Protein AF-A0A4D9DLG2-F1 (afdb_monomer_lite)

Organism: NCBI:txid55544

Radius of gyration: 48.16 Å; chains: 1; bounding box: 140×116×155 Å

InterPro domains:
  IPR003891 Initiation factor eIF-4 gamma, MA3 [PF02847] (892-1002)
  IPR003891 Initiation factor eIF-4 gamma, MA3 [PF02847] (1056-1166)
  IPR003891 Initiation factor eIF-4 gamma, MA3 [PS51366] (890-1011)
  IPR003891 Initiation factor eIF-4 gamma, MA3 [PS51366] (1053-1176)
  IPR003891 Initiation factor eIF-4 gamma, MA3 [SM00544] (891-1002)
  IPR003891 Initiation factor eIF-4 gamma, MA3 [SM00544] (1054-1167)
  IPR016024 Armadillo-type fold [SSF48371] (884-1046)
  IPR016024 Armadillo-type fold [SSF48371] (1050-1175)
  IPR026700 Coiled-coil domain-containing protein 142 [PTHR21436] (1-752)
  IPR055350 Coiled-coil protein 142, C-terminal [PF14923] (274-739)

pLDDT: mean 71.18, std 24.06, range [21.55, 97.94]

Structure (mmCIF, N/CA/C/O backbone):
data_AF-A0A4D9DLG2-F1
#
_entry.id   AF-A0A4D9DLG2-F1
#
loop_
_atom_site.group_PDB
_atom_site.id
_atom_site.type_symbol
_atom_site.label_atom_id
_atom_site.label_alt_id
_atom_site.label_comp_id
_atom_site.label_asym_id
_atom_site.label_entity_id
_atom_site.label_seq_id
_atom_site.pdbx_PDB_ins_code
_atom_site.Cartn_x
_atom_site.Cartn_y
_atom_site.Cartn_z
_atom_site.occupancy
_atom_site.B_iso_or_equiv
_atom_site.auth_seq_id
_atom_site.auth_comp_id
_atom_site.auth_asym_id
_atom_site.auth_atom_id
_atom_site.pdbx_PDB_model_num
ATOM 1 N N . MET A 1 1 ? 12.028 31.990 -75.402 1.00 48.88 1 MET A N 1
ATOM 2 C CA . MET A 1 1 ? 12.004 31.928 -73.919 1.00 48.88 1 MET A CA 1
ATOM 3 C C . MET A 1 1 ? 11.142 33.026 -73.300 1.00 48.88 1 MET A C 1
ATOM 5 O O . MET A 1 1 ? 9.984 32.731 -73.072 1.00 48.88 1 MET A O 1
ATOM 9 N N . ARG A 1 2 ? 11.600 34.272 -73.060 1.00 48.22 2 ARG A N 1
ATOM 10 C CA . ARG A 1 2 ? 10.777 35.284 -72.333 1.00 48.22 2 ARG A CA 1
ATOM 11 C C . ARG A 1 2 ? 9.432 35.660 -72.994 1.00 48.22 2 ARG A C 1
ATOM 13 O O . ARG A 1 2 ? 8.552 36.161 -72.302 1.00 48.22 2 ARG A O 1
ATOM 20 N N . SER A 1 3 ? 9.290 35.431 -74.298 1.00 51.91 3 SER A N 1
ATOM 21 C CA . SER A 1 3 ? 8.102 35.712 -75.118 1.00 51.91 3 SER A CA 1
ATOM 22 C C . SER A 1 3 ? 7.142 34.527 -75.301 1.00 51.91 3 SER A C 1
ATOM 24 O O . SER A 1 3 ? 6.097 34.695 -75.920 1.00 51.91 3 SER A O 1
ATOM 26 N N . ASP A 1 4 ? 7.484 33.339 -74.799 1.00 58.09 4 ASP A N 1
ATOM 27 C CA . ASP A 1 4 ? 6.729 32.101 -75.020 1.00 58.09 4 ASP A CA 1
ATOM 28 C C . ASP A 1 4 ? 5.978 31.712 -73.730 1.00 58.09 4 ASP A C 1
ATOM 30 O O . ASP A 1 4 ? 6.637 31.529 -72.701 1.00 58.09 4 ASP A O 1
ATOM 34 N N . PRO A 1 5 ? 4.632 31.601 -73.739 1.00 58.03 5 PRO A N 1
ATOM 35 C CA . PRO A 1 5 ? 3.853 31.299 -72.538 1.00 58.03 5 PRO A CA 1
ATOM 36 C C . PRO A 1 5 ? 4.234 29.982 -71.849 1.00 58.03 5 PRO A C 1
ATOM 38 O O . PRO A 1 5 ? 4.275 29.943 -70.621 1.00 58.03 5 PRO A O 1
ATOM 41 N N . TRP A 1 6 ? 4.555 28.929 -72.609 1.00 53.81 6 TRP A N 1
ATOM 42 C CA . TRP A 1 6 ? 4.863 27.606 -72.051 1.00 53.81 6 TRP A CA 1
ATOM 43 C C . TRP A 1 6 ? 6.240 27.585 -71.380 1.00 53.81 6 TRP A C 1
ATOM 45 O O . TRP A 1 6 ? 6.384 27.131 -70.244 1.00 53.81 6 TRP A O 1
ATOM 55 N N . LEU A 1 7 ? 7.250 28.174 -72.028 1.00 56.00 7 LEU A N 1
ATOM 56 C CA . LEU A 1 7 ? 8.596 28.296 -71.449 1.00 56.00 7 LEU A CA 1
ATOM 57 C C . LEU A 1 7 ? 8.643 29.249 -70.239 1.00 56.00 7 LEU A C 1
ATOM 59 O O . LEU A 1 7 ? 9.589 29.202 -69.452 1.00 56.00 7 LEU A O 1
ATOM 63 N N . ARG A 1 8 ? 7.629 30.106 -70.063 1.00 58.91 8 ARG A N 1
ATOM 64 C CA . ARG A 1 8 ? 7.523 31.027 -68.921 1.00 58.91 8 ARG A CA 1
ATOM 65 C C . ARG A 1 8 ? 7.181 30.312 -67.611 1.00 58.91 8 ARG A C 1
ATOM 67 O O . ARG A 1 8 ? 7.673 30.733 -66.569 1.00 58.91 8 ARG A O 1
ATOM 74 N N . VAL A 1 9 ? 6.404 29.226 -67.667 1.00 57.12 9 VAL A N 1
ATOM 75 C CA . VAL A 1 9 ? 6.076 28.391 -66.494 1.00 57.12 9 VAL A CA 1
ATOM 76 C C . VAL A 1 9 ? 7.317 27.636 -66.011 1.00 57.12 9 VAL A C 1
ATOM 78 O O . VAL A 1 9 ? 7.649 27.695 -64.831 1.00 57.12 9 VAL A O 1
ATOM 81 N N . LEU A 1 10 ? 8.075 27.034 -66.933 1.00 54.00 10 LEU A N 1
ATOM 82 C CA . LEU A 1 10 ? 9.336 26.344 -66.622 1.00 54.00 10 LEU A CA 1
ATOM 83 C C . LEU A 1 10 ? 10.389 27.271 -65.986 1.00 54.00 10 LEU A C 1
ATOM 85 O O . LEU A 1 10 ? 11.144 26.838 -65.120 1.00 54.00 10 LEU A O 1
ATOM 89 N N . LEU A 1 11 ? 10.418 28.555 -66.362 1.00 56.34 11 LEU A N 1
ATOM 90 C CA . LEU A 1 11 ? 11.295 29.551 -65.732 1.00 56.34 11 LEU A CA 1
ATOM 91 C C . LEU A 1 11 ? 10.878 29.917 -64.296 1.00 56.34 11 LEU A C 1
ATOM 93 O O . LEU A 1 11 ? 11.746 30.256 -63.496 1.00 56.34 11 LEU A O 1
ATOM 97 N N . LEU A 1 12 ? 9.589 29.826 -63.952 1.00 56.22 12 LEU A N 1
ATOM 98 C CA . LEU A 1 12 ? 9.103 30.007 -62.576 1.00 56.22 12 LEU A CA 1
ATOM 99 C C . LEU A 1 12 ? 9.385 28.755 -61.727 1.00 56.22 12 LEU A C 1
ATOM 101 O O . LEU A 1 12 ? 9.915 28.860 -60.623 1.00 56.22 12 LEU A O 1
ATOM 105 N N . GLN A 1 13 ? 9.162 27.564 -62.290 1.00 54.66 13 GLN A N 1
ATOM 106 C CA . GLN A 1 13 ? 9.476 26.273 -61.661 1.00 54.66 13 GLN A CA 1
ATOM 107 C C . GLN A 1 13 ? 10.983 25.956 -61.605 1.00 54.66 13 GLN A C 1
ATOM 109 O O . GLN A 1 13 ? 11.386 24.917 -61.079 1.00 54.66 13 GLN A O 1
ATOM 114 N N . HIS A 1 14 ? 11.857 26.838 -62.102 1.00 58.28 14 HIS A N 1
ATOM 115 C CA . HIS A 1 14 ? 13.306 26.622 -62.073 1.00 58.28 14 HIS A CA 1
ATOM 116 C C . HIS A 1 14 ? 13.865 26.623 -60.635 1.00 58.28 14 HIS A C 1
ATOM 118 O O . HIS A 1 14 ? 14.846 25.935 -60.353 1.00 58.28 14 HIS A O 1
ATOM 124 N N . HIS A 1 15 ? 13.237 27.344 -59.699 1.00 62.84 15 HIS A N 1
ATOM 125 C CA . HIS A 1 15 ? 13.619 27.282 -58.283 1.00 62.84 15 HIS A CA 1
ATOM 126 C C . HIS A 1 15 ? 13.124 25.986 -57.613 1.00 62.84 15 HIS A C 1
ATOM 128 O O . HIS A 1 15 ? 13.866 25.346 -56.869 1.00 62.84 15 HIS A O 1
ATOM 134 N N . GLU A 1 16 ? 11.901 25.551 -57.924 1.00 60.69 16 GLU A N 1
ATOM 135 C CA . GLU A 1 16 ? 11.301 24.316 -57.395 1.00 60.69 16 GLU A CA 1
ATOM 136 C C . GLU A 1 16 ? 12.036 23.064 -57.893 1.00 60.69 16 GLU A C 1
ATOM 138 O O . GLU A 1 16 ? 12.362 22.173 -57.116 1.00 60.69 16 GLU A O 1
ATOM 143 N N . SER A 1 17 ? 12.392 23.019 -59.176 1.00 63.44 17 SER A N 1
ATOM 144 C CA . SER A 1 17 ? 13.158 21.910 -59.758 1.00 63.44 17 SER A CA 1
ATOM 145 C C . SER A 1 17 ? 14.616 21.877 -59.279 1.00 63.44 17 SER A C 1
ATOM 147 O O . SER A 1 17 ? 15.133 20.795 -59.007 1.00 63.44 17 SER A O 1
ATOM 149 N N . VAL A 1 18 ? 15.274 23.027 -59.070 1.00 70.56 18 VAL A N 1
ATOM 150 C CA . VAL A 1 18 ? 16.615 23.078 -58.446 1.00 70.56 18 VAL A CA 1
ATOM 151 C C . VAL A 1 18 ? 16.574 22.692 -56.966 1.00 70.56 18 VAL A C 1
ATOM 153 O O . VAL A 1 18 ? 17.451 21.959 -56.512 1.00 70.56 18 VAL A O 1
ATOM 156 N N . THR A 1 19 ? 15.560 23.108 -56.203 1.00 67.38 19 THR A N 1
ATOM 157 C CA . THR A 1 19 ? 15.407 22.669 -54.802 1.00 67.38 19 THR A CA 1
ATOM 158 C C . THR A 1 19 ? 15.021 21.192 -54.701 1.00 67.38 19 THR A C 1
ATOM 160 O O . THR A 1 19 ? 15.541 20.498 -53.828 1.00 67.38 19 THR A O 1
ATOM 163 N N . HIS A 1 20 ? 14.223 20.658 -55.631 1.00 68.50 20 HIS A N 1
ATOM 164 C CA . HIS A 1 20 ? 13.964 19.220 -55.743 1.00 68.50 20 HIS A CA 1
ATOM 165 C C . HIS A 1 20 ? 15.236 18.433 -56.101 1.00 68.50 20 HIS A C 1
ATOM 167 O O . HIS A 1 20 ? 15.510 17.407 -55.482 1.00 68.50 20 HIS A O 1
ATOM 173 N N . MET A 1 21 ? 16.061 18.919 -57.038 1.00 70.06 21 MET A N 1
ATOM 174 C CA . MET A 1 21 ? 17.362 18.308 -57.348 1.00 70.06 21 MET A CA 1
ATOM 175 C C . MET A 1 21 ? 18.316 18.352 -56.147 1.00 70.06 21 MET A C 1
ATOM 177 O O . MET A 1 21 ? 18.914 17.328 -55.823 1.00 70.06 21 MET A O 1
ATOM 181 N N . LYS A 1 22 ? 18.402 19.477 -55.421 1.00 70.75 22 LYS A N 1
ATOM 182 C CA . LYS A 1 22 ? 19.172 19.564 -54.165 1.00 70.75 22 LYS A CA 1
ATOM 183 C C . LYS A 1 22 ? 18.677 18.565 -53.113 1.00 70.75 22 LYS A C 1
ATOM 185 O O . LYS A 1 22 ? 19.497 17.896 -52.493 1.00 70.75 22 LYS A O 1
ATOM 190 N N . ARG A 1 23 ? 17.357 18.413 -52.937 1.00 68.75 23 ARG A N 1
ATOM 191 C CA . ARG A 1 23 ? 16.765 17.419 -52.021 1.00 68.75 23 ARG A CA 1
ATOM 192 C C . ARG A 1 23 ? 17.092 15.984 -52.446 1.00 68.75 23 ARG A C 1
ATOM 194 O O . ARG A 1 23 ? 17.525 15.200 -51.609 1.00 68.75 23 ARG A O 1
ATOM 201 N N . ALA A 1 24 ? 16.955 15.649 -53.729 1.00 69.31 24 ALA A N 1
ATOM 202 C CA . ALA A 1 24 ? 17.259 14.314 -54.249 1.00 69.31 24 ALA A CA 1
ATOM 203 C C . ALA A 1 24 ? 18.751 13.953 -54.113 1.00 69.31 24 ALA A C 1
ATOM 205 O O . ALA A 1 24 ? 19.082 12.871 -53.632 1.00 69.31 24 ALA A O 1
ATOM 206 N N . LEU A 1 25 ? 19.656 14.873 -54.465 1.00 77.12 25 LEU A N 1
ATOM 207 C CA . LEU A 1 25 ? 21.102 14.683 -54.308 1.00 77.12 25 LEU A CA 1
ATOM 208 C C . LEU A 1 25 ? 21.516 14.628 -52.828 1.00 77.12 25 LEU A C 1
ATOM 210 O O . LEU A 1 25 ? 22.326 13.784 -52.457 1.00 77.12 25 LEU A O 1
ATOM 214 N N . GLY A 1 26 ? 20.913 15.452 -51.965 1.00 72.44 26 GLY A N 1
ATOM 215 C CA . GLY A 1 26 ? 21.126 15.401 -50.516 1.00 72.44 26 GLY A CA 1
ATOM 216 C C . GLY A 1 26 ? 20.663 14.083 -49.885 1.00 72.44 26 GLY A C 1
ATOM 217 O O . GLY A 1 26 ? 21.351 13.537 -49.025 1.00 72.44 26 GLY A O 1
ATOM 218 N N . LEU A 1 27 ? 19.543 13.518 -50.352 1.00 70.44 27 LEU A N 1
ATOM 219 C CA . LEU A 1 27 ? 19.095 12.183 -49.950 1.00 70.44 27 LEU A CA 1
ATOM 220 C C . LEU A 1 27 ? 20.066 11.093 -50.420 1.00 70.44 27 LEU A C 1
ATOM 222 O O . LEU A 1 27 ? 20.391 10.207 -49.631 1.00 70.44 27 LEU A O 1
ATOM 226 N N . LEU A 1 28 ? 20.571 11.156 -51.657 1.00 77.06 28 LEU A N 1
ATOM 227 C CA . LEU A 1 28 ? 21.583 10.212 -52.150 1.00 77.06 28 LEU A CA 1
ATOM 228 C C . LEU A 1 28 ? 22.893 10.303 -51.351 1.00 77.06 28 LEU A C 1
ATOM 230 O O . LEU A 1 28 ? 23.445 9.269 -50.982 1.00 77.06 28 LEU A O 1
ATOM 234 N N . ALA A 1 29 ? 23.342 11.512 -51.000 1.00 75.56 29 ALA A N 1
ATOM 235 C CA . ALA A 1 29 ? 24.505 11.716 -50.136 1.00 75.56 29 ALA A CA 1
ATOM 236 C C . ALA A 1 29 ? 24.305 11.096 -48.739 1.00 75.56 29 ALA A C 1
ATOM 238 O O . ALA A 1 29 ? 25.186 10.394 -48.250 1.00 75.56 29 ALA A O 1
ATOM 239 N N . LEU A 1 30 ? 23.128 11.269 -48.123 1.00 74.00 30 LEU A N 1
ATOM 240 C CA . LEU A 1 30 ? 22.795 10.639 -46.836 1.00 74.00 30 LEU A CA 1
ATOM 241 C C . LEU A 1 30 ? 22.763 9.100 -46.910 1.00 74.00 30 LEU A C 1
ATOM 243 O O . LEU A 1 30 ? 23.172 8.436 -45.958 1.00 74.00 30 LEU A O 1
ATOM 247 N N . HIS A 1 31 ? 22.318 8.521 -48.031 1.00 76.44 31 HIS A N 1
ATOM 248 C CA . HIS A 1 31 ? 22.378 7.070 -48.244 1.00 76.44 31 HIS A CA 1
ATOM 249 C C . HIS A 1 31 ? 23.820 6.582 -48.436 1.00 76.44 31 HIS A C 1
ATOM 251 O O . HIS A 1 31 ? 24.197 5.580 -47.833 1.00 76.44 31 HIS A O 1
ATOM 257 N N . ALA A 1 32 ? 24.640 7.301 -49.209 1.00 80.44 32 ALA A N 1
ATOM 258 C CA . ALA A 1 32 ? 26.054 6.978 -49.392 1.00 80.44 32 ALA A CA 1
ATOM 259 C C . ALA A 1 32 ? 26.825 7.019 -48.061 1.00 80.44 32 ALA A C 1
ATOM 261 O O . ALA A 1 32 ? 27.542 6.075 -47.745 1.00 80.44 32 ALA A O 1
ATOM 262 N N . ILE A 1 33 ? 26.608 8.050 -47.238 1.00 79.50 33 ILE A N 1
ATOM 263 C CA . ILE A 1 33 ? 27.215 8.165 -45.904 1.00 79.50 33 ILE A CA 1
ATOM 264 C C . ILE A 1 33 ? 26.808 6.982 -45.012 1.00 79.50 33 ILE A C 1
ATOM 266 O O . ILE A 1 33 ? 27.680 6.340 -44.440 1.00 79.50 33 ILE A O 1
ATOM 270 N N . ARG A 1 34 ? 25.515 6.624 -44.946 1.00 77.50 34 ARG A N 1
ATOM 271 C CA . ARG A 1 34 ? 25.043 5.458 -44.166 1.00 77.50 34 ARG A CA 1
ATOM 272 C C . ARG A 1 34 ? 25.592 4.113 -44.668 1.00 77.50 34 ARG A C 1
ATOM 274 O O . ARG A 1 34 ? 25.705 3.175 -43.882 1.00 77.50 34 ARG A O 1
ATOM 281 N N . LEU A 1 35 ? 25.911 3.994 -45.959 1.00 82.31 35 LEU A N 1
ATOM 282 C CA . LEU A 1 35 ? 26.580 2.811 -46.514 1.00 82.31 35 LEU A CA 1
ATOM 283 C C . LEU A 1 35 ? 28.061 2.766 -46.118 1.00 82.31 35 LEU A C 1
ATOM 285 O O . LEU A 1 35 ? 28.539 1.703 -45.728 1.00 82.31 35 LEU A O 1
ATOM 289 N N . VAL A 1 36 ? 28.763 3.905 -46.155 1.00 83.81 36 VAL A N 1
ATOM 290 C CA . VAL A 1 36 ? 30.154 4.008 -45.683 1.00 83.81 36 VAL A CA 1
ATOM 291 C C . VAL A 1 36 ? 30.243 3.756 -44.177 1.00 83.81 36 VAL A C 1
ATOM 293 O O . VAL A 1 36 ? 31.115 3.004 -43.763 1.00 83.81 36 VAL A O 1
ATOM 296 N N . GLU A 1 37 ? 29.314 4.285 -43.374 1.00 82.56 37 GLU A N 1
ATOM 297 C CA . GLU A 1 37 ? 29.244 4.035 -41.926 1.00 82.56 37 GLU A CA 1
ATOM 298 C C . GLU A 1 37 ? 29.164 2.527 -41.630 1.00 82.56 37 GLU A C 1
ATOM 300 O O . GLU A 1 37 ? 30.027 1.978 -40.951 1.00 82.56 37 GLU A O 1
ATOM 305 N N . ARG A 1 38 ? 28.217 1.813 -42.255 1.00 82.88 38 ARG A N 1
ATOM 306 C CA . ARG A 1 38 ? 28.104 0.347 -42.128 1.00 82.88 38 ARG A CA 1
ATOM 307 C C . ARG A 1 38 ? 29.354 -0.402 -42.598 1.00 82.88 38 ARG A C 1
ATOM 309 O O . ARG A 1 38 ? 29.722 -1.402 -41.991 1.00 82.88 38 ARG A O 1
ATOM 316 N N . TYR A 1 39 ? 29.991 0.049 -43.677 1.00 85.81 39 TYR A N 1
ATOM 317 C CA . TYR A 1 39 ? 31.196 -0.588 -44.212 1.00 85.81 39 TYR A CA 1
ATOM 318 C C . TYR A 1 39 ? 32.405 -0.408 -43.281 1.00 85.81 39 TYR A C 1
ATOM 320 O O . TYR A 1 39 ? 33.119 -1.368 -43.007 1.00 85.81 39 TYR A O 1
ATOM 328 N N . VAL A 1 40 ? 32.589 0.797 -42.735 1.00 84.44 40 VAL A N 1
ATOM 329 C CA . VAL A 1 40 ? 33.598 1.110 -41.712 1.00 84.44 40 VAL A CA 1
ATOM 330 C C . VAL A 1 40 ? 33.381 0.276 -40.450 1.00 84.44 40 VAL A C 1
ATOM 332 O O . VAL A 1 40 ? 34.336 -0.286 -39.918 1.00 84.44 40 VAL A O 1
ATOM 335 N N . GLU A 1 41 ? 32.135 0.156 -39.991 1.00 83.56 41 GLU A N 1
ATOM 336 C CA . GLU A 1 41 ? 31.789 -0.633 -38.806 1.00 83.56 41 GLU A CA 1
ATOM 337 C C . GLU A 1 41 ? 32.149 -2.115 -39.000 1.00 83.56 41 GLU A C 1
ATOM 339 O O . GLU A 1 41 ? 32.857 -2.680 -38.169 1.00 83.56 41 GLU A O 1
ATOM 344 N N . VAL A 1 42 ? 31.800 -2.705 -40.151 1.00 86.19 42 VAL A N 1
ATOM 345 C CA . VAL A 1 42 ? 32.195 -4.079 -40.515 1.00 86.19 42 VAL A CA 1
ATOM 346 C C . VAL A 1 42 ? 33.718 -4.238 -40.614 1.00 86.19 42 VAL A C 1
ATOM 348 O O . VAL A 1 42 ? 34.248 -5.231 -40.120 1.00 86.19 42 VAL A O 1
ATOM 351 N N . LEU A 1 43 ? 34.453 -3.277 -41.188 1.00 86.69 43 LEU A N 1
ATOM 352 C CA . LEU A 1 43 ? 35.921 -3.352 -41.246 1.00 86.69 43 LEU A CA 1
ATOM 353 C C . LEU A 1 43 ? 36.567 -3.321 -39.852 1.00 86.69 43 LEU A C 1
ATOM 355 O O . LEU A 1 43 ? 37.509 -4.074 -39.604 1.00 86.69 43 LEU A O 1
ATOM 359 N N . LEU A 1 44 ? 36.044 -2.512 -38.924 1.00 86.81 44 LEU A N 1
ATOM 360 C CA . LEU A 1 44 ? 36.498 -2.499 -37.530 1.00 86.81 44 LEU A CA 1
ATOM 361 C C . LEU A 1 44 ? 36.160 -3.813 -36.803 1.00 86.81 44 LEU A C 1
ATOM 363 O O . LEU A 1 44 ? 36.981 -4.306 -36.028 1.00 86.81 44 LEU A O 1
ATOM 367 N N . GLN A 1 45 ? 35.007 -4.427 -37.092 1.00 86.56 45 GLN A N 1
ATOM 368 C CA . GLN A 1 45 ? 34.649 -5.751 -36.566 1.00 86.56 45 GLN A CA 1
ATOM 369 C C . GLN A 1 45 ? 35.559 -6.864 -37.115 1.00 86.56 45 GLN A C 1
ATOM 371 O O . GLN A 1 45 ? 36.014 -7.717 -36.353 1.00 86.56 45 GLN A O 1
ATOM 376 N N . CYS A 1 46 ? 35.883 -6.845 -38.411 1.00 86.69 46 CYS A N 1
ATOM 377 C CA . CYS A 1 46 ? 36.836 -7.783 -39.009 1.00 86.69 46 CYS A CA 1
ATOM 378 C C . CYS A 1 46 ? 38.253 -7.605 -38.444 1.00 86.69 46 CYS A C 1
ATOM 380 O O . CYS A 1 46 ? 38.932 -8.597 -38.184 1.00 86.69 46 CYS A O 1
ATOM 382 N N . LEU A 1 47 ? 38.688 -6.364 -38.197 1.00 86.94 47 LEU A N 1
ATOM 383 C CA . LEU A 1 47 ? 39.973 -6.077 -37.557 1.00 86.94 47 LEU A CA 1
ATOM 384 C C . LEU A 1 47 ? 40.036 -6.620 -36.121 1.00 86.94 47 LEU A C 1
ATOM 386 O O . LEU A 1 47 ? 41.034 -7.227 -35.740 1.00 86.94 47 LEU A O 1
ATOM 390 N N . ALA A 1 48 ? 38.966 -6.457 -35.339 1.00 84.81 48 ALA A N 1
ATOM 391 C CA . ALA A 1 48 ? 38.875 -7.004 -33.986 1.00 84.81 48 ALA A CA 1
ATOM 392 C C . ALA A 1 48 ? 39.037 -8.538 -33.940 1.00 84.81 48 ALA A C 1
ATOM 394 O O . ALA A 1 48 ? 39.603 -9.065 -32.980 1.00 84.81 48 ALA A O 1
ATOM 395 N N . GLN A 1 49 ? 38.557 -9.235 -34.977 1.00 84.62 49 GLN A N 1
ATOM 396 C CA . GLN A 1 49 ? 38.586 -10.697 -35.120 1.00 84.62 49 GLN A CA 1
ATOM 397 C C . GLN A 1 49 ? 39.895 -11.245 -35.721 1.00 84.62 49 GLN A C 1
ATOM 399 O O . GLN A 1 49 ? 40.096 -12.460 -35.729 1.00 84.62 49 GLN A O 1
ATOM 404 N N . ALA A 1 50 ? 40.780 -10.389 -36.238 1.00 82.31 50 ALA A N 1
ATOM 405 C CA . ALA A 1 50 ? 42.036 -10.817 -36.847 1.00 82.31 50 ALA A CA 1
ATOM 406 C C . ALA A 1 50 ? 43.052 -11.327 -35.805 1.00 82.31 50 ALA A C 1
ATOM 408 O O . ALA A 1 50 ? 43.024 -10.945 -34.635 1.00 82.31 50 ALA A O 1
ATOM 409 N N . SER A 1 51 ? 43.995 -12.170 -36.239 1.00 77.44 51 SER A N 1
ATOM 410 C CA . SER A 1 51 ? 45.188 -12.500 -35.449 1.00 77.44 51 SER A CA 1
ATOM 411 C C . SER A 1 51 ? 46.304 -11.474 -35.710 1.00 77.44 51 SER A C 1
ATOM 413 O O . SER A 1 51 ? 46.378 -10.948 -36.824 1.00 77.44 51 SER A O 1
ATOM 415 N N . PRO A 1 52 ? 47.220 -11.207 -34.753 1.00 73.19 52 PRO A N 1
ATOM 416 C CA . PRO A 1 52 ? 48.289 -10.215 -34.936 1.00 73.19 52 PRO A CA 1
ATOM 417 C C . PRO A 1 52 ? 49.148 -10.445 -36.192 1.00 73.19 52 PRO A C 1
ATOM 419 O O . PRO A 1 52 ? 49.571 -9.496 -36.843 1.00 73.19 52 PRO A O 1
ATOM 422 N N . ALA A 1 53 ? 49.353 -11.709 -36.578 1.00 70.50 53 ALA A N 1
ATOM 423 C CA . ALA A 1 53 ? 50.129 -12.095 -37.758 1.00 70.50 53 ALA A CA 1
ATOM 424 C C . ALA A 1 53 ? 49.394 -11.909 -39.106 1.00 70.50 53 ALA A C 1
ATOM 426 O O . ALA A 1 53 ? 50.026 -12.015 -40.155 1.00 70.50 53 ALA A O 1
ATOM 427 N N . ALA A 1 54 ? 48.079 -11.661 -39.100 1.00 74.06 54 ALA A N 1
ATOM 428 C CA . ALA A 1 54 ? 47.265 -11.498 -40.308 1.00 74.06 54 ALA A CA 1
ATOM 429 C C . ALA A 1 54 ? 47.021 -10.027 -40.702 1.00 74.06 54 ALA A C 1
ATOM 431 O O . ALA A 1 54 ? 46.491 -9.764 -41.781 1.00 74.06 54 ALA A O 1
ATOM 432 N N . VAL A 1 55 ? 47.381 -9.066 -39.844 1.00 78.88 55 VAL A N 1
ATOM 433 C CA . VAL A 1 55 ? 47.056 -7.643 -40.026 1.00 78.88 55 VAL A CA 1
ATOM 434 C C . VAL A 1 55 ? 48.207 -6.896 -40.703 1.00 78.88 55 VAL A C 1
ATOM 436 O O . VAL A 1 55 ? 49.303 -6.792 -40.158 1.00 78.88 55 VAL A O 1
ATOM 439 N N . SER A 1 56 ? 47.957 -6.326 -41.886 1.00 82.81 56 SER A N 1
ATOM 440 C CA . SER A 1 56 ? 48.936 -5.492 -42.595 1.00 82.81 56 SER A CA 1
ATOM 441 C C . SER A 1 56 ? 48.933 -4.044 -42.072 1.00 82.81 56 SER A C 1
ATOM 443 O O . SER A 1 56 ? 47.894 -3.381 -42.159 1.00 82.81 56 SER A O 1
ATOM 445 N N . PRO A 1 57 ? 50.079 -3.488 -41.622 1.00 79.50 57 PRO A N 1
ATOM 446 C CA . PRO A 1 57 ? 50.168 -2.089 -41.190 1.00 79.50 57 PRO A CA 1
ATOM 447 C C . PRO A 1 57 ? 49.791 -1.071 -42.276 1.00 79.50 57 PRO A C 1
ATOM 449 O O . PRO A 1 57 ? 49.302 0.008 -41.957 1.00 79.50 57 PRO A O 1
ATOM 452 N N . ALA A 1 58 ? 49.976 -1.411 -43.558 1.00 76.81 58 ALA A N 1
ATOM 453 C CA . ALA A 1 58 ? 49.575 -0.547 -44.669 1.00 76.81 58 ALA A CA 1
ATOM 454 C C . ALA A 1 58 ? 48.044 -0.458 -44.795 1.00 76.81 58 ALA A C 1
ATOM 456 O O . ALA A 1 58 ? 47.496 0.635 -44.858 1.00 76.81 58 ALA A O 1
ATOM 457 N N . GLN A 1 59 ? 47.348 -1.599 -44.722 1.00 80.56 59 GLN A N 1
ATOM 458 C CA . GLN A 1 59 ? 45.880 -1.647 -44.794 1.00 80.56 59 GLN A CA 1
ATOM 459 C C . GLN A 1 59 ? 45.220 -0.981 -43.575 1.00 80.56 59 GLN A C 1
ATOM 461 O O . GLN A 1 59 ? 44.144 -0.399 -43.696 1.00 80.56 59 GLN A O 1
ATOM 466 N N . LEU A 1 60 ? 45.875 -1.028 -42.408 1.00 82.69 60 LEU A N 1
ATOM 467 C CA . LEU A 1 60 ? 45.476 -0.244 -41.238 1.00 82.69 60 LEU A CA 1
ATOM 468 C C . LEU A 1 60 ? 45.621 1.267 -41.468 1.00 82.69 60 LEU A C 1
ATOM 470 O O . LEU A 1 60 ? 44.715 2.017 -41.112 1.00 82.69 60 LEU A O 1
ATOM 474 N N . ALA A 1 61 ? 46.726 1.717 -42.068 1.00 81.00 61 ALA A N 1
ATOM 475 C CA . ALA A 1 61 ? 46.925 3.133 -42.374 1.00 81.00 61 ALA A CA 1
ATOM 476 C C . ALA A 1 61 ? 45.880 3.645 -43.382 1.00 81.00 61 ALA A C 1
ATOM 478 O O . ALA A 1 61 ? 45.256 4.676 -43.134 1.00 81.00 61 ALA A O 1
ATOM 479 N N . ASP A 1 62 ? 45.607 2.880 -44.446 1.00 82.50 62 ASP A N 1
ATOM 480 C CA . ASP A 1 62 ? 44.554 3.183 -45.426 1.00 82.50 62 ASP A CA 1
ATOM 481 C C . ASP A 1 62 ? 43.165 3.296 -44.756 1.00 82.50 62 ASP A C 1
ATOM 483 O O . ASP A 1 62 ? 42.395 4.216 -45.047 1.00 82.50 62 ASP A O 1
ATOM 487 N N . LEU A 1 63 ? 42.847 2.393 -43.815 1.00 84.94 63 LEU A N 1
ATOM 488 C CA . LEU A 1 63 ? 41.597 2.412 -43.044 1.00 84.94 63 LEU A CA 1
ATOM 489 C C . LEU A 1 63 ? 41.483 3.660 -42.156 1.00 84.94 63 LEU A C 1
ATOM 491 O O . LEU A 1 63 ? 40.440 4.319 -42.156 1.00 84.94 63 LEU A O 1
ATOM 495 N N . PHE A 1 64 ? 42.534 4.008 -41.408 1.00 85.19 64 PHE A N 1
ATOM 496 C CA . PHE A 1 64 ? 42.510 5.175 -40.522 1.00 85.19 64 PHE A CA 1
ATOM 497 C C . PHE A 1 64 ? 42.523 6.503 -41.292 1.00 85.19 64 PHE A C 1
ATOM 499 O O . PHE A 1 64 ? 41.822 7.435 -40.896 1.00 85.19 64 PHE A O 1
ATOM 506 N N . GLN A 1 65 ? 43.201 6.572 -42.440 1.00 81.19 65 GLN A N 1
ATOM 507 C CA . GLN A 1 65 ? 43.120 7.726 -43.337 1.00 81.19 65 GLN A CA 1
ATOM 508 C C . GLN A 1 65 ? 41.719 7.860 -43.965 1.00 81.19 65 GLN A C 1
ATOM 510 O O . GLN A 1 65 ? 41.168 8.960 -44.031 1.00 81.19 65 GLN A O 1
ATOM 515 N N . GLY A 1 66 ? 41.089 6.748 -44.366 1.00 81.81 66 GLY A N 1
ATOM 516 C CA . GLY A 1 66 ? 39.701 6.735 -44.844 1.00 81.81 66 GLY A CA 1
ATOM 517 C C . GLY A 1 66 ? 38.688 7.195 -43.784 1.00 81.81 66 GLY A C 1
ATOM 518 O O . GLY A 1 66 ? 37.749 7.929 -44.097 1.00 81.81 66 GLY A O 1
ATOM 519 N N . LEU A 1 67 ? 38.914 6.825 -42.520 1.00 83.19 67 LEU A N 1
ATOM 520 C CA . LEU A 1 67 ? 38.154 7.292 -41.355 1.00 83.19 67 LEU A CA 1
ATOM 521 C C . LEU A 1 67 ? 38.294 8.808 -41.124 1.00 83.19 67 LEU A C 1
ATOM 523 O O . LEU A 1 67 ? 37.295 9.481 -40.863 1.00 83.19 67 LEU A O 1
ATOM 527 N N . GLU A 1 68 ? 39.503 9.363 -41.251 1.00 80.69 68 GLU A N 1
ATOM 528 C CA . GLU A 1 68 ? 39.742 10.810 -41.144 1.00 80.69 68 GLU A CA 1
ATOM 529 C C . GLU A 1 68 ? 39.032 11.577 -42.276 1.00 80.69 68 GLU A C 1
ATOM 531 O O . GLU A 1 68 ? 38.316 12.546 -42.012 1.00 80.69 68 GLU A O 1
ATOM 536 N N . ILE A 1 69 ? 39.103 11.080 -43.518 1.00 80.12 69 ILE A N 1
ATOM 537 C CA . ILE A 1 69 ? 38.373 11.636 -44.672 1.00 80.12 69 ILE A CA 1
ATOM 538 C C . ILE A 1 69 ? 36.850 11.609 -44.444 1.00 80.12 69 ILE A C 1
ATOM 540 O O . ILE A 1 69 ? 36.177 12.614 -44.679 1.00 80.12 69 ILE A O 1
ATOM 544 N N . TYR A 1 70 ? 36.291 10.499 -43.951 1.00 83.38 70 TYR A N 1
ATOM 545 C CA . TYR A 1 70 ? 34.861 10.388 -43.628 1.00 83.38 70 TYR A CA 1
ATOM 546 C C . TYR A 1 70 ? 34.428 11.403 -42.554 1.00 83.38 70 TYR A C 1
ATOM 548 O O . TYR A 1 70 ? 33.406 12.078 -42.707 1.00 83.38 70 TYR A O 1
ATOM 556 N N . ASN A 1 71 ? 35.232 11.568 -41.498 1.00 83.94 71 ASN A N 1
ATOM 557 C CA . ASN A 1 71 ? 34.979 12.544 -40.436 1.00 83.94 71 ASN A CA 1
ATOM 558 C C . ASN A 1 71 ? 35.021 13.998 -40.951 1.00 83.94 71 ASN A C 1
ATOM 560 O O . ASN A 1 71 ? 34.196 14.818 -40.534 1.00 83.94 71 ASN A O 1
ATOM 564 N N . HIS A 1 72 ? 35.924 14.320 -41.885 1.00 80.06 72 HIS A N 1
ATOM 565 C CA . HIS A 1 72 ? 35.951 15.626 -42.552 1.00 80.06 72 HIS A CA 1
ATOM 566 C C . HIS A 1 72 ? 34.695 15.868 -43.402 1.00 80.06 72 HIS A C 1
ATOM 568 O O . HIS A 1 72 ? 34.020 16.875 -43.204 1.00 80.06 72 HIS A O 1
ATOM 574 N N . VAL A 1 73 ? 34.305 14.918 -44.261 1.00 78.00 73 VAL A N 1
ATOM 575 C CA . VAL A 1 73 ? 33.111 15.050 -45.124 1.00 78.00 73 VAL A CA 1
ATOM 576 C C . VAL A 1 73 ? 31.820 15.229 -44.310 1.00 78.00 73 VAL A C 1
ATOM 578 O O . VAL A 1 73 ? 30.944 16.004 -44.704 1.00 78.00 73 VAL A O 1
ATOM 581 N N . LEU A 1 74 ? 31.694 14.567 -43.154 1.00 78.12 74 LEU A N 1
ATOM 582 C CA . LEU A 1 74 ? 30.589 14.814 -42.218 1.00 78.12 74 LEU A CA 1
ATOM 583 C C . LEU A 1 74 ? 30.609 16.233 -41.632 1.00 78.12 74 LEU A C 1
ATOM 585 O O . LEU A 1 74 ? 29.553 16.857 -41.506 1.00 78.12 74 LEU A O 1
ATOM 589 N N . SER A 1 75 ? 31.794 16.734 -41.276 1.00 72.12 75 SER A N 1
ATOM 590 C CA . SER A 1 75 ? 31.976 18.059 -40.671 1.00 72.12 75 SER A CA 1
ATOM 591 C C . SER A 1 75 ? 31.620 19.177 -41.655 1.00 72.12 75 SER A C 1
ATOM 593 O O . SER A 1 75 ? 30.858 20.084 -41.312 1.00 72.12 75 SER A O 1
ATOM 595 N N . ASP A 1 76 ? 32.077 19.065 -42.903 1.00 65.81 76 ASP A N 1
ATOM 596 C CA . ASP A 1 76 ? 31.784 20.039 -43.957 1.00 65.81 76 ASP A CA 1
ATOM 597 C C . ASP A 1 76 ? 30.284 20.064 -44.294 1.00 65.81 76 ASP A C 1
ATOM 599 O O . ASP A 1 76 ? 29.678 21.133 -44.369 1.00 65.81 76 ASP A O 1
ATOM 603 N N . GLN A 1 77 ? 29.624 18.900 -44.382 1.00 63.03 77 GLN A N 1
ATOM 604 C CA . GLN A 1 77 ? 28.171 18.857 -44.589 1.00 63.03 77 GLN A CA 1
ATOM 605 C C . GLN A 1 77 ? 27.349 19.353 -43.384 1.00 63.03 77 GLN A C 1
ATOM 607 O O . GLN A 1 77 ? 26.175 19.699 -43.547 1.00 63.03 77 GLN A O 1
ATOM 612 N N . ALA A 1 78 ? 27.898 19.363 -42.167 1.00 58.31 78 ALA A N 1
ATOM 613 C CA . ALA A 1 78 ? 27.246 20.020 -41.034 1.00 58.31 78 ALA A CA 1
ATOM 614 C C . ALA A 1 78 ? 27.309 21.550 -41.188 1.00 58.31 78 ALA A C 1
ATOM 616 O O . ALA A 1 78 ? 26.307 22.234 -40.968 1.00 58.31 78 ALA A O 1
ATOM 617 N N . LEU A 1 79 ? 28.451 22.070 -41.652 1.00 50.97 79 LEU A N 1
ATOM 618 C CA . LEU A 1 79 ? 28.669 23.491 -41.921 1.00 50.97 79 LEU A CA 1
ATOM 619 C C . LEU A 1 79 ? 27.823 24.003 -43.105 1.00 50.97 79 LEU A C 1
ATOM 621 O O . LEU A 1 79 ? 27.229 25.079 -43.016 1.00 50.97 79 LEU A O 1
ATOM 625 N N . GLU A 1 80 ? 27.690 23.221 -44.184 1.00 54.38 80 GLU A N 1
ATOM 626 C CA . GLU A 1 80 ? 26.791 23.545 -45.304 1.00 54.38 80 GLU A CA 1
ATOM 627 C C . GLU A 1 80 ? 25.320 23.600 -44.872 1.00 54.38 80 GLU A C 1
ATOM 629 O O . GLU A 1 80 ? 24.599 24.514 -45.267 1.00 54.38 80 GLU A O 1
ATOM 634 N N . ARG A 1 81 ? 24.857 22.667 -44.024 1.00 55.69 81 ARG A N 1
ATOM 635 C CA . ARG A 1 81 ? 23.478 22.711 -43.505 1.00 55.69 81 ARG A CA 1
ATOM 636 C C . ARG A 1 81 ? 23.254 23.960 -42.652 1.00 55.69 81 ARG A C 1
ATOM 638 O O . ARG A 1 81 ? 22.316 24.705 -42.930 1.00 55.69 81 ARG A O 1
ATOM 645 N N . ALA A 1 82 ? 24.153 24.241 -41.706 1.00 44.41 82 ALA A N 1
ATOM 646 C CA . ALA A 1 82 ? 24.079 25.411 -40.826 1.00 44.41 82 ALA A CA 1
ATOM 647 C C . ALA A 1 82 ? 24.139 26.765 -41.567 1.00 44.41 82 ALA A C 1
ATOM 649 O O . ALA A 1 82 ? 23.611 27.756 -41.073 1.00 44.41 82 ALA A O 1
ATOM 650 N N . SER A 1 83 ? 24.747 26.817 -42.757 1.00 42.47 83 SER A N 1
ATOM 651 C CA . SER A 1 83 ? 24.798 28.018 -43.608 1.00 42.47 83 SER A CA 1
ATOM 652 C C . SER A 1 83 ? 23.673 28.097 -44.654 1.00 42.47 83 SER A C 1
ATOM 654 O O . SER A 1 83 ? 23.600 29.071 -45.405 1.00 42.47 83 SER A O 1
ATOM 656 N N . SER A 1 84 ? 22.772 27.107 -44.698 1.00 43.19 84 SER A N 1
ATOM 657 C CA . SER A 1 84 ? 21.693 27.013 -45.695 1.00 43.19 84 SER A CA 1
ATOM 658 C C . SER A 1 84 ? 20.299 27.439 -45.210 1.00 43.19 84 SER A C 1
ATOM 660 O O . SER A 1 84 ? 19.384 27.503 -46.032 1.00 43.19 84 SER A O 1
ATOM 662 N N . GLU A 1 85 ? 20.131 27.779 -43.925 1.00 37.03 85 GLU A N 1
ATOM 663 C CA . GLU A 1 85 ? 18.858 28.238 -43.341 1.00 37.03 85 GLU A CA 1
ATOM 664 C C . GLU A 1 85 ? 18.836 29.756 -43.054 1.00 37.03 85 GLU A C 1
ATOM 666 O O . GLU A 1 85 ? 19.242 30.201 -41.979 1.00 37.03 85 GLU A O 1
ATOM 671 N N . PRO A 1 86 ? 18.316 30.592 -43.973 1.00 41.06 86 PRO A N 1
ATOM 672 C CA . PRO A 1 86 ? 18.067 32.004 -43.701 1.00 41.06 86 PRO A CA 1
ATOM 673 C C . PRO A 1 86 ? 16.728 32.187 -42.961 1.00 41.06 86 PRO A C 1
ATOM 675 O O . PRO A 1 86 ? 15.708 32.461 -43.594 1.00 41.06 86 PRO A O 1
ATOM 678 N N . GLY A 1 87 ? 16.712 32.047 -41.629 1.00 42.41 87 GLY A N 1
ATOM 679 C CA . GLY A 1 87 ? 15.501 32.365 -40.850 1.00 42.41 87 GLY A CA 1
ATOM 680 C C . GLY A 1 87 ? 15.379 31.876 -39.401 1.00 42.41 87 GLY A C 1
ATOM 681 O O . GLY A 1 87 ? 14.318 32.085 -38.821 1.00 42.41 87 GLY A O 1
ATOM 682 N N . ALA A 1 88 ? 16.394 31.238 -38.809 1.00 32.94 88 ALA A N 1
ATOM 683 C CA . ALA A 1 88 ? 16.351 30.797 -37.410 1.00 32.94 88 ALA A CA 1
ATOM 684 C C . ALA A 1 88 ? 17.084 31.780 -36.474 1.00 32.94 88 ALA A C 1
ATOM 686 O O . ALA A 1 88 ? 18.239 32.129 -36.721 1.00 32.94 88 ALA A O 1
ATOM 687 N N . ASP A 1 89 ? 16.433 32.203 -35.384 1.00 33.22 89 ASP A N 1
ATOM 688 C CA . ASP A 1 89 ? 17.051 33.070 -34.372 1.00 33.22 89 ASP A CA 1
ATOM 689 C C . ASP A 1 89 ? 18.171 32.336 -33.603 1.00 33.22 89 ASP A C 1
ATOM 691 O O . ASP A 1 89 ? 17.946 31.230 -33.098 1.00 33.22 89 ASP A O 1
ATOM 695 N N . PRO A 1 90 ? 19.352 32.954 -33.392 1.00 34.19 90 PRO A N 1
ATOM 696 C CA . PRO A 1 90 ? 20.519 32.315 -32.769 1.00 34.19 90 PRO A CA 1
ATOM 697 C C . PRO A 1 90 ? 20.401 32.125 -31.238 1.00 34.19 90 PRO A C 1
ATOM 699 O O . PRO A 1 90 ? 21.411 32.036 -30.542 1.00 34.19 90 PRO A O 1
ATOM 702 N N . ALA A 1 91 ? 19.181 32.102 -30.693 1.00 32.34 91 ALA A N 1
ATOM 703 C CA . ALA A 1 91 ? 18.896 32.264 -29.265 1.00 32.34 91 ALA A CA 1
ATOM 704 C C . ALA A 1 91 ? 18.098 31.113 -28.611 1.00 32.34 91 ALA A C 1
ATOM 706 O O . ALA A 1 91 ? 17.791 31.201 -27.423 1.00 32.34 91 ALA A O 1
ATOM 707 N N . THR A 1 92 ? 17.769 30.027 -29.328 1.00 27.72 92 THR A N 1
ATOM 708 C CA . THR A 1 92 ? 17.031 28.880 -28.752 1.00 27.72 92 THR A CA 1
ATOM 709 C C . THR A 1 92 ? 17.775 27.541 -28.893 1.00 27.72 92 THR A C 1
ATOM 711 O O . THR A 1 92 ? 17.795 26.944 -29.968 1.00 27.72 92 THR A O 1
ATOM 714 N N . PRO A 1 93 ? 18.363 26.994 -27.809 1.00 31.08 93 PRO A N 1
ATOM 715 C CA . PRO A 1 93 ? 18.937 25.650 -27.819 1.00 31.08 93 PRO A CA 1
ATOM 716 C C . PRO A 1 93 ? 17.822 24.592 -27.709 1.00 31.08 93 PRO A C 1
ATOM 718 O O . PRO A 1 93 ? 17.557 24.058 -26.630 1.00 31.08 93 PRO A O 1
ATOM 721 N N . LEU A 1 94 ? 17.156 24.289 -28.830 1.00 29.81 94 LEU A N 1
ATOM 722 C CA . LEU A 1 94 ? 16.077 23.293 -28.927 1.00 29.81 94 LEU A CA 1
ATOM 723 C C . LEU A 1 94 ? 16.584 21.858 -28.694 1.00 29.81 94 LEU A C 1
ATOM 725 O O . LEU A 1 94 ? 16.819 21.071 -29.609 1.00 29.81 94 LEU A O 1
ATOM 729 N N . ARG A 1 95 ? 16.739 21.498 -27.418 1.00 29.03 95 ARG A N 1
ATOM 730 C CA . ARG A 1 95 ? 17.223 20.190 -26.963 1.00 29.03 95 ARG A CA 1
ATOM 731 C C . ARG A 1 95 ? 16.110 19.133 -26.946 1.00 29.03 95 ARG A C 1
ATOM 733 O O . ARG A 1 95 ? 15.808 18.563 -25.897 1.00 29.03 95 ARG A O 1
ATOM 740 N N . HIS A 1 96 ? 15.516 18.837 -28.102 1.00 29.39 96 HIS A N 1
ATOM 741 C CA . HIS A 1 96 ? 14.598 17.703 -28.241 1.00 29.39 96 HIS A CA 1
ATOM 742 C C . HIS A 1 96 ? 15.348 16.363 -28.118 1.00 29.39 96 HIS A C 1
ATOM 744 O O . HIS A 1 96 ? 15.827 15.792 -29.094 1.00 29.39 96 HIS A O 1
ATOM 750 N N . LYS A 1 97 ? 15.415 15.825 -26.894 1.00 31.05 97 LYS A N 1
ATOM 751 C CA . LYS A 1 97 ? 15.508 14.374 -26.684 1.00 31.05 97 LYS A CA 1
ATOM 752 C C . LYS A 1 97 ? 14.112 13.791 -26.912 1.00 31.05 97 LYS A C 1
ATOM 754 O O . LYS A 1 97 ? 13.222 14.095 -26.124 1.00 31.05 97 LYS A O 1
ATOM 759 N N . GLY A 1 98 ? 13.918 12.977 -27.949 1.00 28.70 98 GLY A N 1
ATOM 760 C CA . GLY A 1 98 ? 12.602 12.374 -28.205 1.00 28.70 98 GLY A CA 1
ATOM 761 C C . GLY A 1 98 ? 12.462 11.519 -29.465 1.00 28.70 98 GLY A C 1
ATOM 762 O O . GLY A 1 98 ? 11.589 10.662 -29.489 1.00 28.70 98 GLY A O 1
ATOM 763 N N . GLU A 1 99 ? 13.318 11.681 -30.480 1.00 26.17 99 GLU A N 1
ATOM 764 C CA . GLU A 1 99 ? 13.224 10.894 -31.720 1.00 26.17 99 GLU A CA 1
ATOM 765 C C . GLU A 1 99 ? 14.444 9.990 -31.931 1.00 26.17 99 GLU A C 1
ATOM 767 O O . GLU A 1 99 ? 15.584 10.453 -31.999 1.00 26.17 99 GLU A O 1
ATOM 772 N N . VAL A 1 100 ? 14.203 8.686 -32.102 1.00 33.31 100 VAL A N 1
ATOM 773 C CA . VAL A 1 100 ? 15.222 7.701 -32.513 1.00 33.31 100 VAL A CA 1
ATOM 774 C C . VAL A 1 100 ? 15.361 7.735 -34.043 1.00 33.31 100 VAL A C 1
ATOM 776 O O . VAL A 1 100 ? 15.061 6.781 -34.757 1.00 33.31 100 VAL A O 1
ATOM 779 N N . GLY A 1 101 ? 15.785 8.890 -34.559 1.00 27.52 101 GLY A N 1
ATOM 780 C CA . GLY A 1 101 ? 16.041 9.138 -35.978 1.00 27.52 101 GLY A CA 1
ATOM 781 C C . GLY A 1 101 ? 17.539 9.218 -36.256 1.00 27.52 101 GLY A C 1
ATOM 782 O O . GLY A 1 101 ? 18.136 10.282 -36.127 1.00 27.52 101 GLY A O 1
ATOM 783 N N . GLY A 1 102 ? 18.167 8.098 -36.629 1.00 39.25 102 GLY A N 1
ATOM 784 C CA . GLY A 1 102 ? 19.626 8.009 -36.776 1.00 39.25 102 GLY A CA 1
ATOM 785 C C . GLY A 1 102 ? 20.212 8.910 -37.872 1.00 39.25 102 GLY A C 1
ATOM 786 O O . GLY A 1 102 ? 20.282 8.510 -39.038 1.00 39.25 102 GLY A O 1
ATOM 787 N N . GLY A 1 103 ? 20.676 10.105 -37.502 1.00 52.50 103 GLY A N 1
ATOM 788 C CA . GLY A 1 103 ? 21.669 10.852 -38.275 1.00 52.50 103 GLY A CA 1
ATOM 789 C C . GLY A 1 103 ? 23.004 10.101 -38.278 1.00 52.50 103 GLY A C 1
ATOM 790 O O . GLY A 1 103 ? 23.347 9.468 -37.281 1.00 52.50 103 GLY A O 1
ATOM 791 N N . ALA A 1 104 ? 23.730 10.144 -39.397 1.00 62.19 104 ALA A N 1
ATOM 792 C CA . ALA A 1 104 ? 25.022 9.468 -39.513 1.00 62.19 104 ALA A CA 1
ATOM 793 C C . ALA A 1 104 ? 26.051 10.088 -38.561 1.00 62.19 104 ALA A C 1
ATOM 795 O O . ALA A 1 104 ? 26.112 11.314 -38.430 1.00 62.19 104 ALA A O 1
ATOM 796 N N . GLN A 1 105 ? 26.847 9.251 -37.897 1.00 72.75 105 GLN A N 1
ATOM 797 C CA . GLN A 1 105 ? 27.769 9.699 -36.857 1.00 72.75 105 GLN A CA 1
ATOM 798 C C . GLN A 1 105 ? 29.224 9.608 -37.314 1.00 72.75 105 GLN A C 1
ATOM 800 O O . GLN A 1 105 ? 29.606 8.748 -38.109 1.00 72.75 105 GLN A O 1
ATOM 805 N N . ALA A 1 106 ? 30.050 10.501 -36.770 1.00 78.31 106 ALA A N 1
ATOM 806 C CA . ALA A 1 106 ? 31.499 10.440 -36.907 1.00 78.31 106 ALA A CA 1
ATOM 807 C C . ALA A 1 106 ? 32.082 9.219 -36.170 1.00 78.31 106 ALA A C 1
ATOM 809 O O . ALA A 1 106 ? 31.441 8.613 -35.304 1.00 78.31 106 ALA A O 1
ATOM 810 N N . TYR A 1 107 ? 33.336 8.901 -36.477 1.00 80.38 107 TYR A N 1
ATOM 811 C CA . TYR A 1 107 ? 34.166 7.948 -35.745 1.00 80.38 107 TYR A CA 1
ATOM 812 C C . TYR A 1 107 ? 35.290 8.694 -35.011 1.00 80.38 107 TYR A C 1
ATOM 814 O O . TYR A 1 107 ? 36.423 8.739 -35.496 1.00 80.38 107 TYR A O 1
ATOM 822 N N . PRO A 1 108 ? 35.012 9.305 -33.841 1.00 82.12 108 PRO A N 1
ATOM 823 C CA . PRO A 1 108 ? 36.070 9.724 -32.929 1.00 82.12 108 PRO A CA 1
ATOM 824 C C . PRO A 1 108 ? 36.793 8.490 -32.369 1.00 82.12 108 PRO A C 1
ATOM 826 O O . PRO A 1 108 ? 36.215 7.402 -32.310 1.00 82.12 108 PRO A O 1
ATOM 829 N N . ILE A 1 109 ? 38.021 8.672 -31.870 1.00 82.25 109 ILE A N 1
ATOM 830 C CA . ILE A 1 109 ? 38.862 7.592 -31.312 1.00 82.25 109 ILE A CA 1
ATOM 831 C C . ILE A 1 109 ? 38.076 6.715 -30.322 1.00 82.25 109 ILE A C 1
ATOM 833 O O . ILE A 1 109 ? 38.116 5.496 -30.419 1.00 82.25 109 ILE A O 1
ATOM 837 N N . GLY A 1 110 ? 37.284 7.318 -29.427 1.00 82.12 110 GLY A N 1
ATOM 838 C CA . GLY A 1 110 ? 36.464 6.581 -28.457 1.00 82.12 110 GLY A CA 1
ATOM 839 C C . GLY A 1 110 ? 35.420 5.635 -29.074 1.00 82.12 110 GLY A C 1
ATOM 840 O O . GLY A 1 110 ? 35.166 4.579 -28.502 1.00 82.12 110 GLY A O 1
ATOM 841 N N . ARG A 1 111 ? 34.861 5.947 -30.258 1.00 85.19 111 ARG A N 1
ATOM 842 C CA . ARG A 1 111 ? 33.973 5.023 -30.997 1.00 85.19 111 ARG A CA 1
ATOM 843 C C . ARG A 1 111 ? 34.777 3.868 -31.594 1.00 85.19 111 ARG A C 1
ATOM 845 O O . ARG A 1 111 ? 34.339 2.729 -31.503 1.00 85.19 111 ARG A O 1
ATOM 852 N N . VAL A 1 112 ? 35.963 4.146 -32.141 1.00 87.25 112 VAL A N 1
ATOM 853 C CA . VAL A 1 112 ? 36.871 3.118 -32.686 1.00 87.25 112 VAL A CA 1
ATOM 854 C C . VAL A 1 112 ? 37.319 2.148 -31.585 1.00 87.25 112 VAL A C 1
ATOM 856 O O . VAL A 1 112 ? 37.157 0.940 -31.741 1.00 87.25 112 VAL A O 1
ATOM 859 N N . LEU A 1 113 ? 37.790 2.662 -30.440 1.00 89.06 113 LEU A N 1
ATOM 860 C CA . LEU A 1 113 ? 38.142 1.841 -29.274 1.00 89.06 113 LEU A CA 1
ATOM 861 C C . LEU A 1 113 ? 36.937 1.044 -28.754 1.00 89.06 113 LEU A C 1
ATOM 863 O O . LEU A 1 113 ? 37.091 -0.127 -28.424 1.00 89.06 113 LEU A O 1
ATOM 867 N N . GLY A 1 114 ? 35.745 1.650 -28.720 1.00 87.25 114 GLY A N 1
ATOM 868 C CA . GLY A 1 114 ? 34.510 0.990 -28.293 1.00 87.25 114 GLY A CA 1
ATOM 869 C C . GLY A 1 114 ? 34.097 -0.185 -29.187 1.00 87.25 114 GLY A C 1
ATOM 870 O O . GLY A 1 114 ? 33.764 -1.244 -28.663 1.00 87.25 114 GLY A O 1
ATOM 871 N N . VAL A 1 115 ? 34.166 -0.039 -30.517 1.00 87.75 115 VAL A N 1
ATOM 872 C CA . VAL A 1 115 ? 33.848 -1.129 -31.464 1.00 87.75 115 VAL A CA 1
ATOM 873 C C . VAL A 1 115 ? 34.861 -2.273 -31.348 1.00 87.75 115 VAL A C 1
ATOM 875 O O . VAL A 1 115 ? 34.460 -3.433 -31.257 1.00 87.75 115 VAL A O 1
ATOM 878 N N . LEU A 1 116 ? 36.161 -1.958 -31.274 1.00 89.44 116 LEU A N 1
ATOM 879 C CA . LEU A 1 116 ? 37.207 -2.968 -31.072 1.00 89.44 116 LEU A CA 1
ATOM 880 C C . LEU A 1 116 ? 37.015 -3.716 -29.742 1.00 89.44 116 LEU A C 1
ATOM 882 O O . LEU A 1 116 ? 37.041 -4.945 -29.718 1.00 89.44 116 LEU A O 1
ATOM 886 N N . ALA A 1 117 ? 36.764 -2.987 -28.650 1.00 91.44 117 ALA A N 1
ATOM 887 C CA . ALA A 1 117 ? 36.553 -3.560 -27.322 1.00 91.44 117 ALA A CA 1
ATOM 888 C C . ALA A 1 117 ? 35.303 -4.450 -27.257 1.00 91.44 117 ALA A C 1
ATOM 890 O O . ALA A 1 117 ? 35.353 -5.528 -26.667 1.00 91.44 117 ALA A O 1
ATOM 891 N N . ALA A 1 118 ? 34.199 -4.034 -27.888 1.00 89.56 118 ALA A N 1
ATOM 892 C CA . ALA A 1 118 ? 32.947 -4.786 -27.901 1.00 89.56 118 ALA A CA 1
ATOM 893 C C . ALA A 1 118 ? 33.085 -6.148 -28.603 1.00 89.56 118 ALA A C 1
ATOM 895 O O . ALA A 1 118 ? 32.613 -7.157 -28.079 1.00 89.56 118 ALA A O 1
ATOM 896 N N . GLU A 1 119 ? 33.755 -6.194 -29.758 1.00 89.38 119 GLU A N 1
ATOM 897 C CA . GLU A 1 119 ? 33.968 -7.434 -30.514 1.00 89.38 119 GLU A CA 1
ATOM 898 C C . GLU A 1 119 ? 35.020 -8.345 -29.882 1.00 89.38 119 GLU A C 1
ATOM 900 O O . GLU A 1 119 ? 34.799 -9.550 -29.755 1.00 89.38 119 GLU A O 1
ATOM 905 N N . ARG A 1 120 ? 36.153 -7.796 -29.429 1.00 90.25 120 ARG A N 1
ATOM 906 C CA . ARG A 1 120 ? 37.177 -8.606 -28.753 1.00 90.25 120 ARG A CA 1
ATOM 907 C C . ARG A 1 120 ? 36.661 -9.138 -27.419 1.00 90.25 120 ARG A C 1
ATOM 909 O O . ARG A 1 120 ? 36.879 -10.309 -27.107 1.00 90.25 120 ARG A O 1
ATOM 916 N N . GLY A 1 121 ? 35.891 -8.329 -26.689 1.00 90.94 121 GLY A N 1
ATOM 917 C CA . GLY A 1 121 ? 35.193 -8.747 -25.477 1.00 90.94 121 GLY A CA 1
ATOM 918 C C . GLY A 1 121 ? 34.198 -9.883 -25.728 1.00 90.94 121 GLY A C 1
ATOM 919 O O . GLY A 1 121 ? 34.157 -10.831 -24.948 1.00 90.94 121 GLY A O 1
ATOM 920 N N . ARG A 1 122 ? 33.470 -9.855 -26.856 1.00 91.62 122 ARG A N 1
ATOM 921 C CA . ARG A 1 122 ? 32.565 -10.934 -27.299 1.00 91.62 122 ARG A CA 1
ATOM 922 C C . ARG A 1 122 ? 33.298 -12.261 -27.517 1.00 91.62 122 ARG A C 1
ATOM 924 O O . ARG A 1 122 ? 32.843 -13.298 -27.039 1.00 91.62 122 ARG A O 1
ATOM 931 N N . LEU A 1 123 ? 34.449 -12.237 -28.195 1.00 89.19 123 LEU A N 1
ATOM 932 C CA . LEU A 1 123 ? 35.268 -13.435 -28.440 1.00 89.19 123 LEU A CA 1
ATOM 933 C C . LEU A 1 123 ? 35.853 -14.017 -27.143 1.00 89.19 123 LEU A C 1
ATOM 935 O O . LEU A 1 123 ? 35.770 -15.223 -26.908 1.00 89.19 123 LEU A O 1
ATOM 939 N N . ALA A 1 124 ? 36.418 -13.160 -26.290 1.00 90.56 124 ALA A N 1
ATOM 940 C CA . ALA A 1 124 ? 36.987 -13.557 -25.005 1.00 90.56 124 ALA A CA 1
ATOM 941 C C . ALA A 1 124 ? 35.913 -14.098 -24.042 1.00 90.56 124 ALA A C 1
ATOM 943 O O . ALA A 1 124 ? 36.121 -15.129 -23.401 1.00 90.56 124 ALA A O 1
ATOM 944 N N . ALA A 1 125 ? 34.730 -13.474 -24.004 1.00 90.06 125 ALA A N 1
ATOM 945 C CA . ALA A 1 125 ? 33.579 -13.979 -23.262 1.00 90.06 125 ALA A CA 1
ATOM 946 C C . ALA A 1 125 ? 33.134 -15.364 -23.747 1.00 90.06 125 ALA A C 1
ATOM 948 O O . ALA A 1 125 ? 32.859 -16.231 -22.922 1.00 90.06 125 ALA A O 1
ATOM 949 N N . HIS A 1 126 ? 33.107 -15.610 -25.061 1.00 87.88 126 HIS A N 1
ATOM 950 C CA . HIS A 1 126 ? 32.719 -16.914 -25.599 1.00 87.88 126 HIS A CA 1
ATOM 951 C C . HIS A 1 126 ? 33.692 -18.034 -25.183 1.00 87.88 126 HIS A C 1
ATOM 953 O O . HIS A 1 126 ? 33.247 -19.104 -24.766 1.00 87.88 126 HIS A O 1
ATOM 959 N N . ARG A 1 127 ? 35.010 -17.777 -25.215 1.00 88.69 127 ARG A N 1
ATOM 960 C CA . ARG A 1 127 ? 36.044 -18.718 -24.729 1.00 88.69 127 ARG A CA 1
ATOM 961 C C . ARG A 1 127 ? 35.878 -19.030 -23.239 1.00 88.69 127 ARG A C 1
ATOM 963 O O . ARG A 1 127 ? 35.785 -20.195 -22.854 1.00 88.69 127 ARG A O 1
ATOM 970 N N . LEU A 1 128 ? 35.763 -17.992 -22.408 1.00 88.19 128 LEU A N 1
ATOM 971 C CA . LEU A 1 128 ? 35.578 -18.141 -20.961 1.00 88.19 128 LEU A CA 1
ATOM 972 C C . LEU A 1 128 ? 34.261 -18.863 -20.621 1.00 88.19 128 LEU A C 1
ATOM 974 O O . LEU A 1 128 ? 34.250 -19.733 -19.755 1.00 88.19 128 LEU A O 1
ATOM 978 N N . HIS A 1 129 ? 33.169 -18.576 -21.334 1.00 85.44 129 HIS A N 1
ATOM 979 C CA . HIS A 1 129 ? 31.875 -19.239 -21.151 1.00 85.44 129 HIS A CA 1
ATOM 980 C C . HIS A 1 129 ? 31.940 -20.753 -21.415 1.00 85.44 129 HIS A C 1
ATOM 982 O O . HIS A 1 129 ? 31.416 -21.523 -20.611 1.00 85.44 129 HIS A O 1
ATOM 988 N N . GLN A 1 130 ? 32.629 -21.200 -22.474 1.00 83.06 130 GLN A N 1
ATOM 989 C CA . GLN A 1 130 ? 32.807 -22.636 -22.744 1.00 83.06 130 GLN A CA 1
ATOM 990 C C . GLN A 1 130 ? 33.557 -23.349 -21.603 1.00 83.06 130 GLN A C 1
ATOM 992 O O . GLN A 1 130 ? 33.114 -24.400 -21.137 1.00 83.06 130 GLN A O 1
ATOM 997 N N . LEU A 1 131 ? 34.649 -22.754 -21.105 1.00 83.00 131 LEU A N 1
ATOM 998 C CA . LEU A 1 131 ? 35.435 -23.300 -19.989 1.00 83.00 131 LEU A CA 1
ATOM 999 C C . LEU A 1 131 ? 34.680 -23.308 -18.650 1.00 83.00 131 LEU A C 1
ATOM 1001 O O . LEU A 1 131 ? 34.954 -24.153 -17.796 1.00 83.00 131 LEU A O 1
ATOM 1005 N N . LEU A 1 132 ? 33.760 -22.363 -18.448 1.00 80.19 132 LEU A N 1
ATOM 1006 C CA . LEU A 1 132 ? 32.901 -22.287 -17.266 1.00 80.19 132 LEU A CA 1
ATOM 1007 C C . LEU A 1 132 ? 31.769 -23.325 -17.326 1.00 80.19 132 LEU A C 1
ATOM 1009 O O . LEU A 1 132 ? 31.557 -24.045 -16.351 1.00 80.19 132 LEU A O 1
ATOM 1013 N N . LEU A 1 133 ? 31.097 -23.478 -18.475 1.00 75.38 133 LEU A N 1
ATOM 1014 C CA . LEU A 1 133 ? 30.056 -24.497 -18.673 1.00 75.38 133 LEU A CA 1
ATOM 1015 C C . LEU A 1 133 ? 30.580 -25.921 -18.448 1.00 75.38 133 LEU A C 1
ATOM 1017 O O . LEU A 1 133 ? 29.920 -26.717 -17.786 1.00 75.38 133 LEU A O 1
ATOM 1021 N N . GLN A 1 134 ? 31.770 -26.237 -18.966 1.00 74.25 134 GLN A N 1
ATOM 1022 C CA . GLN A 1 134 ? 32.370 -27.569 -18.822 1.00 74.25 134 GLN A CA 1
ATOM 1023 C C . GLN A 1 134 ? 32.729 -27.909 -17.365 1.00 74.25 134 GLN A C 1
ATOM 1025 O O . GLN A 1 134 ? 32.689 -29.077 -16.989 1.00 74.25 134 GLN A O 1
ATOM 1030 N N . ARG A 1 135 ? 33.027 -26.905 -16.524 1.00 69.62 135 ARG A N 1
ATOM 1031 C CA . ARG A 1 135 ? 33.252 -27.091 -15.077 1.00 69.62 135 ARG A CA 1
ATOM 1032 C C . ARG A 1 135 ? 31.942 -27.182 -14.287 1.00 69.62 135 ARG A C 1
ATOM 1034 O O . ARG A 1 135 ? 31.847 -27.981 -13.361 1.00 69.62 135 ARG A O 1
ATOM 1041 N N . ALA A 1 136 ? 30.910 -26.438 -14.687 1.00 65.25 136 ALA A N 1
ATOM 1042 C CA . ALA A 1 136 ? 29.592 -26.456 -14.043 1.00 65.25 136 ALA A CA 1
ATOM 1043 C C . ALA A 1 136 ? 28.819 -27.786 -14.197 1.00 65.25 136 ALA A C 1
ATOM 1045 O O . ALA A 1 136 ? 27.818 -27.989 -13.515 1.00 65.25 136 ALA A O 1
ATOM 1046 N N . GLN A 1 137 ? 29.273 -28.695 -15.069 1.00 63.75 137 GLN A N 1
ATOM 1047 C CA . GLN A 1 137 ? 28.682 -30.024 -15.294 1.00 63.75 137 GLN A CA 1
ATOM 1048 C C . GLN A 1 137 ? 29.283 -31.131 -14.394 1.00 63.75 137 GLN A C 1
ATOM 1050 O O . GLN A 1 137 ? 29.069 -32.314 -14.646 1.00 63.75 137 GLN A O 1
ATOM 1055 N N . GLY A 1 138 ? 30.033 -30.768 -13.344 1.00 56.31 138 GLY A N 1
ATOM 1056 C CA . GLY A 1 138 ? 30.585 -31.711 -12.364 1.00 56.31 138 GLY A CA 1
ATOM 1057 C C . GLY A 1 138 ? 29.516 -32.376 -11.481 1.00 56.31 138 GLY A C 1
ATOM 1058 O O . GLY A 1 138 ? 28.758 -31.702 -10.785 1.00 56.31 138 GLY A O 1
ATOM 1059 N N . ASP A 1 139 ? 29.492 -33.709 -11.477 1.00 39.69 139 ASP A N 1
ATOM 1060 C CA . ASP A 1 139 ? 28.408 -34.557 -10.945 1.00 39.69 139 ASP A CA 1
ATOM 1061 C C . ASP A 1 139 ? 28.448 -34.746 -9.405 1.00 39.69 139 ASP A C 1
ATOM 1063 O O . ASP A 1 139 ? 28.479 -35.863 -8.892 1.00 39.69 139 ASP A O 1
ATOM 1067 N N . GLY A 1 140 ? 28.540 -33.646 -8.644 1.00 49.19 140 GLY A N 1
ATOM 1068 C CA . GLY A 1 140 ? 28.853 -33.691 -7.204 1.00 49.19 140 GLY A CA 1
ATOM 1069 C C . GLY A 1 140 ? 28.399 -32.491 -6.365 1.00 49.19 140 GLY A C 1
ATOM 1070 O O . GLY A 1 140 ? 29.097 -32.112 -5.428 1.00 49.19 140 GLY A O 1
ATOM 1071 N N . LEU A 1 141 ? 27.264 -31.863 -6.700 1.00 45.44 141 LEU A N 1
ATOM 1072 C CA . LEU A 1 141 ? 26.794 -30.626 -6.054 1.00 45.44 141 LEU A CA 1
ATOM 1073 C C . LEU A 1 141 ? 25.563 -30.837 -5.150 1.00 45.44 141 LEU A C 1
ATOM 1075 O O . LEU A 1 141 ? 24.421 -30.929 -5.620 1.00 45.44 141 LEU A O 1
ATOM 1079 N N . GLU A 1 142 ? 25.812 -30.853 -3.837 1.00 53.53 142 GLU A N 1
ATOM 1080 C CA . GLU A 1 142 ? 24.794 -30.861 -2.776 1.00 53.53 142 GLU A CA 1
ATOM 1081 C C . GLU A 1 142 ? 23.984 -29.540 -2.708 1.00 53.53 142 GLU A C 1
ATOM 1083 O O . GLU A 1 142 ? 24.106 -28.640 -3.544 1.00 53.53 142 GLU A O 1
ATOM 1088 N N . GLN A 1 143 ? 23.084 -29.425 -1.727 1.00 57.75 143 GLN A N 1
ATOM 1089 C CA . GLN A 1 143 ? 22.260 -28.232 -1.527 1.00 57.75 143 GLN A CA 1
ATOM 1090 C C . GLN A 1 143 ? 23.085 -27.068 -0.946 1.00 57.75 143 GLN A C 1
ATOM 1092 O O . GLN A 1 143 ? 23.867 -27.250 -0.017 1.00 57.75 143 GLN A O 1
ATOM 1097 N N . VAL A 1 144 ? 22.892 -25.849 -1.466 1.00 65.19 144 VAL A N 1
ATOM 1098 C CA . VAL A 1 144 ? 23.609 -24.659 -0.978 1.00 65.19 144 VAL A CA 1
ATOM 1099 C C . VAL A 1 144 ? 23.084 -24.264 0.404 1.00 65.19 144 VAL A C 1
ATOM 1101 O O . VAL A 1 144 ? 21.986 -23.730 0.549 1.00 65.19 144 VAL A O 1
ATOM 1104 N N . HIS A 1 145 ? 23.886 -24.514 1.438 1.00 71.00 145 HIS A N 1
ATOM 1105 C CA . HIS A 1 145 ? 23.594 -24.099 2.808 1.00 71.00 145 HIS A CA 1
ATOM 1106 C C . HIS A 1 145 ? 24.111 -22.676 3.061 1.00 71.00 145 HIS A C 1
ATOM 1108 O O . HIS A 1 145 ? 25.206 -22.483 3.588 1.00 71.00 145 HIS A O 1
ATOM 1114 N N . TRP A 1 146 ? 23.299 -21.674 2.704 1.00 77.69 146 TRP A N 1
ATOM 1115 C CA . TRP A 1 146 ? 23.618 -20.241 2.828 1.00 77.69 146 TRP A CA 1
ATOM 1116 C C . TRP A 1 146 ? 24.050 -19.794 4.241 1.00 77.69 146 TRP A C 1
ATOM 1118 O O . TRP A 1 146 ? 24.818 -18.845 4.369 1.00 77.69 146 TRP A O 1
ATOM 1128 N N . GLU A 1 147 ? 23.630 -20.502 5.298 1.00 67.31 147 GLU A N 1
ATOM 1129 C CA . GLU A 1 147 ? 24.089 -20.282 6.683 1.00 67.31 147 GLU A CA 1
ATOM 1130 C C . GLU A 1 147 ? 25.613 -20.477 6.857 1.00 67.31 147 GLU A C 1
ATOM 1132 O O . GLU A 1 147 ? 26.228 -19.782 7.666 1.00 67.31 147 GLU A O 1
ATOM 1137 N N . ASN A 1 148 ? 26.223 -21.372 6.068 1.00 69.00 148 ASN A N 1
ATOM 1138 C CA . ASN A 1 148 ? 27.643 -21.749 6.125 1.00 69.00 148 ASN A CA 1
ATOM 1139 C C . ASN A 1 148 ? 28.473 -21.200 4.944 1.00 69.00 148 ASN A C 1
ATOM 1141 O O . ASN A 1 148 ? 29.649 -21.536 4.806 1.00 69.00 148 ASN A O 1
ATOM 1145 N N . ALA A 1 149 ? 27.877 -20.389 4.065 1.00 68.38 149 ALA A N 1
ATOM 1146 C CA . ALA A 1 149 ? 28.544 -19.894 2.864 1.00 68.38 149 ALA A CA 1
ATOM 1147 C C . ALA A 1 149 ? 29.627 -18.842 3.193 1.00 68.38 149 ALA A C 1
ATOM 1149 O O . ALA A 1 149 ? 29.388 -17.876 3.921 1.00 68.38 149 ALA A O 1
ATOM 1150 N N . VAL A 1 150 ? 30.824 -19.019 2.624 1.00 68.44 150 VAL A N 1
ATOM 1151 C CA . VAL A 1 150 ? 31.984 -18.127 2.811 1.00 68.44 150 VAL A CA 1
ATOM 1152 C C . VAL A 1 150 ? 32.013 -17.055 1.718 1.00 68.44 150 VAL A C 1
ATOM 1154 O O . VAL A 1 150 ? 31.805 -17.357 0.543 1.00 68.44 150 VAL A O 1
ATOM 1157 N N . VAL A 1 151 ? 32.280 -15.798 2.094 1.00 68.06 151 VAL A N 1
ATOM 1158 C CA . VAL A 1 151 ? 32.374 -14.665 1.154 1.00 68.06 151 VAL A CA 1
ATOM 1159 C C . VAL A 1 151 ? 33.614 -14.840 0.253 1.00 68.06 151 VAL A C 1
ATOM 1161 O O . VAL A 1 151 ? 34.728 -14.858 0.786 1.00 68.06 151 VAL A O 1
ATOM 1164 N N . PRO A 1 152 ? 33.485 -14.944 -1.089 1.00 62.38 152 PRO A N 1
ATOM 1165 C CA . PRO A 1 152 ? 34.575 -15.444 -1.943 1.00 62.38 152 PRO A CA 1
ATOM 1166 C C . PRO A 1 152 ? 35.842 -14.576 -2.050 1.00 62.38 152 PRO A C 1
ATOM 1168 O O . PRO A 1 152 ? 36.836 -15.029 -2.616 1.00 62.38 152 PRO A O 1
ATOM 1171 N N . TRP A 1 153 ? 35.828 -13.342 -1.540 1.00 64.25 153 TRP A N 1
ATOM 1172 C CA . TRP A 1 153 ? 36.952 -12.387 -1.550 1.00 64.25 153 TRP A CA 1
ATOM 1173 C C . TRP A 1 153 ? 37.423 -11.981 -0.143 1.00 64.25 153 TRP A C 1
ATOM 1175 O O . TRP A 1 153 ? 38.183 -11.028 -0.003 1.00 64.25 153 TRP A O 1
ATOM 1185 N N . ALA A 1 154 ? 37.011 -12.705 0.904 1.00 51.69 154 ALA A N 1
ATOM 1186 C CA . ALA A 1 154 ? 37.459 -12.460 2.281 1.00 51.69 154 ALA A CA 1
ATOM 1187 C C . ALA A 1 154 ? 38.864 -13.026 2.604 1.00 51.69 154 ALA A C 1
ATOM 1189 O O . ALA A 1 154 ? 39.340 -12.880 3.728 1.00 51.69 154 ALA A O 1
ATOM 1190 N N . MET A 1 155 ? 39.529 -13.680 1.643 1.00 44.88 155 MET A N 1
ATOM 1191 C CA . MET A 1 155 ? 40.890 -14.205 1.801 1.00 44.88 155 MET A CA 1
ATOM 1192 C C . MET A 1 155 ? 41.938 -13.097 1.648 1.00 44.88 155 MET A C 1
ATOM 1194 O O . MET A 1 155 ? 42.202 -12.620 0.543 1.00 44.88 155 MET A O 1
ATOM 1198 N N . ASP A 1 156 ? 42.574 -12.734 2.758 1.00 41.78 156 ASP A N 1
ATOM 1199 C CA . ASP A 1 156 ? 43.724 -11.832 2.780 1.00 41.78 156 ASP A CA 1
ATOM 1200 C C . ASP A 1 156 ? 44.925 -12.454 2.037 1.00 41.78 156 ASP A C 1
ATOM 1202 O O . ASP A 1 156 ? 45.334 -13.581 2.320 1.00 41.78 156 ASP A O 1
ATOM 1206 N N . ARG A 1 157 ? 45.556 -11.709 1.116 1.00 43.06 157 ARG A N 1
ATOM 1207 C CA . ARG A 1 157 ? 46.736 -12.159 0.332 1.00 43.06 157 ARG A CA 1
ATOM 1208 C C . ARG A 1 157 ? 48.037 -12.280 1.167 1.00 43.06 157 ARG A C 1
ATOM 1210 O O . ARG A 1 157 ? 49.118 -12.374 0.597 1.00 43.06 157 ARG A O 1
ATOM 1217 N N . SER A 1 158 ? 47.959 -12.255 2.499 1.00 35.72 158 SER A N 1
ATOM 1218 C CA . SER A 1 158 ? 49.095 -12.075 3.422 1.00 35.72 158 SER A CA 1
ATOM 1219 C C . SER A 1 158 ? 49.620 -13.355 4.094 1.00 35.72 158 SER A C 1
ATOM 1221 O O . SER A 1 158 ? 50.619 -13.290 4.808 1.00 35.72 158 SER A O 1
ATOM 1223 N N . SER A 1 159 ? 48.978 -14.511 3.890 1.00 35.47 159 SER A N 1
ATOM 1224 C CA . SER A 1 159 ? 49.166 -15.712 4.727 1.00 35.47 159 SER A CA 1
ATOM 1225 C C . SER A 1 159 ? 49.614 -16.987 3.987 1.00 35.47 159 SER A C 1
ATOM 1227 O O . SER A 1 159 ? 49.414 -18.087 4.499 1.00 35.47 159 SER A O 1
ATOM 1229 N N . SER A 1 160 ? 50.237 -16.879 2.802 1.00 34.12 160 SER A N 1
ATOM 1230 C CA . SER A 1 160 ? 50.690 -18.055 2.021 1.00 34.12 160 SER A CA 1
ATOM 1231 C C . SER A 1 160 ? 52.063 -17.937 1.326 1.00 34.12 160 SER A C 1
ATOM 1233 O O . SER A 1 160 ? 52.282 -18.544 0.283 1.00 34.12 160 SER A O 1
ATOM 1235 N N . GLU A 1 161 ? 53.042 -17.252 1.933 1.00 34.97 161 GLU A N 1
ATOM 1236 C CA . GLU A 1 161 ? 54.468 -17.366 1.537 1.00 34.97 161 GLU A CA 1
ATOM 1237 C C . GLU A 1 161 ? 55.246 -18.440 2.336 1.00 34.97 161 GLU A C 1
ATOM 1239 O O . GLU A 1 161 ? 56.403 -18.247 2.693 1.00 34.97 161 GLU A O 1
ATOM 1244 N N . THR A 1 162 ? 54.636 -19.604 2.589 1.00 35.09 162 THR A N 1
ATOM 1245 C CA . THR A 1 162 ? 55.345 -20.849 2.963 1.00 35.09 162 THR A CA 1
ATOM 1246 C C . THR A 1 162 ? 54.459 -22.070 2.706 1.00 35.09 162 THR A C 1
ATOM 1248 O O . THR A 1 162 ? 53.725 -22.481 3.599 1.00 35.09 162 THR A O 1
ATOM 1251 N N . ASP A 1 163 ? 54.553 -22.675 1.518 1.00 29.14 163 ASP A N 1
ATOM 1252 C CA . ASP A 1 163 ? 55.096 -24.039 1.417 1.00 29.14 163 ASP A CA 1
ATOM 1253 C C . ASP A 1 163 ? 55.489 -24.394 -0.030 1.00 29.14 163 ASP A C 1
ATOM 1255 O O . ASP A 1 163 ? 54.877 -23.923 -0.989 1.00 29.14 163 ASP A O 1
ATOM 1259 N N . VAL A 1 164 ? 56.510 -25.239 -0.200 1.00 44.00 164 VAL A N 1
ATOM 1260 C CA . VAL A 1 164 ? 56.930 -25.777 -1.510 1.00 44.00 164 VAL A CA 1
ATOM 1261 C C . VAL A 1 164 ? 56.828 -27.297 -1.441 1.00 44.00 164 VAL A C 1
ATOM 1263 O O . VAL A 1 164 ? 57.801 -27.985 -1.133 1.00 44.00 164 VAL A O 1
ATOM 1266 N N . GLY A 1 165 ? 55.633 -27.833 -1.707 1.00 31.19 165 GLY A N 1
ATOM 1267 C CA . GLY A 1 165 ? 55.351 -29.250 -1.482 1.00 31.19 165 GLY A CA 1
ATOM 1268 C C . GLY A 1 165 ? 54.259 -29.844 -2.371 1.00 31.19 165 GLY A C 1
ATOM 1269 O O . GLY A 1 165 ? 53.093 -29.509 -2.230 1.00 31.19 165 GLY A O 1
ATOM 1270 N N . SER A 1 166 ? 54.661 -30.833 -3.177 1.00 27.77 166 SER A N 1
ATOM 1271 C CA . SER A 1 166 ? 53.820 -31.840 -3.858 1.00 27.77 166 SER A CA 1
ATOM 1272 C C . SER A 1 166 ? 52.870 -31.361 -4.977 1.00 27.77 166 SER A C 1
ATOM 1274 O O . SER A 1 166 ? 51.863 -30.714 -4.697 1.00 27.77 166 SER A O 1
ATOM 1276 N N . PRO A 1 167 ? 53.085 -31.766 -6.248 1.00 37.50 167 PRO A N 1
ATOM 1277 C CA . PRO A 1 167 ? 52.032 -31.696 -7.259 1.00 37.50 167 PRO A CA 1
ATOM 1278 C C . PRO A 1 167 ? 50.930 -32.728 -6.963 1.00 37.50 167 PRO A C 1
ATOM 1280 O O . PRO A 1 167 ? 51.213 -33.849 -6.532 1.00 37.50 167 PRO A O 1
ATOM 1283 N N . GLY A 1 168 ? 49.675 -32.360 -7.230 1.00 32.75 168 GLY A N 1
ATOM 1284 C CA . GLY A 1 168 ? 48.546 -33.294 -7.218 1.00 32.75 168 GLY A CA 1
ATOM 1285 C C . GLY A 1 168 ? 48.629 -34.346 -8.340 1.00 32.75 168 GLY A C 1
ATOM 1286 O O . GLY A 1 168 ? 49.478 -34.238 -9.229 1.00 32.75 168 GLY A O 1
ATOM 1287 N N . PRO A 1 169 ? 47.763 -35.377 -8.318 1.00 33.72 169 PRO A N 1
ATOM 1288 C CA . PRO A 1 169 ? 47.739 -36.403 -9.358 1.00 33.72 169 PRO A CA 1
ATOM 1289 C C . PRO A 1 169 ? 47.400 -35.798 -10.734 1.00 33.72 169 PRO A C 1
ATOM 1291 O O . PRO A 1 169 ? 46.643 -34.828 -10.799 1.00 33.72 169 PRO A O 1
ATOM 1294 N N . PRO A 1 170 ? 47.924 -36.361 -11.839 1.00 37.91 170 PRO A N 1
ATOM 1295 C CA . PRO A 1 170 ? 47.751 -35.790 -13.171 1.00 37.91 170 PRO A CA 1
ATOM 1296 C C . PRO A 1 170 ? 46.303 -35.933 -13.654 1.00 37.91 170 PRO A C 1
ATOM 1298 O O . PRO A 1 170 ? 45.867 -37.017 -14.047 1.00 37.91 170 PRO A O 1
ATOM 1301 N N . THR A 1 171 ? 45.560 -34.828 -13.654 1.00 34.44 171 THR A N 1
ATOM 1302 C CA . THR A 1 171 ? 44.282 -34.724 -14.360 1.00 34.44 171 THR A CA 1
ATOM 1303 C C . THR A 1 171 ? 44.505 -34.743 -15.874 1.00 34.44 171 THR A C 1
ATOM 1305 O O . THR A 1 171 ? 45.427 -34.122 -16.394 1.00 34.44 171 THR A O 1
ATOM 1308 N N . VAL A 1 172 ? 43.640 -35.503 -16.546 1.00 36.50 172 VAL A N 1
ATOM 1309 C CA . VAL A 1 172 ? 43.629 -35.858 -17.975 1.00 36.50 172 VAL A CA 1
ATOM 1310 C C . VAL A 1 172 ? 43.972 -34.696 -18.924 1.00 36.50 172 VAL A C 1
ATOM 1312 O O . VAL A 1 172 ? 43.513 -33.571 -18.741 1.00 36.50 172 VAL A O 1
ATOM 1315 N N . GLU A 1 173 ? 44.730 -35.006 -19.981 1.00 44.09 173 GLU A N 1
ATOM 1316 C CA . GLU A 1 173 ? 45.080 -34.089 -21.075 1.00 44.09 173 GLU A CA 1
ATOM 1317 C C . GLU A 1 173 ? 43.841 -33.404 -21.692 1.00 44.09 173 GLU A C 1
ATOM 1319 O O . GLU A 1 173 ? 42.885 -34.082 -22.069 1.00 44.09 173 GLU A O 1
ATOM 1324 N N . GLY A 1 174 ? 43.882 -32.076 -21.890 1.00 53.94 174 GLY A N 1
ATOM 1325 C CA . GLY A 1 174 ? 43.005 -31.422 -22.875 1.00 53.94 174 GLY A CA 1
ATOM 1326 C C . GLY A 1 174 ? 42.583 -29.967 -22.638 1.00 53.94 174 GLY A C 1
ATOM 1327 O O . GLY A 1 174 ? 42.291 -29.287 -23.618 1.00 53.94 174 GLY A O 1
ATOM 1328 N N . LEU A 1 175 ? 42.529 -29.469 -21.395 1.00 55.31 175 LEU A N 1
ATOM 1329 C CA . LEU A 1 175 ? 41.872 -28.185 -21.075 1.00 55.31 175 LEU A CA 1
ATOM 1330 C C . LEU A 1 175 ? 42.729 -27.260 -20.184 1.00 55.31 175 LEU A C 1
ATOM 1332 O O . LEU A 1 175 ? 43.222 -27.723 -19.155 1.00 55.31 175 LEU A O 1
ATOM 1336 N N . PRO A 1 176 ? 42.873 -25.959 -20.521 1.00 67.19 176 PRO A N 1
ATOM 1337 C CA . PRO A 1 176 ? 43.624 -24.999 -19.710 1.00 67.19 176 PRO A CA 1
ATOM 1338 C C . PRO A 1 176 ? 42.892 -24.642 -18.408 1.00 67.19 176 PRO A C 1
ATOM 1340 O O . PRO A 1 176 ? 41.653 -24.680 -18.322 1.00 67.19 176 PRO A O 1
ATOM 1343 N N . SER A 1 177 ? 43.647 -24.245 -17.381 1.00 80.75 177 SER A N 1
ATOM 1344 C CA . SER A 1 177 ? 43.047 -23.709 -16.155 1.00 80.75 177 SER A CA 1
ATOM 1345 C C . SER A 1 177 ? 42.413 -22.331 -16.401 1.00 80.75 177 SER A C 1
ATOM 1347 O O . SER A 1 177 ? 42.822 -21.583 -17.292 1.00 80.75 177 SER A O 1
ATOM 1349 N N . LEU A 1 178 ? 41.390 -21.966 -15.620 1.00 82.88 178 LEU A N 1
ATOM 1350 C CA . LEU A 1 178 ? 40.763 -20.643 -15.743 1.00 82.88 178 LEU A CA 1
ATOM 1351 C C . LEU A 1 178 ? 41.769 -19.488 -15.483 1.00 82.88 178 LEU A C 1
ATOM 1353 O O . LEU A 1 178 ? 41.730 -18.505 -16.227 1.00 82.88 178 LEU A O 1
ATOM 1357 N N . PRO A 1 179 ? 42.731 -19.604 -14.536 1.00 84.69 179 PRO A N 1
ATOM 1358 C CA . PRO A 1 179 ? 43.850 -18.665 -14.413 1.00 84.69 179 PRO A CA 1
ATOM 1359 C C . PRO A 1 179 ? 44.791 -18.582 -15.622 1.00 84.69 179 PRO A C 1
ATOM 1361 O O . PRO A 1 179 ? 45.334 -17.505 -15.879 1.00 84.69 179 PRO A O 1
ATOM 1364 N N . GLU A 1 180 ? 45.029 -19.683 -16.341 1.00 84.56 180 GLU A N 1
ATOM 1365 C CA . GLU A 1 180 ? 45.852 -19.688 -17.560 1.00 84.56 180 GLU A CA 1
ATOM 1366 C C . GLU A 1 180 ? 45.147 -18.964 -18.705 1.00 84.56 180 GLU A C 1
ATOM 1368 O O . GLU A 1 180 ? 45.735 -18.062 -19.300 1.00 84.56 180 GLU A O 1
ATOM 1373 N N . GLU A 1 181 ? 43.880 -19.293 -18.976 1.00 87.75 181 GLU A N 1
ATOM 1374 C CA . GLU A 1 181 ? 43.127 -18.688 -20.081 1.00 87.75 181 GLU A CA 1
ATOM 1375 C C . GLU A 1 181 ? 43.002 -17.166 -19.911 1.00 87.75 181 GLU A C 1
ATOM 1377 O O . GLU A 1 181 ? 43.215 -16.411 -20.859 1.00 87.75 181 GLU A O 1
ATOM 1382 N N . LEU A 1 182 ? 42.756 -16.683 -18.686 1.00 87.75 182 LEU A N 1
ATOM 1383 C CA . LEU A 1 182 ? 42.741 -15.245 -18.395 1.00 87.75 182 LEU A CA 1
ATOM 1384 C C . LEU A 1 182 ? 44.093 -14.569 -18.698 1.00 87.75 182 LEU A C 1
ATOM 1386 O O . LEU A 1 182 ? 44.113 -13.443 -19.196 1.00 87.75 182 LEU A O 1
ATOM 1390 N N . GLN A 1 183 ? 45.220 -15.245 -18.452 1.00 87.12 183 GLN A N 1
ATOM 1391 C CA . GLN A 1 183 ? 46.562 -14.733 -18.770 1.00 87.12 183 GLN A CA 1
ATOM 1392 C C . GLN A 1 183 ? 46.899 -14.814 -20.268 1.00 87.12 183 GLN A C 1
ATOM 1394 O O . GLN A 1 183 ? 47.631 -13.957 -20.769 1.00 87.12 183 GLN A O 1
ATOM 1399 N N . VAL A 1 184 ? 46.364 -15.805 -20.987 1.00 87.88 184 VAL A N 1
ATOM 1400 C CA . VAL A 1 184 ? 46.462 -15.910 -22.453 1.00 87.88 184 VAL A CA 1
ATOM 1401 C C . VAL A 1 184 ? 45.689 -14.768 -23.112 1.00 87.88 184 VAL A C 1
ATOM 1403 O O . VAL A 1 184 ? 46.273 -14.012 -23.887 1.00 87.88 184 VAL A O 1
ATOM 1406 N N . LEU A 1 185 ? 44.426 -14.558 -22.724 1.00 88.06 185 LEU A N 1
ATOM 1407 C CA . LEU A 1 185 ? 43.580 -13.477 -23.241 1.00 88.06 185 LEU A CA 1
ATOM 1408 C C . LEU A 1 185 ? 44.202 -12.090 -23.009 1.00 88.06 185 LEU A C 1
ATOM 1410 O O . LEU A 1 185 ? 44.238 -11.278 -23.929 1.00 88.06 185 LEU A O 1
ATOM 1414 N N . CYS A 1 186 ? 44.771 -11.832 -21.823 1.00 87.00 186 CYS A N 1
ATOM 1415 C CA . CYS A 1 186 ? 45.494 -10.581 -21.542 1.00 87.00 186 CYS A CA 1
ATOM 1416 C C . CYS A 1 186 ? 46.688 -10.332 -22.482 1.00 87.00 186 CYS A C 1
ATOM 1418 O O . CYS A 1 186 ? 47.054 -9.179 -22.715 1.00 87.00 186 CYS A O 1
ATOM 1420 N N . ARG A 1 187 ? 47.326 -11.396 -22.986 1.00 86.38 187 ARG A N 1
ATOM 1421 C CA . ARG A 1 187 ? 48.511 -11.313 -23.846 1.00 86.38 187 ARG A CA 1
ATOM 1422 C C . ARG A 1 187 ? 48.131 -11.129 -25.311 1.00 86.38 187 ARG A C 1
ATOM 1424 O O . ARG A 1 187 ? 48.592 -10.179 -25.932 1.00 86.38 187 ARG A O 1
ATOM 1431 N N . GLU A 1 188 ? 47.251 -11.988 -25.824 1.00 86.31 188 GLU A N 1
ATOM 1432 C CA . GLU A 1 188 ? 46.732 -11.921 -27.199 1.00 86.31 188 GLU A CA 1
ATOM 1433 C C . GLU A 1 188 ? 46.038 -10.581 -27.494 1.00 86.31 188 GLU A C 1
ATOM 1435 O O . GLU A 1 188 ? 46.042 -10.102 -28.629 1.00 86.31 188 GLU A O 1
ATOM 1440 N N . ASP A 1 189 ? 45.429 -9.972 -26.473 1.00 87.50 189 ASP A N 1
ATOM 1441 C CA . ASP A 1 189 ? 44.812 -8.655 -26.567 1.00 87.50 189 ASP A CA 1
ATOM 1442 C C . ASP A 1 189 ? 45.833 -7.512 -26.574 1.00 87.50 189 ASP A C 1
ATOM 1444 O O . ASP A 1 189 ? 45.761 -6.666 -27.466 1.00 87.50 189 ASP A O 1
ATOM 1448 N N . LYS A 1 190 ? 46.848 -7.525 -25.694 1.00 86.56 190 LYS A N 1
ATOM 1449 C CA . LYS A 1 190 ? 47.919 -6.518 -25.765 1.00 86.56 190 LYS A CA 1
ATOM 1450 C C . LYS A 1 190 ? 48.689 -6.589 -27.090 1.00 86.56 190 LYS A C 1
ATOM 1452 O O . LYS A 1 190 ? 48.864 -5.560 -27.735 1.00 86.56 190 LYS A O 1
ATOM 1457 N N . GLU A 1 191 ? 49.094 -7.782 -27.529 1.00 86.88 191 GLU A N 1
ATOM 1458 C CA . GLU A 1 191 ? 49.884 -7.961 -28.758 1.00 86.88 191 GLU A CA 1
ATOM 1459 C C . GLU A 1 191 ? 49.170 -7.426 -30.016 1.00 86.88 191 GLU A C 1
ATOM 1461 O O . GLU A 1 191 ? 49.826 -6.901 -30.918 1.00 86.88 191 GLU A O 1
ATOM 1466 N N . LEU A 1 192 ? 47.833 -7.501 -30.079 1.00 85.81 192 LEU A N 1
ATOM 1467 C CA . LEU A 1 192 ? 47.064 -6.916 -31.181 1.00 85.81 192 LEU A CA 1
ATOM 1468 C C . LEU A 1 192 ? 46.849 -5.404 -31.019 1.00 85.81 192 LEU A C 1
ATOM 1470 O O . LEU A 1 192 ? 46.941 -4.666 -32.003 1.00 85.81 192 LEU A O 1
ATOM 1474 N N . LEU A 1 193 ? 46.555 -4.925 -29.807 1.00 88.62 193 LEU A N 1
ATOM 1475 C CA . LEU A 1 193 ? 46.282 -3.504 -29.582 1.00 88.62 193 LEU A CA 1
ATOM 1476 C C . LEU A 1 193 ? 47.542 -2.641 -29.699 1.00 88.62 193 LEU A C 1
ATOM 1478 O O . LEU A 1 193 ? 47.447 -1.548 -30.251 1.00 88.62 193 LEU A O 1
ATOM 1482 N N . ASP A 1 194 ? 48.716 -3.129 -29.291 1.00 84.69 194 ASP A N 1
ATOM 1483 C CA . ASP A 1 194 ? 49.991 -2.424 -29.494 1.00 84.69 194 ASP A CA 1
ATOM 1484 C C . ASP A 1 194 ? 50.242 -2.147 -30.991 1.00 84.69 194 ASP A C 1
ATOM 1486 O O . ASP A 1 194 ? 50.634 -1.039 -31.372 1.00 84.69 194 ASP A O 1
ATOM 1490 N N . LEU A 1 195 ? 49.930 -3.118 -31.862 1.00 84.94 195 LEU A N 1
ATOM 1491 C CA . LEU A 1 195 ? 50.002 -2.965 -33.318 1.00 84.94 195 LEU A CA 1
ATOM 1492 C C . LEU A 1 195 ? 48.955 -1.968 -33.842 1.00 84.94 195 LEU A C 1
ATOM 1494 O O . LEU A 1 195 ? 49.295 -1.023 -34.555 1.00 84.94 195 LEU A O 1
ATOM 1498 N N . VAL A 1 196 ? 47.678 -2.161 -33.497 1.00 86.00 196 VAL A N 1
ATOM 1499 C CA . VAL A 1 196 ? 46.567 -1.355 -34.037 1.00 86.00 196 VAL A CA 1
ATOM 1500 C C . VAL A 1 196 ? 46.642 0.104 -33.578 1.00 86.00 196 VAL A C 1
ATOM 1502 O O . VAL A 1 196 ? 46.461 1.013 -34.392 1.00 86.00 196 VAL A O 1
ATOM 1505 N N . LEU A 1 197 ? 46.950 0.350 -32.302 1.00 86.75 197 LEU A N 1
ATOM 1506 C CA . LEU A 1 197 ? 47.082 1.699 -31.746 1.00 86.75 197 LEU A CA 1
ATOM 1507 C C . LEU A 1 197 ? 48.354 2.394 -32.241 1.00 86.75 197 LEU A C 1
ATOM 1509 O O . LEU A 1 197 ? 48.306 3.588 -32.540 1.00 86.75 197 LEU A O 1
ATOM 1513 N N . GLY A 1 198 ? 49.456 1.654 -32.411 1.00 82.38 198 GLY A N 1
ATOM 1514 C CA . GLY A 1 198 ? 50.673 2.170 -33.037 1.00 82.38 198 GLY A CA 1
ATOM 1515 C C . GLY A 1 198 ? 50.417 2.705 -34.450 1.00 82.38 198 GLY A C 1
ATOM 1516 O O . GLY A 1 198 ? 50.826 3.823 -34.766 1.00 82.38 198 GLY A O 1
ATOM 1517 N N . VAL A 1 199 ? 49.673 1.963 -35.282 1.00 82.56 199 VAL A N 1
ATOM 1518 C CA . VAL A 1 199 ? 49.312 2.430 -36.633 1.00 82.56 199 VAL A CA 1
ATOM 1519 C C . VAL A 1 199 ? 48.307 3.585 -36.597 1.00 82.56 199 VAL A C 1
ATOM 1521 O O . VAL A 1 199 ? 48.496 4.555 -37.330 1.00 82.56 199 VAL A O 1
ATOM 1524 N N . LEU A 1 200 ? 47.279 3.539 -35.741 1.00 83.25 200 LEU A N 1
ATOM 1525 C CA . LEU A 1 200 ? 46.295 4.625 -35.590 1.00 83.25 200 LEU A CA 1
ATOM 1526 C C . LEU A 1 200 ? 46.968 5.971 -35.276 1.00 83.25 200 LEU A C 1
ATOM 1528 O O . LEU A 1 200 ? 46.663 6.990 -35.899 1.00 83.25 200 LEU A O 1
ATOM 1532 N N . VAL A 1 201 ? 47.906 5.967 -34.327 1.00 80.31 201 VAL A N 1
ATOM 1533 C CA . VAL A 1 201 ? 48.635 7.170 -33.914 1.00 80.31 201 VAL A CA 1
ATOM 1534 C C . VAL A 1 201 ? 49.627 7.624 -34.994 1.00 80.31 201 VAL A C 1
ATOM 1536 O O . VAL A 1 201 ? 49.706 8.818 -35.271 1.00 80.31 201 VAL A O 1
ATOM 1539 N N . ALA A 1 202 ? 50.344 6.703 -35.649 1.00 76.31 202 ALA A N 1
ATOM 1540 C CA . ALA A 1 202 ? 51.285 7.045 -36.721 1.00 76.31 202 ALA A CA 1
ATOM 1541 C C . ALA A 1 202 ? 50.599 7.567 -38.000 1.00 76.31 202 ALA A C 1
ATOM 1543 O O . ALA A 1 202 ? 51.196 8.345 -38.743 1.00 76.31 202 ALA A O 1
ATOM 1544 N N . SER A 1 203 ? 49.350 7.162 -38.256 1.00 72.75 203 SER A N 1
ATOM 1545 C CA . SER A 1 203 ? 48.579 7.559 -39.448 1.00 72.75 203 SER A CA 1
ATOM 1546 C C . SER A 1 203 ? 47.959 8.957 -39.347 1.00 72.75 203 SER A C 1
ATOM 1548 O O . SER A 1 203 ? 47.370 9.420 -40.317 1.00 72.75 203 SER A O 1
ATOM 1550 N N . THR A 1 204 ? 48.059 9.627 -38.192 1.00 67.56 204 THR A N 1
ATOM 1551 C CA . THR A 1 204 ? 47.336 10.875 -37.909 1.00 67.56 204 THR A CA 1
ATOM 1552 C C . THR A 1 204 ? 48.261 11.948 -37.320 1.00 67.56 204 THR A C 1
ATOM 1554 O O . THR A 1 204 ? 48.561 11.972 -36.124 1.00 67.56 204 THR A O 1
ATOM 1557 N N . ASP A 1 205 ? 48.680 12.905 -38.158 1.00 59.62 205 ASP A N 1
ATOM 1558 C CA . ASP A 1 205 ? 49.727 13.910 -37.865 1.00 59.62 205 ASP A CA 1
ATOM 1559 C C . ASP A 1 205 ? 49.517 14.725 -36.564 1.00 59.62 205 ASP A C 1
ATOM 1561 O O . ASP A 1 205 ? 50.462 15.328 -36.045 1.00 59.62 205 ASP A O 1
ATOM 1565 N N . THR A 1 206 ? 48.294 14.771 -36.016 1.00 61.41 206 THR A N 1
ATOM 1566 C CA . THR A 1 206 ? 47.944 15.611 -34.857 1.00 61.41 206 THR A CA 1
ATOM 1567 C C . THR A 1 206 ? 47.448 14.879 -33.606 1.00 61.41 206 THR A C 1
ATOM 1569 O O . THR A 1 206 ? 47.446 15.502 -32.541 1.00 61.41 206 THR A O 1
ATOM 1572 N N . LEU A 1 207 ? 47.051 13.599 -33.655 1.00 62.78 207 LEU A N 1
ATOM 1573 C CA . LEU A 1 207 ? 46.358 12.979 -32.508 1.00 62.78 207 LEU A CA 1
ATOM 1574 C C . LEU A 1 207 ? 47.249 12.839 -31.268 1.00 62.78 207 LEU A C 1
ATOM 1576 O O . LEU A 1 207 ? 46.795 13.111 -30.157 1.00 62.78 207 LEU A O 1
ATOM 1580 N N . TRP A 1 208 ? 48.528 12.504 -31.444 1.00 61.72 208 TRP A N 1
ATOM 1581 C CA . TRP A 1 208 ? 49.494 12.372 -30.347 1.00 61.72 208 TRP A CA 1
ATOM 1582 C C . TRP A 1 208 ? 49.658 13.669 -29.528 1.00 61.72 208 TRP A C 1
ATOM 1584 O O . TRP A 1 208 ? 49.716 13.609 -28.299 1.00 61.72 208 TRP A O 1
ATOM 1594 N N . HIS A 1 209 ? 49.631 14.847 -30.169 1.00 58.91 209 HIS A N 1
ATOM 1595 C CA . HIS A 1 209 ? 49.629 16.148 -29.483 1.00 58.91 209 HIS A CA 1
ATOM 1596 C C . HIS A 1 209 ? 48.414 16.303 -28.556 1.00 58.91 209 HIS A C 1
ATOM 1598 O O . HIS A 1 209 ? 48.550 16.783 -27.428 1.00 58.91 209 HIS A O 1
ATOM 1604 N N . HIS A 1 210 ? 47.230 15.896 -29.023 1.00 62.12 210 HIS A N 1
ATOM 1605 C CA . HIS A 1 210 ? 45.980 16.008 -28.272 1.00 62.12 210 HIS A CA 1
ATOM 1606 C C . HIS A 1 210 ? 45.885 14.972 -27.141 1.00 62.12 210 HIS A C 1
ATOM 1608 O O . HIS A 1 210 ? 45.493 15.329 -26.030 1.00 62.12 210 HIS A O 1
ATOM 1614 N N . VAL A 1 211 ? 46.308 13.725 -27.383 1.00 66.19 211 VAL A N 1
ATOM 1615 C CA . VAL A 1 211 ? 46.340 12.644 -26.379 1.00 66.19 211 VAL A CA 1
ATOM 1616 C C . VAL A 1 211 ? 47.340 12.952 -25.258 1.00 66.19 211 VAL A C 1
ATOM 1618 O O . VAL A 1 211 ? 46.993 12.845 -24.083 1.00 66.19 211 VAL A O 1
ATOM 1621 N N . LEU A 1 212 ? 48.550 13.414 -25.598 1.00 66.69 212 LEU A N 1
ATOM 1622 C CA . LEU A 1 212 ? 49.608 13.750 -24.630 1.00 66.69 212 LEU A CA 1
ATOM 1623 C C . LEU A 1 212 ? 49.525 15.190 -24.089 1.00 66.69 212 LEU A C 1
ATOM 1625 O O . LEU A 1 212 ? 50.376 15.597 -23.299 1.00 66.69 212 LEU A O 1
ATOM 1629 N N . LYS A 1 213 ? 48.522 15.977 -24.508 1.00 61.00 213 LYS A N 1
ATOM 1630 C CA . LYS A 1 213 ? 48.306 17.389 -24.123 1.00 61.00 213 LYS A CA 1
ATOM 1631 C C . LYS A 1 213 ? 49.534 18.296 -24.346 1.00 61.00 213 LYS A C 1
ATOM 1633 O O . LYS A 1 213 ? 49.777 19.222 -23.572 1.00 61.00 213 LYS A O 1
ATOM 1638 N N . ARG A 1 214 ? 50.313 18.049 -25.408 1.00 59.56 214 ARG A N 1
ATOM 1639 C CA . ARG A 1 214 ? 51.535 18.809 -25.745 1.00 59.56 214 ARG A CA 1
ATOM 1640 C C . ARG A 1 214 ? 51.218 19.936 -26.741 1.00 59.56 214 ARG A C 1
ATOM 1642 O O . ARG A 1 214 ? 50.630 19.644 -27.783 1.00 59.56 214 ARG A O 1
ATOM 1649 N N . PRO A 1 215 ? 51.614 21.200 -26.487 1.00 41.75 215 PRO A N 1
ATOM 1650 C CA . PRO A 1 215 ? 51.310 22.314 -27.387 1.00 41.75 215 PRO A CA 1
ATOM 1651 C C . PRO A 1 215 ? 51.966 22.136 -28.765 1.00 41.75 215 PRO A C 1
ATOM 1653 O O . PRO A 1 215 ? 53.066 21.592 -28.877 1.00 41.75 215 PRO A O 1
ATOM 1656 N N . LYS A 1 216 ? 51.301 22.624 -29.819 1.00 40.03 216 LYS A N 1
ATOM 1657 C CA . LYS A 1 216 ? 51.912 22.770 -31.150 1.00 40.03 216 LYS A CA 1
ATOM 1658 C C . LYS A 1 216 ? 52.919 23.922 -31.102 1.00 40.03 216 LYS A C 1
ATOM 1660 O O . LYS A 1 216 ? 52.588 24.990 -30.595 1.00 40.03 216 LYS A O 1
ATOM 1665 N N . GLN A 1 217 ? 54.126 23.719 -31.629 1.00 38.31 217 GLN A N 1
ATOM 1666 C CA . GLN A 1 217 ? 55.077 24.816 -31.827 1.00 38.31 217 GLN A CA 1
ATOM 1667 C C . GLN A 1 217 ? 54.665 25.654 -33.040 1.00 38.31 217 GLN A C 1
ATOM 1669 O O . GLN A 1 217 ? 54.398 25.113 -34.114 1.00 38.31 217 GLN A O 1
ATOM 1674 N N . GLU A 1 218 ? 54.645 26.974 -32.872 1.00 32.12 218 GLU A N 1
ATOM 1675 C CA . GLU A 1 218 ? 54.522 27.905 -33.991 1.00 32.12 218 GLU A CA 1
ATOM 1676 C C . GLU A 1 218 ? 55.825 27.949 -34.799 1.00 32.12 218 GLU A C 1
ATOM 1678 O O . GLU A 1 218 ? 56.925 27.754 -34.278 1.00 32.12 218 GLU A O 1
ATOM 1683 N N . LYS A 1 219 ? 55.693 28.187 -36.104 1.00 30.56 219 LYS A N 1
ATOM 1684 C CA . LYS A 1 219 ? 56.813 28.230 -37.044 1.00 30.56 219 LYS A CA 1
ATOM 1685 C C . LYS A 1 219 ? 57.298 29.683 -37.172 1.00 30.56 219 LYS A C 1
ATOM 1687 O O . LYS A 1 219 ? 56.452 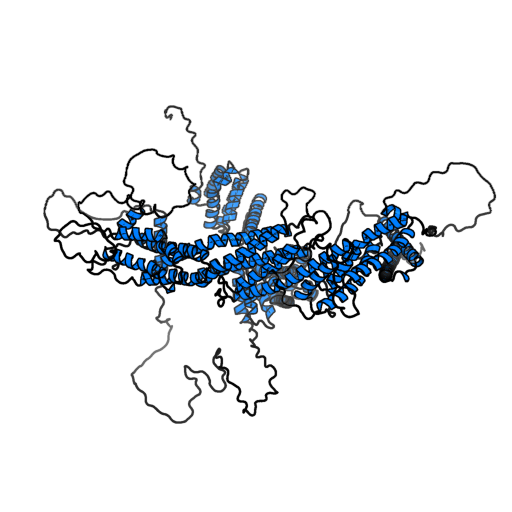30.550 -37.387 1.00 30.56 219 LYS A O 1
ATOM 1692 N N . PRO A 1 220 ? 58.608 29.974 -37.061 1.00 33.41 220 PRO A N 1
ATOM 1693 C CA . PRO A 1 220 ? 59.100 31.350 -37.098 1.00 33.41 220 PRO A CA 1
ATOM 1694 C C . PRO A 1 220 ? 58.852 32.016 -38.466 1.00 33.41 220 PRO A C 1
ATOM 1696 O O . PRO A 1 220 ? 58.828 31.316 -39.487 1.00 33.41 220 PRO A O 1
ATOM 1699 N N . PRO A 1 221 ? 58.676 33.351 -38.503 1.00 38.69 221 PRO A N 1
ATOM 1700 C CA . PRO A 1 221 ? 58.494 34.100 -39.742 1.00 38.69 221 PRO A CA 1
ATOM 1701 C C . PRO A 1 221 ? 59.777 34.114 -40.584 1.00 38.69 221 PRO A C 1
ATOM 1703 O O . PRO A 1 221 ? 60.883 34.016 -40.055 1.00 38.69 221 PRO A O 1
ATOM 1706 N N . ALA A 1 222 ? 59.617 34.262 -41.900 1.00 32.72 222 ALA A N 1
ATOM 1707 C CA . ALA A 1 222 ? 60.716 34.544 -42.820 1.00 32.72 222 ALA A CA 1
ATOM 1708 C C . ALA A 1 222 ? 60.801 36.057 -43.076 1.00 32.72 222 ALA A C 1
ATOM 1710 O O . ALA A 1 222 ? 59.768 36.711 -43.217 1.00 32.72 222 ALA A O 1
ATOM 1711 N N . GLU A 1 223 ? 62.018 36.595 -43.128 1.00 31.75 223 GLU A N 1
ATOM 1712 C CA . GLU A 1 223 ? 62.282 38.016 -43.385 1.00 31.75 223 GLU A CA 1
ATOM 1713 C C . GLU A 1 223 ? 62.239 38.347 -44.890 1.00 31.75 223 GLU A C 1
ATOM 1715 O O . GLU A 1 223 ? 62.390 37.472 -45.746 1.00 31.75 223 GLU A O 1
ATOM 1720 N N . GLU A 1 224 ? 62.024 39.623 -45.220 1.00 37.47 224 GLU A N 1
ATOM 1721 C CA . GLU A 1 224 ? 61.956 40.120 -46.600 1.00 37.47 224 GLU A CA 1
ATOM 1722 C C . GLU A 1 224 ? 63.355 40.264 -47.232 1.00 37.47 224 GLU A C 1
ATOM 1724 O O . GLU A 1 224 ? 64.265 40.814 -46.610 1.00 37.47 224 GLU A O 1
ATOM 1729 N N . GLY A 1 225 ? 63.532 39.865 -48.501 1.00 33.00 225 GLY A N 1
ATOM 1730 C CA . GLY A 1 225 ? 64.777 40.165 -49.219 1.00 33.00 225 GLY A CA 1
ATOM 1731 C C . GLY A 1 225 ? 64.955 39.564 -50.621 1.00 33.00 225 GLY A C 1
ATOM 1732 O O . GLY A 1 225 ? 65.193 38.371 -50.757 1.00 33.00 225 GLY A O 1
ATOM 1733 N N . GLN A 1 226 ? 65.026 40.459 -51.616 1.00 29.52 226 GLN A N 1
ATOM 1734 C CA . GLN A 1 226 ? 65.636 40.305 -52.956 1.00 29.52 226 GLN A CA 1
ATOM 1735 C C . GLN A 1 226 ? 64.864 39.545 -54.070 1.00 29.52 226 GLN A C 1
ATOM 1737 O O . GLN A 1 226 ? 64.222 38.522 -53.871 1.00 29.52 226 GLN A O 1
ATOM 1742 N N . GLU A 1 227 ? 64.972 40.110 -55.281 1.00 29.97 227 GLU A N 1
ATOM 1743 C CA . GLU A 1 227 ? 64.279 39.829 -56.561 1.00 29.97 227 GLU A CA 1
ATOM 1744 C C . GLU A 1 227 ? 65.339 39.783 -57.709 1.00 29.97 227 GLU A C 1
ATOM 1746 O O . GLU A 1 227 ? 66.490 40.151 -57.437 1.00 29.97 227 GLU A O 1
ATOM 1751 N N . PRO A 1 228 ? 65.020 39.485 -59.001 1.00 53.31 228 PRO A N 1
ATOM 1752 C CA . PRO A 1 228 ? 63.783 38.965 -59.605 1.00 53.31 228 PRO A CA 1
ATOM 1753 C C . PRO A 1 228 ? 64.047 37.596 -60.317 1.00 53.31 228 PRO A C 1
ATOM 1755 O O . PRO A 1 228 ? 64.257 36.665 -59.539 1.00 53.31 228 PRO A O 1
ATOM 1758 N N . PRO A 1 229 ? 64.113 37.344 -61.665 1.00 40.69 229 PRO A N 1
ATOM 1759 C CA . PRO A 1 229 ? 63.854 38.131 -62.891 1.00 40.69 229 PRO A CA 1
ATOM 1760 C C . PRO A 1 229 ? 62.774 37.570 -63.870 1.00 40.69 229 PRO A C 1
ATOM 1762 O O . PRO A 1 229 ? 62.781 36.404 -64.250 1.00 40.69 229 PRO A O 1
ATOM 1765 N N . VAL A 1 230 ? 61.889 38.452 -64.367 1.00 32.91 230 VAL A N 1
ATOM 1766 C CA . VAL A 1 230 ? 61.862 38.952 -65.776 1.00 32.91 230 VAL A CA 1
ATOM 1767 C C . VAL A 1 230 ? 62.502 38.026 -66.844 1.00 32.91 230 VAL A C 1
ATOM 1769 O O . VAL A 1 230 ? 63.690 37.746 -66.727 1.00 32.91 230 VAL A O 1
ATOM 1772 N N . VAL A 1 231 ? 61.908 37.588 -67.976 1.00 31.52 231 VAL A N 1
ATOM 1773 C CA . VAL A 1 231 ? 60.621 37.729 -68.745 1.00 31.52 231 VAL A CA 1
ATOM 1774 C C . VAL A 1 231 ? 60.579 36.571 -69.811 1.00 31.52 231 VAL A C 1
ATOM 1776 O O . VAL A 1 231 ? 61.585 35.859 -69.859 1.00 31.52 231 VAL A O 1
ATOM 1779 N N . PRO A 1 232 ? 59.567 36.334 -70.709 1.00 42.59 232 PRO A N 1
ATOM 1780 C CA . PRO A 1 232 ? 58.359 37.108 -71.079 1.00 42.59 232 PRO A CA 1
ATOM 1781 C C . PRO A 1 232 ? 57.021 36.319 -71.180 1.00 42.59 232 PRO A C 1
ATOM 1783 O O . PRO A 1 232 ? 56.951 35.119 -70.939 1.00 42.59 232 PRO A O 1
ATOM 1786 N N . ALA A 1 233 ? 55.945 37.018 -71.572 1.00 35.12 233 ALA A N 1
ATOM 1787 C CA . ALA A 1 233 ? 54.582 36.491 -71.734 1.00 35.12 233 ALA A CA 1
ATOM 1788 C C . ALA A 1 233 ? 54.182 36.205 -73.201 1.00 35.12 233 ALA A C 1
ATOM 1790 O O . ALA A 1 233 ? 54.767 36.763 -74.130 1.00 35.12 233 ALA A O 1
ATOM 1791 N N . ALA A 1 234 ? 53.113 35.419 -73.397 1.00 28.08 234 ALA A N 1
ATOM 1792 C CA . ALA A 1 234 ? 52.404 35.281 -74.673 1.00 28.08 234 ALA A CA 1
ATOM 1793 C C . ALA A 1 234 ? 50.883 35.071 -74.470 1.00 28.08 234 ALA A C 1
ATOM 1795 O O . ALA A 1 234 ? 50.480 34.058 -73.917 1.00 28.08 234 ALA A O 1
ATOM 1796 N N . SER A 1 235 ? 50.100 36.056 -74.934 1.00 33.62 235 SER A N 1
ATOM 1797 C CA . SER A 1 235 ? 48.670 36.113 -75.333 1.00 33.62 235 SER A CA 1
ATOM 1798 C C . SER A 1 235 ? 47.570 35.236 -74.669 1.00 33.62 235 SER A C 1
ATOM 1800 O O . SER A 1 235 ? 47.746 34.039 -74.474 1.00 33.62 235 SER A O 1
ATOM 1802 N N . PRO A 1 236 ? 46.356 35.790 -74.432 1.00 44.50 236 PRO A N 1
ATOM 1803 C CA . PRO A 1 236 ? 45.253 35.083 -73.771 1.00 44.50 236 PRO A CA 1
ATOM 1804 C C . PRO A 1 236 ? 44.393 34.213 -74.709 1.00 44.50 236 PRO A C 1
ATOM 1806 O O . PRO A 1 236 ? 44.201 34.534 -75.882 1.00 44.50 236 PRO A O 1
ATOM 1809 N N . GLY A 1 237 ? 43.774 33.175 -74.138 1.00 27.25 237 GLY A N 1
ATOM 1810 C CA . GLY A 1 237 ? 42.660 32.407 -74.707 1.00 27.25 237 GLY A CA 1
ATOM 1811 C C . GLY A 1 237 ? 41.616 32.118 -73.620 1.00 27.25 237 GLY A C 1
ATOM 1812 O O . GLY A 1 237 ? 41.973 32.024 -72.447 1.00 27.25 237 GLY A O 1
ATOM 1813 N N . LEU A 1 238 ? 40.331 32.045 -73.981 1.00 37.16 238 LEU A N 1
ATOM 1814 C CA . LEU A 1 238 ? 39.241 31.878 -73.010 1.00 37.16 238 LEU A CA 1
ATOM 1815 C C . LEU A 1 238 ? 39.140 30.430 -72.508 1.00 37.16 238 LEU A C 1
ATOM 1817 O O . LEU A 1 238 ? 39.102 29.517 -73.325 1.00 37.16 238 LEU A O 1
ATOM 1821 N N . ASP A 1 239 ? 39.054 30.245 -71.185 1.00 29.48 239 ASP A N 1
ATOM 1822 C CA . ASP A 1 239 ? 37.870 29.663 -70.513 1.00 29.48 239 ASP A CA 1
ATOM 1823 C C . ASP A 1 239 ? 38.090 29.559 -68.987 1.00 29.48 239 ASP A C 1
ATOM 1825 O O . ASP A 1 239 ? 38.287 28.495 -68.399 1.00 29.48 239 ASP A O 1
ATOM 1829 N N . GLU A 1 240 ? 38.049 30.705 -68.301 1.00 36.81 240 GLU A N 1
ATOM 1830 C CA . GLU A 1 240 ? 38.190 30.768 -66.842 1.00 36.81 240 GLU A CA 1
ATOM 1831 C C . GLU A 1 240 ? 36.847 30.497 -66.138 1.00 36.81 240 GLU A C 1
ATOM 1833 O O . GLU A 1 240 ? 36.146 31.432 -65.748 1.00 36.81 240 GLU A O 1
ATOM 1838 N N . ARG A 1 241 ? 36.470 29.210 -66.009 1.00 31.61 241 ARG A N 1
ATOM 1839 C CA . ARG A 1 241 ? 35.469 28.676 -65.045 1.00 31.61 241 ARG A CA 1
ATOM 1840 C C . ARG A 1 241 ? 35.303 27.148 -65.146 1.00 31.61 241 ARG A C 1
ATOM 1842 O O . ARG A 1 241 ? 34.263 26.680 -65.591 1.00 31.61 241 ARG A O 1
ATOM 1849 N N . LEU A 1 242 ? 36.291 26.371 -64.689 1.00 37.59 242 LEU A N 1
ATOM 1850 C CA . LEU A 1 242 ? 36.113 24.989 -64.185 1.00 37.59 242 LEU A CA 1
ATOM 1851 C C . LEU A 1 242 ? 37.442 24.445 -63.615 1.00 37.59 242 LEU A C 1
ATOM 1853 O O . LEU A 1 242 ? 38.133 23.657 -64.253 1.00 37.59 242 LEU A O 1
ATOM 1857 N N . SER A 1 243 ? 37.790 24.853 -62.392 1.00 26.80 243 SER A N 1
ATOM 1858 C CA . SER A 1 243 ? 38.920 24.280 -61.641 1.00 26.80 243 SER A CA 1
ATOM 1859 C C . SER A 1 243 ? 38.411 23.602 -60.373 1.00 26.80 243 SER A C 1
ATOM 1861 O O . SER A 1 243 ? 37.688 24.206 -59.583 1.00 26.80 243 SER A O 1
ATOM 1863 N N . SER A 1 244 ? 38.774 22.333 -60.198 1.00 28.19 244 SER A N 1
ATOM 1864 C CA . SER A 1 244 ? 38.414 21.505 -59.045 1.00 28.19 244 SER A CA 1
ATOM 1865 C C . SER A 1 244 ? 39.000 22.037 -57.738 1.00 28.19 244 SER A C 1
ATOM 1867 O O . SER A 1 244 ? 40.146 22.490 -57.719 1.00 28.19 244 SER A O 1
ATOM 1869 N N . ALA A 1 245 ? 38.273 21.870 -56.629 1.00 29.53 245 ALA A N 1
ATOM 1870 C CA . ALA A 1 245 ? 38.850 22.009 -55.296 1.00 29.53 245 ALA A CA 1
ATOM 1871 C C . ALA A 1 245 ? 40.046 21.050 -55.144 1.00 29.53 245 ALA A C 1
ATOM 1873 O O . ALA A 1 245 ? 39.928 19.848 -55.389 1.00 29.53 245 ALA A O 1
ATOM 1874 N N . SER A 1 246 ? 41.208 21.587 -54.778 1.00 31.09 246 SER A N 1
ATOM 1875 C CA . SER A 1 246 ? 42.438 20.814 -54.624 1.00 31.09 246 SER A CA 1
ATOM 1876 C C . SER A 1 246 ? 42.416 20.007 -53.327 1.00 31.09 246 SER A C 1
ATOM 1878 O O . SER A 1 246 ? 42.394 20.592 -52.242 1.00 31.09 246 SER A O 1
ATOM 1880 N N . LEU A 1 247 ? 42.498 18.679 -53.432 1.00 29.28 247 LEU A N 1
ATOM 1881 C CA . LEU A 1 247 ? 42.823 17.820 -52.291 1.00 29.28 247 LEU A CA 1
ATOM 1882 C C . LEU A 1 247 ? 44.182 18.242 -51.688 1.00 29.28 247 LEU A C 1
ATOM 1884 O O . LEU A 1 247 ? 45.111 18.522 -52.454 1.00 29.28 247 LEU A O 1
ATOM 1888 N N . PRO A 1 248 ? 44.342 18.278 -50.350 1.00 34.00 248 PRO A N 1
ATOM 1889 C CA . PRO A 1 248 ? 45.637 18.558 -49.734 1.00 34.00 248 PRO A CA 1
ATOM 1890 C C . PRO A 1 248 ? 46.666 17.467 -50.060 1.00 34.00 248 PRO A C 1
ATOM 1892 O O . PRO A 1 248 ? 46.316 16.298 -50.221 1.00 34.00 248 PRO A O 1
ATOM 1895 N N . SER A 1 249 ? 47.953 17.819 -50.099 1.00 36.03 249 SER A N 1
ATOM 1896 C CA . SER A 1 249 ? 49.047 16.851 -50.241 1.00 36.03 249 SER A CA 1
ATOM 1897 C C . SER A 1 249 ? 49.521 16.341 -48.874 1.00 36.03 249 SER A C 1
ATOM 1899 O O . SER A 1 249 ? 50.414 16.907 -48.239 1.00 36.03 249 SER A O 1
ATOM 1901 N N . TRP A 1 250 ? 48.910 15.245 -48.420 1.00 44.22 250 TRP A N 1
ATOM 1902 C CA . TRP A 1 250 ? 49.303 14.534 -47.199 1.00 44.22 250 TRP A CA 1
ATOM 1903 C C . TRP A 1 250 ? 50.661 13.839 -47.404 1.00 44.22 250 TRP A C 1
ATOM 1905 O O . TRP A 1 250 ? 50.996 13.414 -48.513 1.00 44.22 250 TRP A O 1
ATOM 1915 N N . LYS A 1 251 ? 51.486 13.773 -46.353 1.00 43.44 251 LYS A N 1
ATOM 1916 C CA . LYS A 1 251 ? 52.876 13.288 -46.434 1.00 43.44 251 LYS A CA 1
ATOM 1917 C C . LYS A 1 251 ? 52.995 11.841 -45.959 1.00 43.44 251 LYS A C 1
ATOM 1919 O O . LYS A 1 251 ? 52.172 11.362 -45.193 1.00 43.44 251 LYS A O 1
ATOM 1924 N N . SER A 1 252 ? 54.041 11.154 -46.421 1.00 44.16 252 SER A N 1
ATOM 1925 C CA . SER A 1 252 ? 54.289 9.746 -46.086 1.00 44.16 252 SER A CA 1
ATOM 1926 C C . SER A 1 252 ? 54.416 9.517 -44.576 1.00 44.16 252 SER A C 1
ATOM 1928 O O . SER A 1 252 ? 55.183 10.217 -43.909 1.00 44.16 252 SER A O 1
ATOM 1930 N N . VAL A 1 253 ? 53.728 8.479 -44.089 1.00 48.31 253 VAL A N 1
ATOM 1931 C CA . VAL A 1 253 ? 53.690 8.035 -42.685 1.00 48.31 253 VAL A CA 1
ATOM 1932 C C . VAL A 1 253 ? 55.099 7.849 -42.109 1.00 48.31 253 VAL A C 1
ATOM 1934 O O . VAL A 1 253 ? 55.983 7.279 -42.758 1.00 48.31 253 VAL A O 1
ATOM 1937 N N . ARG A 1 254 ? 55.311 8.322 -40.874 1.00 52.56 254 ARG A N 1
ATOM 1938 C CA . ARG A 1 254 ? 56.592 8.259 -40.153 1.00 52.56 254 ARG A CA 1
ATOM 1939 C C . ARG A 1 254 ? 56.522 7.273 -38.988 1.00 52.56 254 ARG A C 1
ATOM 1941 O O . ARG A 1 254 ? 56.138 7.623 -37.886 1.00 52.56 254 ARG A O 1
ATOM 1948 N N . TRP A 1 255 ? 56.975 6.049 -39.218 1.00 51.06 255 TRP A N 1
ATOM 1949 C CA . TRP A 1 255 ? 56.867 4.923 -38.277 1.00 51.06 255 TRP A CA 1
ATOM 1950 C C . TRP A 1 255 ? 57.810 4.948 -37.052 1.00 51.06 255 TRP A C 1
ATOM 1952 O O . TRP A 1 255 ? 57.906 3.948 -36.347 1.00 51.06 255 TRP A O 1
ATOM 1962 N N . LEU A 1 256 ? 58.571 6.026 -36.828 1.00 48.69 256 LEU A N 1
ATOM 1963 C CA . LEU A 1 256 ? 59.755 6.030 -35.951 1.00 48.69 256 LEU A CA 1
ATOM 1964 C C . LEU A 1 256 ? 59.882 7.326 -35.124 1.00 48.69 256 LEU A C 1
ATOM 1966 O O . LEU A 1 256 ? 60.836 8.085 -35.287 1.00 48.69 256 LEU A O 1
ATOM 1970 N N . ASP A 1 257 ? 58.932 7.563 -34.219 1.00 58.88 257 ASP A N 1
ATOM 1971 C CA . ASP A 1 257 ? 59.086 8.515 -33.108 1.00 58.88 257 ASP A CA 1
ATOM 1972 C C . ASP A 1 257 ? 58.554 7.896 -31.801 1.00 58.88 257 ASP A C 1
ATOM 1974 O O . ASP A 1 257 ? 57.527 7.214 -31.785 1.00 58.88 257 ASP A O 1
ATOM 1978 N N . ALA A 1 258 ? 59.262 8.127 -30.694 1.00 61.06 258 ALA A N 1
ATOM 1979 C CA . ALA A 1 258 ? 58.910 7.612 -29.372 1.00 61.06 258 ALA A CA 1
ATOM 1980 C C . ALA A 1 258 ? 57.619 8.249 -28.823 1.00 61.06 258 ALA A C 1
ATOM 1982 O O . ALA A 1 258 ? 56.909 7.623 -28.034 1.00 61.06 258 ALA A O 1
ATOM 1983 N N . SER A 1 259 ? 57.285 9.459 -29.287 1.00 62.03 259 SER A N 1
ATOM 1984 C CA . SER A 1 259 ? 56.037 10.162 -28.964 1.00 62.03 259 SER A CA 1
ATOM 1985 C C . SER A 1 259 ? 54.778 9.354 -29.317 1.00 62.03 259 SER A C 1
ATOM 1987 O O . SER A 1 259 ? 53.778 9.425 -28.601 1.00 62.03 259 SER A O 1
ATOM 1989 N N . TYR A 1 260 ? 54.829 8.540 -30.377 1.00 69.88 260 TYR A N 1
ATOM 1990 C CA . TYR A 1 260 ? 53.703 7.713 -30.808 1.00 69.88 260 TYR A CA 1
ATOM 1991 C C . TYR A 1 260 ? 53.470 6.509 -29.885 1.00 69.88 260 TYR A C 1
ATOM 1993 O O . TYR A 1 260 ? 52.322 6.173 -29.606 1.00 69.88 260 TYR A O 1
ATOM 2001 N N . SER A 1 261 ? 54.541 5.907 -29.356 1.00 72.50 261 SER A N 1
ATOM 2002 C CA . SER A 1 261 ? 54.463 4.801 -28.386 1.00 72.50 261 SER A CA 1
ATOM 2003 C C . SER A 1 261 ? 53.849 5.263 -27.057 1.00 72.50 261 SER A C 1
ATOM 2005 O O . SER A 1 261 ? 52.925 4.642 -26.534 1.00 72.50 261 SER A O 1
ATOM 2007 N N . GLU A 1 262 ? 54.276 6.432 -26.567 1.00 75.81 262 GLU A N 1
ATOM 2008 C CA . GLU A 1 262 ? 53.716 7.066 -25.368 1.00 75.81 262 GLU A CA 1
ATOM 2009 C C . GLU A 1 262 ? 52.207 7.350 -25.518 1.00 75.81 262 GLU A C 1
ATOM 2011 O O . GLU A 1 262 ? 51.423 7.097 -24.603 1.00 75.81 262 GLU A O 1
ATOM 2016 N N . ALA A 1 263 ? 51.774 7.827 -26.691 1.00 78.44 263 ALA A N 1
ATOM 2017 C CA . ALA A 1 263 ? 50.360 8.055 -26.981 1.00 78.44 263 ALA A CA 1
ATOM 2018 C C . ALA A 1 263 ? 49.558 6.746 -27.141 1.00 78.44 263 ALA A C 1
ATOM 2020 O O . ALA A 1 263 ? 48.401 6.696 -26.719 1.00 78.44 263 ALA A O 1
ATOM 2021 N N . ALA A 1 264 ? 50.154 5.687 -27.701 1.00 81.25 264 ALA A N 1
ATOM 2022 C CA . ALA A 1 264 ? 49.510 4.382 -27.850 1.00 81.25 264 ALA A CA 1
ATOM 2023 C C . ALA A 1 264 ? 49.208 3.724 -26.490 1.00 81.25 264 ALA A C 1
ATOM 2025 O O . ALA A 1 264 ? 48.077 3.294 -26.277 1.00 81.25 264 ALA A O 1
ATOM 2026 N N . GLU A 1 265 ? 50.140 3.739 -25.529 1.00 82.94 265 GLU A N 1
ATOM 2027 C CA . GLU A 1 265 ? 49.891 3.232 -24.162 1.00 82.94 265 GLU A CA 1
ATOM 2028 C C . GLU A 1 265 ? 48.790 4.031 -23.432 1.00 82.94 265 GLU A C 1
ATOM 2030 O O . GLU A 1 265 ? 47.964 3.457 -22.717 1.00 82.94 265 GLU A O 1
ATOM 2035 N N . VAL A 1 266 ? 48.691 5.350 -23.659 1.00 83.69 266 VAL A N 1
ATOM 2036 C CA . VAL A 1 266 ? 47.595 6.180 -23.114 1.00 83.69 266 VAL A CA 1
ATOM 2037 C C . VAL A 1 266 ? 46.234 5.829 -23.736 1.00 83.69 266 VAL A C 1
ATOM 2039 O O . VAL A 1 266 ? 45.211 5.904 -23.048 1.00 83.69 266 VAL A O 1
ATOM 2042 N N . LEU A 1 267 ? 46.190 5.418 -25.008 1.00 84.62 267 LEU A N 1
ATOM 2043 C CA . LEU A 1 267 ? 44.973 4.890 -25.638 1.00 84.62 267 LEU A CA 1
ATOM 2044 C C . LEU A 1 267 ? 44.662 3.458 -25.173 1.00 84.62 267 LEU A C 1
ATOM 2046 O O . LEU A 1 267 ? 43.501 3.146 -24.913 1.00 84.62 267 LEU A O 1
ATOM 2050 N N . TYR A 1 268 ? 45.674 2.612 -24.967 1.00 87.94 268 TYR A N 1
ATOM 2051 C CA . TYR A 1 268 ? 45.502 1.263 -24.423 1.00 87.94 268 TYR A CA 1
ATOM 2052 C C . TYR A 1 268 ? 44.948 1.295 -22.989 1.00 87.94 268 TYR A C 1
ATOM 2054 O O . TYR A 1 268 ? 44.054 0.523 -22.641 1.00 87.94 268 TYR A O 1
ATOM 2062 N N . ALA A 1 269 ? 45.385 2.255 -22.167 1.00 84.81 269 ALA A N 1
ATOM 2063 C CA . ALA A 1 269 ? 44.814 2.507 -20.844 1.00 84.81 269 ALA A CA 1
ATOM 2064 C C . ALA A 1 269 ? 43.335 2.951 -20.877 1.00 84.81 269 ALA A C 1
ATOM 2066 O O . ALA A 1 269 ? 42.602 2.663 -19.935 1.00 84.81 269 ALA A O 1
ATOM 2067 N N . GLN A 1 270 ? 42.876 3.602 -21.953 1.00 85.38 270 GLN A N 1
ATOM 2068 C CA . GLN A 1 270 ? 41.455 3.926 -22.162 1.00 85.38 270 GLN A CA 1
ATOM 2069 C C . GLN A 1 270 ? 40.657 2.729 -22.703 1.00 85.38 270 GLN A C 1
ATOM 2071 O O . GLN A 1 270 ? 39.478 2.584 -22.390 1.00 85.38 270 GLN A O 1
ATOM 2076 N N . TYR A 1 271 ? 41.294 1.860 -23.490 1.00 90.31 271 TYR A N 1
ATOM 2077 C CA . TYR A 1 271 ? 40.686 0.666 -24.074 1.00 90.31 271 TYR A CA 1
ATOM 2078 C C . TYR A 1 271 ? 40.483 -0.473 -23.056 1.00 90.31 271 TYR A C 1
ATOM 2080 O O . TYR A 1 271 ? 39.401 -1.056 -23.017 1.00 90.31 271 TYR A O 1
ATOM 2088 N N . ARG A 1 272 ? 41.469 -0.767 -22.191 1.00 88.56 272 ARG A N 1
ATOM 2089 C CA . ARG A 1 272 ? 41.405 -1.875 -21.209 1.00 88.56 272 ARG A CA 1
ATOM 2090 C C . ARG A 1 272 ? 40.102 -1.953 -20.387 1.00 88.56 272 ARG A C 1
ATOM 2092 O O . ARG A 1 272 ? 39.549 -3.052 -20.310 1.00 88.56 272 ARG A O 1
ATOM 2099 N N . PRO A 1 273 ? 39.568 -0.866 -19.789 1.00 86.56 273 PRO A N 1
ATOM 2100 C CA . PRO A 1 273 ? 38.298 -0.943 -19.061 1.00 86.56 273 PRO A CA 1
ATOM 2101 C C . PRO A 1 273 ? 37.089 -1.193 -19.977 1.00 86.56 273 PRO A C 1
ATOM 2103 O O . PRO A 1 273 ? 36.161 -1.882 -19.563 1.00 86.56 273 PRO A O 1
ATOM 2106 N N . LEU A 1 274 ? 37.102 -0.697 -21.221 1.00 87.50 274 LEU A N 1
ATOM 2107 C CA . LEU A 1 274 ? 36.040 -0.972 -22.199 1.00 87.50 274 LEU A CA 1
ATOM 2108 C C . LEU A 1 274 ? 36.028 -2.453 -22.599 1.00 87.50 274 LEU A C 1
ATOM 2110 O O . LEU A 1 274 ? 34.961 -3.055 -22.685 1.00 87.50 274 LEU A O 1
ATOM 2114 N N . PHE A 1 275 ? 37.208 -3.047 -22.805 1.00 91.56 275 PHE A N 1
ATOM 2115 C CA . PHE A 1 275 ? 37.351 -4.464 -23.143 1.00 91.56 275 PHE A CA 1
ATOM 2116 C C . PHE A 1 275 ? 36.856 -5.372 -22.012 1.00 91.56 275 PHE A C 1
ATOM 2118 O O . PHE A 1 275 ? 36.010 -6.229 -22.253 1.00 91.56 275 PHE A O 1
ATOM 2125 N N . TRP A 1 276 ? 37.300 -5.167 -20.768 1.00 91.00 276 TRP A N 1
ATOM 2126 C CA . TRP A 1 276 ? 36.885 -6.041 -19.661 1.00 91.00 276 TRP A CA 1
ATOM 2127 C C . TRP A 1 276 ? 35.415 -5.865 -19.252 1.00 91.00 276 TRP A C 1
ATOM 2129 O O . TRP A 1 276 ? 34.778 -6.849 -18.877 1.00 91.00 276 TRP A O 1
ATOM 2139 N N . GLU A 1 277 ? 34.831 -4.673 -19.409 1.00 87.50 277 GLU A N 1
ATOM 2140 C CA . GLU A 1 277 ? 33.379 -4.490 -19.260 1.00 87.50 277 GLU A CA 1
ATOM 2141 C C . GLU A 1 277 ? 32.601 -5.165 -20.410 1.00 87.50 277 GLU A C 1
ATOM 2143 O O . GLU A 1 277 ? 31.550 -5.765 -20.174 1.00 87.50 277 GLU A O 1
ATOM 2148 N N . ALA A 1 278 ? 33.131 -5.166 -21.642 1.00 87.88 278 ALA A N 1
ATOM 2149 C CA . ALA A 1 278 ? 32.566 -5.947 -22.746 1.00 87.88 278 ALA A CA 1
ATOM 2150 C C . ALA A 1 278 ? 32.649 -7.463 -22.481 1.00 87.88 278 ALA A C 1
ATOM 2152 O O . ALA A 1 278 ? 31.658 -8.163 -22.677 1.00 87.88 278 ALA A O 1
ATOM 2153 N N . VAL A 1 279 ? 33.775 -7.978 -21.965 1.00 91.00 279 VAL A N 1
ATOM 2154 C CA . VAL A 1 279 ? 33.896 -9.389 -21.543 1.00 91.00 279 VAL A CA 1
ATOM 2155 C C . VAL A 1 279 ? 32.848 -9.729 -20.481 1.00 91.00 279 VAL A C 1
ATOM 2157 O O . VAL A 1 279 ? 32.114 -10.703 -20.638 1.00 91.00 279 VAL A O 1
ATOM 2160 N N . ALA A 1 280 ? 32.734 -8.923 -19.422 1.00 86.44 280 ALA A N 1
ATOM 2161 C CA . ALA A 1 280 ? 31.790 -9.175 -18.334 1.00 86.44 280 ALA A CA 1
ATOM 2162 C C . ALA A 1 280 ? 30.320 -9.098 -18.791 1.00 86.44 280 ALA A C 1
ATOM 2164 O O . ALA A 1 280 ? 29.503 -9.912 -18.361 1.00 86.44 280 ALA A O 1
ATOM 2165 N N . THR A 1 281 ? 29.972 -8.171 -19.690 1.00 85.81 281 THR A N 1
ATOM 2166 C CA . THR A 1 281 ? 28.596 -8.032 -20.203 1.00 85.81 281 THR A CA 1
ATOM 2167 C C . THR A 1 281 ? 28.213 -9.112 -21.217 1.00 85.81 281 THR A C 1
ATOM 2169 O O . THR A 1 281 ? 27.087 -9.610 -21.149 1.00 85.81 281 THR A O 1
ATOM 2172 N N . TRP A 1 282 ? 29.124 -9.549 -22.094 1.00 86.56 282 TRP A N 1
ATOM 2173 C CA . TRP A 1 282 ? 28.883 -10.709 -22.963 1.00 86.56 282 TRP A CA 1
ATOM 2174 C C . TRP A 1 282 ? 28.847 -12.024 -22.173 1.00 86.56 282 TRP A C 1
ATOM 2176 O O . TRP A 1 282 ? 27.995 -12.865 -22.455 1.00 86.56 282 TRP A O 1
ATOM 2186 N N . LEU A 1 283 ? 29.685 -12.190 -21.140 1.00 86.44 283 LEU A N 1
ATOM 2187 C CA . LEU A 1 283 ? 29.586 -13.324 -20.213 1.00 86.44 283 LEU A CA 1
ATOM 2188 C C . LEU A 1 283 ? 28.242 -13.337 -19.481 1.00 86.44 283 LEU A C 1
ATOM 2190 O O . LEU A 1 283 ? 27.602 -14.381 -19.419 1.00 86.44 283 LEU A O 1
ATOM 2194 N N . ALA A 1 284 ? 27.782 -12.188 -18.977 1.00 82.31 284 ALA A N 1
ATOM 2195 C CA . ALA A 1 284 ? 26.468 -12.078 -18.351 1.00 82.31 284 ALA A CA 1
ATOM 2196 C C . ALA A 1 284 ? 25.339 -12.472 -19.320 1.00 82.31 284 ALA A C 1
ATOM 2198 O O . ALA A 1 284 ? 24.433 -13.208 -18.940 1.00 82.31 284 ALA A O 1
ATOM 2199 N N . HIS A 1 285 ? 25.404 -12.041 -20.581 1.00 82.56 285 HIS A N 1
ATOM 2200 C CA . HIS A 1 285 ? 24.412 -12.422 -21.587 1.00 82.56 285 HIS A CA 1
ATOM 2201 C C . HIS A 1 285 ? 24.436 -13.932 -21.891 1.00 82.56 285 HIS A C 1
ATOM 2203 O O . HIS A 1 285 ? 23.384 -14.565 -21.891 1.00 82.56 285 HIS A O 1
ATOM 2209 N N . HIS A 1 286 ? 25.620 -14.534 -22.054 1.00 77.62 286 HIS A N 1
ATOM 2210 C CA . HIS A 1 286 ? 25.772 -15.981 -22.258 1.00 77.62 286 HIS A CA 1
ATOM 2211 C C . HIS A 1 286 ? 25.395 -16.835 -21.030 1.00 77.62 286 HIS A C 1
ATOM 2213 O O . HIS A 1 286 ? 25.059 -18.005 -21.186 1.00 77.62 286 HIS A O 1
ATOM 2219 N N . LEU A 1 287 ? 25.431 -16.273 -19.819 1.00 73.12 287 LEU A N 1
ATOM 2220 C CA . LEU A 1 287 ? 24.995 -16.919 -18.571 1.00 73.12 287 LEU A CA 1
ATOM 2221 C C . LEU A 1 287 ? 23.540 -16.568 -18.183 1.00 73.12 287 LEU A C 1
ATOM 2223 O O . LEU A 1 287 ? 23.136 -16.807 -17.049 1.00 73.12 287 LEU A O 1
ATOM 2227 N N . GLU A 1 288 ? 22.761 -15.990 -19.106 1.00 63.41 288 GLU A N 1
ATOM 2228 C CA . GLU A 1 288 ? 21.349 -15.599 -18.932 1.00 63.41 288 GLU A CA 1
ATOM 2229 C C . GLU A 1 288 ? 21.074 -14.606 -17.773 1.00 63.41 288 GLU A C 1
ATOM 2231 O O . GLU A 1 288 ? 19.951 -14.480 -17.286 1.00 63.41 288 GLU A O 1
ATOM 2236 N N . LEU A 1 289 ? 22.077 -13.815 -17.366 1.00 53.75 289 LEU A N 1
ATOM 2237 C CA . LEU A 1 289 ? 21.965 -12.756 -16.341 1.00 53.75 289 LEU A CA 1
ATOM 2238 C C . LEU A 1 289 ? 21.227 -11.488 -16.817 1.00 53.75 289 LEU A C 1
ATOM 2240 O O . LEU A 1 289 ? 21.015 -10.565 -16.029 1.00 53.75 289 LEU A O 1
ATOM 2244 N N . ARG A 1 290 ? 20.858 -11.399 -18.100 1.00 48.84 290 ARG A N 1
ATOM 2245 C CA . ARG A 1 290 ? 20.052 -10.303 -18.661 1.00 48.84 290 ARG A CA 1
ATOM 2246 C C . ARG A 1 290 ? 18.919 -10.850 -19.520 1.00 48.84 290 ARG A C 1
ATOM 2248 O O . ARG A 1 290 ? 19.123 -11.136 -20.698 1.00 48.84 290 ARG A O 1
ATOM 2255 N N . GLN A 1 291 ? 17.721 -10.907 -18.946 1.00 44.75 291 GLN A N 1
ATOM 2256 C CA . GLN A 1 291 ? 16.492 -10.898 -19.733 1.00 44.75 291 GLN A CA 1
ATOM 2257 C C . GLN A 1 291 ? 16.201 -9.463 -20.179 1.00 44.75 291 GLN A C 1
ATOM 2259 O O . GLN A 1 291 ? 15.687 -8.666 -19.401 1.00 44.75 291 GLN A O 1
ATOM 2264 N N . ASP A 1 292 ? 16.514 -9.144 -21.433 1.00 35.38 292 ASP A N 1
ATOM 2265 C CA . ASP A 1 292 ? 15.850 -8.049 -22.138 1.00 35.38 292 ASP A CA 1
ATOM 2266 C C . ASP A 1 292 ? 15.754 -8.372 -23.644 1.00 35.38 292 ASP A C 1
ATOM 2268 O O . ASP A 1 292 ? 16.707 -8.854 -24.251 1.00 35.38 292 ASP A O 1
ATOM 2272 N N . GLN A 1 293 ? 14.577 -8.115 -24.217 1.00 36.75 293 GLN A N 1
ATOM 2273 C CA . GLN A 1 293 ? 14.224 -8.142 -25.652 1.00 36.75 293 GLN A CA 1
ATOM 2274 C C . GLN A 1 293 ? 14.445 -9.442 -26.472 1.00 36.75 293 GLN A C 1
ATOM 2276 O O . GLN A 1 293 ? 15.396 -9.601 -27.230 1.00 36.75 293 GLN A O 1
ATOM 2281 N N . ALA A 1 294 ? 13.410 -10.289 -26.465 1.00 36.19 294 ALA A N 1
ATOM 2282 C CA . ALA A 1 294 ? 12.796 -10.872 -27.671 1.00 36.19 294 ALA A CA 1
ATOM 2283 C C . ALA A 1 294 ? 13.686 -11.536 -28.762 1.00 36.19 294 ALA A C 1
ATOM 2285 O O . ALA A 1 294 ? 13.738 -11.060 -29.899 1.00 36.19 294 ALA A O 1
ATOM 2286 N N . GLN A 1 295 ? 14.218 -12.739 -28.498 1.00 30.53 295 GLN A N 1
ATOM 2287 C CA . GLN A 1 295 ? 14.520 -13.733 -29.551 1.00 30.53 295 GLN A CA 1
ATOM 2288 C C . GLN A 1 295 ? 14.122 -15.168 -29.135 1.00 30.53 295 GLN A C 1
ATOM 2290 O O . GLN A 1 295 ? 14.646 -15.677 -28.146 1.00 30.53 295 GLN A O 1
ATOM 2295 N N . PRO A 1 296 ? 13.238 -15.864 -29.881 1.00 39.75 296 PRO A N 1
ATOM 2296 C CA . PRO A 1 296 ? 12.804 -17.225 -29.558 1.00 39.75 296 PRO A CA 1
ATOM 2297 C C . PRO A 1 296 ? 13.675 -18.298 -30.246 1.00 39.75 296 PRO A C 1
ATOM 2299 O O . PRO A 1 296 ? 13.192 -19.036 -31.102 1.00 39.75 296 PRO A O 1
ATOM 2302 N N . CYS A 1 297 ? 14.959 -18.397 -29.877 1.00 29.47 297 CYS A N 1
ATOM 2303 C CA . CYS A 1 297 ? 15.900 -19.373 -30.452 1.00 29.47 297 CYS A CA 1
ATOM 2304 C C . CYS A 1 297 ? 16.820 -20.025 -29.398 1.00 29.47 297 CYS A C 1
ATOM 2306 O O . CYS A 1 297 ? 17.955 -19.601 -29.222 1.00 29.47 297 CYS A O 1
ATOM 2308 N N . GLY A 1 298 ? 16.349 -21.104 -28.760 1.00 38.50 298 GLY A N 1
ATOM 2309 C CA . GLY A 1 298 ? 17.208 -22.160 -28.193 1.00 38.50 298 GLY A CA 1
ATOM 2310 C C . GLY A 1 298 ? 18.242 -21.761 -27.130 1.00 38.50 298 GLY A C 1
ATOM 2311 O O . GLY A 1 298 ? 19.429 -22.009 -27.330 1.00 38.50 298 GLY A O 1
ATOM 2312 N N . GLY A 1 299 ? 17.799 -21.217 -25.992 1.00 30.36 299 GLY A N 1
ATOM 2313 C CA . GLY A 1 299 ? 18.626 -21.151 -24.777 1.00 30.36 299 GLY A CA 1
ATOM 2314 C C . GLY A 1 299 ? 18.898 -22.539 -24.174 1.00 30.36 299 GLY A C 1
ATOM 2315 O O . GLY A 1 299 ? 18.159 -23.496 -24.428 1.00 30.36 299 GLY A O 1
ATOM 2316 N N . LEU A 1 300 ? 19.962 -22.651 -23.375 1.00 38.25 300 LEU A N 1
ATOM 2317 C CA . LEU A 1 300 ? 20.213 -23.825 -22.527 1.00 38.25 300 LEU A CA 1
ATOM 2318 C C . LEU A 1 300 ? 19.255 -23.817 -21.311 1.00 38.25 300 LEU A C 1
ATOM 2320 O O . LEU A 1 300 ? 18.549 -22.833 -21.096 1.00 38.25 300 LEU A O 1
ATOM 2324 N N . PRO A 1 301 ? 19.180 -24.887 -20.493 1.00 45.97 301 PRO A N 1
ATOM 2325 C CA . PRO A 1 301 ? 18.492 -24.790 -19.208 1.00 45.97 301 PRO A CA 1
ATOM 2326 C C . PRO A 1 301 ? 19.111 -23.678 -18.347 1.00 45.97 301 PRO A C 1
ATOM 2328 O O . PRO A 1 301 ? 20.330 -23.627 -18.178 1.00 45.97 301 PRO A O 1
ATOM 2331 N N . GLN A 1 302 ? 18.237 -22.830 -17.799 1.00 55.53 302 GLN A N 1
ATOM 2332 C CA . GLN A 1 302 ? 18.553 -21.672 -16.958 1.00 55.53 302 GLN A CA 1
ATOM 2333 C C . GLN A 1 302 ? 19.664 -21.966 -15.943 1.00 55.53 302 GLN A C 1
ATOM 2335 O O . GLN A 1 302 ? 19.654 -23.011 -15.283 1.00 55.53 302 GLN A O 1
ATOM 2340 N N . CYS A 1 303 ? 20.586 -21.015 -15.762 1.00 57.81 303 CYS A N 1
ATOM 2341 C CA . CYS A 1 303 ? 21.654 -21.133 -14.771 1.00 57.81 303 CYS A CA 1
ATOM 2342 C C . CYS A 1 303 ? 21.056 -21.255 -13.355 1.00 57.81 303 CYS A C 1
ATOM 2344 O O . CYS A 1 303 ? 20.569 -20.281 -12.773 1.00 57.81 303 CYS A O 1
ATOM 2346 N N . THR A 1 304 ? 21.038 -22.482 -12.827 1.00 64.69 304 THR A N 1
ATOM 2347 C CA . THR A 1 304 ? 20.428 -22.788 -11.526 1.00 64.69 304 THR A CA 1
ATOM 2348 C C . THR A 1 304 ? 21.186 -22.117 -10.380 1.00 64.69 304 THR A C 1
ATOM 2350 O O . THR A 1 304 ? 22.403 -21.958 -10.460 1.00 64.69 304 THR A O 1
ATOM 2353 N N . GLU A 1 305 ? 20.491 -21.821 -9.277 1.00 66.75 305 GLU A N 1
ATOM 2354 C CA . GLU A 1 305 ? 21.041 -21.378 -7.980 1.00 66.75 305 GLU A CA 1
ATOM 2355 C C . GLU A 1 305 ? 22.421 -21.984 -7.651 1.00 66.75 305 GLU A C 1
ATOM 2357 O O . GLU A 1 305 ? 23.358 -21.266 -7.299 1.00 66.75 305 GLU A O 1
ATOM 2362 N N . ARG A 1 306 ? 22.566 -23.308 -7.818 1.00 70.38 306 ARG A N 1
ATOM 2363 C CA . ARG A 1 306 ? 23.806 -24.052 -7.534 1.00 70.38 306 ARG A CA 1
ATOM 2364 C C . ARG A 1 306 ? 24.916 -23.752 -8.538 1.00 70.38 306 ARG A C 1
ATOM 2366 O O . ARG A 1 306 ? 26.054 -23.533 -8.133 1.00 70.38 306 ARG A O 1
ATOM 2373 N N . ALA A 1 307 ? 24.586 -23.725 -9.830 1.00 70.56 307 ALA A N 1
ATOM 2374 C CA . ALA A 1 307 ? 25.539 -23.412 -10.890 1.00 70.56 307 ALA A CA 1
ATOM 2375 C C . ALA A 1 307 ? 26.035 -21.963 -10.772 1.00 70.56 307 ALA A C 1
ATOM 2377 O O . ALA A 1 307 ? 27.239 -21.733 -10.801 1.00 70.56 307 ALA A O 1
ATOM 2378 N N . ALA A 1 308 ? 25.139 -20.999 -10.550 1.00 75.12 308 ALA A N 1
ATOM 2379 C CA . ALA A 1 308 ? 25.505 -19.595 -10.369 1.00 75.12 308 ALA A CA 1
ATOM 2380 C C . ALA A 1 308 ? 26.406 -19.378 -9.134 1.00 75.12 308 ALA A C 1
ATOM 2382 O O . ALA A 1 308 ? 27.416 -18.678 -9.230 1.00 75.12 308 ALA A O 1
ATOM 2383 N N . ALA A 1 309 ? 26.105 -20.030 -8.003 1.00 72.19 309 ALA A N 1
ATOM 2384 C CA . ALA A 1 309 ? 26.945 -19.972 -6.804 1.00 72.19 309 ALA A CA 1
ATOM 2385 C C . ALA A 1 309 ? 28.339 -20.601 -7.020 1.00 72.19 309 ALA A C 1
ATOM 2387 O O . ALA A 1 309 ? 29.347 -19.978 -6.681 1.00 72.19 309 ALA A O 1
ATOM 2388 N N . ALA A 1 310 ? 28.411 -21.791 -7.629 1.00 75.19 310 ALA A N 1
ATOM 2389 C CA . ALA A 1 310 ? 29.677 -22.466 -7.926 1.00 75.19 310 ALA A CA 1
ATOM 2390 C C . ALA A 1 310 ? 30.537 -21.670 -8.926 1.00 75.19 310 ALA A C 1
ATOM 2392 O O . ALA A 1 310 ? 31.729 -21.468 -8.700 1.00 75.19 310 ALA A O 1
ATOM 2393 N N . LEU A 1 311 ? 29.928 -21.134 -9.990 1.00 78.06 311 LEU A N 1
ATOM 2394 C CA . LEU A 1 311 ? 30.605 -20.290 -10.980 1.00 78.06 311 LEU A CA 1
ATOM 2395 C C . LEU A 1 311 ? 31.188 -19.011 -10.360 1.00 78.06 311 LEU A C 1
ATOM 2397 O O . LEU A 1 311 ? 32.281 -18.593 -10.737 1.00 78.06 311 LEU A O 1
ATOM 2401 N N . ALA A 1 312 ? 30.503 -18.401 -9.389 1.00 78.94 312 ALA A N 1
ATOM 2402 C CA . ALA A 1 312 ? 31.023 -17.237 -8.675 1.00 78.94 312 ALA A CA 1
ATOM 2403 C C . ALA A 1 312 ? 32.215 -17.579 -7.757 1.00 78.94 312 ALA A C 1
ATOM 2405 O O . ALA A 1 312 ? 33.144 -16.776 -7.637 1.00 78.94 312 ALA A O 1
ATOM 2406 N N . GLN A 1 313 ? 32.219 -18.768 -7.143 1.00 76.88 313 GLN A N 1
ATOM 2407 C CA . GLN A 1 313 ? 33.356 -19.264 -6.360 1.00 76.88 313 GLN A CA 1
ATOM 2408 C C . GLN A 1 313 ? 34.566 -19.566 -7.258 1.00 76.88 313 GLN A C 1
ATOM 2410 O O . GLN A 1 313 ? 35.647 -19.044 -6.991 1.00 76.88 313 GLN A O 1
ATOM 2415 N N . GLU A 1 314 ? 34.373 -20.299 -8.360 1.00 78.19 314 GLU A N 1
ATOM 2416 C CA . GLU A 1 314 ? 35.402 -20.574 -9.378 1.00 78.19 314 GLU A CA 1
ATOM 2417 C C . GLU A 1 314 ? 36.016 -19.281 -9.943 1.00 78.19 314 GLU A C 1
ATOM 2419 O O . GLU A 1 314 ? 37.240 -19.151 -10.012 1.00 78.19 314 GLU A O 1
ATOM 2424 N N . LEU A 1 315 ? 35.189 -18.283 -10.284 1.00 81.06 315 LEU A N 1
ATOM 2425 C CA . LEU A 1 315 ? 35.661 -16.972 -10.743 1.00 81.06 315 LEU A CA 1
ATOM 2426 C C . LEU A 1 315 ? 36.511 -16.261 -9.679 1.00 81.06 315 LEU A C 1
ATOM 2428 O O . LEU A 1 315 ? 37.586 -15.757 -10.000 1.00 81.06 315 LEU A O 1
ATOM 2432 N N . SER A 1 316 ? 36.078 -16.235 -8.414 1.00 79.12 316 SER A N 1
ATOM 2433 C CA . SER A 1 316 ? 36.847 -15.584 -7.341 1.00 79.12 316 SER A CA 1
ATOM 2434 C C . SER A 1 316 ? 38.160 -16.318 -7.044 1.00 79.12 316 SER A C 1
ATOM 2436 O O . SER A 1 316 ? 39.207 -15.687 -6.872 1.00 79.12 316 SER A O 1
ATOM 2438 N N . GLN A 1 317 ? 38.141 -17.654 -7.056 1.00 79.38 317 GLN A N 1
ATOM 2439 C CA . GLN A 1 317 ? 39.338 -18.471 -6.887 1.00 79.38 317 GLN A CA 1
ATOM 2440 C C . GLN A 1 317 ? 40.326 -18.233 -8.035 1.00 79.38 317 GLN A C 1
ATOM 2442 O O . GLN A 1 317 ? 41.498 -17.954 -7.771 1.00 79.38 317 GLN A O 1
ATOM 2447 N N . ALA A 1 318 ? 39.858 -18.227 -9.287 1.00 81.50 318 ALA A N 1
ATOM 2448 C CA . ALA A 1 318 ? 40.702 -17.957 -10.445 1.00 81.50 318 ALA A CA 1
ATOM 2449 C C . ALA A 1 318 ? 41.295 -16.538 -10.424 1.00 81.50 318 ALA A C 1
ATOM 2451 O O . ALA A 1 318 ? 42.482 -16.377 -10.698 1.00 81.50 318 ALA A O 1
ATOM 2452 N N . LEU A 1 319 ? 40.521 -15.522 -10.023 1.00 81.12 319 LEU A N 1
ATOM 2453 C CA . LEU A 1 319 ? 41.013 -14.148 -9.843 1.00 81.12 319 LEU A CA 1
ATOM 2454 C C . LEU A 1 319 ? 42.040 -14.010 -8.710 1.00 81.12 319 LEU A C 1
ATOM 2456 O O . LEU A 1 319 ? 42.927 -13.161 -8.790 1.00 81.12 319 LEU A O 1
ATOM 2460 N N . SER A 1 320 ? 41.956 -14.827 -7.655 1.00 76.62 320 SER A N 1
ATOM 2461 C CA . SER A 1 320 ? 42.962 -14.788 -6.585 1.00 76.62 320 SER A CA 1
ATOM 2462 C C . SER A 1 320 ? 44.320 -15.336 -7.052 1.00 76.62 320 SER A C 1
ATOM 2464 O O . SER A 1 320 ? 45.356 -14.782 -6.670 1.00 76.62 320 SER A O 1
ATOM 2466 N N . GLN A 1 321 ? 44.305 -16.349 -7.931 1.00 79.38 321 GLN A N 1
ATOM 2467 C CA . GLN A 1 321 ? 45.477 -17.050 -8.472 1.00 79.38 321 GLN A CA 1
ATOM 2468 C C . GLN A 1 321 ? 46.083 -16.396 -9.731 1.00 79.38 321 GLN A C 1
ATOM 2470 O O . GLN A 1 321 ? 47.298 -16.450 -9.930 1.00 79.38 321 GLN A O 1
ATOM 2475 N N . ALA A 1 322 ? 45.266 -15.795 -10.599 1.00 76.00 322 ALA A N 1
ATOM 2476 C CA . ALA A 1 322 ? 45.710 -15.251 -11.880 1.00 76.00 322 ALA A CA 1
ATOM 2477 C C . ALA A 1 322 ? 46.396 -13.880 -11.743 1.00 76.00 322 ALA A C 1
ATOM 2479 O O . ALA A 1 322 ? 45.933 -12.992 -11.028 1.00 76.00 322 ALA A O 1
ATOM 2480 N N . ARG A 1 323 ? 47.473 -13.661 -12.507 1.00 78.44 323 ARG A N 1
ATOM 2481 C CA . ARG A 1 323 ? 48.145 -12.352 -12.621 1.00 78.44 323 ARG A CA 1
ATOM 2482 C C . ARG A 1 323 ? 47.452 -11.470 -13.668 1.00 78.44 323 ARG A C 1
ATOM 2484 O O . ARG A 1 323 ? 48.008 -11.215 -14.733 1.00 78.44 323 ARG A O 1
ATOM 2491 N N . VAL A 1 324 ? 46.219 -11.056 -13.378 1.00 81.00 324 VAL A N 1
ATOM 2492 C CA . VAL A 1 324 ? 45.380 -10.232 -14.270 1.00 81.00 324 VAL A CA 1
ATOM 2493 C C . VAL A 1 324 ? 45.520 -8.719 -14.010 1.00 81.00 324 VAL A C 1
ATOM 2495 O O . VAL A 1 324 ? 45.919 -8.320 -12.916 1.00 81.00 324 VAL A O 1
ATOM 2498 N N . PRO A 1 325 ? 45.185 -7.850 -14.988 1.00 82.31 325 PRO A N 1
ATOM 2499 C CA . PRO A 1 325 ? 45.058 -6.407 -14.775 1.00 82.31 325 PRO A CA 1
ATOM 2500 C C . PRO A 1 325 ? 43.943 -6.056 -13.770 1.00 82.31 325 PRO A C 1
ATOM 2502 O O . PRO A 1 325 ? 42.941 -6.775 -13.701 1.00 82.31 325 PRO A O 1
ATOM 2505 N N . PRO A 1 326 ? 44.033 -4.920 -13.053 1.00 78.75 326 PRO A N 1
ATOM 2506 C CA . PRO A 1 326 ? 43.015 -4.525 -12.078 1.00 78.75 326 PRO A CA 1
ATOM 2507 C C . PRO A 1 326 ? 41.641 -4.264 -12.716 1.00 78.75 326 PRO A C 1
ATOM 2509 O O . PRO A 1 326 ? 40.619 -4.464 -12.065 1.00 78.75 326 PRO A O 1
ATOM 2512 N N . GLU A 1 327 ? 41.581 -3.878 -13.996 1.00 83.25 327 GLU A N 1
ATOM 2513 C CA . GLU A 1 327 ? 40.311 -3.699 -14.713 1.00 83.25 327 GLU A CA 1
ATOM 2514 C C . GLU A 1 327 ? 39.590 -5.038 -14.953 1.00 83.25 327 GLU A C 1
ATOM 2516 O O . GLU A 1 327 ? 38.363 -5.098 -14.876 1.00 83.25 327 GLU A O 1
ATOM 2521 N N . CYS A 1 328 ? 40.352 -6.116 -15.179 1.00 83.94 328 CYS A N 1
ATOM 2522 C CA . CYS A 1 328 ? 39.847 -7.488 -15.276 1.00 83.94 328 CYS A CA 1
ATOM 2523 C C . CYS A 1 328 ? 39.351 -7.984 -13.912 1.00 83.94 328 CYS A C 1
ATOM 2525 O O . CYS A 1 328 ? 38.221 -8.460 -13.794 1.00 83.94 328 CYS A O 1
ATOM 2527 N N . GLU A 1 329 ? 40.172 -7.794 -12.871 1.00 81.25 329 GLU A N 1
ATOM 2528 C CA . GLU A 1 329 ? 39.859 -8.182 -11.492 1.00 81.25 329 GLU A CA 1
ATOM 2529 C C . GLU A 1 329 ? 38.551 -7.522 -11.010 1.00 81.25 329 GLU A C 1
ATOM 2531 O O . GLU A 1 329 ? 37.683 -8.195 -10.456 1.00 81.25 329 GLU A O 1
ATOM 2536 N N . ALA A 1 330 ? 38.354 -6.232 -11.306 1.00 79.38 330 ALA A N 1
ATOM 2537 C CA . ALA A 1 330 ? 37.132 -5.502 -10.972 1.00 79.38 330 ALA A CA 1
ATOM 2538 C C . ALA A 1 330 ? 35.912 -5.931 -11.818 1.00 79.38 330 ALA A C 1
ATOM 2540 O O . ALA A 1 330 ? 34.822 -6.126 -11.274 1.00 79.38 330 ALA A O 1
ATOM 2541 N N . ALA A 1 331 ? 36.061 -6.097 -13.139 1.00 82.06 331 ALA A N 1
ATOM 2542 C CA . ALA A 1 331 ? 34.948 -6.469 -14.021 1.00 82.06 331 ALA A CA 1
ATOM 2543 C C . ALA A 1 331 ? 34.412 -7.882 -13.736 1.00 82.06 331 ALA A C 1
ATOM 2545 O O . ALA A 1 331 ? 33.199 -8.085 -13.643 1.00 82.06 331 ALA A O 1
ATOM 2546 N N . LEU A 1 332 ? 35.303 -8.854 -13.525 1.00 84.50 332 LEU A N 1
ATOM 2547 C CA . LEU A 1 332 ? 34.908 -10.227 -13.214 1.00 84.50 332 LEU A CA 1
ATOM 2548 C C . LEU A 1 332 ? 34.430 -10.388 -11.757 1.00 84.50 332 LEU A C 1
ATOM 2550 O O . LEU A 1 332 ? 33.538 -11.201 -11.514 1.00 84.50 332 LEU A O 1
ATOM 2554 N N . ARG A 1 333 ? 34.892 -9.558 -10.802 1.00 81.19 333 ARG A N 1
ATOM 2555 C CA . ARG A 1 333 ? 34.249 -9.453 -9.473 1.00 81.19 333 ARG A CA 1
ATOM 2556 C C . ARG A 1 333 ? 32.815 -8.938 -9.557 1.00 81.19 333 ARG A C 1
ATOM 2558 O O . ARG A 1 333 ? 31.944 -9.514 -8.909 1.00 81.19 333 ARG A O 1
ATOM 2565 N N . ARG A 1 334 ? 32.541 -7.904 -10.368 1.00 80.44 334 ARG A N 1
ATOM 2566 C CA . ARG A 1 334 ? 31.162 -7.431 -10.601 1.00 80.44 334 ARG A CA 1
ATOM 2567 C C . ARG A 1 334 ? 30.283 -8.557 -11.154 1.00 80.44 334 ARG A C 1
ATOM 2569 O O . ARG A 1 334 ? 29.191 -8.759 -10.637 1.00 80.44 334 ARG A O 1
ATOM 2576 N N . LEU A 1 335 ? 30.776 -9.335 -12.122 1.00 83.44 335 LEU A N 1
ATOM 2577 C CA . LEU A 1 335 ? 30.064 -10.506 -12.651 1.00 83.44 335 LEU A CA 1
ATOM 2578 C C . LEU A 1 335 ? 29.799 -11.581 -11.576 1.00 83.44 335 LEU A C 1
ATOM 2580 O O . LEU A 1 335 ? 28.679 -12.079 -11.482 1.00 83.44 335 LEU A O 1
ATOM 2584 N N . GLY A 1 336 ? 30.791 -11.909 -10.741 1.00 81.94 336 GLY A N 1
ATOM 2585 C CA . GLY A 1 336 ? 30.632 -12.855 -9.628 1.00 81.94 336 GLY A CA 1
ATOM 2586 C C . GLY A 1 336 ? 29.596 -12.400 -8.592 1.00 81.94 336 GLY A C 1
ATOM 2587 O O . GLY A 1 336 ? 28.776 -13.200 -8.146 1.00 81.94 336 GLY A O 1
ATOM 2588 N N . LEU A 1 337 ? 29.567 -11.103 -8.273 1.00 80.81 337 LEU A N 1
ATOM 2589 C CA . LEU A 1 337 ? 28.531 -10.494 -7.433 1.00 80.81 337 LEU A CA 1
ATOM 2590 C C . LEU A 1 337 ? 27.137 -10.611 -8.067 1.00 80.81 337 LEU A C 1
ATOM 2592 O O . LEU A 1 337 ? 26.202 -11.005 -7.375 1.00 80.81 337 LEU A O 1
ATOM 2596 N N . CYS A 1 338 ? 26.996 -10.357 -9.374 1.00 82.50 338 CYS A N 1
ATOM 2597 C CA . CYS A 1 338 ? 25.731 -10.552 -10.092 1.00 82.50 338 CYS A CA 1
ATOM 2598 C C . CYS A 1 338 ? 25.237 -12.010 -10.023 1.00 82.50 338 CYS A C 1
ATOM 2600 O O . CYS A 1 338 ? 24.057 -12.233 -9.759 1.00 82.50 338 CYS A O 1
ATOM 2602 N N . LEU A 1 339 ? 26.126 -12.995 -10.212 1.00 82.06 339 LEU A N 1
ATOM 2603 C CA . LEU A 1 339 ? 25.800 -14.426 -10.103 1.00 82.06 339 LEU A CA 1
ATOM 2604 C C . LEU A 1 339 ? 25.332 -14.807 -8.688 1.00 82.06 339 LEU A C 1
ATOM 2606 O O . LEU A 1 339 ? 24.327 -15.501 -8.537 1.00 82.06 339 LEU A O 1
ATOM 2610 N N . ILE A 1 340 ? 26.012 -14.313 -7.647 1.00 81.62 340 ILE A N 1
ATOM 2611 C CA . ILE A 1 340 ? 25.617 -14.53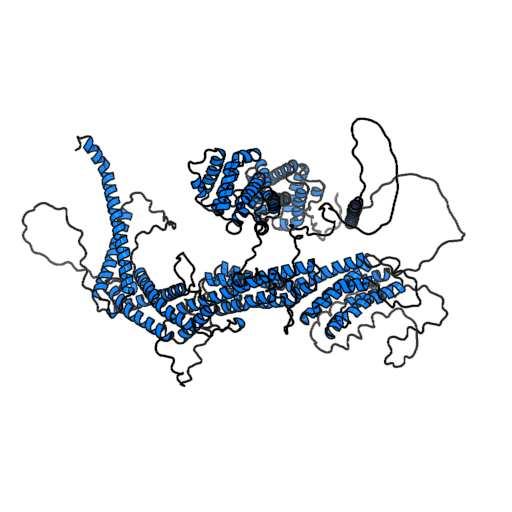3 -6.245 1.00 81.62 340 ILE A CA 1
ATOM 2612 C C . ILE A 1 340 ? 24.255 -13.899 -5.956 1.00 81.62 340 ILE A C 1
ATOM 2614 O O . ILE A 1 340 ? 23.396 -14.556 -5.368 1.00 81.62 340 ILE A O 1
ATOM 2618 N N . SER A 1 341 ? 24.025 -12.655 -6.392 1.00 84.38 341 SER A N 1
ATOM 2619 C CA . SER A 1 341 ? 22.720 -12.000 -6.248 1.00 84.38 341 SER A CA 1
ATOM 2620 C C . SER A 1 341 ? 21.620 -12.785 -6.962 1.00 84.38 341 SER A C 1
ATOM 2622 O O . SER A 1 341 ? 20.585 -13.032 -6.355 1.00 84.38 341 SER A O 1
ATOM 2624 N N . GLN A 1 342 ? 21.847 -13.255 -8.194 1.00 81.62 342 GLN A N 1
ATOM 2625 C CA . GLN A 1 342 ? 20.870 -14.059 -8.936 1.00 81.62 342 GLN A CA 1
ATOM 2626 C C . GLN A 1 342 ? 20.547 -15.382 -8.221 1.00 81.62 342 GLN A C 1
ATOM 2628 O O . GLN A 1 342 ? 19.373 -15.728 -8.097 1.00 81.62 342 GLN A O 1
ATOM 2633 N N . ALA A 1 343 ? 21.553 -16.096 -7.702 1.00 82.94 343 ALA A N 1
ATOM 2634 C CA . ALA A 1 343 ? 21.352 -17.327 -6.935 1.00 82.94 343 ALA A CA 1
ATOM 2635 C C . ALA A 1 343 ? 20.542 -17.079 -5.650 1.00 82.94 343 ALA A C 1
ATOM 2637 O O . ALA A 1 343 ? 19.555 -17.768 -5.392 1.00 82.94 343 ALA A O 1
ATOM 2638 N N . VAL A 1 344 ? 20.909 -16.047 -4.881 1.00 86.62 344 VAL A N 1
ATOM 2639 C CA . VAL A 1 344 ? 20.184 -15.625 -3.672 1.00 86.62 344 VAL A CA 1
ATOM 2640 C C . VAL A 1 344 ? 18.749 -15.209 -3.998 1.00 86.62 344 VAL A C 1
ATOM 2642 O O . VAL A 1 344 ? 17.837 -15.570 -3.258 1.00 86.62 344 VAL A O 1
ATOM 2645 N N . PHE A 1 345 ? 18.523 -14.497 -5.104 1.00 88.69 345 PHE A N 1
ATOM 2646 C CA . PHE A 1 345 ? 17.190 -14.077 -5.534 1.00 88.69 345 PHE A CA 1
ATOM 2647 C C . PHE A 1 345 ? 16.328 -15.274 -5.956 1.00 88.69 345 PHE A C 1
ATOM 2649 O O . PHE A 1 345 ? 15.220 -15.391 -5.450 1.00 88.69 345 PHE A O 1
ATOM 2656 N N . GLN A 1 346 ? 16.840 -16.219 -6.758 1.00 85.62 346 GLN A N 1
ATOM 2657 C CA . GLN A 1 346 ? 16.120 -17.462 -7.094 1.00 85.62 346 GLN A CA 1
ATOM 2658 C C . GLN A 1 346 ? 15.740 -18.265 -5.833 1.00 85.62 346 GLN A C 1
ATOM 2660 O O . GLN A 1 346 ? 14.610 -18.746 -5.712 1.00 85.62 346 GLN A O 1
ATOM 2665 N N . SER A 1 347 ? 16.675 -18.389 -4.882 1.00 86.19 347 SER A N 1
ATOM 2666 C CA . SER A 1 347 ? 16.463 -19.071 -3.598 1.00 86.19 347 SER A CA 1
ATOM 2667 C C . SER A 1 347 ? 15.372 -18.386 -2.768 1.00 86.19 347 SER A C 1
ATOM 2669 O O . SER A 1 347 ? 14.423 -19.026 -2.304 1.00 86.19 347 SER A O 1
ATOM 2671 N N . TRP A 1 348 ? 15.463 -17.058 -2.644 1.00 93.06 348 TRP A N 1
ATOM 2672 C CA . TRP A 1 348 ? 14.520 -16.235 -1.897 1.00 93.06 348 TRP A CA 1
ATOM 2673 C C . TRP A 1 348 ? 13.133 -16.210 -2.542 1.00 93.06 348 TRP A C 1
ATOM 2675 O O . TRP A 1 348 ? 12.158 -16.452 -1.841 1.00 93.06 348 TRP A O 1
ATOM 2685 N N . ASP A 1 349 ? 13.019 -16.004 -3.858 1.00 91.00 349 ASP A N 1
ATOM 2686 C CA . ASP A 1 349 ? 11.737 -15.960 -4.576 1.00 91.00 349 ASP A CA 1
ATOM 2687 C C . ASP A 1 349 ? 10.983 -17.298 -4.394 1.00 91.00 349 ASP A C 1
ATOM 2689 O O . ASP A 1 349 ? 9.787 -17.327 -4.078 1.00 91.00 349 ASP A O 1
ATOM 2693 N N . ARG A 1 350 ? 11.707 -18.428 -4.483 1.00 88.88 350 ARG A N 1
ATOM 2694 C CA . ARG A 1 350 ? 11.180 -19.782 -4.236 1.00 88.88 350 ARG A CA 1
ATOM 2695 C C . ARG A 1 350 ? 10.777 -20.012 -2.775 1.00 88.88 350 ARG A C 1
ATOM 2697 O O . ARG A 1 350 ? 9.771 -20.683 -2.520 1.00 88.88 350 ARG A O 1
ATOM 2704 N N . GLY A 1 351 ? 11.557 -19.516 -1.816 1.00 91.00 351 GLY A N 1
ATOM 2705 C CA . GLY A 1 351 ? 11.238 -19.594 -0.387 1.00 91.00 351 GLY A CA 1
ATOM 2706 C C . GLY A 1 351 ? 10.031 -18.728 -0.018 1.00 91.00 351 GLY A C 1
ATOM 2707 O O . GLY A 1 351 ? 9.134 -19.173 0.696 1.00 91.00 351 GLY A O 1
ATOM 2708 N N . PHE A 1 352 ? 9.958 -17.515 -0.565 1.00 94.81 352 PHE A N 1
ATOM 2709 C CA . PHE A 1 352 ? 8.920 -16.527 -0.288 1.00 94.81 352 PHE A CA 1
ATOM 2710 C C . PHE A 1 352 ? 7.554 -17.010 -0.784 1.00 94.81 352 PHE A C 1
ATOM 2712 O O . PHE A 1 352 ? 6.580 -16.965 -0.035 1.00 94.81 352 PHE A O 1
ATOM 2719 N N . CYS A 1 353 ? 7.489 -17.608 -1.979 1.00 92.44 353 CYS A N 1
ATOM 2720 C CA . CYS A 1 353 ? 6.272 -18.264 -2.468 1.00 92.44 353 CYS A CA 1
ATOM 2721 C C . CYS A 1 353 ? 5.795 -19.403 -1.543 1.00 92.44 353 CYS A C 1
ATOM 2723 O O . CYS A 1 353 ? 4.594 -19.554 -1.313 1.00 92.44 353 CYS A O 1
ATOM 2725 N N . GLN A 1 354 ? 6.716 -20.186 -0.964 1.00 92.94 354 GLN A N 1
ATOM 2726 C CA . GLN A 1 354 ? 6.370 -21.234 0.006 1.00 92.94 354 GLN A CA 1
ATOM 2727 C C . GLN A 1 354 ? 5.891 -20.652 1.342 1.00 92.94 354 GLN A C 1
ATOM 2729 O O . GLN A 1 354 ? 4.908 -21.144 1.897 1.00 92.94 354 GLN A O 1
ATOM 2734 N N . ALA A 1 355 ? 6.534 -19.592 1.841 1.00 93.50 355 ALA A N 1
ATOM 2735 C CA . ALA A 1 355 ? 6.113 -18.882 3.046 1.00 93.50 355 ALA A CA 1
ATOM 2736 C C . ALA A 1 355 ? 4.705 -18.282 2.880 1.00 93.50 355 ALA A C 1
ATOM 2738 O O . ALA A 1 355 ? 3.851 -18.483 3.743 1.00 93.50 355 ALA A O 1
ATOM 2739 N N . LEU A 1 356 ? 4.418 -17.638 1.742 1.00 91.00 356 LEU A N 1
ATOM 2740 C CA . LEU A 1 356 ? 3.088 -17.113 1.417 1.00 91.00 356 LEU A CA 1
ATOM 2741 C C . LEU A 1 356 ? 2.031 -18.227 1.330 1.00 91.00 356 LEU A C 1
ATOM 2743 O O . LEU A 1 356 ? 1.006 -18.133 2.005 1.00 91.00 356 LEU A O 1
ATOM 2747 N N . GLY A 1 357 ? 2.284 -19.318 0.595 1.00 90.44 357 GLY A N 1
ATOM 2748 C CA . GLY A 1 357 ? 1.353 -20.456 0.518 1.00 90.44 357 GLY A CA 1
ATOM 2749 C C . GLY A 1 357 ? 1.119 -21.154 1.869 1.00 90.44 357 GLY A C 1
ATOM 2750 O O . GLY A 1 357 ? 0.004 -21.587 2.177 1.00 90.44 357 GLY A O 1
ATOM 2751 N N . SER A 1 358 ? 2.149 -21.208 2.720 1.00 92.31 358 SER A N 1
ATOM 2752 C CA . SER A 1 358 ? 2.016 -21.661 4.108 1.00 92.31 358 SER A CA 1
ATOM 2753 C C . SER A 1 358 ? 1.159 -20.694 4.923 1.00 92.31 358 SER A C 1
ATOM 2755 O O . SER A 1 358 ? 0.260 -21.138 5.625 1.00 92.31 358 SER A O 1
ATOM 2757 N N . SER A 1 359 ? 1.349 -19.378 4.790 1.00 90.62 359 SER A N 1
ATOM 2758 C CA . SER A 1 359 ? 0.668 -18.374 5.619 1.00 90.62 359 SER A CA 1
ATOM 2759 C C . SER A 1 359 ? -0.866 -18.464 5.598 1.00 90.62 359 SER A C 1
ATOM 2761 O O . SER A 1 359 ? -1.510 -18.253 6.632 1.00 90.62 359 SER A O 1
ATOM 2763 N N . LEU A 1 360 ? -1.437 -18.847 4.452 1.00 86.44 360 LEU A N 1
ATOM 2764 C CA . LEU A 1 360 ? -2.875 -19.028 4.239 1.00 86.44 360 LEU A CA 1
ATOM 2765 C C . LEU A 1 360 ? -3.402 -20.349 4.827 1.00 86.44 360 LEU A C 1
ATOM 2767 O O . LEU A 1 360 ? -4.519 -20.400 5.337 1.00 86.44 360 LEU A O 1
ATOM 2771 N N . SER A 1 361 ? -2.598 -21.414 4.769 1.00 86.19 361 SER A N 1
ATOM 2772 C CA . SER A 1 361 ? -3.002 -22.791 5.102 1.00 86.19 361 SER A CA 1
ATOM 2773 C C . SER A 1 361 ? -2.580 -23.257 6.504 1.00 86.19 361 SER A C 1
ATOM 2775 O O . SER A 1 361 ? -3.161 -24.199 7.053 1.00 86.19 361 SER A O 1
ATOM 2777 N N . ASP A 1 362 ? -1.592 -22.596 7.105 1.00 87.00 362 ASP A N 1
ATOM 2778 C CA . ASP A 1 362 ? -1.041 -22.911 8.418 1.00 87.00 362 ASP A CA 1
ATOM 2779 C C . ASP A 1 362 ? -1.995 -22.495 9.547 1.00 87.00 362 ASP A C 1
ATOM 2781 O O . ASP A 1 362 ? -2.463 -21.351 9.643 1.00 87.00 362 ASP A O 1
ATOM 2785 N N . LYS A 1 363 ? -2.255 -23.467 10.425 1.00 86.19 363 LYS A N 1
ATOM 2786 C CA . LYS A 1 363 ? -3.107 -23.350 11.614 1.00 86.19 363 LYS A CA 1
ATOM 2787 C C . LYS A 1 363 ? -2.325 -22.901 12.855 1.00 86.19 363 LYS A C 1
ATOM 2789 O O . LYS A 1 363 ? -2.908 -22.863 13.935 1.00 86.19 363 LYS A O 1
ATOM 2794 N N . CYS A 1 364 ? -1.033 -22.600 12.702 1.00 86.81 364 CYS A N 1
ATOM 2795 C CA . CYS A 1 364 ? -0.114 -22.207 13.768 1.00 86.81 364 CYS A CA 1
ATOM 2796 C C . CYS A 1 364 ? -0.078 -23.262 14.889 1.00 86.81 364 CYS A C 1
ATOM 2798 O O . CYS A 1 364 ? -0.256 -22.969 16.071 1.00 86.81 364 CYS A O 1
ATOM 2800 N N . VAL A 1 365 ? 0.105 -24.523 14.483 1.00 81.25 365 VAL A N 1
ATOM 2801 C CA . VAL A 1 365 ? 0.191 -25.692 15.370 1.00 81.25 365 VAL A CA 1
ATOM 2802 C C . VAL A 1 365 ? 1.649 -26.171 15.421 1.00 81.25 365 VAL A C 1
ATOM 2804 O O . VAL A 1 365 ? 2.280 -26.249 14.366 1.00 81.25 365 VAL A O 1
ATOM 2807 N N . PRO A 1 366 ? 2.193 -26.522 16.601 1.00 70.50 366 PRO A N 1
ATOM 2808 C CA . PRO A 1 366 ? 3.555 -27.034 16.734 1.00 70.50 366 PRO A CA 1
ATOM 2809 C C . PRO A 1 366 ? 3.825 -28.267 15.864 1.00 70.50 366 PRO A C 1
ATOM 2811 O O . PRO A 1 366 ? 3.049 -29.226 15.870 1.00 70.50 366 PRO A O 1
ATOM 2814 N N . GLY A 1 367 ? 4.961 -28.265 15.162 1.00 63.50 367 GLY A N 1
ATOM 2815 C CA . GLY A 1 367 ? 5.448 -29.436 14.431 1.00 63.50 367 GLY A CA 1
ATOM 2816 C C . GLY A 1 367 ? 5.801 -30.624 15.348 1.00 63.50 367 GLY A C 1
ATOM 2817 O O . GLY A 1 367 ? 5.990 -30.454 16.558 1.00 63.50 367 GLY A O 1
ATOM 2818 N N . PRO A 1 368 ? 5.912 -31.850 14.798 1.00 54.62 368 PRO A N 1
ATOM 2819 C CA . PRO A 1 368 ? 6.313 -33.025 15.568 1.00 54.62 368 PRO A CA 1
ATOM 2820 C C . PRO A 1 368 ? 7.722 -32.840 16.152 1.00 54.62 368 PRO A C 1
ATOM 2822 O O . PRO A 1 368 ? 8.672 -32.581 15.419 1.00 54.62 368 PRO A O 1
ATOM 2825 N N . ARG A 1 369 ? 7.821 -32.975 17.483 1.00 50.62 369 ARG A N 1
ATOM 2826 C CA . ARG A 1 369 ? 8.981 -32.678 18.351 1.00 50.62 369 ARG A CA 1
ATOM 2827 C C . ARG A 1 369 ? 10.370 -32.831 17.701 1.00 50.62 369 ARG A C 1
ATOM 2829 O O . ARG A 1 369 ? 10.997 -33.884 17.802 1.00 50.62 369 ARG A O 1
ATOM 2836 N N . THR A 1 370 ? 10.901 -31.728 17.182 1.00 45.72 370 THR A N 1
ATOM 2837 C CA . THR A 1 370 ? 12.347 -31.476 17.134 1.00 45.72 370 THR A CA 1
ATOM 2838 C C . THR A 1 370 ? 12.821 -30.937 18.491 1.00 45.72 370 THR A C 1
ATOM 2840 O O . THR A 1 370 ? 12.024 -30.457 19.300 1.00 45.72 370 THR A O 1
ATOM 2843 N N . ALA A 1 371 ? 14.117 -31.055 18.790 1.00 45.69 371 ALA A N 1
ATOM 2844 C CA . ALA A 1 371 ? 14.682 -30.616 20.067 1.00 45.69 371 ALA A CA 1
ATOM 2845 C C . ALA A 1 371 ? 14.947 -29.097 20.069 1.00 45.69 371 ALA A C 1
ATOM 2847 O O . ALA A 1 371 ? 16.058 -28.654 19.791 1.00 45.69 371 ALA A O 1
ATOM 2848 N N . GLY A 1 372 ? 13.920 -28.300 20.371 1.00 62.75 372 GLY A N 1
ATOM 2849 C CA . GLY A 1 372 ? 14.010 -26.840 20.439 1.00 62.75 372 GLY A CA 1
ATOM 2850 C C . GLY A 1 372 ? 12.684 -26.180 20.818 1.00 62.75 372 GLY A C 1
ATOM 2851 O O . GLY A 1 372 ? 11.734 -26.855 21.217 1.00 62.75 372 GLY A O 1
ATOM 2852 N N . THR A 1 373 ? 12.625 -24.854 20.689 1.00 67.50 373 THR A N 1
ATOM 2853 C CA . THR A 1 373 ? 11.388 -24.071 20.824 1.00 67.50 373 THR A CA 1
ATOM 2854 C C . THR A 1 373 ? 10.366 -24.494 19.767 1.00 67.50 373 THR A C 1
ATOM 2856 O O . THR A 1 373 ? 10.720 -24.713 18.607 1.00 67.50 373 THR A O 1
ATOM 2859 N N . ALA A 1 374 ? 9.093 -24.604 20.151 1.00 77.75 374 ALA A N 1
ATOM 2860 C CA . ALA A 1 374 ? 8.025 -24.853 19.193 1.00 77.75 374 ALA A CA 1
ATOM 2861 C C . ALA A 1 374 ? 7.803 -23.624 18.297 1.00 77.75 374 ALA A C 1
ATOM 2863 O O . ALA A 1 374 ? 7.675 -22.507 18.793 1.00 77.75 374 ALA A O 1
ATOM 2864 N N . HIS A 1 375 ? 7.697 -23.863 16.990 1.00 85.19 375 HIS A N 1
ATOM 2865 C CA . HIS A 1 375 ? 7.431 -22.844 15.976 1.00 85.19 375 HIS A CA 1
ATOM 2866 C C . HIS A 1 375 ? 6.372 -23.323 14.982 1.00 85.19 375 HIS A C 1
ATOM 2868 O O . HIS A 1 375 ? 6.207 -24.533 14.786 1.00 85.19 375 HIS A O 1
ATOM 2874 N N . SER A 1 376 ? 5.661 -22.385 14.353 1.00 90.69 376 SER A N 1
ATOM 2875 C CA . SER A 1 376 ? 4.796 -22.691 13.206 1.00 90.69 376 SER A CA 1
ATOM 2876 C C . SER A 1 376 ? 5.613 -22.971 11.939 1.00 90.69 376 SER A C 1
ATOM 2878 O O . SER A 1 376 ? 6.769 -22.555 11.807 1.00 90.69 376 SER A O 1
ATOM 2880 N N . ARG A 1 377 ? 4.997 -23.651 10.962 1.00 90.62 377 ARG A N 1
ATOM 2881 C CA . ARG A 1 377 ? 5.631 -23.926 9.663 1.00 90.62 377 ARG A CA 1
ATOM 2882 C C . ARG A 1 377 ? 5.927 -22.628 8.914 1.00 90.62 377 ARG A C 1
ATOM 2884 O O . ARG A 1 377 ? 6.972 -22.496 8.284 1.00 90.62 377 ARG A O 1
ATOM 2891 N N . THR A 1 378 ? 5.018 -21.660 8.996 1.00 93.12 378 THR A N 1
ATOM 2892 C CA . THR A 1 378 ? 5.169 -20.379 8.300 1.00 93.12 378 THR A CA 1
ATOM 2893 C C . THR A 1 378 ? 6.308 -19.549 8.888 1.00 93.12 378 THR A C 1
ATOM 2895 O O . THR A 1 378 ? 7.095 -18.993 8.128 1.00 93.12 378 THR A O 1
ATOM 2898 N N . ALA A 1 379 ? 6.470 -19.520 10.215 1.00 92.75 379 ALA A N 1
ATOM 2899 C CA . ALA A 1 379 ? 7.600 -18.836 10.844 1.00 92.75 379 ALA A CA 1
ATOM 2900 C C . ALA A 1 379 ? 8.953 -19.486 10.504 1.00 92.75 379 ALA A C 1
ATOM 2902 O O . ALA A 1 379 ? 9.937 -18.776 10.309 1.00 92.75 379 ALA A O 1
ATOM 2903 N N . GLN A 1 380 ? 9.003 -20.816 10.363 1.00 92.06 380 GLN A N 1
ATOM 2904 C CA . GLN A 1 380 ? 10.199 -21.528 9.890 1.00 92.06 380 GLN A CA 1
ATOM 2905 C C . GLN A 1 380 ? 10.551 -21.152 8.441 1.00 92.06 380 GLN A C 1
ATOM 2907 O O . GLN A 1 380 ? 11.691 -20.779 8.172 1.00 92.06 380 GLN A O 1
ATOM 2912 N N . LEU A 1 381 ? 9.568 -21.147 7.534 1.00 92.75 381 LEU A N 1
ATOM 2913 C CA . LEU A 1 381 ? 9.768 -20.735 6.138 1.00 92.75 381 LEU A CA 1
ATOM 2914 C C . LEU A 1 381 ? 10.167 -19.254 6.010 1.00 92.75 381 LEU A C 1
ATOM 2916 O O . LEU A 1 381 ? 11.017 -18.921 5.192 1.00 92.75 381 LEU A O 1
ATOM 2920 N N . LEU A 1 382 ? 9.612 -18.365 6.842 1.00 94.75 382 LEU A N 1
ATOM 2921 C CA . LEU A 1 382 ? 10.024 -16.957 6.911 1.00 94.75 382 LEU A CA 1
ATOM 2922 C C . LEU A 1 382 ? 11.457 -16.801 7.456 1.00 94.75 382 LEU A C 1
ATOM 2924 O O . LEU A 1 382 ? 12.216 -15.974 6.950 1.00 94.75 382 LEU A O 1
ATOM 2928 N N . ARG A 1 383 ? 11.869 -17.616 8.438 1.00 93.62 383 ARG A N 1
ATOM 2929 C CA . ARG A 1 383 ? 13.258 -17.662 8.933 1.00 93.62 383 ARG A CA 1
ATOM 2930 C C . ARG A 1 383 ? 14.233 -18.032 7.810 1.00 93.62 383 ARG A C 1
ATOM 2932 O O . ARG A 1 383 ? 15.248 -17.365 7.652 1.00 93.62 383 ARG A O 1
ATOM 2939 N N . GLU A 1 384 ? 13.902 -19.036 6.999 1.00 91.38 384 GLU A N 1
ATOM 2940 C CA . GLU A 1 384 ? 14.738 -19.537 5.892 1.00 91.38 384 GLU A CA 1
ATOM 2941 C C . GLU A 1 384 ? 15.022 -18.496 4.788 1.00 91.38 384 GLU A C 1
ATOM 2943 O O . GLU A 1 384 ? 15.998 -18.638 4.053 1.00 91.38 384 GLU A O 1
ATOM 2948 N N . LEU A 1 385 ? 14.255 -17.401 4.720 1.00 94.19 385 LEU A N 1
ATOM 2949 C CA . LEU A 1 385 ? 14.514 -16.266 3.820 1.00 94.19 385 LEU A CA 1
ATOM 2950 C C . LEU A 1 385 ? 15.712 -15.399 4.236 1.00 94.19 385 LEU A C 1
ATOM 2952 O O . LEU A 1 385 ? 16.267 -14.679 3.405 1.00 94.19 385 LEU A O 1
ATOM 2956 N N . HIS A 1 386 ? 16.093 -15.421 5.515 1.00 93.12 386 HIS A N 1
ATOM 2957 C CA . HIS A 1 386 ? 17.077 -14.489 6.065 1.00 93.12 386 HIS A CA 1
ATOM 2958 C C . HIS A 1 386 ? 18.537 -14.867 5.729 1.00 93.12 386 HIS A C 1
ATOM 2960 O O . HIS A 1 386 ? 19.279 -13.966 5.334 1.00 93.12 386 HIS A O 1
ATOM 2966 N N . PRO A 1 387 ? 18.986 -16.143 5.799 1.00 91.81 387 PRO A N 1
ATOM 2967 C CA . PRO A 1 387 ? 20.369 -16.508 5.472 1.00 91.81 387 PRO A CA 1
ATOM 2968 C C . PRO A 1 387 ? 20.836 -16.158 4.042 1.00 91.81 387 PRO A C 1
ATOM 2970 O O . PRO A 1 387 ? 21.939 -15.618 3.929 1.00 91.81 387 PRO A O 1
ATOM 2973 N N . PRO A 1 388 ? 20.049 -16.369 2.960 1.00 89.88 388 PRO A N 1
ATOM 2974 C CA . PRO A 1 388 ? 20.452 -15.964 1.608 1.00 89.88 388 PRO A CA 1
ATOM 2975 C C . PRO A 1 388 ? 20.666 -14.446 1.490 1.00 89.88 388 PRO A C 1
ATOM 2977 O O . PRO A 1 388 ? 21.694 -13.994 0.984 1.00 89.88 388 PRO A O 1
ATOM 2980 N N . LEU A 1 389 ? 19.736 -13.645 2.025 1.00 92.50 389 LEU A N 1
ATOM 2981 C CA . LEU A 1 389 ? 19.839 -12.181 2.024 1.00 92.50 389 LEU A CA 1
ATOM 2982 C C . LEU A 1 389 ? 21.018 -11.693 2.877 1.00 92.50 389 LEU A C 1
ATOM 2984 O O . LEU A 1 389 ? 21.768 -10.816 2.453 1.00 92.50 389 LEU A O 1
ATOM 2988 N N . ALA A 1 390 ? 21.232 -12.299 4.047 1.00 90.69 390 ALA A N 1
ATOM 2989 C CA . ALA A 1 390 ? 22.370 -12.009 4.912 1.00 90.69 390 ALA A CA 1
ATOM 2990 C C . ALA A 1 390 ? 23.716 -12.336 4.240 1.00 90.69 390 ALA A C 1
ATOM 2992 O O . ALA A 1 390 ? 24.693 -11.619 4.456 1.00 90.69 390 ALA A O 1
ATOM 2993 N N . PHE A 1 391 ? 23.786 -13.384 3.411 1.00 88.12 391 PHE A N 1
ATOM 2994 C CA . PHE A 1 391 ? 24.973 -13.685 2.608 1.00 88.12 391 PHE A CA 1
ATOM 2995 C C . PHE A 1 391 ? 25.210 -12.626 1.521 1.00 88.12 391 PHE A C 1
ATOM 2997 O O . PHE A 1 391 ? 26.326 -12.120 1.400 1.00 88.12 391 PHE A O 1
ATOM 3004 N N . ALA A 1 392 ? 24.167 -12.221 0.788 1.00 87.56 392 ALA A N 1
ATOM 3005 C CA . ALA A 1 392 ? 24.272 -11.159 -0.214 1.00 87.56 392 ALA A CA 1
ATOM 3006 C C . ALA A 1 392 ? 24.654 -9.792 0.389 1.00 87.56 392 ALA A C 1
ATOM 3008 O O . ALA A 1 392 ? 25.435 -9.065 -0.218 1.00 87.56 392 ALA A O 1
ATOM 3009 N N . LEU A 1 393 ? 24.174 -9.454 1.592 1.00 86.69 393 LEU A N 1
ATOM 3010 C CA . LEU A 1 393 ? 24.567 -8.224 2.295 1.00 86.69 393 LEU A CA 1
ATOM 3011 C C . LEU A 1 393 ? 26.046 -8.243 2.706 1.00 86.69 393 LEU A C 1
ATOM 3013 O O . LEU A 1 393 ? 26.767 -7.309 2.367 1.00 86.69 393 LEU A O 1
ATOM 3017 N N . LYS A 1 394 ? 26.532 -9.333 3.319 1.00 84.75 394 LYS A N 1
ATOM 3018 C CA . LYS A 1 394 ? 27.970 -9.528 3.620 1.00 84.75 394 LYS A CA 1
ATOM 3019 C C . LYS A 1 394 ? 28.852 -9.463 2.370 1.00 84.75 394 LYS A C 1
ATOM 3021 O O . LYS A 1 394 ? 29.999 -9.042 2.441 1.00 84.75 394 LYS A O 1
ATOM 3026 N N . CYS A 1 395 ? 28.327 -9.875 1.216 1.00 79.06 395 CYS A N 1
ATOM 3027 C CA . CYS A 1 395 ? 29.028 -9.756 -0.060 1.00 79.06 395 CYS A CA 1
ATOM 3028 C C . CYS A 1 395 ? 29.188 -8.293 -0.529 1.00 79.06 395 CYS A C 1
ATOM 3030 O O . CYS A 1 395 ? 30.112 -8.001 -1.285 1.00 79.06 395 CYS A O 1
ATOM 3032 N N . LEU A 1 396 ? 28.333 -7.367 -0.085 1.00 75.56 396 LEU A N 1
ATOM 3033 C CA . LEU A 1 396 ? 28.440 -5.939 -0.408 1.00 75.56 396 LEU A CA 1
ATOM 3034 C C . LEU A 1 396 ? 29.306 -5.142 0.583 1.00 75.56 396 LEU A C 1
ATOM 3036 O O . LEU A 1 396 ? 29.643 -3.995 0.288 1.00 75.56 396 LEU A O 1
ATOM 3040 N N . GLU A 1 397 ? 29.686 -5.715 1.730 1.00 66.75 397 GLU A N 1
ATOM 3041 C CA . GLU A 1 397 ? 30.558 -5.044 2.700 1.00 66.75 397 GLU A CA 1
ATOM 3042 C C . GLU A 1 397 ? 31.997 -4.912 2.149 1.00 66.75 397 GLU A C 1
ATOM 3044 O O . GLU A 1 397 ? 32.640 -5.919 1.833 1.00 66.75 397 GLU A O 1
ATOM 3049 N N . PRO A 1 398 ? 32.546 -3.687 2.014 1.00 55.34 398 PRO A N 1
ATOM 3050 C CA . PRO A 1 398 ? 33.875 -3.496 1.448 1.00 55.34 398 PRO A CA 1
ATOM 3051 C C . PRO A 1 398 ? 34.968 -3.889 2.459 1.00 55.34 398 PRO A C 1
ATOM 3053 O O . PRO A 1 398 ? 34.960 -3.386 3.589 1.00 55.34 398 PRO A O 1
ATOM 3056 N N . PRO A 1 399 ? 35.967 -4.711 2.078 1.00 51.19 399 PRO A N 1
ATOM 3057 C CA . PRO A 1 399 ? 37.061 -5.065 2.975 1.00 51.19 399 PRO A CA 1
ATOM 3058 C C . PRO A 1 399 ? 37.859 -3.818 3.378 1.00 51.19 399 PRO A C 1
ATOM 3060 O O . PRO A 1 399 ? 38.123 -2.931 2.562 1.00 51.19 399 PRO A O 1
ATOM 3063 N N . LEU A 1 400 ? 38.275 -3.762 4.648 1.00 47.22 400 LEU A N 1
ATOM 3064 C CA . LEU A 1 400 ? 38.848 -2.567 5.290 1.00 47.22 400 LEU A CA 1
ATOM 3065 C C . LEU A 1 400 ? 40.032 -1.938 4.530 1.00 47.22 400 LEU A C 1
ATOM 3067 O O . LEU A 1 400 ? 40.210 -0.721 4.590 1.00 47.22 400 LEU A O 1
ATOM 3071 N N . ALA A 1 401 ? 40.802 -2.741 3.790 1.00 37.03 401 ALA A N 1
ATOM 3072 C CA . ALA A 1 401 ? 41.951 -2.302 2.998 1.00 37.03 401 ALA A CA 1
ATOM 3073 C C . ALA A 1 401 ? 41.593 -1.588 1.673 1.00 37.03 401 ALA A C 1
ATOM 3075 O O . ALA A 1 401 ? 42.400 -0.812 1.169 1.00 37.03 401 ALA A O 1
ATOM 3076 N N . ALA A 1 402 ? 40.402 -1.807 1.102 1.00 42.97 402 ALA A N 1
ATOM 3077 C CA . ALA A 1 402 ? 40.062 -1.369 -0.262 1.00 42.97 402 ALA A CA 1
ATOM 3078 C C . ALA A 1 402 ? 39.551 0.085 -0.373 1.00 42.97 402 ALA A C 1
ATOM 3080 O O . ALA A 1 402 ? 39.221 0.557 -1.459 1.00 42.97 402 ALA A O 1
ATOM 3081 N N . ARG A 1 403 ? 39.485 0.828 0.741 1.00 44.25 403 ARG A N 1
ATOM 3082 C CA . ARG A 1 403 ? 38.768 2.119 0.869 1.00 44.25 403 ARG A CA 1
ATOM 3083 C C . ARG A 1 403 ? 39.411 3.318 0.139 1.00 44.25 403 ARG A C 1
ATOM 3085 O O . ARG A 1 403 ? 39.023 4.457 0.393 1.00 44.25 403 ARG A O 1
ATOM 3092 N N . THR A 1 404 ? 40.397 3.088 -0.728 1.00 36.78 404 THR A N 1
ATOM 3093 C CA . THR A 1 404 ? 41.229 4.116 -1.384 1.00 36.78 404 THR A CA 1
ATOM 3094 C C . THR A 1 404 ? 41.182 4.098 -2.916 1.00 36.78 404 THR A C 1
ATOM 3096 O O . THR A 1 404 ? 41.649 5.055 -3.532 1.00 36.78 404 THR A O 1
ATOM 3099 N N . ALA A 1 405 ? 40.609 3.064 -3.543 1.00 37.22 405 ALA A N 1
ATOM 3100 C CA . ALA A 1 405 ? 40.502 2.952 -4.998 1.00 37.22 405 ALA A CA 1
ATOM 3101 C C . ALA A 1 405 ? 39.093 3.328 -5.489 1.00 37.22 405 ALA A C 1
ATOM 3103 O O . ALA A 1 405 ? 38.089 2.774 -5.048 1.00 37.22 405 ALA A O 1
ATOM 3104 N N . SER A 1 406 ? 39.004 4.268 -6.429 1.00 40.81 406 SER A N 1
ATOM 3105 C CA . SER A 1 406 ? 37.742 4.658 -7.063 1.00 40.81 406 SER A CA 1
ATOM 3106 C C . SER A 1 406 ? 37.388 3.704 -8.211 1.00 40.81 406 SER A C 1
ATOM 3108 O O . SER A 1 406 ? 38.065 3.728 -9.239 1.00 40.81 406 SER A O 1
ATOM 3110 N N . GLY A 1 407 ? 36.315 2.917 -8.090 1.00 44.72 407 GLY A N 1
ATOM 3111 C CA . GLY A 1 407 ? 35.778 2.178 -9.242 1.00 44.72 407 GLY A CA 1
ATOM 3112 C C . GLY A 1 407 ? 34.700 1.137 -8.941 1.00 44.72 407 GLY A C 1
ATOM 3113 O O . GLY A 1 407 ? 33.826 0.922 -9.779 1.00 44.72 407 GLY A O 1
ATOM 3114 N N . ASP A 1 408 ? 34.717 0.511 -7.761 1.00 49.16 408 ASP A N 1
ATOM 3115 C CA . ASP A 1 408 ? 33.827 -0.622 -7.487 1.00 49.16 408 ASP A CA 1
ATOM 3116 C C . ASP A 1 408 ? 32.402 -0.187 -7.121 1.00 49.16 408 ASP A C 1
ATOM 3118 O O . ASP A 1 408 ? 32.071 0.131 -5.976 1.00 49.16 408 ASP A O 1
ATOM 3122 N N . HIS A 1 409 ? 31.535 -0.178 -8.133 1.00 56.38 409 HIS A N 1
ATOM 3123 C CA . HIS A 1 409 ? 30.100 0.042 -7.996 1.00 56.38 409 HIS A CA 1
ATOM 3124 C C . HIS A 1 409 ? 29.322 -1.141 -8.580 1.00 56.38 409 HIS A C 1
ATOM 3126 O O . HIS A 1 409 ? 29.224 -1.313 -9.795 1.00 56.38 409 HIS A O 1
ATOM 3132 N N . VAL A 1 410 ? 28.726 -1.942 -7.692 1.00 62.22 410 VAL A N 1
ATOM 3133 C CA . VAL A 1 410 ? 27.641 -2.865 -8.052 1.00 62.22 410 VAL A CA 1
ATOM 3134 C C . VAL A 1 410 ? 26.466 -2.044 -8.577 1.00 62.22 410 VAL A C 1
ATOM 3136 O O . VAL A 1 410 ? 26.130 -0.999 -8.008 1.00 62.22 410 VAL A O 1
ATOM 3139 N N . SER A 1 411 ? 25.846 -2.514 -9.663 1.00 69.75 411 SER A N 1
ATOM 3140 C CA . SER A 1 411 ? 24.756 -1.802 -10.337 1.00 69.75 411 SER A CA 1
ATOM 3141 C C . SER A 1 411 ? 23.652 -1.363 -9.357 1.00 69.75 411 SER A C 1
ATOM 3143 O O . SER A 1 411 ? 23.302 -2.127 -8.451 1.00 69.75 411 SER A O 1
ATOM 3145 N N . PRO A 1 412 ? 23.086 -0.150 -9.513 1.00 72.44 412 PRO A N 1
ATOM 3146 C CA . PRO A 1 412 ? 22.069 0.354 -8.593 1.00 72.44 412 PRO A CA 1
ATOM 3147 C C . PRO A 1 412 ? 20.789 -0.493 -8.609 1.00 72.44 412 PRO A C 1
ATOM 3149 O O . PRO A 1 412 ? 20.133 -0.581 -7.577 1.00 72.44 412 PRO A O 1
ATOM 3152 N N . SER A 1 413 ? 20.469 -1.169 -9.721 1.00 77.62 413 SER A N 1
ATOM 3153 C CA . SER A 1 413 ? 19.360 -2.130 -9.797 1.00 77.62 413 SER A CA 1
ATOM 3154 C C . SER A 1 413 ? 19.531 -3.269 -8.792 1.00 77.62 413 SER A C 1
ATOM 3156 O O . SER A 1 413 ? 18.707 -3.388 -7.895 1.00 77.62 413 SER A O 1
ATOM 3158 N N . LEU A 1 414 ? 20.650 -4.006 -8.823 1.00 79.19 414 LEU A N 1
ATOM 3159 C CA . LEU A 1 414 ? 20.891 -5.117 -7.889 1.00 79.19 414 LEU A CA 1
ATOM 3160 C C . LEU A 1 414 ? 20.884 -4.678 -6.415 1.00 79.19 414 LEU A C 1
ATOM 3162 O O . LEU A 1 414 ? 20.406 -5.412 -5.551 1.00 79.19 414 LEU A O 1
ATOM 3166 N N . ARG A 1 415 ? 21.380 -3.469 -6.115 1.00 83.62 415 ARG A N 1
ATOM 3167 C CA . ARG A 1 415 ? 21.351 -2.920 -4.748 1.00 83.62 415 ARG A CA 1
ATOM 3168 C C . ARG A 1 415 ? 19.925 -2.568 -4.301 1.00 83.62 415 ARG A C 1
ATOM 3170 O O . ARG A 1 415 ? 19.572 -2.845 -3.157 1.00 83.62 415 ARG A O 1
ATOM 3177 N N . LEU A 1 416 ? 19.089 -2.033 -5.194 1.00 86.56 416 LEU A N 1
ATOM 3178 C CA . LEU A 1 416 ? 17.659 -1.807 -4.947 1.00 86.56 416 LEU A CA 1
ATOM 3179 C C . LEU A 1 416 ? 16.865 -3.124 -4.848 1.00 86.56 416 LEU A C 1
ATOM 3181 O O . LEU A 1 416 ? 16.011 -3.256 -3.973 1.00 86.56 416 LEU A O 1
ATOM 3185 N N . GLU A 1 417 ? 17.153 -4.113 -5.693 1.00 88.00 417 GLU A N 1
ATOM 3186 C CA . GLU A 1 417 ? 16.520 -5.442 -5.687 1.00 88.00 417 GLU A CA 1
ATOM 3187 C C . GLU A 1 417 ? 16.812 -6.222 -4.398 1.00 88.00 417 GLU A C 1
ATOM 3189 O O . GLU A 1 417 ? 15.916 -6.851 -3.834 1.00 88.00 417 GLU A O 1
ATOM 3194 N N . LEU A 1 418 ? 18.043 -6.144 -3.881 1.00 90.75 418 LEU A N 1
ATOM 3195 C CA . LEU A 1 418 ? 18.385 -6.737 -2.589 1.00 90.75 418 LEU A CA 1
ATOM 3196 C C . LEU A 1 418 ? 17.643 -6.030 -1.445 1.00 90.75 418 LEU A C 1
ATOM 3198 O O . LEU A 1 418 ? 17.000 -6.691 -0.633 1.00 90.75 418 LEU A O 1
ATOM 3202 N N . LEU A 1 419 ? 17.672 -4.692 -1.406 1.00 92.12 419 LEU A N 1
ATOM 3203 C CA . LEU A 1 419 ? 16.973 -3.912 -0.378 1.00 92.12 419 LEU A CA 1
ATOM 3204 C C . LEU A 1 419 ? 15.450 -4.131 -0.405 1.00 92.12 419 LEU A C 1
ATOM 3206 O O . LEU A 1 419 ? 14.831 -4.237 0.652 1.00 92.12 419 LEU A O 1
ATOM 3210 N N . THR A 1 420 ? 14.836 -4.257 -1.584 1.00 93.44 420 THR A N 1
ATOM 3211 C CA . THR A 1 420 ? 13.396 -4.554 -1.702 1.00 93.44 420 THR A CA 1
ATOM 3212 C C . THR A 1 420 ? 13.047 -5.965 -1.231 1.00 93.44 420 THR A C 1
ATOM 3214 O O . THR A 1 420 ? 12.042 -6.113 -0.537 1.00 93.44 420 THR A O 1
ATOM 3217 N N . ARG A 1 421 ? 13.879 -6.987 -1.486 1.00 95.19 421 ARG A N 1
ATOM 3218 C CA . ARG A 1 421 ? 13.677 -8.340 -0.922 1.00 95.19 421 ARG A CA 1
ATOM 3219 C C . ARG A 1 421 ? 13.900 -8.388 0.597 1.00 95.19 421 ARG A C 1
ATOM 3221 O O . ARG A 1 421 ? 13.126 -9.037 1.307 1.00 95.19 421 ARG A O 1
ATOM 3228 N N . CYS A 1 422 ? 14.866 -7.636 1.131 1.00 95.50 422 CYS A N 1
ATOM 3229 C CA . CYS A 1 422 ? 15.022 -7.443 2.580 1.00 95.50 422 CYS A CA 1
ATOM 3230 C C . CYS A 1 422 ? 13.780 -6.788 3.207 1.00 95.50 422 CYS A C 1
ATOM 3232 O O . CYS A 1 422 ? 13.263 -7.280 4.212 1.00 95.50 422 CYS A O 1
ATOM 3234 N N . LEU A 1 423 ? 13.256 -5.725 2.585 1.00 96.06 423 LEU A N 1
ATOM 3235 C CA . LEU A 1 423 ? 12.041 -5.052 3.043 1.00 96.06 423 LEU A CA 1
ATOM 3236 C C . LEU A 1 423 ? 10.816 -5.974 2.976 1.00 96.06 423 LEU A C 1
ATOM 3238 O O . LEU A 1 423 ? 10.094 -6.080 3.963 1.00 96.06 423 LEU A O 1
ATOM 3242 N N . ALA A 1 424 ? 10.617 -6.691 1.867 1.00 96.19 424 ALA A N 1
ATOM 3243 C CA . ALA A 1 424 ? 9.519 -7.643 1.701 1.00 96.19 424 ALA A CA 1
ATOM 3244 C C . ALA A 1 424 ? 9.566 -8.776 2.743 1.00 96.19 424 ALA A C 1
ATOM 3246 O O . ALA A 1 424 ? 8.529 -9.157 3.282 1.00 96.19 424 ALA A O 1
ATOM 3247 N N . THR A 1 425 ? 10.761 -9.265 3.092 1.00 96.06 425 THR A N 1
ATOM 3248 C CA . THR A 1 425 ? 10.956 -10.279 4.148 1.00 96.06 425 THR A CA 1
ATOM 3249 C C . THR A 1 425 ? 10.521 -9.759 5.517 1.00 96.06 425 THR A C 1
ATOM 3251 O O . THR A 1 425 ? 9.754 -10.422 6.223 1.00 96.06 425 THR A O 1
ATOM 3254 N N . GLY A 1 426 ? 10.965 -8.551 5.882 1.00 94.94 426 GLY A N 1
ATOM 3255 C CA . GLY A 1 426 ? 10.571 -7.903 7.131 1.00 94.94 426 GLY A CA 1
ATOM 3256 C C . GLY A 1 426 ? 9.074 -7.594 7.178 1.00 94.94 426 GLY A C 1
ATOM 3257 O O . GLY A 1 426 ? 8.418 -7.880 8.178 1.00 94.94 426 GLY A O 1
ATOM 3258 N N . GLN A 1 427 ? 8.513 -7.057 6.091 1.00 95.06 427 GLN A N 1
ATOM 3259 C CA . GLN A 1 427 ? 7.102 -6.675 6.012 1.00 95.06 427 GLN A CA 1
ATOM 3260 C C . GLN A 1 427 ? 6.177 -7.891 6.029 1.00 95.06 427 GLN A C 1
ATOM 3262 O O . GLN A 1 427 ? 5.203 -7.883 6.777 1.00 95.06 427 GLN A O 1
ATOM 3267 N N . ALA A 1 428 ? 6.493 -8.958 5.290 1.00 94.69 428 ALA A N 1
ATOM 3268 C CA . ALA A 1 428 ? 5.734 -10.206 5.349 1.00 94.69 428 ALA A CA 1
ATOM 3269 C C . ALA A 1 428 ? 5.773 -10.815 6.758 1.00 94.69 428 ALA A C 1
ATOM 3271 O O . ALA A 1 428 ? 4.729 -11.200 7.282 1.00 94.69 428 ALA A O 1
ATOM 3272 N N . SER A 1 429 ? 6.946 -10.822 7.404 1.00 95.88 429 SER A N 1
ATOM 3273 C CA . SER A 1 429 ? 7.093 -11.280 8.792 1.00 95.88 429 SER A CA 1
ATOM 3274 C C . SER A 1 429 ? 6.239 -10.451 9.757 1.00 95.88 429 SER A C 1
ATOM 3276 O O . SER A 1 429 ? 5.473 -11.016 10.535 1.00 95.88 429 SER A O 1
ATOM 3278 N N . CYS A 1 430 ? 6.308 -9.119 9.670 1.00 95.12 430 CYS A N 1
ATOM 3279 C CA . CYS A 1 430 ? 5.530 -8.205 10.505 1.00 95.12 430 CYS A CA 1
ATOM 3280 C C . CYS A 1 430 ? 4.019 -8.384 10.290 1.00 95.12 430 CYS A C 1
ATOM 3282 O O . CYS A 1 430 ? 3.289 -8.667 11.238 1.00 95.12 430 CYS A O 1
ATOM 3284 N N . SER A 1 431 ? 3.543 -8.267 9.048 1.00 93.12 431 SER A N 1
ATOM 3285 C CA . SER A 1 431 ? 2.117 -8.355 8.716 1.00 93.12 431 SER A CA 1
ATOM 3286 C C . SER A 1 431 ? 1.522 -9.719 9.066 1.00 93.12 431 SER A C 1
ATOM 3288 O O . SER A 1 431 ? 0.410 -9.775 9.590 1.00 93.12 431 SER A O 1
ATOM 3290 N N . TRP A 1 432 ? 2.259 -10.815 8.851 1.00 95.88 432 TRP A N 1
ATOM 3291 C CA . TRP A 1 432 ? 1.813 -12.158 9.227 1.00 95.88 432 TRP A CA 1
ATOM 3292 C C . TRP A 1 432 ? 1.689 -12.329 10.748 1.00 95.88 432 TRP A C 1
ATOM 3294 O O . TRP A 1 432 ? 0.655 -12.804 11.223 1.00 95.88 432 TRP A O 1
ATOM 3304 N N . LEU A 1 433 ? 2.699 -11.893 11.513 1.00 95.62 433 LEU A N 1
ATOM 3305 C CA . LEU A 1 433 ? 2.683 -11.929 12.980 1.00 95.62 433 LEU A CA 1
ATOM 3306 C C . LEU A 1 433 ? 1.498 -11.144 13.552 1.00 95.62 433 LEU A C 1
ATOM 3308 O O . LEU A 1 433 ? 0.764 -11.668 14.391 1.00 95.62 433 LEU A O 1
ATOM 3312 N N . MET A 1 434 ? 1.289 -9.916 13.065 1.00 94.75 434 MET A N 1
ATOM 3313 C CA . MET A 1 434 ? 0.162 -9.068 13.457 1.00 94.75 434 MET A CA 1
ATOM 3314 C C . MET A 1 434 ? -1.168 -9.758 13.128 1.00 94.75 434 MET A C 1
ATOM 3316 O O . MET A 1 434 ? -1.987 -9.988 14.020 1.00 94.75 434 MET A O 1
ATOM 3320 N N . ALA A 1 435 ? -1.372 -10.149 11.865 1.00 93.62 435 ALA A N 1
ATOM 3321 C CA . ALA A 1 435 ? -2.628 -10.724 11.393 1.00 93.62 435 ALA A CA 1
ATOM 3322 C C . ALA A 1 435 ? -3.003 -12.015 12.135 1.00 93.62 435 ALA A C 1
ATOM 3324 O O . ALA A 1 435 ? -4.128 -12.128 12.622 1.00 93.62 435 ALA A O 1
ATOM 3325 N N . LYS A 1 436 ? -2.070 -12.967 12.293 1.00 93.88 436 LYS A N 1
ATOM 3326 C CA . LYS A 1 436 ? -2.333 -14.219 13.023 1.00 93.88 436 LYS A CA 1
ATOM 3327 C C . LYS A 1 436 ? -2.581 -13.973 14.511 1.00 93.88 436 LYS A C 1
ATOM 3329 O O . LYS A 1 436 ? -3.469 -14.605 15.078 1.00 93.88 436 LYS A O 1
ATOM 3334 N N . ALA A 1 437 ? -1.864 -13.045 15.148 1.00 93.06 437 ALA A N 1
ATOM 3335 C CA . ALA A 1 437 ? -2.105 -12.711 16.549 1.00 93.06 437 ALA A CA 1
ATOM 3336 C C . ALA A 1 437 ? -3.507 -12.111 16.767 1.00 93.06 437 ALA A C 1
ATOM 3338 O O . ALA A 1 437 ? -4.242 -12.595 17.629 1.00 93.06 437 ALA A O 1
ATOM 3339 N N . TYR A 1 438 ? -3.923 -11.127 15.959 1.00 92.69 438 TYR A N 1
ATOM 3340 C CA . TYR A 1 438 ? -5.283 -10.579 16.038 1.00 92.69 438 TYR A CA 1
ATOM 3341 C C . TYR A 1 438 ? -6.348 -11.634 15.696 1.00 92.69 438 TYR A C 1
ATOM 3343 O O . TYR A 1 438 ? -7.326 -11.763 16.432 1.00 92.69 438 TYR A O 1
ATOM 3351 N N . GLN A 1 439 ? -6.141 -12.439 14.645 1.00 93.56 439 GLN A N 1
ATOM 3352 C CA . GLN A 1 439 ? -7.063 -13.506 14.235 1.00 93.56 439 GLN A CA 1
ATOM 3353 C C . GLN A 1 439 ? -7.270 -14.543 15.349 1.00 93.56 439 GLN A C 1
ATOM 3355 O O . GLN A 1 439 ? -8.408 -14.876 15.682 1.00 93.56 439 GLN A O 1
ATOM 3360 N N . HIS A 1 440 ? -6.189 -15.053 15.947 1.00 92.44 440 HIS A N 1
ATOM 3361 C CA . HIS A 1 440 ? -6.285 -16.058 17.003 1.00 92.44 440 HIS A CA 1
ATOM 3362 C C . HIS A 1 440 ? -6.854 -15.482 18.307 1.00 92.44 440 HIS A C 1
ATOM 3364 O O . HIS A 1 440 ? -7.631 -16.174 18.962 1.00 92.44 440 HIS A O 1
ATOM 3370 N N . LEU A 1 441 ? -6.546 -14.229 18.667 1.00 91.75 441 LEU A N 1
ATOM 3371 C CA . LEU A 1 441 ? -7.114 -13.585 19.859 1.00 91.75 441 LEU A CA 1
ATOM 3372 C C . LEU A 1 441 ? -8.622 -13.326 19.702 1.00 91.75 441 LEU A C 1
ATOM 3374 O O . LEU A 1 441 ? -9.398 -13.687 20.587 1.00 91.75 441 LEU A O 1
ATOM 3378 N N . ALA A 1 442 ? -9.052 -12.794 18.552 1.00 90.50 442 ALA A N 1
ATOM 3379 C CA . ALA A 1 442 ? -10.465 -12.560 18.245 1.00 90.50 442 ALA A CA 1
ATOM 3380 C C . ALA A 1 442 ? -11.287 -13.863 18.187 1.00 90.50 442 ALA A C 1
ATOM 3382 O O . ALA A 1 442 ? -12.439 -13.888 18.614 1.00 90.50 442 ALA A O 1
ATOM 3383 N N . ALA A 1 443 ? -10.683 -14.961 17.721 1.00 91.69 443 ALA A N 1
ATOM 3384 C CA . ALA A 1 443 ? -11.284 -16.297 17.720 1.00 91.69 443 ALA A CA 1
ATOM 3385 C C . ALA A 1 443 ? -11.168 -17.049 19.069 1.00 91.69 443 ALA A C 1
ATOM 3387 O O . ALA A 1 443 ? -11.536 -18.222 19.140 1.00 91.69 443 ALA A O 1
ATOM 3388 N N . TRP A 1 444 ? -10.618 -16.420 20.118 1.00 92.00 444 TRP A N 1
ATOM 3389 C CA . TRP A 1 444 ? -10.301 -17.029 21.424 1.00 92.00 444 TRP A CA 1
ATOM 3390 C C . TRP A 1 444 ? -9.436 -18.311 21.344 1.00 92.00 444 TRP A C 1
ATOM 3392 O O . TRP A 1 444 ? -9.481 -19.198 22.198 1.00 92.00 444 TRP A O 1
ATOM 3402 N N . SER A 1 445 ? -8.609 -18.416 20.303 1.00 91.38 445 SER A N 1
ATOM 3403 C CA . SER A 1 445 ? -7.743 -19.559 20.004 1.00 91.38 445 SER A CA 1
ATOM 3404 C C . SER A 1 445 ? -6.392 -19.419 20.715 1.00 91.38 445 SER A C 1
ATOM 3406 O O . SER A 1 445 ? -5.353 -19.160 20.104 1.00 91.38 445 SER A O 1
ATOM 3408 N N . LEU A 1 446 ? -6.410 -19.539 22.047 1.00 89.94 446 LEU A N 1
ATOM 3409 C CA . LEU A 1 446 ? -5.282 -19.111 22.883 1.00 89.94 446 LEU A CA 1
ATOM 3410 C C . LEU A 1 446 ? -3.993 -19.925 22.676 1.00 89.94 446 LEU A C 1
ATOM 3412 O O . LEU A 1 446 ? -2.908 -19.361 22.780 1.00 89.94 446 LEU A O 1
ATOM 3416 N N . CYS A 1 447 ? -4.074 -21.218 22.343 1.00 89.12 447 CYS A N 1
ATOM 3417 C CA . CYS A 1 447 ? -2.878 -22.042 22.119 1.00 89.12 447 CYS A CA 1
ATOM 3418 C C . CYS A 1 447 ? -2.074 -21.594 20.869 1.00 89.12 447 CYS A C 1
ATOM 3420 O O . CYS A 1 447 ? -0.898 -21.261 21.031 1.00 89.12 447 CYS A O 1
ATOM 3422 N N . PRO A 1 448 ? -2.667 -21.485 19.657 1.00 90.81 448 PRO A N 1
ATOM 3423 C CA . PRO A 1 448 ? -2.014 -20.848 18.507 1.00 90.81 448 PRO A CA 1
ATOM 3424 C C . PRO A 1 448 ? -1.583 -19.396 18.751 1.00 90.81 448 PRO A C 1
ATOM 3426 O O . PRO A 1 448 ? -0.481 -19.014 18.363 1.00 90.81 448 PRO A O 1
ATOM 3429 N N . PHE A 1 449 ? -2.402 -18.590 19.440 1.00 92.81 449 PHE A N 1
ATOM 3430 C CA . PHE A 1 449 ? -2.046 -17.209 19.796 1.00 92.81 449 PHE A CA 1
ATOM 3431 C C . PHE A 1 449 ? -0.743 -17.132 20.609 1.00 92.81 449 PHE A C 1
ATOM 3433 O O . PHE A 1 449 ? 0.129 -16.309 20.326 1.00 92.81 449 PHE A O 1
ATOM 3440 N N . LEU A 1 450 ? -0.587 -18.004 21.608 1.00 90.50 450 LEU A N 1
ATOM 3441 C CA . LEU A 1 450 ? 0.610 -18.064 22.446 1.00 90.50 450 LEU A CA 1
ATOM 3442 C C . LEU A 1 450 ? 1.834 -18.550 21.657 1.00 90.50 450 LEU A C 1
ATOM 3444 O O . LEU A 1 450 ? 2.905 -17.966 21.812 1.00 90.50 450 LEU A O 1
ATOM 3448 N N . LEU A 1 451 ? 1.684 -19.535 20.762 1.00 90.56 451 LEU A N 1
ATOM 3449 C CA . LEU A 1 451 ? 2.771 -19.974 19.875 1.00 90.56 451 LEU A CA 1
ATOM 3450 C C . LEU A 1 451 ? 3.277 -18.824 18.989 1.00 90.56 451 LEU A C 1
ATOM 3452 O O . LEU A 1 451 ? 4.476 -18.549 18.960 1.00 90.56 451 LEU A O 1
ATOM 3456 N N . VAL A 1 452 ? 2.360 -18.116 18.321 1.00 92.94 452 VAL A N 1
ATOM 3457 C CA . VAL A 1 452 ? 2.700 -17.004 17.420 1.00 92.94 452 VAL A CA 1
ATOM 3458 C C . VAL A 1 452 ? 3.341 -15.846 18.190 1.00 92.94 452 VAL A C 1
ATOM 3460 O O . VAL A 1 452 ? 4.375 -15.329 17.778 1.00 92.94 452 VAL A O 1
ATOM 3463 N N . THR A 1 453 ? 2.770 -15.440 19.327 1.00 91.25 453 THR A N 1
ATOM 3464 C CA . THR A 1 453 ? 3.209 -14.223 20.040 1.00 91.25 453 THR A CA 1
ATOM 3465 C C . THR A 1 453 ? 4.396 -14.423 20.982 1.00 91.25 453 THR A C 1
ATOM 3467 O O . THR A 1 453 ? 5.081 -13.451 21.294 1.00 91.25 453 THR A O 1
ATOM 3470 N N . GLN A 1 454 ? 4.663 -15.647 21.445 1.00 88.12 454 GLN A N 1
ATOM 3471 C CA . GLN A 1 454 ? 5.754 -15.929 22.388 1.00 88.12 454 GLN A CA 1
ATOM 3472 C C . GLN A 1 454 ? 6.870 -16.804 21.798 1.00 88.12 454 GLN A C 1
ATOM 3474 O O . GLN A 1 454 ? 8.003 -16.710 22.262 1.00 88.12 454 GLN A O 1
ATOM 3479 N N . GLY A 1 455 ? 6.577 -17.621 20.781 1.00 87.88 455 GLY A N 1
ATOM 3480 C CA . GLY A 1 455 ? 7.570 -18.383 20.021 1.00 87.88 455 GLY A CA 1
ATOM 3481 C C . GLY A 1 455 ? 7.988 -17.649 18.747 1.00 87.88 455 GLY A C 1
ATOM 3482 O O . GLY A 1 455 ? 9.078 -17.079 18.672 1.00 87.88 455 GLY A O 1
ATOM 3483 N N . ASP A 1 456 ? 7.109 -17.642 17.745 1.00 92.50 456 ASP A N 1
ATOM 3484 C CA . ASP A 1 456 ? 7.423 -17.171 16.386 1.00 92.50 456 ASP A CA 1
ATOM 3485 C C . ASP A 1 456 ? 7.800 -15.683 16.331 1.00 92.50 456 ASP A C 1
ATOM 3487 O O . ASP A 1 456 ? 8.730 -15.305 15.617 1.00 92.50 456 ASP A O 1
ATOM 3491 N N . LEU A 1 457 ? 7.138 -14.844 17.134 1.00 93.25 457 LEU A N 1
ATOM 3492 C CA . LEU A 1 457 ? 7.442 -13.418 17.252 1.00 93.25 457 LEU A CA 1
ATOM 3493 C C . LEU A 1 457 ? 8.883 -13.164 17.704 1.00 93.25 457 LEU A C 1
ATOM 3495 O O . LEU A 1 457 ? 9.522 -12.266 17.171 1.00 93.25 457 LEU A O 1
ATOM 3499 N N . GLN A 1 458 ? 9.419 -13.945 18.648 1.00 90.50 458 GLN A N 1
ATOM 3500 C CA . GLN A 1 458 ? 10.793 -13.736 19.124 1.00 90.50 458 GLN A CA 1
ATOM 3501 C C . GLN A 1 458 ? 11.826 -14.240 18.103 1.00 90.50 458 GLN A C 1
ATOM 3503 O O . GLN A 1 458 ? 12.860 -13.599 17.924 1.00 90.50 458 GLN A O 1
ATOM 3508 N N . LEU A 1 459 ? 11.516 -15.325 17.380 1.00 91.50 459 LEU A N 1
ATOM 3509 C CA . LEU A 1 459 ? 12.345 -15.837 16.284 1.00 91.50 459 LEU A CA 1
ATOM 3510 C C . LEU A 1 459 ? 12.478 -14.813 15.146 1.00 91.50 459 LEU A C 1
ATOM 3512 O O . LEU A 1 459 ? 13.585 -14.418 14.785 1.00 91.50 459 LEU A O 1
ATOM 3516 N N . LEU A 1 460 ? 11.349 -14.353 14.602 1.00 94.75 460 LEU A N 1
ATOM 3517 C CA . LEU A 1 460 ? 11.341 -13.424 13.469 1.00 94.75 460 LEU A CA 1
ATOM 3518 C C . LEU A 1 460 ? 11.847 -12.029 13.862 1.00 94.75 460 LEU A C 1
ATOM 3520 O O . LEU A 1 460 ? 12.487 -11.364 13.053 1.00 94.75 460 LEU A O 1
ATOM 3524 N N . LYS A 1 461 ? 11.644 -11.601 15.113 1.00 94.75 461 LYS A N 1
ATOM 3525 C CA . LYS A 1 461 ? 12.258 -10.388 15.681 1.00 94.75 461 LYS A CA 1
ATOM 3526 C C . LYS A 1 461 ? 13.785 -10.456 15.717 1.00 94.75 461 LYS A C 1
ATOM 3528 O O . LYS A 1 461 ? 14.432 -9.465 15.386 1.00 94.75 461 LYS A O 1
ATOM 3533 N N . ALA A 1 462 ? 14.363 -11.593 16.106 1.00 93.62 462 ALA A N 1
ATOM 3534 C CA . ALA A 1 462 ? 15.814 -11.769 16.118 1.00 93.62 462 ALA A CA 1
ATOM 3535 C C . ALA A 1 462 ? 16.407 -11.671 14.701 1.00 93.62 462 ALA A C 1
ATOM 3537 O O . ALA A 1 462 ? 17.310 -10.867 14.471 1.00 93.62 462 ALA A O 1
ATOM 3538 N N . GLU A 1 463 ? 15.858 -12.414 13.734 1.00 94.56 463 GLU A N 1
ATOM 3539 C CA . GLU A 1 463 ? 16.377 -12.402 12.358 1.00 94.56 463 GLU A CA 1
ATOM 3540 C C . GLU A 1 463 ? 16.119 -11.072 11.625 1.00 94.56 463 GLU A C 1
ATOM 3542 O O . GLU A 1 463 ? 17.000 -10.598 10.911 1.00 94.56 463 GLU A O 1
ATOM 3547 N N . THR A 1 464 ? 14.974 -10.406 11.831 1.00 94.38 464 THR A N 1
ATOM 3548 C CA . THR A 1 464 ? 14.715 -9.086 11.211 1.00 94.38 464 THR A CA 1
ATOM 3549 C C . THR A 1 464 ? 15.558 -7.961 11.816 1.00 94.38 464 THR A C 1
ATOM 3551 O O . THR A 1 464 ? 15.967 -7.061 11.083 1.00 94.38 464 THR A O 1
ATOM 3554 N N . THR A 1 465 ? 15.890 -8.029 13.111 1.00 94.81 465 THR A N 1
ATOM 3555 C CA . THR A 1 465 ? 16.848 -7.098 13.740 1.00 94.81 465 THR A CA 1
ATOM 3556 C C . THR A 1 465 ? 18.244 -7.303 13.146 1.00 94.81 465 THR A C 1
ATOM 3558 O O . THR A 1 465 ? 18.854 -6.356 12.659 1.00 94.81 465 THR A O 1
ATOM 3561 N N . ARG A 1 466 ? 18.704 -8.558 13.071 1.00 94.19 466 ARG A N 1
ATOM 3562 C CA . ARG A 1 466 ? 19.990 -8.939 12.467 1.00 94.19 466 ARG A CA 1
ATOM 3563 C C . ARG A 1 466 ? 20.094 -8.563 10.983 1.00 94.19 466 ARG A C 1
ATOM 3565 O O . ARG A 1 466 ? 21.159 -8.176 10.509 1.00 94.19 466 ARG A O 1
ATOM 3572 N N . LEU A 1 467 ? 18.992 -8.667 10.238 1.00 94.00 467 LEU A N 1
ATOM 3573 C CA . LEU A 1 467 ? 18.920 -8.235 8.843 1.00 94.00 467 LEU A CA 1
ATOM 3574 C C . LEU A 1 467 ? 19.053 -6.710 8.721 1.00 94.00 467 LEU A C 1
ATOM 3576 O O . LEU A 1 467 ? 19.747 -6.240 7.822 1.00 94.00 467 LEU A O 1
ATOM 3580 N N . ALA A 1 468 ? 18.443 -5.942 9.631 1.00 92.81 468 ALA A N 1
ATOM 3581 C CA . ALA A 1 468 ? 18.601 -4.490 9.670 1.00 92.81 468 ALA A CA 1
ATOM 3582 C C . ALA A 1 468 ? 20.053 -4.082 9.984 1.00 92.81 468 ALA A C 1
ATOM 3584 O O . ALA A 1 468 ? 20.596 -3.249 9.267 1.00 92.81 468 ALA A O 1
ATOM 3585 N N . GLU A 1 469 ? 20.710 -4.729 10.955 1.00 90.69 469 GLU A N 1
ATOM 3586 C CA . GLU A 1 469 ? 22.131 -4.504 11.287 1.00 90.69 469 GLU A CA 1
ATOM 3587 C C . GLU A 1 469 ? 23.063 -4.736 10.079 1.00 90.69 469 GLU A C 1
ATOM 3589 O O . GLU A 1 469 ? 23.938 -3.917 9.794 1.00 90.69 469 GLU A O 1
ATOM 3594 N N . LEU A 1 470 ? 22.845 -5.817 9.317 1.00 89.81 470 LEU A N 1
ATOM 3595 C CA . LEU A 1 470 ? 23.601 -6.101 8.087 1.00 89.81 470 LEU A CA 1
ATOM 3596 C C . LEU A 1 470 ? 23.311 -5.090 6.965 1.00 89.81 470 LEU A C 1
ATOM 3598 O O . LEU A 1 470 ? 24.191 -4.790 6.158 1.00 89.81 470 LEU A O 1
ATOM 3602 N N . VAL A 1 471 ? 22.101 -4.523 6.915 1.00 89.69 471 VAL A N 1
ATOM 3603 C CA . VAL A 1 471 ? 21.790 -3.393 6.026 1.00 89.69 471 VAL A CA 1
ATOM 3604 C C . VAL A 1 471 ? 22.518 -2.125 6.485 1.00 89.69 471 VAL A C 1
ATOM 3606 O O . VAL A 1 471 ? 23.037 -1.411 5.630 1.00 89.69 471 VAL A O 1
ATOM 3609 N N . SER A 1 472 ? 22.644 -1.860 7.792 1.00 86.19 472 SER A N 1
ATOM 3610 C CA . SER A 1 472 ? 23.455 -0.742 8.305 1.00 86.19 472 SER A CA 1
ATOM 3611 C C . SER A 1 472 ? 24.941 -0.885 7.934 1.00 86.19 472 SER A C 1
ATOM 3613 O O . SER A 1 472 ? 25.586 0.112 7.611 1.00 86.19 472 SER A O 1
ATOM 3615 N N . GLY A 1 473 ? 25.481 -2.111 7.962 1.00 80.56 473 GLY A N 1
ATOM 3616 C CA . GLY A 1 473 ? 26.870 -2.421 7.593 1.00 80.56 473 GLY A CA 1
ATOM 3617 C C . GLY A 1 473 ? 27.162 -2.245 6.100 1.00 80.56 473 GLY A C 1
ATOM 3618 O O . GLY A 1 473 ? 28.106 -1.544 5.727 1.00 80.56 473 GLY A O 1
ATOM 3619 N N . ALA A 1 474 ? 26.311 -2.808 5.235 1.00 78.44 474 ALA A N 1
ATOM 3620 C CA . ALA A 1 474 ? 26.455 -2.711 3.779 1.00 78.44 474 ALA A CA 1
ATOM 3621 C C . ALA A 1 474 ? 26.065 -1.330 3.201 1.00 78.44 474 ALA A C 1
ATOM 3623 O O . ALA A 1 474 ? 26.584 -0.927 2.158 1.00 78.44 474 ALA A O 1
ATOM 3624 N N . PHE A 1 475 ? 25.171 -0.587 3.866 1.00 78.81 475 PHE A N 1
ATOM 3625 C CA . PHE A 1 475 ? 24.673 0.725 3.430 1.00 78.81 475 PHE A CA 1
ATOM 3626 C C . PHE A 1 475 ? 24.832 1.790 4.537 1.00 78.81 475 PHE A C 1
ATOM 3628 O O . PHE A 1 475 ? 23.832 2.316 5.032 1.00 78.81 475 PHE A O 1
ATOM 3635 N N . PRO A 1 476 ? 26.073 2.143 4.929 1.00 68.31 476 PRO A N 1
ATOM 3636 C CA . PRO A 1 476 ? 26.323 3.028 6.062 1.00 68.31 476 PRO A CA 1
ATOM 3637 C C . PRO A 1 476 ? 25.765 4.437 5.836 1.00 68.31 476 PRO A C 1
ATOM 3639 O O . PRO A 1 476 ? 26.080 5.111 4.847 1.00 68.31 476 PRO A O 1
ATOM 3642 N N . GLU A 1 477 ? 24.966 4.914 6.792 1.00 58.66 477 GLU A N 1
ATOM 3643 C CA . GLU A 1 477 ? 24.483 6.293 6.800 1.00 58.66 477 GLU A CA 1
ATOM 3644 C C . GLU A 1 477 ? 25.634 7.288 7.033 1.00 58.66 477 GLU A C 1
ATOM 3646 O O . GLU A 1 477 ? 26.635 6.997 7.687 1.00 58.66 477 GLU A O 1
ATOM 3651 N N . GLY A 1 478 ? 25.515 8.482 6.445 1.00 53.06 478 GLY A N 1
ATOM 3652 C CA . GLY A 1 478 ? 26.631 9.413 6.232 1.00 53.06 478 GLY A CA 1
ATOM 3653 C C . GLY A 1 478 ? 27.104 10.219 7.449 1.00 53.06 478 GLY A C 1
ATOM 3654 O O . GLY A 1 478 ? 27.287 11.430 7.311 1.00 53.06 478 GLY A O 1
ATOM 3655 N N . GLY A 1 479 ? 27.300 9.581 8.605 1.00 42.12 479 GLY A N 1
ATOM 3656 C CA . GLY A 1 479 ? 27.815 10.203 9.829 1.00 42.12 479 GLY A CA 1
ATOM 3657 C C . GLY A 1 479 ? 29.333 10.437 9.813 1.00 42.12 479 GLY A C 1
ATOM 3658 O O . GLY A 1 479 ? 30.104 9.522 9.530 1.00 42.12 479 GLY A O 1
ATOM 3659 N N . ASP A 1 480 ? 29.738 11.677 10.110 1.00 38.91 480 ASP A N 1
ATOM 3660 C CA . ASP A 1 480 ? 31.040 12.182 10.603 1.00 38.91 480 ASP A CA 1
ATOM 3661 C C . ASP A 1 480 ? 32.375 11.699 9.989 1.00 38.91 480 ASP A C 1
ATOM 3663 O O . ASP A 1 480 ? 33.451 12.125 10.412 1.00 38.91 480 ASP A O 1
ATOM 3667 N N . SER A 1 481 ? 32.354 10.911 8.914 1.00 38.88 481 SER A N 1
ATOM 3668 C CA . SER A 1 481 ? 33.552 10.585 8.135 1.00 38.88 481 SER A CA 1
ATOM 3669 C C . SER A 1 481 ? 34.006 11.773 7.265 1.00 38.88 481 SER A C 1
ATOM 3671 O O . SER A 1 481 ? 33.171 12.474 6.675 1.00 38.88 481 SER A O 1
ATOM 3673 N N . PRO A 1 482 ? 35.327 12.021 7.137 1.00 35.53 482 PRO A N 1
ATOM 3674 C CA . PRO A 1 482 ? 35.853 13.207 6.469 1.00 35.53 482 PRO A CA 1
ATOM 3675 C C . PRO A 1 482 ? 35.450 13.288 4.990 1.00 35.53 482 PRO A C 1
ATOM 3677 O O . PRO A 1 482 ? 35.358 12.290 4.278 1.00 35.53 482 PRO A O 1
ATOM 3680 N N . ARG A 1 483 ? 35.261 14.529 4.522 1.00 36.56 483 ARG A N 1
ATOM 3681 C CA . ARG A 1 483 ? 34.566 14.933 3.278 1.00 36.56 483 ARG A CA 1
ATOM 3682 C C . ARG A 1 483 ? 35.053 14.281 1.970 1.00 36.56 483 ARG A C 1
ATOM 3684 O O . ARG A 1 483 ? 34.341 14.356 0.974 1.00 36.56 483 ARG A O 1
ATOM 3691 N N . TRP A 1 484 ? 36.232 13.662 1.984 1.00 38.66 484 TRP A N 1
ATOM 3692 C CA . TRP A 1 484 ? 36.900 13.005 0.854 1.00 38.66 484 TRP A CA 1
ATOM 3693 C C . TRP A 1 484 ? 36.606 11.497 0.753 1.00 38.66 484 TRP A C 1
ATOM 3695 O O . TRP A 1 484 ? 36.818 10.914 -0.302 1.00 38.66 484 TRP A O 1
ATOM 3705 N N . VAL A 1 485 ? 36.104 10.867 1.824 1.00 34.72 485 VAL A N 1
ATOM 3706 C CA . VAL A 1 485 ? 35.822 9.416 1.908 1.00 34.72 485 VAL A CA 1
ATOM 3707 C C . VAL A 1 485 ? 34.309 9.171 1.883 1.00 34.72 485 VAL A C 1
ATOM 3709 O O . VAL A 1 485 ? 33.751 8.429 2.689 1.00 34.72 485 VAL A O 1
ATOM 3712 N N . ARG A 1 486 ? 33.614 9.857 0.972 1.00 35.34 486 ARG A N 1
ATOM 3713 C CA . ARG A 1 486 ? 32.185 9.652 0.717 1.00 35.34 486 ARG A CA 1
ATOM 3714 C C . ARG A 1 486 ? 32.031 8.730 -0.493 1.00 35.34 486 ARG A C 1
ATOM 3716 O O . ARG A 1 486 ? 32.435 9.142 -1.581 1.00 35.34 486 ARG A O 1
ATOM 3723 N N . PRO A 1 487 ? 31.432 7.532 -0.347 1.00 42.28 487 PRO A N 1
ATOM 3724 C CA . PRO A 1 487 ? 30.908 6.796 -1.491 1.00 42.28 487 PRO A CA 1
ATOM 3725 C C . PRO A 1 487 ? 29.972 7.692 -2.314 1.00 42.28 487 PRO A C 1
ATOM 3727 O O . PRO A 1 487 ? 29.388 8.645 -1.781 1.00 42.28 487 PRO A O 1
ATOM 3730 N N . ALA A 1 488 ? 29.826 7.395 -3.609 1.00 43.22 488 ALA A N 1
ATOM 3731 C CA . ALA A 1 488 ? 28.878 8.097 -4.473 1.00 43.22 488 ALA A CA 1
ATOM 3732 C C . ALA A 1 488 ? 27.479 8.124 -3.829 1.00 43.22 488 ALA A C 1
ATOM 3734 O O . ALA A 1 488 ? 27.126 7.207 -3.086 1.00 43.22 488 ALA A O 1
ATOM 3735 N N . LEU A 1 489 ? 26.694 9.182 -4.080 1.00 44.66 489 LEU A N 1
ATOM 3736 C CA . LEU A 1 489 ? 25.396 9.360 -3.424 1.00 44.66 489 LEU A CA 1
ATOM 3737 C C . LEU A 1 489 ? 24.500 8.142 -3.683 1.00 44.66 489 LEU A C 1
ATOM 3739 O O . LEU A 1 489 ? 23.913 8.027 -4.757 1.00 44.66 489 LEU A O 1
ATOM 3743 N N . GLY A 1 490 ? 24.364 7.278 -2.672 1.00 55.59 490 GLY A N 1
ATOM 3744 C CA . GLY A 1 490 ? 23.334 6.247 -2.658 1.00 55.59 490 GLY A CA 1
ATOM 3745 C C . GLY A 1 490 ? 21.980 6.899 -2.908 1.00 55.59 490 GLY A C 1
ATOM 3746 O O . GLY A 1 490 ? 21.706 7.976 -2.359 1.00 55.59 490 GLY A O 1
ATOM 3747 N N . SER A 1 491 ? 21.186 6.292 -3.790 1.00 67.06 491 SER A N 1
ATOM 3748 C CA . SER A 1 491 ? 19.942 6.885 -4.288 1.00 67.06 491 SER A CA 1
ATOM 3749 C C . SER A 1 491 ? 19.028 7.277 -3.124 1.00 67.06 491 SER A C 1
ATOM 3751 O O . SER A 1 491 ? 19.012 6.610 -2.087 1.00 67.06 491 SER A O 1
ATOM 3753 N N . HIS A 1 492 ? 18.212 8.321 -3.300 1.00 76.62 492 HIS A N 1
ATOM 3754 C CA . HIS A 1 492 ? 17.150 8.646 -2.339 1.00 76.62 492 HIS A CA 1
ATOM 3755 C C . HIS A 1 492 ? 16.301 7.402 -2.022 1.00 76.62 492 HIS A C 1
ATOM 3757 O O . HIS A 1 492 ? 15.972 7.143 -0.869 1.00 76.62 492 HIS A O 1
ATOM 3763 N N . GLN A 1 493 ? 16.038 6.590 -3.048 1.00 81.12 493 GLN A N 1
ATOM 3764 C CA . GLN A 1 493 ? 15.320 5.324 -2.960 1.00 81.12 493 GLN A CA 1
ATOM 3765 C C . GLN A 1 493 ? 16.066 4.258 -2.136 1.00 81.12 493 GLN A C 1
ATOM 3767 O O . GLN A 1 493 ? 15.432 3.553 -1.362 1.00 81.12 493 GLN A O 1
ATOM 3772 N N . GLU A 1 494 ? 17.398 4.165 -2.236 1.00 83.56 494 GLU A N 1
ATOM 3773 C CA . GLU A 1 494 ? 18.203 3.230 -1.425 1.00 83.56 494 GLU A CA 1
ATOM 3774 C C . GLU A 1 494 ? 18.097 3.592 0.063 1.00 83.56 494 GLU A C 1
ATOM 3776 O O . GLU A 1 494 ? 17.781 2.737 0.886 1.00 83.56 494 GLU A O 1
ATOM 3781 N N . ARG A 1 495 ? 18.252 4.879 0.406 1.00 82.25 495 ARG A N 1
ATOM 3782 C CA . ARG A 1 495 ? 18.102 5.364 1.792 1.00 82.25 495 ARG A CA 1
ATOM 3783 C C . ARG A 1 495 ? 16.684 5.173 2.322 1.00 82.25 495 ARG A C 1
ATOM 3785 O O . ARG A 1 495 ? 16.506 4.757 3.461 1.00 82.25 495 ARG A O 1
ATOM 3792 N N . GLN A 1 496 ? 15.678 5.450 1.495 1.00 86.94 496 GLN A N 1
ATOM 3793 C CA . GLN A 1 496 ? 14.274 5.254 1.845 1.00 86.94 496 GLN A CA 1
ATOM 3794 C C . GLN A 1 496 ? 13.969 3.781 2.153 1.00 86.94 496 GLN A C 1
ATOM 3796 O O . GLN A 1 496 ? 13.324 3.505 3.162 1.00 86.94 496 GLN A O 1
ATOM 3801 N N . LEU A 1 497 ? 14.487 2.842 1.352 1.00 89.62 497 LEU A N 1
ATOM 3802 C CA . LEU A 1 497 ? 14.360 1.406 1.618 1.00 89.62 497 LEU A CA 1
ATOM 3803 C C . LEU A 1 497 ? 15.088 1.001 2.909 1.00 89.62 497 LEU A C 1
ATOM 3805 O O . LEU A 1 497 ? 14.500 0.297 3.727 1.00 89.62 497 LEU A O 1
ATOM 3809 N N . CYS A 1 498 ? 16.313 1.488 3.151 1.00 89.31 498 CYS A N 1
ATOM 3810 C CA . CYS A 1 498 ? 17.018 1.249 4.416 1.00 89.31 498 CYS A CA 1
ATOM 3811 C C . CYS A 1 498 ? 16.189 1.717 5.624 1.00 89.31 498 CYS A C 1
ATOM 3813 O O . CYS A 1 498 ? 15.977 0.941 6.556 1.00 89.31 498 CYS A O 1
ATOM 3815 N N . LEU A 1 499 ? 15.656 2.943 5.597 1.00 88.88 499 LEU A N 1
ATOM 3816 C CA . LEU A 1 499 ? 14.807 3.477 6.669 1.00 88.88 499 LEU A CA 1
ATOM 3817 C C . LEU A 1 499 ? 13.518 2.658 6.856 1.00 88.88 499 LEU A C 1
ATOM 3819 O O . LEU A 1 499 ? 13.106 2.414 7.990 1.00 88.88 499 LEU A O 1
ATOM 3823 N N . GLN A 1 500 ? 12.905 2.173 5.772 1.00 93.62 500 GLN A N 1
ATOM 3824 C CA . GLN A 1 500 ? 11.731 1.295 5.838 1.00 93.62 500 GLN A CA 1
ATOM 3825 C C . GLN A 1 500 ? 12.054 -0.080 6.453 1.00 93.62 500 GLN A C 1
ATOM 3827 O O . GLN A 1 500 ? 11.244 -0.599 7.222 1.00 93.62 500 GLN A O 1
ATOM 3832 N N . ILE A 1 501 ? 13.236 -0.652 6.194 1.00 93.44 501 ILE A N 1
ATOM 3833 C CA . ILE A 1 501 ? 13.688 -1.911 6.819 1.00 93.44 501 ILE A CA 1
ATOM 3834 C C . ILE A 1 501 ? 13.854 -1.723 8.334 1.00 93.44 501 ILE A C 1
ATOM 3836 O O . ILE A 1 501 ? 13.266 -2.476 9.112 1.00 93.44 501 ILE A O 1
ATOM 3840 N N . HIS A 1 502 ? 14.565 -0.673 8.763 1.00 92.06 502 HIS A N 1
ATOM 3841 C CA . HIS A 1 502 ? 14.751 -0.362 10.188 1.00 92.06 502 HIS A CA 1
ATOM 3842 C C . HIS A 1 502 ? 13.411 -0.057 10.886 1.00 92.06 502 HIS A C 1
ATOM 3844 O O . HIS A 1 502 ? 13.156 -0.551 11.984 1.00 92.06 502 HIS A O 1
ATOM 3850 N N . SER A 1 503 ? 12.509 0.685 10.230 1.00 94.00 503 SER A N 1
ATOM 3851 C CA . SER A 1 503 ? 11.146 0.942 10.721 1.00 94.00 503 SER A CA 1
ATOM 3852 C C . SER A 1 503 ? 10.321 -0.344 10.875 1.00 94.00 503 SER A C 1
ATOM 3854 O O . SER A 1 503 ? 9.558 -0.481 11.834 1.00 94.00 503 SER A O 1
ATOM 3856 N N . THR A 1 504 ? 10.502 -1.320 9.983 1.00 94.25 504 THR A N 1
ATOM 3857 C CA . THR A 1 504 ? 9.801 -2.610 10.056 1.00 94.25 504 THR A CA 1
ATOM 3858 C C . THR A 1 504 ? 10.315 -3.466 11.218 1.00 94.25 504 THR A C 1
ATOM 3860 O O . THR A 1 504 ? 9.510 -3.993 11.986 1.00 94.25 504 THR A O 1
ATOM 3863 N N . ALA A 1 505 ? 11.636 -3.531 11.432 1.00 94.25 505 ALA A N 1
ATOM 3864 C CA . ALA A 1 505 ? 12.215 -4.183 12.612 1.00 94.25 505 ALA A CA 1
ATOM 3865 C C . ALA A 1 505 ? 11.749 -3.508 13.923 1.00 94.25 505 ALA A C 1
ATOM 3867 O O . ALA A 1 505 ? 11.341 -4.188 14.867 1.00 94.25 505 ALA A O 1
ATOM 3868 N N . ALA A 1 506 ? 11.702 -2.170 13.958 1.00 93.31 506 ALA A N 1
ATOM 3869 C CA . ALA A 1 506 ? 11.170 -1.409 15.092 1.00 93.31 506 ALA A CA 1
ATOM 3870 C C . ALA A 1 506 ? 9.672 -1.682 15.357 1.00 93.31 506 ALA A C 1
ATOM 3872 O O . ALA A 1 506 ? 9.254 -1.746 16.514 1.00 93.31 506 ALA A O 1
ATOM 3873 N N . SER A 1 507 ? 8.873 -1.910 14.308 1.00 93.88 507 SER A N 1
ATOM 3874 C CA . SER A 1 507 ? 7.448 -2.261 14.424 1.00 93.88 507 SER A CA 1
ATOM 3875 C C . SER A 1 507 ? 7.251 -3.637 15.073 1.00 93.88 507 SER A C 1
ATOM 3877 O O . SER A 1 507 ? 6.474 -3.767 16.022 1.00 93.88 507 SER A O 1
ATOM 3879 N N . ILE A 1 508 ? 8.015 -4.648 14.637 1.00 95.25 508 ILE A N 1
ATOM 3880 C CA . ILE A 1 508 ? 8.028 -5.989 15.253 1.00 95.25 508 ILE A CA 1
ATOM 3881 C C . ILE A 1 508 ? 8.490 -5.904 16.720 1.00 95.25 508 ILE A C 1
ATOM 3883 O O . ILE A 1 508 ? 7.904 -6.537 17.605 1.00 95.25 508 ILE A O 1
ATOM 3887 N N . GLN A 1 509 ? 9.505 -5.081 17.004 1.00 93.50 509 GLN A N 1
ATOM 3888 C CA . GLN A 1 509 ? 10.001 -4.847 18.359 1.00 93.50 509 GLN A CA 1
ATOM 3889 C C . GLN A 1 509 ? 8.933 -4.221 19.273 1.00 93.50 509 GLN A C 1
ATOM 3891 O O . GLN A 1 509 ? 8.729 -4.750 20.369 1.00 93.50 509 GLN A O 1
ATOM 3896 N N . SER A 1 510 ? 8.218 -3.169 18.842 1.00 92.69 510 SER A N 1
ATOM 3897 C CA . SER A 1 510 ? 7.121 -2.570 19.631 1.00 92.69 510 SER A CA 1
ATOM 3898 C C . SER A 1 510 ? 6.013 -3.586 19.885 1.00 92.69 510 SER A C 1
ATOM 3900 O O . SER A 1 510 ? 5.642 -3.822 21.034 1.00 92.69 510 SER A O 1
ATOM 3902 N N . PHE A 1 511 ? 5.563 -4.290 18.840 1.00 94.44 511 PHE A N 1
ATOM 3903 C CA . PHE A 1 511 ? 4.517 -5.301 18.976 1.00 94.44 511 PHE A CA 1
ATOM 3904 C C . PHE A 1 511 ? 4.874 -6.379 20.010 1.00 94.44 511 PHE A C 1
ATOM 3906 O O . PHE A 1 511 ? 4.024 -6.766 20.814 1.00 94.44 511 PHE A O 1
ATOM 3913 N N . SER A 1 512 ? 6.146 -6.792 20.082 1.00 92.00 512 SER A N 1
ATOM 3914 C CA . SER A 1 512 ? 6.624 -7.743 21.098 1.00 92.00 512 SER A CA 1
ATOM 3915 C C . SER A 1 512 ? 6.505 -7.254 22.551 1.00 92.00 512 SER A C 1
ATOM 3917 O O . SER A 1 512 ? 6.501 -8.078 23.464 1.00 92.00 512 SER A O 1
ATOM 3919 N N . GLN A 1 513 ? 6.365 -5.943 22.777 1.00 87.88 513 GLN A N 1
ATOM 3920 C CA . GLN A 1 513 ? 6.133 -5.331 24.091 1.00 87.88 513 GLN A CA 1
ATOM 3921 C C . GLN A 1 513 ? 4.646 -5.050 24.368 1.00 87.88 513 GLN A C 1
ATOM 3923 O O . GLN A 1 513 ? 4.227 -5.036 25.528 1.00 87.88 513 GLN A O 1
ATOM 3928 N N . ASP A 1 514 ? 3.856 -4.805 23.321 1.00 89.81 514 ASP A N 1
ATOM 3929 C CA . ASP A 1 514 ? 2.455 -4.380 23.421 1.00 89.81 514 ASP A CA 1
ATOM 3930 C C . ASP A 1 514 ? 1.467 -5.562 23.425 1.00 89.81 514 ASP A C 1
ATOM 3932 O O . ASP A 1 514 ? 0.454 -5.527 24.131 1.00 89.81 514 ASP A O 1
ATOM 3936 N N . VAL A 1 515 ? 1.783 -6.653 22.715 1.00 92.75 515 VAL A N 1
ATOM 3937 C CA . VAL A 1 515 ? 0.874 -7.798 22.517 1.00 92.75 515 VAL A CA 1
ATOM 3938 C C . VAL A 1 515 ? 0.466 -8.498 23.819 1.00 92.75 515 VAL A C 1
ATOM 3940 O O . VAL A 1 515 ? -0.686 -8.910 23.968 1.00 92.75 515 VAL A O 1
ATOM 3943 N N . LEU A 1 516 ? 1.364 -8.576 24.810 1.00 88.00 516 LEU A N 1
ATOM 3944 C CA . LEU A 1 516 ? 1.039 -9.129 26.131 1.00 88.00 516 LEU A CA 1
ATOM 3945 C C . LEU A 1 516 ? 0.102 -8.217 26.937 1.00 88.00 516 LEU A C 1
ATOM 3947 O O . LEU A 1 516 ? -0.709 -8.722 27.712 1.00 88.00 516 LEU A O 1
ATOM 3951 N N . ARG A 1 517 ? 0.145 -6.893 26.728 1.00 89.75 517 ARG A N 1
ATOM 3952 C CA . ARG A 1 517 ? -0.776 -5.949 27.386 1.00 89.75 517 ARG A CA 1
ATOM 3953 C C . ARG A 1 517 ? -2.177 -6.058 26.786 1.00 89.75 517 ARG A C 1
ATOM 3955 O O . ARG A 1 517 ? -3.134 -6.194 27.542 1.00 89.75 517 ARG A O 1
ATOM 3962 N N . MET A 1 518 ? -2.276 -6.112 25.453 1.00 91.81 518 MET A N 1
ATOM 3963 C CA . MET A 1 518 ? -3.524 -6.408 24.727 1.00 91.81 518 MET A CA 1
ATOM 3964 C C . MET A 1 518 ? -4.155 -7.727 25.198 1.00 91.81 518 MET A C 1
ATOM 3966 O O . MET A 1 518 ? -5.342 -7.787 25.518 1.00 91.81 518 MET A O 1
ATOM 3970 N N . PHE A 1 519 ? -3.346 -8.784 25.300 1.00 93.06 519 PHE A N 1
ATOM 3971 C CA . PHE A 1 519 ? -3.793 -10.080 25.799 1.00 93.06 519 PHE A CA 1
ATOM 3972 C C . PHE A 1 519 ? -4.274 -10.004 27.256 1.00 93.06 519 PHE A C 1
ATOM 3974 O O . PHE A 1 519 ? -5.321 -10.554 27.592 1.00 93.06 519 PHE A O 1
ATOM 3981 N N . SER A 1 520 ? -3.565 -9.261 28.112 1.00 92.75 520 SER A N 1
ATOM 3982 C CA . SER A 1 520 ? -3.968 -8.996 29.498 1.00 92.75 520 SER A CA 1
ATOM 3983 C C . SER A 1 520 ? -5.331 -8.290 29.578 1.00 92.75 520 SER A C 1
ATOM 3985 O O . SER A 1 520 ? -6.173 -8.683 30.387 1.00 92.75 520 SER A O 1
ATOM 3987 N N . THR A 1 521 ? -5.591 -7.284 28.734 1.00 92.81 521 THR A N 1
ATOM 3988 C CA . THR A 1 521 ? -6.886 -6.576 28.711 1.00 92.81 521 THR A CA 1
ATOM 3989 C C . THR A 1 521 ? -8.027 -7.447 28.190 1.00 92.81 521 THR A C 1
ATOM 3991 O O . THR A 1 521 ? -9.125 -7.412 28.749 1.00 92.81 521 THR A O 1
ATOM 3994 N N . ASP A 1 522 ? -7.772 -8.284 27.184 1.00 92.19 522 ASP A N 1
ATOM 3995 C CA . ASP A 1 522 ? -8.775 -9.192 26.621 1.00 92.19 522 ASP A CA 1
ATOM 3996 C C . ASP A 1 522 ? -9.100 -10.350 27.577 1.00 92.19 522 ASP A C 1
ATOM 3998 O O . ASP A 1 522 ? -10.272 -10.687 27.761 1.00 92.19 522 ASP A O 1
ATOM 4002 N N . CYS A 1 523 ? -8.099 -10.873 28.292 1.00 93.94 523 CYS A N 1
ATOM 4003 C CA . CYS A 1 523 ? -8.298 -11.788 29.416 1.00 93.94 523 CYS A CA 1
ATOM 4004 C C . CYS A 1 523 ? -9.131 -11.156 30.536 1.00 93.94 523 CYS A C 1
ATOM 4006 O O . CYS A 1 523 ? -10.041 -11.815 31.045 1.00 93.94 523 CYS A O 1
ATOM 4008 N N . LYS A 1 524 ? -8.896 -9.883 30.892 1.00 94.25 524 LYS A N 1
ATOM 4009 C CA . LYS A 1 524 ? -9.709 -9.186 31.903 1.00 94.25 524 LYS A CA 1
ATOM 4010 C C . LYS A 1 524 ? -11.162 -9.025 31.436 1.00 94.25 524 LYS A C 1
ATOM 4012 O O . LYS A 1 524 ? -12.080 -9.335 32.195 1.00 94.25 524 LYS A O 1
ATOM 4017 N N . ARG A 1 525 ? -11.379 -8.630 30.171 1.00 94.62 525 ARG A N 1
ATOM 4018 C CA . ARG A 1 525 ? -12.713 -8.502 29.550 1.00 94.62 525 ARG A CA 1
ATOM 4019 C C . ARG A 1 525 ? -13.476 -9.830 29.548 1.00 94.62 525 ARG A C 1
ATOM 4021 O O . ARG A 1 525 ? -14.593 -9.880 30.057 1.00 94.62 525 ARG A O 1
ATOM 4028 N N . MET A 1 526 ? -12.870 -10.897 29.023 1.00 93.19 526 MET A N 1
ATOM 4029 C CA . MET A 1 526 ? -13.506 -12.217 28.937 1.00 93.19 526 MET A CA 1
ATOM 4030 C C . MET A 1 526 ? -13.805 -12.795 30.327 1.00 93.19 526 MET A C 1
ATOM 4032 O O . MET A 1 526 ? -14.895 -13.308 30.563 1.00 93.19 526 MET A O 1
ATOM 4036 N N . SER A 1 527 ? -12.881 -12.649 31.282 1.00 94.00 527 SER A N 1
ATOM 4037 C CA . SER A 1 527 ? -13.097 -13.100 32.665 1.00 94.00 527 SER A CA 1
ATOM 4038 C C . SER A 1 527 ? -14.274 -12.365 33.317 1.00 94.00 527 SER A C 1
ATOM 4040 O O . SER A 1 527 ? -15.145 -13.000 33.909 1.00 94.00 527 SER A O 1
ATOM 4042 N N . ALA A 1 528 ? -14.357 -11.039 33.156 1.00 93.69 528 ALA A N 1
ATOM 4043 C CA . ALA A 1 528 ? -15.458 -10.234 33.685 1.00 93.69 528 ALA A CA 1
ATOM 4044 C C . ALA A 1 528 ? -16.818 -10.598 33.058 1.00 93.69 528 ALA A C 1
ATOM 4046 O O . ALA A 1 528 ? -17.832 -10.601 33.761 1.00 93.69 528 ALA A O 1
ATOM 4047 N N . GLU A 1 529 ? -16.849 -10.951 31.768 1.00 94.00 529 GLU A N 1
ATOM 4048 C CA . GLU A 1 529 ? -18.052 -11.473 31.113 1.00 94.00 529 GLU A CA 1
ATOM 4049 C C . GLU A 1 529 ? -18.442 -12.859 31.650 1.00 94.00 529 GLU A C 1
ATOM 4051 O O . GLU A 1 529 ? -19.600 -13.058 32.021 1.00 94.00 529 GLU A O 1
ATOM 4056 N N . ILE A 1 530 ? -17.493 -13.792 31.784 1.00 93.19 530 ILE A N 1
ATOM 4057 C CA . ILE A 1 530 ? -17.749 -15.128 32.346 1.00 93.19 530 ILE A CA 1
ATOM 4058 C C . ILE A 1 530 ? -18.303 -15.022 33.773 1.00 93.19 530 ILE A C 1
ATOM 4060 O O . ILE A 1 530 ? -19.313 -15.661 34.082 1.00 93.19 530 ILE A O 1
ATOM 4064 N N . PHE A 1 531 ? -17.721 -14.184 34.639 1.00 94.56 531 PHE A N 1
ATOM 4065 C CA . PHE A 1 531 ? -18.280 -13.934 35.973 1.00 94.56 531 PHE A CA 1
ATOM 4066 C C . PHE A 1 531 ? -19.665 -13.273 35.887 1.00 94.56 531 PHE A C 1
ATOM 4068 O O . PHE A 1 531 ? -20.582 -13.697 36.586 1.00 94.56 531 PHE A O 1
ATOM 4075 N N . GLY A 1 532 ? -19.864 -12.326 34.965 1.00 91.56 532 GLY A N 1
ATOM 4076 C CA . GLY A 1 532 ? -21.160 -11.696 34.688 1.00 91.56 532 GLY A CA 1
ATOM 4077 C C . GLY A 1 532 ? -22.273 -12.654 34.248 1.00 91.56 532 GLY A C 1
ATOM 4078 O O . GLY A 1 532 ? -23.444 -12.385 34.524 1.00 91.56 532 GLY A O 1
ATOM 4079 N N . GLN A 1 533 ? -21.927 -13.769 33.602 1.00 92.06 533 GLN A N 1
ATOM 4080 C CA . GLN A 1 533 ? -22.878 -14.796 33.172 1.00 92.06 533 GLN A CA 1
ATOM 4081 C C . GLN A 1 533 ? -23.052 -15.940 34.191 1.00 92.06 533 GLN A C 1
ATOM 4083 O O . GLN A 1 533 ? -24.141 -16.509 34.278 1.00 92.06 533 GLN A O 1
ATOM 4088 N N . THR A 1 534 ? -22.006 -16.294 34.949 1.00 92.00 534 THR A N 1
ATOM 4089 C CA . THR A 1 534 ? -21.960 -17.541 35.746 1.00 92.00 534 THR A CA 1
ATOM 4090 C C . THR A 1 534 ? -21.892 -17.348 37.264 1.00 92.00 534 THR A C 1
ATOM 4092 O O . THR A 1 534 ? -22.320 -18.239 38.002 1.00 92.00 534 THR A O 1
ATOM 4095 N N . MET A 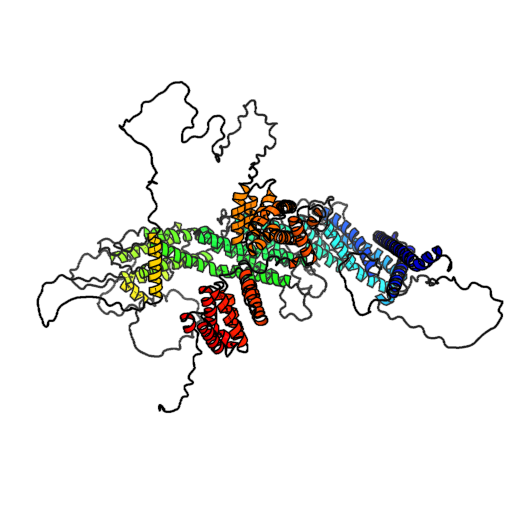1 535 ? -21.390 -16.213 37.766 1.00 93.50 535 MET A N 1
ATOM 4096 C CA . MET A 1 535 ? -21.209 -16.009 39.205 1.00 93.50 535 MET A CA 1
ATOM 4097 C C . MET A 1 535 ? -22.561 -15.736 39.894 1.00 93.50 535 MET A C 1
ATOM 4099 O O . MET A 1 535 ? -23.315 -14.852 39.477 1.00 93.50 535 MET A O 1
ATOM 4103 N N . PRO A 1 536 ? -22.914 -16.454 40.978 1.00 89.88 536 PRO A N 1
ATOM 4104 C CA . PRO A 1 536 ? -24.156 -16.193 41.695 1.00 89.88 536 PRO A CA 1
ATOM 4105 C C . PRO A 1 536 ? -24.102 -14.841 42.427 1.00 89.88 536 PRO A C 1
ATOM 4107 O O . PRO A 1 536 ? -23.063 -14.445 42.933 1.00 89.88 536 PRO A O 1
ATOM 4110 N N . LEU A 1 537 ? -25.243 -14.155 42.574 1.00 84.88 537 LEU A N 1
ATOM 4111 C CA . LEU A 1 537 ? -25.347 -12.867 43.305 1.00 84.88 537 LEU A CA 1
ATOM 4112 C C . LEU A 1 537 ? -26.273 -12.933 44.544 1.00 84.88 537 LEU A C 1
ATOM 4114 O O . LEU A 1 537 ? -26.382 -12.001 45.342 1.00 84.88 537 LEU A O 1
ATOM 4118 N N . GLY A 1 538 ? -27.027 -14.028 44.675 1.00 81.25 538 GLY A N 1
ATOM 4119 C CA . GLY A 1 538 ? -28.262 -14.082 45.464 1.00 81.25 538 GLY A CA 1
ATOM 4120 C C . GLY A 1 538 ? -28.137 -14.742 46.839 1.00 81.25 538 GLY A C 1
ATOM 4121 O O . GLY A 1 538 ? -27.586 -14.174 47.782 1.00 81.25 538 GLY A O 1
ATOM 4122 N N . LYS A 1 539 ? -28.753 -15.926 46.963 1.00 80.38 539 LYS A N 1
ATOM 4123 C CA . LYS A 1 539 ? -28.847 -16.705 48.211 1.00 80.38 539 LYS A CA 1
ATOM 4124 C C . LYS A 1 539 ? -27.562 -17.472 48.547 1.00 80.38 539 LYS A C 1
ATOM 4126 O O . LYS A 1 539 ? -27.326 -17.732 49.718 1.00 80.38 539 LYS A O 1
ATOM 4131 N N . HIS A 1 540 ? -26.749 -17.795 47.537 1.00 84.25 540 HIS A N 1
ATOM 4132 C CA . HIS A 1 540 ? -25.509 -18.574 47.647 1.00 84.25 540 HIS A CA 1
ATOM 4133 C C . HIS A 1 540 ? -24.537 -17.959 48.678 1.00 84.25 540 HIS A C 1
ATOM 4135 O O . HIS A 1 540 ? -24.305 -18.545 49.731 1.00 84.25 540 HIS A O 1
ATOM 4141 N N . TRP A 1 541 ? -24.112 -16.707 48.471 1.00 89.38 541 TRP A N 1
ATOM 4142 C CA . TRP A 1 541 ? -23.227 -15.970 49.395 1.00 89.38 541 TRP A CA 1
ATOM 4143 C C . TRP A 1 541 ? -23.853 -15.598 50.744 1.00 89.38 541 TRP A C 1
ATOM 4145 O O . TRP A 1 541 ? -23.154 -15.169 51.658 1.00 89.38 541 TRP A O 1
ATOM 4155 N N . ARG A 1 542 ? -25.175 -15.753 50.881 1.00 85.00 542 ARG A N 1
ATOM 4156 C CA . ARG A 1 542 ? -25.957 -15.393 52.074 1.00 85.00 542 ARG A CA 1
ATOM 4157 C C . ARG A 1 542 ? -26.513 -16.621 52.800 1.00 85.00 542 ARG A C 1
ATOM 4159 O O . ARG A 1 542 ? -27.497 -16.515 53.531 1.00 85.00 542 ARG A O 1
ATOM 4166 N N . ALA A 1 543 ? -25.886 -17.781 52.609 1.00 77.44 543 ALA A N 1
ATOM 4167 C CA . ALA A 1 543 ? -26.179 -18.985 53.375 1.00 77.44 543 ALA A CA 1
ATOM 4168 C C . ALA A 1 543 ? -25.960 -18.748 54.882 1.00 77.44 543 ALA A C 1
ATOM 4170 O O . ALA A 1 543 ? -25.005 -18.078 55.284 1.00 77.44 543 ALA A O 1
ATOM 4171 N N . GLY A 1 544 ? -26.837 -19.307 55.720 1.00 68.00 544 GLY A N 1
ATOM 4172 C CA . GLY A 1 544 ? -26.613 -19.361 57.167 1.00 68.00 544 GLY A CA 1
ATOM 4173 C C . GLY A 1 544 ? -25.430 -20.268 57.521 1.00 68.00 544 GLY A C 1
ATOM 4174 O O . GLY A 1 544 ? -25.040 -21.109 56.708 1.00 68.00 544 GLY A O 1
ATOM 4175 N N . LEU A 1 545 ? -24.881 -20.105 58.731 1.00 65.56 545 LEU A N 1
ATOM 4176 C CA . LEU A 1 545 ? -23.835 -20.994 59.252 1.00 65.56 545 LEU A CA 1
ATOM 4177 C C . LEU A 1 545 ? -24.276 -22.460 59.159 1.00 65.56 545 LEU A C 1
ATOM 4179 O O . LEU A 1 545 ? -25.394 -22.806 59.550 1.00 65.56 545 LEU A O 1
ATOM 4183 N N . ARG A 1 546 ? -23.368 -23.312 58.687 1.00 70.56 546 ARG A N 1
ATOM 4184 C CA . ARG A 1 546 ? -23.453 -24.770 58.805 1.00 70.56 546 ARG A CA 1
ATOM 4185 C C . ARG A 1 546 ? -22.356 -25.252 59.756 1.00 70.56 546 ARG A C 1
ATOM 4187 O O . ARG A 1 546 ? -21.408 -24.519 60.022 1.00 70.56 546 ARG A O 1
ATOM 4194 N N . ALA A 1 547 ? -22.503 -26.463 60.288 1.00 54.62 547 ALA A N 1
ATOM 4195 C CA . ALA A 1 547 ? -21.451 -27.084 61.095 1.00 54.62 547 ALA A CA 1
ATOM 4196 C C . ALA A 1 547 ? -20.230 -27.460 60.235 1.00 54.62 547 ALA A C 1
ATOM 4198 O O . ALA A 1 547 ? -19.097 -27.407 60.707 1.00 54.62 547 ALA A O 1
ATOM 4199 N N . ASP A 1 548 ? -20.476 -27.799 58.968 1.00 61.75 548 ASP A N 1
ATOM 4200 C CA . ASP A 1 548 ? -19.468 -28.273 58.029 1.00 61.75 548 ASP A CA 1
ATOM 4201 C C . ASP A 1 548 ? -18.829 -27.123 57.234 1.00 61.75 548 ASP A C 1
ATOM 4203 O O . ASP A 1 548 ? -19.503 -26.200 56.752 1.00 61.75 548 ASP A O 1
ATOM 4207 N N . LEU A 1 549 ? -17.509 -27.213 57.058 1.00 71.12 549 LEU A N 1
ATOM 4208 C CA . LEU A 1 549 ? -16.755 -26.379 56.122 1.00 71.12 549 LEU A CA 1
ATOM 4209 C C . LEU A 1 549 ? -17.150 -26.702 54.667 1.00 71.12 549 LEU A C 1
ATOM 4211 O O . LEU A 1 549 ? -17.428 -27.864 54.360 1.00 71.12 549 LEU A O 1
ATOM 4215 N N . PRO A 1 550 ? -17.121 -25.719 53.747 1.00 75.12 550 PRO A N 1
ATOM 4216 C CA . PRO A 1 550 ? -17.180 -25.990 52.313 1.00 75.12 550 PRO A CA 1
ATOM 4217 C C . PRO A 1 550 ? -16.049 -26.938 51.895 1.00 75.12 550 PRO A C 1
ATOM 4219 O O . PRO A 1 550 ? -14.878 -26.604 52.040 1.00 75.12 550 PRO A O 1
ATOM 4222 N N . SER A 1 551 ? -16.401 -28.127 51.403 1.00 72.00 551 SER A N 1
ATOM 4223 C CA . SER A 1 551 ? -15.452 -29.179 51.001 1.00 72.00 551 SER A CA 1
ATOM 4224 C C . SER A 1 551 ? -15.297 -29.327 49.486 1.00 72.00 551 SER A C 1
ATOM 4226 O O . SER A 1 551 ? -14.436 -30.072 49.024 1.00 72.00 551 SER A O 1
ATOM 4228 N N . THR A 1 552 ? -16.135 -28.638 48.709 1.00 79.62 552 THR A N 1
ATOM 4229 C CA . THR A 1 552 ? -16.119 -28.638 47.242 1.00 79.62 552 THR A CA 1
ATOM 4230 C C . THR A 1 552 ? -16.209 -27.200 46.724 1.00 79.62 552 THR A C 1
ATOM 4232 O O . THR A 1 552 ? -16.925 -26.385 47.319 1.00 79.62 552 THR A O 1
ATOM 4235 N N . PRO A 1 553 ? -15.477 -26.861 45.649 1.00 86.38 553 PRO A N 1
ATOM 4236 C CA . PRO A 1 553 ? -15.589 -25.560 45.007 1.00 86.38 553 PRO A CA 1
ATOM 4237 C C . PRO A 1 553 ? -16.874 -25.457 44.178 1.00 86.38 553 PRO A C 1
ATOM 4239 O O . PRO A 1 553 ? -17.405 -26.456 43.690 1.00 86.38 553 PRO A O 1
ATOM 4242 N N . SER A 1 554 ? -17.348 -24.233 43.977 1.00 89.38 554 SER A N 1
ATOM 4243 C CA . SER A 1 554 ? -18.496 -23.931 43.127 1.00 89.38 554 SER A CA 1
ATOM 4244 C C . SER A 1 554 ? -18.206 -24.200 41.647 1.00 89.38 554 SER A C 1
ATOM 4246 O O . SER A 1 554 ? -17.155 -23.824 41.124 1.00 89.38 554 SER A O 1
ATOM 4248 N N . GLU A 1 555 ? -19.193 -24.753 40.936 1.00 87.50 555 GLU A N 1
ATOM 4249 C CA . GLU A 1 555 ? -19.105 -25.077 39.501 1.00 87.50 555 GLU A CA 1
ATOM 4250 C C . GLU A 1 555 ? -18.680 -23.874 38.639 1.00 87.50 555 GLU A C 1
ATOM 4252 O O . GLU A 1 555 ? -17.868 -24.031 37.729 1.00 87.50 555 GLU A O 1
ATOM 4257 N N . TYR A 1 556 ? -19.163 -22.664 38.959 1.00 92.75 556 TYR A N 1
ATOM 4258 C CA . TYR A 1 556 ? -18.818 -21.442 38.219 1.00 92.75 556 TYR A CA 1
ATOM 4259 C C . TYR A 1 556 ? -17.315 -21.114 38.294 1.00 92.75 556 TYR A C 1
ATOM 4261 O O . TYR A 1 556 ? -16.733 -20.675 37.305 1.00 92.75 556 TYR A O 1
ATOM 4269 N N . ALA A 1 557 ? -16.677 -21.339 39.449 1.00 90.69 557 ALA A N 1
ATOM 4270 C CA . ALA A 1 557 ? -15.279 -20.986 39.678 1.00 90.69 557 ALA A CA 1
ATOM 4271 C C . ALA A 1 557 ? -14.345 -21.928 38.910 1.00 90.69 557 ALA A C 1
ATOM 4273 O O . ALA A 1 557 ? -13.409 -21.477 38.251 1.00 90.69 557 ALA A O 1
ATOM 4274 N N . LEU A 1 558 ? -14.647 -23.231 38.934 1.00 89.12 558 LEU A N 1
ATOM 4275 C CA . LEU A 1 558 ? -13.929 -24.235 38.150 1.00 89.12 558 LEU A CA 1
ATOM 4276 C C . LEU A 1 558 ? -14.142 -24.011 36.644 1.00 89.12 558 LEU A C 1
ATOM 4278 O O . LEU A 1 558 ? -13.174 -24.002 35.890 1.00 89.12 558 LEU A O 1
ATOM 4282 N N . ALA A 1 559 ? -15.377 -23.747 36.201 1.00 88.81 559 ALA A N 1
ATOM 4283 C CA . ALA A 1 559 ? -15.664 -23.455 34.796 1.00 88.81 559 ALA A CA 1
ATOM 4284 C C . ALA A 1 559 ? -14.931 -22.198 34.290 1.00 88.81 559 ALA A C 1
ATOM 4286 O O . ALA A 1 559 ? -14.354 -22.225 33.201 1.00 88.81 559 ALA A O 1
ATOM 4287 N N . ALA A 1 560 ? -14.898 -21.117 35.078 1.00 91.69 560 ALA A N 1
ATOM 4288 C CA . ALA A 1 560 ? -14.178 -19.891 34.732 1.00 91.69 560 ALA A CA 1
ATOM 4289 C C . ALA A 1 560 ? -12.656 -20.107 34.672 1.00 91.69 560 ALA A C 1
ATOM 4291 O O . ALA A 1 560 ? -12.017 -19.712 33.693 1.00 91.69 560 ALA A O 1
ATOM 4292 N N . ALA A 1 561 ? -12.082 -20.783 35.674 1.00 91.12 561 ALA A N 1
ATOM 4293 C CA . ALA A 1 561 ? -10.655 -21.086 35.719 1.00 91.12 561 ALA A CA 1
ATOM 4294 C C . ALA A 1 561 ? -10.220 -21.967 34.532 1.00 91.12 561 ALA A C 1
ATOM 4296 O O . ALA A 1 561 ? -9.253 -21.634 33.851 1.00 91.12 561 ALA A O 1
ATOM 4297 N N . GLN A 1 562 ? -10.960 -23.031 34.202 1.00 89.94 562 GLN A N 1
ATOM 4298 C CA . GLN A 1 562 ? -10.649 -23.870 33.037 1.00 89.94 562 GLN A CA 1
ATOM 4299 C C . GLN A 1 562 ? -10.777 -23.110 31.703 1.00 89.94 562 GLN A C 1
ATOM 4301 O O . GLN A 1 562 ? -9.940 -23.297 30.819 1.00 89.94 562 GLN A O 1
ATOM 4306 N N . SER A 1 563 ? -11.789 -22.245 31.555 1.00 89.06 563 SER A N 1
ATOM 4307 C CA . SER A 1 563 ? -12.089 -21.553 30.286 1.00 89.06 563 SER A CA 1
ATOM 4308 C C . SER A 1 563 ? -11.071 -20.472 29.903 1.00 89.06 563 SER A C 1
ATOM 4310 O O . SER A 1 563 ? -10.887 -20.205 28.715 1.00 89.06 563 SER A O 1
ATOM 4312 N N . VAL A 1 564 ? -10.407 -19.859 30.890 1.00 90.75 564 VAL A N 1
ATOM 4313 C CA . VAL A 1 564 ? -9.358 -18.846 30.668 1.00 90.75 564 VAL A CA 1
ATOM 4314 C C . VAL A 1 564 ? -7.983 -19.412 31.021 1.00 90.75 564 VAL A C 1
ATOM 4316 O O . VAL A 1 564 ? -7.142 -19.604 30.145 1.00 90.75 564 VAL A O 1
ATOM 4319 N N . LEU A 1 565 ? -7.751 -19.732 32.296 1.00 91.19 565 LEU A N 1
ATOM 4320 C CA . LEU A 1 565 ? -6.438 -20.149 32.794 1.00 91.19 565 LEU A CA 1
ATOM 4321 C C . LEU A 1 565 ? -6.033 -21.531 32.269 1.00 91.19 565 LEU A C 1
ATOM 4323 O O . LEU A 1 565 ? -4.868 -21.731 31.946 1.00 91.19 565 LEU A O 1
ATOM 4327 N N . GLY A 1 566 ? -6.977 -22.469 32.140 1.00 89.31 566 GLY A N 1
ATOM 4328 C CA . GLY A 1 566 ? -6.711 -23.814 31.615 1.00 89.31 566 GLY A CA 1
ATOM 4329 C C . GLY A 1 566 ? -6.200 -23.801 30.170 1.00 89.31 566 GLY A C 1
ATOM 4330 O O . GLY A 1 566 ? -5.189 -24.434 29.870 1.00 89.31 566 GLY A O 1
ATOM 4331 N N . GLN A 1 567 ? -6.840 -23.016 29.297 1.00 88.31 567 GLN A N 1
ATOM 4332 C CA . GLN A 1 567 ? -6.409 -22.815 27.905 1.00 88.31 567 GLN A CA 1
ATOM 4333 C C . GLN A 1 567 ? -5.007 -22.191 27.813 1.00 88.31 567 GLN A C 1
ATOM 4335 O O . GLN A 1 567 ? -4.185 -22.606 26.996 1.00 88.31 567 GLN A O 1
ATOM 4340 N N . VAL A 1 568 ? -4.707 -21.219 28.680 1.00 90.25 568 VAL A N 1
ATOM 4341 C CA . VAL A 1 568 ? -3.392 -20.563 28.726 1.00 90.25 568 VAL A CA 1
ATOM 4342 C C . VAL A 1 568 ? -2.310 -21.497 29.268 1.00 90.25 568 VAL A C 1
ATOM 4344 O O . VAL A 1 568 ? -1.239 -21.592 28.676 1.00 90.25 568 VAL A O 1
ATOM 4347 N N . LEU A 1 569 ? -2.594 -22.246 30.337 1.00 88.81 569 LEU A N 1
ATOM 4348 C CA . LEU A 1 569 ? -1.680 -23.255 30.877 1.00 88.81 569 LEU A CA 1
ATOM 4349 C C . LEU A 1 569 ? -1.355 -24.334 29.837 1.00 88.81 569 LEU A C 1
ATOM 4351 O O . LEU A 1 569 ? -0.200 -24.733 29.742 1.00 88.81 569 LEU A O 1
ATOM 4355 N N . GLN A 1 570 ? -2.327 -24.755 29.020 1.00 86.44 570 GLN A N 1
ATOM 4356 C CA . GLN A 1 570 ? -2.095 -25.693 27.918 1.00 86.44 570 GLN A CA 1
ATOM 4357 C C . GLN A 1 570 ? -1.191 -25.094 26.824 1.00 86.44 570 GLN A C 1
ATOM 4359 O O . GLN A 1 570 ? -0.243 -25.748 26.392 1.00 86.44 570 GLN A O 1
ATOM 4364 N N . GLY A 1 571 ? -1.442 -23.851 26.397 1.00 83.06 571 GLY A N 1
ATOM 4365 C CA . GLY A 1 571 ? -0.655 -23.194 25.344 1.00 83.06 571 GLY A CA 1
ATOM 4366 C C . GLY A 1 571 ? 0.796 -22.898 25.739 1.00 83.06 571 GLY A C 1
ATOM 4367 O O . GLY A 1 571 ? 1.693 -22.956 24.901 1.00 83.06 571 GLY A O 1
ATOM 4368 N N . ILE A 1 572 ? 1.047 -22.626 27.022 1.00 86.31 572 ILE A N 1
ATOM 4369 C CA . ILE A 1 572 ? 2.372 -22.236 27.529 1.00 86.31 572 ILE A CA 1
ATOM 4370 C C . ILE A 1 572 ? 3.353 -23.420 27.652 1.00 86.31 572 ILE A C 1
ATOM 4372 O O . ILE A 1 572 ? 4.565 -23.203 27.630 1.00 86.31 572 ILE A O 1
ATOM 4376 N N . GLN A 1 573 ? 2.876 -24.673 27.689 1.00 81.81 573 GLN A N 1
ATOM 4377 C CA . GLN A 1 573 ? 3.717 -25.879 27.850 1.00 81.81 573 GLN A CA 1
ATOM 4378 C C . GLN A 1 573 ? 4.816 -26.057 26.791 1.00 81.81 573 GLN A C 1
ATOM 4380 O O . GLN A 1 573 ? 5.780 -26.784 27.030 1.00 81.81 573 GLN A O 1
ATOM 4385 N N . LEU A 1 574 ? 4.670 -25.429 25.622 1.00 74.00 574 LEU A N 1
ATOM 4386 C CA . LEU A 1 574 ? 5.569 -25.587 24.473 1.00 74.00 574 LEU A CA 1
ATOM 4387 C C . LEU A 1 574 ? 6.453 -24.349 24.221 1.00 74.00 574 LEU A C 1
ATOM 4389 O O . LEU A 1 574 ? 7.198 -24.312 23.242 1.00 74.00 574 LEU A O 1
ATOM 4393 N N . LEU A 1 575 ? 6.387 -23.351 25.110 1.00 78.75 575 LEU A N 1
ATOM 4394 C CA . LEU A 1 575 ? 7.157 -22.108 25.038 1.00 78.75 575 LEU A CA 1
ATOM 4395 C C . LEU A 1 575 ? 8.465 -22.166 25.852 1.00 78.75 575 LEU A C 1
ATOM 4397 O O . LEU A 1 575 ? 8.540 -22.915 26.835 1.00 78.75 575 LEU A O 1
ATOM 4401 N N . PRO A 1 576 ? 9.474 -21.329 25.529 1.00 77.38 576 PRO A N 1
ATOM 4402 C CA . PRO A 1 576 ? 10.684 -21.182 26.338 1.00 77.38 576 PRO A CA 1
ATOM 4403 C C . PRO A 1 576 ? 10.353 -20.713 27.758 1.00 77.38 576 PRO A C 1
ATOM 4405 O O . PRO A 1 576 ? 9.458 -19.887 27.938 1.00 77.38 576 PRO A O 1
ATOM 4408 N N . ARG A 1 577 ? 11.102 -21.186 28.768 1.00 76.75 577 ARG A N 1
ATOM 4409 C CA . ARG A 1 577 ? 10.872 -20.856 30.196 1.00 76.75 577 ARG A CA 1
ATOM 4410 C C . ARG A 1 577 ? 10.758 -19.349 30.458 1.00 76.75 577 ARG A C 1
ATOM 4412 O O . ARG A 1 577 ? 9.922 -18.934 31.256 1.00 76.75 577 ARG A O 1
ATOM 4419 N N . GLU A 1 578 ? 11.563 -18.555 29.757 1.00 77.81 578 GLU A N 1
ATOM 4420 C CA . GLU A 1 578 ? 11.601 -17.090 29.836 1.00 77.81 578 GLU A CA 1
ATOM 4421 C C . GLU A 1 578 ? 10.264 -16.439 29.442 1.00 77.81 578 GLU A C 1
ATOM 4423 O O . GLU A 1 578 ? 9.843 -15.470 30.067 1.00 77.81 578 GLU A O 1
ATOM 4428 N N . SER A 1 579 ? 9.547 -17.014 28.471 1.00 81.56 579 SER A N 1
ATOM 4429 C CA . SER A 1 579 ? 8.241 -16.531 28.004 1.00 81.56 579 SER A CA 1
ATOM 4430 C C . SER A 1 579 ? 7.068 -17.015 28.868 1.00 81.56 579 SER A C 1
ATOM 4432 O O . SER A 1 579 ? 5.999 -16.404 28.855 1.00 81.56 579 SER A O 1
ATOM 4434 N N . GLN A 1 580 ? 7.238 -18.102 29.634 1.00 87.75 580 GLN A N 1
ATOM 4435 C CA . GLN A 1 580 ? 6.149 -18.694 30.424 1.00 87.75 580 GLN A CA 1
ATOM 4436 C C . GLN A 1 580 ? 5.716 -17.790 31.589 1.00 87.75 580 GLN A C 1
ATOM 4438 O O . GLN A 1 580 ? 4.520 -17.590 31.810 1.00 87.75 580 GLN A O 1
ATOM 4443 N N . VAL A 1 581 ? 6.676 -17.224 32.332 1.00 87.88 581 VAL A N 1
ATOM 4444 C CA . VAL A 1 581 ? 6.389 -16.428 33.540 1.00 87.88 581 VAL A CA 1
ATOM 4445 C C . VAL A 1 581 ? 5.679 -15.100 33.220 1.00 87.88 581 VAL A C 1
ATOM 4447 O O . VAL A 1 581 ? 4.667 -14.831 33.874 1.00 87.88 581 VAL A O 1
ATOM 4450 N N . PRO A 1 582 ? 6.095 -14.286 32.224 1.00 87.62 582 PRO A N 1
ATOM 4451 C CA . PRO A 1 582 ? 5.385 -13.053 31.869 1.00 87.62 582 PRO A CA 1
ATOM 4452 C C . PRO A 1 582 ? 3.948 -13.310 31.398 1.00 87.62 582 PRO A C 1
ATOM 4454 O O . PRO A 1 582 ? 3.018 -12.655 31.872 1.00 87.62 582 PRO A O 1
ATOM 4457 N N . ALA A 1 583 ? 3.746 -14.303 30.524 1.00 88.12 583 ALA A N 1
ATOM 4458 C CA . ALA A 1 583 ? 2.424 -14.639 29.999 1.00 88.12 583 ALA A CA 1
ATOM 4459 C C . ALA A 1 583 ? 1.466 -15.122 31.106 1.00 88.12 583 ALA A C 1
ATOM 4461 O O . ALA A 1 583 ? 0.337 -14.636 31.192 1.00 88.12 583 ALA A O 1
ATOM 4462 N N . LEU A 1 584 ? 1.922 -15.999 32.012 1.00 90.31 584 LEU A N 1
ATOM 4463 C CA . LEU A 1 584 ? 1.128 -16.405 33.180 1.00 90.31 584 LEU A CA 1
ATOM 4464 C C . LEU A 1 584 ? 0.859 -15.232 34.132 1.00 90.31 584 LEU A C 1
ATOM 4466 O O . LEU A 1 584 ? -0.250 -15.121 34.649 1.00 90.31 584 LEU A O 1
ATOM 4470 N N . THR A 1 585 ? 1.830 -14.338 34.334 1.00 90.50 585 THR A N 1
ATOM 4471 C CA . THR A 1 585 ? 1.686 -13.175 35.226 1.00 90.50 585 THR A CA 1
ATOM 4472 C C . THR A 1 585 ? 0.579 -12.232 34.762 1.00 90.50 585 THR A C 1
ATOM 4474 O O . THR A 1 585 ? -0.291 -11.874 35.560 1.00 90.50 585 THR A O 1
ATOM 4477 N N . HIS A 1 586 ? 0.560 -11.880 33.473 1.00 90.50 586 HIS A N 1
ATOM 4478 C CA . HIS A 1 586 ? -0.485 -11.029 32.898 1.00 90.50 586 HIS A CA 1
ATOM 4479 C C . HIS A 1 586 ? -1.877 -11.661 33.019 1.00 90.50 586 HIS A C 1
ATOM 4481 O O . HIS A 1 586 ? -2.801 -11.027 33.528 1.00 90.50 586 HIS A O 1
ATOM 4487 N N . VAL A 1 587 ? -2.027 -12.927 32.617 1.00 92.19 587 VAL A N 1
ATOM 4488 C CA . VAL A 1 587 ? -3.334 -13.604 32.612 1.00 92.19 587 VAL A CA 1
ATOM 4489 C C . VAL A 1 587 ? -3.862 -13.854 34.027 1.00 92.19 587 VAL A C 1
ATOM 4491 O O . VAL A 1 587 ? -5.035 -13.591 34.285 1.00 92.19 587 VAL A O 1
ATOM 4494 N N . MET A 1 588 ? -3.020 -14.310 34.962 1.00 92.88 588 MET A N 1
ATOM 4495 C CA . MET A 1 588 ? -3.427 -14.533 36.358 1.00 92.88 588 MET A CA 1
ATOM 4496 C C . MET A 1 588 ? -3.853 -13.227 37.032 1.00 92.88 588 MET A C 1
ATOM 4498 O O . MET A 1 588 ? -4.870 -13.199 37.723 1.00 92.88 588 MET A O 1
ATOM 4502 N N . THR A 1 589 ? -3.122 -12.135 36.785 1.00 93.06 589 THR A N 1
ATOM 4503 C CA . THR A 1 589 ? -3.482 -10.811 37.312 1.00 93.06 589 THR A CA 1
ATOM 4504 C C . THR A 1 589 ? -4.818 -10.348 36.732 1.00 93.06 589 THR A C 1
ATOM 4506 O O . THR A 1 589 ? -5.748 -10.075 37.485 1.00 93.06 589 THR A O 1
ATOM 4509 N N . ALA A 1 590 ? -4.969 -10.378 35.405 1.00 94.31 590 ALA A N 1
ATOM 4510 C CA . ALA A 1 590 ? -6.197 -9.993 34.711 1.00 94.31 590 ALA A CA 1
ATOM 4511 C C . ALA A 1 590 ? -7.442 -10.789 35.154 1.00 94.31 590 ALA A C 1
ATOM 4513 O O . ALA A 1 590 ? -8.515 -10.211 35.333 1.00 94.31 590 ALA A O 1
ATOM 4514 N N . PHE A 1 591 ? -7.309 -12.105 35.347 1.00 95.69 591 PHE A N 1
ATOM 4515 C CA . PHE A 1 591 ? -8.402 -12.985 35.770 1.00 95.69 591 PHE A CA 1
ATOM 4516 C C . PHE A 1 591 ? -8.857 -12.700 37.209 1.00 95.69 591 PHE A C 1
ATOM 4518 O O . PHE A 1 591 ? -10.055 -12.581 37.472 1.00 95.69 591 PHE A O 1
ATOM 4525 N N . VAL A 1 592 ? -7.914 -12.563 38.148 1.00 94.44 592 VAL A N 1
ATOM 4526 C CA . VAL A 1 592 ? -8.239 -12.342 39.567 1.00 94.44 592 VAL A CA 1
ATOM 4527 C C . VAL A 1 592 ? -8.683 -10.898 39.823 1.00 94.44 592 VAL A C 1
ATOM 4529 O O . VAL A 1 592 ? -9.612 -10.687 40.602 1.00 94.44 592 VAL A O 1
ATOM 4532 N N . GLU A 1 593 ? -8.130 -9.911 39.108 1.00 94.12 593 GLU A N 1
ATOM 4533 C CA . GLU A 1 593 ? -8.686 -8.552 39.088 1.00 94.12 593 GLU A CA 1
ATOM 4534 C C . GLU A 1 593 ? -10.139 -8.546 38.596 1.00 94.12 593 GLU A C 1
ATOM 4536 O O . GLU A 1 593 ? -10.996 -7.990 39.273 1.00 94.12 593 GLU A O 1
ATOM 4541 N N . ALA A 1 594 ? -10.453 -9.205 37.472 1.00 95.25 594 ALA A N 1
ATOM 4542 C CA . ALA A 1 594 ? -11.828 -9.276 36.966 1.00 95.25 594 ALA A CA 1
ATOM 4543 C C . ALA A 1 594 ? -12.808 -9.897 37.979 1.00 95.25 594 ALA A C 1
ATOM 4545 O O . ALA A 1 594 ? -13.962 -9.472 38.063 1.00 95.25 594 ALA A O 1
ATOM 4546 N N . TRP A 1 595 ? -12.357 -10.881 38.763 1.00 95.38 595 TRP A N 1
ATOM 4547 C CA . TRP A 1 595 ? -13.149 -11.499 39.829 1.00 95.38 595 TRP A CA 1
ATOM 4548 C C . TRP A 1 595 ? -13.414 -10.507 40.975 1.00 95.38 595 TRP A C 1
ATOM 4550 O O . TRP A 1 595 ? -14.561 -10.341 41.401 1.00 95.38 595 TRP A O 1
ATOM 4560 N N . MET A 1 596 ? -12.378 -9.803 41.442 1.00 93.31 596 MET A N 1
ATOM 4561 C CA . MET A 1 596 ? -12.490 -8.772 42.482 1.00 93.31 596 MET A CA 1
ATOM 4562 C C . MET A 1 596 ? -13.375 -7.597 42.040 1.00 93.31 596 MET A C 1
ATOM 4564 O O . MET A 1 596 ? -14.322 -7.239 42.745 1.00 93.31 596 MET A O 1
ATOM 4568 N N . ASP A 1 597 ? -13.124 -7.055 40.848 1.00 92.81 597 ASP A N 1
ATOM 4569 C CA . ASP A 1 597 ? -13.876 -5.948 40.253 1.00 92.81 597 ASP A CA 1
ATOM 4570 C C . ASP A 1 597 ? -15.357 -6.312 40.087 1.00 92.81 597 ASP A C 1
ATOM 4572 O O . ASP A 1 597 ? -16.235 -5.494 40.373 1.00 92.81 597 ASP A O 1
ATOM 4576 N N . HIS A 1 598 ? -15.666 -7.554 39.690 1.00 93.25 598 HIS A N 1
ATOM 4577 C CA . HIS A 1 598 ? -17.043 -8.039 39.596 1.00 93.25 598 HIS A CA 1
ATOM 4578 C C . HIS A 1 598 ? -17.741 -8.065 40.968 1.00 93.25 598 HIS A C 1
ATOM 4580 O O . HIS A 1 598 ? -18.865 -7.568 41.096 1.00 93.25 598 HIS A O 1
ATOM 4586 N N . ILE A 1 599 ? -17.079 -8.595 42.006 1.00 92.31 599 ILE A N 1
ATOM 4587 C CA . ILE A 1 599 ? -17.626 -8.665 43.373 1.00 92.31 599 ILE A CA 1
ATOM 4588 C C . ILE A 1 599 ? -17.939 -7.264 43.922 1.00 92.31 599 ILE A C 1
ATOM 4590 O O . ILE A 1 599 ? -19.029 -7.045 44.468 1.00 92.31 599 ILE A O 1
ATOM 4594 N N . LEU A 1 600 ? -17.006 -6.322 43.752 1.00 89.94 600 LEU A N 1
ATOM 4595 C CA . LEU A 1 600 ? -17.147 -4.929 44.183 1.00 89.94 600 LEU A CA 1
ATOM 4596 C C . LEU A 1 600 ? -18.246 -4.206 43.390 1.00 89.94 600 LEU A C 1
ATOM 4598 O O . LEU A 1 600 ? -19.138 -3.604 43.990 1.00 89.94 600 LEU A O 1
ATOM 4602 N N . THR A 1 601 ? -18.256 -4.337 42.060 1.00 90.31 601 THR A N 1
ATOM 4603 C CA . THR A 1 601 ? -19.244 -3.694 41.174 1.00 90.31 601 THR A CA 1
ATOM 4604 C C . THR A 1 601 ? -20.672 -4.159 41.470 1.00 90.31 601 THR A C 1
ATOM 4606 O O . THR A 1 601 ? -21.582 -3.336 41.571 1.00 90.31 601 THR A O 1
ATOM 4609 N N . GLN A 1 602 ? -20.884 -5.465 41.671 1.00 89.94 602 GLN A N 1
ATOM 4610 C CA . GLN A 1 602 ? -22.197 -6.020 42.031 1.00 89.94 602 GLN A CA 1
ATOM 4611 C C . GLN A 1 602 ? -22.540 -5.860 43.527 1.00 89.94 602 GLN A C 1
ATOM 4613 O O . GLN A 1 602 ? -23.640 -6.226 43.950 1.00 89.94 602 GLN A O 1
ATOM 4618 N N . LYS A 1 603 ? -21.616 -5.322 44.341 1.00 89.25 603 LYS A N 1
ATOM 4619 C CA . LYS A 1 603 ? -21.743 -5.100 45.795 1.00 89.25 603 LYS A CA 1
ATOM 4620 C C . LYS A 1 603 ? -22.267 -6.332 46.547 1.00 89.25 603 LYS A C 1
ATOM 4622 O O . LYS A 1 603 ? -23.100 -6.217 47.456 1.00 89.25 603 LYS A O 1
ATOM 4627 N N . ILE A 1 604 ? -21.775 -7.511 46.151 1.00 89.38 604 ILE A N 1
ATOM 4628 C CA . ILE A 1 604 ? -22.225 -8.822 46.642 1.00 89.38 604 ILE A CA 1
ATOM 4629 C C . ILE A 1 604 ? -22.084 -8.879 48.167 1.00 89.38 604 ILE A C 1
ATOM 4631 O O . ILE A 1 604 ? -21.048 -8.511 48.710 1.00 89.38 604 ILE A O 1
ATOM 4635 N N . LYS A 1 605 ? -23.128 -9.333 48.876 1.00 89.62 605 LYS A N 1
ATOM 4636 C CA . LYS A 1 605 ? -23.112 -9.425 50.346 1.00 89.62 605 LYS A CA 1
ATOM 4637 C C . LYS A 1 605 ? -22.827 -10.843 50.831 1.00 89.62 605 LYS A C 1
ATOM 4639 O O . LYS A 1 605 ? -23.572 -11.762 50.489 1.00 89.62 605 LYS A O 1
ATOM 4644 N N . PHE A 1 606 ? -21.805 -10.993 51.674 1.00 90.94 606 PHE A N 1
ATOM 4645 C CA . PHE A 1 606 ? -21.299 -12.281 52.155 1.00 90.94 606 PHE A CA 1
ATOM 4646 C C . PHE A 1 606 ? -21.625 -12.525 53.634 1.00 90.94 606 PHE A C 1
ATOM 4648 O O . PHE A 1 606 ? -21.359 -11.685 54.500 1.00 90.94 606 PHE A O 1
ATOM 4655 N N . SER A 1 607 ? -22.154 -13.715 53.929 1.00 89.8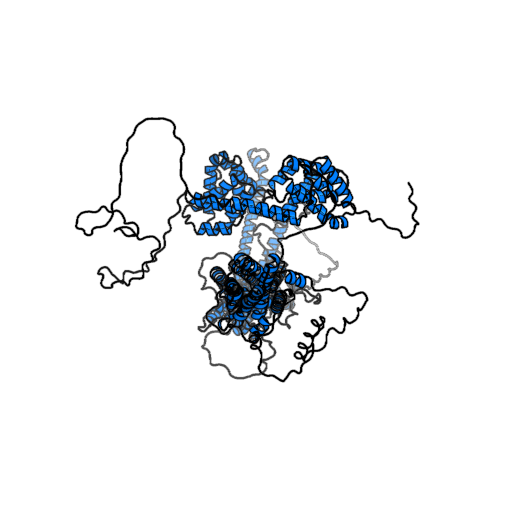1 607 SER A N 1
ATOM 4656 C CA . SER A 1 607 ? -22.115 -14.312 55.268 1.00 89.81 607 SER A CA 1
ATOM 4657 C C . SER A 1 607 ? -20.742 -14.934 55.545 1.00 89.81 607 SER A C 1
ATOM 4659 O O . SER A 1 607 ? -19.937 -15.097 54.628 1.00 89.81 607 SER A O 1
ATOM 4661 N N . LEU A 1 608 ? -20.489 -15.369 56.787 1.00 85.75 608 LEU A N 1
ATOM 4662 C CA . LEU A 1 608 ? -19.278 -16.133 57.115 1.00 85.75 608 LEU A CA 1
ATOM 4663 C C . LEU A 1 608 ? -19.142 -17.397 56.244 1.00 85.75 608 LEU A C 1
ATOM 4665 O O . LEU A 1 608 ? -18.067 -17.669 55.719 1.00 85.75 608 LEU A O 1
ATOM 4669 N N . GLN A 1 609 ? -20.242 -18.131 56.031 1.00 85.81 609 GLN A N 1
ATOM 4670 C CA . GLN A 1 609 ? -20.255 -19.318 55.168 1.00 85.81 609 GLN A CA 1
ATOM 4671 C C . GLN A 1 609 ? -19.972 -18.950 53.701 1.00 85.81 609 GLN A C 1
ATOM 4673 O O . GLN A 1 609 ? -19.253 -19.673 53.020 1.00 85.81 609 GLN A O 1
ATOM 4678 N N . GLY A 1 610 ? -20.500 -17.816 53.223 1.00 87.88 610 GLY A N 1
ATOM 4679 C CA . GLY A 1 610 ? -20.234 -17.309 51.875 1.00 87.88 610 GLY A CA 1
ATOM 4680 C C . GLY A 1 610 ? -18.778 -16.883 51.670 1.00 87.88 610 GLY A C 1
ATOM 4681 O O . GLY A 1 610 ? -18.209 -17.168 50.624 1.00 87.88 610 GLY A O 1
ATOM 4682 N N . ALA A 1 611 ? -18.153 -16.256 52.669 1.00 88.81 611 ALA A N 1
ATOM 4683 C CA . ALA A 1 611 ? -16.733 -15.902 52.631 1.00 88.81 611 ALA A CA 1
ATOM 4684 C C . ALA A 1 611 ? -15.823 -17.148 52.658 1.00 88.81 611 ALA A C 1
ATOM 4686 O O . ALA A 1 611 ? -14.828 -17.203 51.938 1.00 88.81 611 ALA A O 1
ATOM 4687 N N . LEU A 1 612 ? -16.197 -18.182 53.424 1.00 88.25 612 LEU A N 1
ATOM 4688 C CA . LEU A 1 612 ? -15.517 -19.483 53.409 1.00 88.25 612 LEU A CA 1
ATOM 4689 C C . LEU A 1 612 ? -15.664 -20.202 52.056 1.00 88.25 612 LEU A C 1
ATOM 4691 O O . LEU A 1 612 ? -14.690 -20.777 51.576 1.00 88.25 612 LEU A O 1
ATOM 4695 N N . GLN A 1 613 ? -16.839 -20.134 51.415 1.00 91.19 613 GLN A N 1
ATOM 4696 C CA . GLN A 1 613 ? -17.029 -20.662 50.058 1.00 91.19 613 GLN A CA 1
ATOM 4697 C C . GLN A 1 613 ? -16.178 -19.888 49.044 1.00 91.19 613 GLN A C 1
ATOM 4699 O O . GLN A 1 613 ? -15.481 -20.515 48.261 1.00 91.19 613 GLN A O 1
ATOM 4704 N N . LEU A 1 614 ? -16.145 -18.549 49.103 1.00 91.69 614 LEU A N 1
ATOM 4705 C CA . LEU A 1 614 ? -15.322 -17.739 48.196 1.00 91.69 614 LEU A CA 1
ATOM 4706 C C . LEU A 1 614 ? -13.829 -18.088 48.314 1.00 91.69 614 LEU A C 1
ATOM 4708 O O . LEU A 1 614 ? -13.134 -18.130 47.303 1.00 91.69 614 LEU A O 1
ATOM 4712 N N . LYS A 1 615 ? -13.343 -18.396 49.526 1.00 90.88 615 LYS A N 1
ATOM 4713 C CA . LYS A 1 615 ? -11.978 -18.902 49.719 1.00 90.88 615 LYS A CA 1
ATOM 4714 C C . LYS A 1 615 ? -11.767 -20.253 49.027 1.00 90.88 615 LYS A C 1
ATOM 4716 O O . LYS A 1 615 ? -10.795 -20.414 48.297 1.00 90.88 615 LYS A O 1
ATOM 4721 N N . GLN A 1 616 ? -12.679 -21.205 49.233 1.00 90.38 616 GLN A N 1
ATOM 4722 C CA . GLN A 1 616 ? -12.601 -22.536 48.619 1.00 90.38 616 GLN A CA 1
ATOM 4723 C C . GLN A 1 616 ? -12.718 -22.483 47.084 1.00 90.38 616 GLN A C 1
ATOM 4725 O O . GLN A 1 616 ? -12.096 -23.288 46.390 1.00 90.38 616 GLN A O 1
ATOM 4730 N N . ASP A 1 617 ? -13.475 -21.518 46.568 1.00 93.06 617 ASP A N 1
ATOM 4731 C CA . ASP A 1 617 ? -13.628 -21.243 45.143 1.00 93.06 617 ASP A CA 1
ATOM 4732 C C . ASP A 1 617 ? -12.359 -20.600 44.566 1.00 93.06 617 ASP A C 1
ATOM 4734 O O . ASP A 1 617 ? -11.916 -21.000 43.497 1.00 93.06 617 ASP A O 1
ATOM 4738 N N . PHE A 1 618 ? -11.723 -19.660 45.273 1.00 93.19 618 PHE A N 1
ATOM 4739 C CA . PHE A 1 618 ? -10.455 -19.057 44.841 1.00 93.19 618 PHE A CA 1
ATOM 4740 C C . PHE A 1 618 ? -9.274 -20.039 44.908 1.00 93.19 618 PHE A C 1
ATOM 4742 O O . PHE A 1 618 ? -8.407 -20.038 44.031 1.00 93.19 618 PHE A O 1
ATOM 4749 N N . ASP A 1 619 ? -9.263 -20.944 45.891 1.00 90.31 619 ASP A N 1
ATOM 4750 C CA . ASP A 1 619 ? -8.246 -21.991 46.003 1.00 90.31 619 ASP A CA 1
ATOM 4751 C C . ASP A 1 619 ? -8.248 -22.967 44.797 1.00 90.31 619 ASP A C 1
ATOM 4753 O O . ASP A 1 619 ? -7.241 -23.649 44.586 1.00 90.31 619 ASP A O 1
ATOM 4757 N N . THR A 1 620 ? -9.282 -22.994 43.932 1.00 90.56 620 THR A N 1
ATOM 4758 C CA . THR A 1 620 ? -9.219 -23.751 42.660 1.00 90.56 620 THR A CA 1
ATOM 4759 C C . THR A 1 620 ? -8.147 -23.220 41.714 1.00 90.56 620 THR A C 1
ATOM 4761 O O . THR A 1 620 ? -7.497 -24.010 41.035 1.00 90.56 620 THR A O 1
ATOM 4764 N N . VAL A 1 621 ? -7.900 -21.904 41.699 1.00 91.12 621 VAL A N 1
ATOM 4765 C CA . VAL A 1 621 ? -6.864 -21.278 40.860 1.00 91.12 621 VAL A CA 1
ATOM 4766 C C . VAL A 1 621 ? -5.484 -21.795 41.267 1.00 91.12 621 VAL A C 1
ATOM 4768 O O . VAL A 1 621 ? -4.661 -22.147 40.421 1.00 91.12 621 VAL A O 1
ATOM 4771 N N . ARG A 1 622 ? -5.258 -21.930 42.580 1.00 90.81 622 ARG A N 1
ATOM 4772 C CA . ARG A 1 622 ? -4.031 -22.507 43.146 1.00 90.81 622 ARG A CA 1
ATOM 4773 C C . ARG A 1 622 ? -3.897 -23.982 42.789 1.00 90.81 622 ARG A C 1
ATOM 4775 O O . ARG A 1 622 ? -2.837 -24.393 42.326 1.00 90.81 622 ARG A O 1
ATOM 4782 N N . GLN A 1 623 ? -4.968 -24.761 42.943 1.00 89.69 623 GLN A N 1
ATOM 4783 C CA . GLN A 1 623 ? -4.993 -26.184 42.584 1.00 89.69 623 GLN A CA 1
ATOM 4784 C C . GLN A 1 623 ? -4.727 -26.407 41.085 1.00 89.69 623 GLN A C 1
ATOM 4786 O O . GLN A 1 623 ? -3.971 -27.310 40.730 1.00 89.69 623 GLN A O 1
ATOM 4791 N N . LEU A 1 624 ? -5.268 -25.554 40.209 1.00 88.69 624 LEU A N 1
ATOM 4792 C CA . LEU A 1 624 ? -5.057 -25.615 38.762 1.00 88.69 624 LEU A CA 1
ATOM 4793 C C . LEU A 1 624 ? -3.582 -25.376 38.388 1.00 88.69 624 LEU A C 1
ATOM 4795 O O . LEU A 1 624 ? -3.022 -26.148 37.612 1.00 88.69 624 LEU A O 1
ATOM 4799 N N . VAL A 1 625 ? -2.924 -24.378 38.994 1.00 87.75 625 VAL A N 1
ATOM 4800 C CA . VAL A 1 625 ? -1.478 -24.115 38.814 1.00 87.75 625 VAL A CA 1
ATOM 4801 C C . VAL A 1 625 ? -0.606 -25.204 39.455 1.00 87.75 625 VAL A C 1
ATOM 4803 O O . VAL A 1 625 ? 0.463 -25.533 38.943 1.00 87.75 625 VAL A O 1
ATOM 4806 N N . GLN A 1 626 ? -1.039 -25.792 40.572 1.00 87.19 626 GLN A N 1
ATOM 4807 C CA . GLN A 1 626 ? -0.287 -26.841 41.269 1.00 87.19 626 GLN A CA 1
ATOM 4808 C C . GLN A 1 626 ? -0.407 -28.222 40.607 1.00 87.19 626 GLN A C 1
ATOM 4810 O O . GLN A 1 626 ? 0.516 -29.025 40.768 1.00 87.19 626 GLN A O 1
ATOM 4815 N N . SER A 1 627 ? -1.474 -28.471 39.837 1.00 85.56 627 SER A N 1
ATOM 4816 C CA . SER A 1 627 ? -1.796 -29.735 39.149 1.00 85.56 627 SER A CA 1
ATOM 4817 C C . SER A 1 627 ? -0.613 -30.402 38.429 1.00 85.56 627 SER A C 1
ATOM 4819 O O . SER A 1 627 ? 0.330 -29.743 37.983 1.00 85.56 627 SER A O 1
ATOM 4821 N N . ALA A 1 628 ? -0.659 -31.728 38.276 1.00 71.50 628 ALA A N 1
ATOM 4822 C CA . ALA A 1 628 ? 0.322 -32.445 37.459 1.00 71.50 628 ALA A CA 1
ATOM 4823 C C . ALA A 1 628 ? 0.198 -32.068 35.969 1.00 71.50 628 ALA A C 1
ATOM 4825 O O . ALA A 1 628 ? 1.204 -31.883 35.286 1.00 71.50 628 ALA A O 1
ATOM 4826 N N . ASP A 1 629 ? -1.036 -31.882 35.498 1.00 69.88 629 ASP A N 1
ATOM 4827 C CA . ASP A 1 629 ? -1.386 -31.773 34.078 1.00 69.88 629 ASP A CA 1
ATOM 4828 C C . ASP A 1 629 ? -0.988 -30.433 33.434 1.00 69.88 629 ASP A C 1
ATOM 4830 O O . ASP A 1 629 ? -0.928 -30.322 32.210 1.00 69.88 629 ASP A O 1
ATOM 4834 N N . CYS A 1 630 ? -0.674 -29.408 34.237 1.00 70.75 630 CYS A N 1
ATOM 4835 C CA . CYS A 1 630 ? -0.233 -28.108 33.725 1.00 70.75 630 CYS A CA 1
ATOM 4836 C C . CYS A 1 630 ? 1.196 -28.100 33.146 1.00 70.75 630 CYS A C 1
ATOM 4838 O O . CYS A 1 630 ? 1.548 -27.141 32.464 1.00 70.75 630 CYS A O 1
ATOM 4840 N N . GLY A 1 631 ? 2.023 -29.123 33.400 1.00 74.44 631 GLY A N 1
ATOM 4841 C CA . GLY A 1 631 ? 3.364 -29.268 32.807 1.00 74.44 631 GLY A CA 1
ATOM 4842 C C . GLY A 1 631 ? 4.442 -28.268 33.270 1.00 74.44 631 GLY A C 1
ATOM 4843 O O . GLY A 1 631 ? 5.583 -28.362 32.824 1.00 74.44 631 GLY A O 1
ATOM 4844 N N . LEU A 1 632 ? 4.116 -27.327 34.164 1.00 83.88 632 LEU A N 1
ATOM 4845 C CA . LEU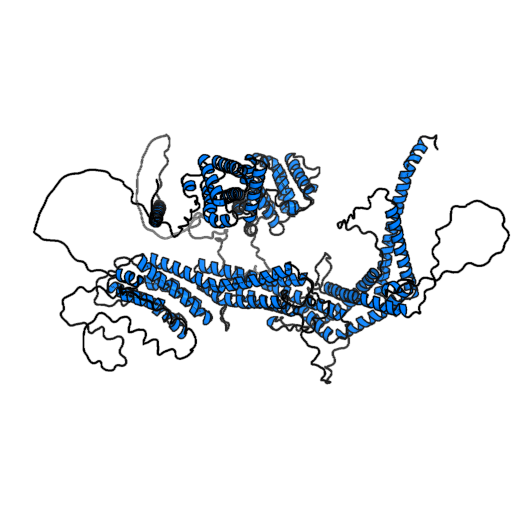 A 1 632 ? 5.039 -26.286 34.635 1.00 83.88 632 LEU A CA 1
ATOM 4846 C C . LEU A 1 632 ? 6.110 -26.819 35.603 1.00 83.88 632 LEU A C 1
ATOM 4848 O O . LEU A 1 632 ? 5.829 -27.665 36.458 1.00 83.88 632 LEU A O 1
ATOM 4852 N N . SER A 1 633 ? 7.319 -26.252 35.528 1.00 85.25 633 SER A N 1
ATOM 4853 C CA . SER A 1 633 ? 8.412 -26.540 36.468 1.00 85.25 633 SER A CA 1
ATOM 4854 C C . SER A 1 633 ? 8.123 -25.965 37.870 1.00 85.25 633 SER A C 1
ATOM 4856 O O . SER A 1 633 ? 7.344 -25.011 37.994 1.00 85.25 633 SER A O 1
ATOM 4858 N N . PRO A 1 634 ? 8.711 -26.516 38.953 1.00 84.56 634 PRO A N 1
ATOM 4859 C CA . PRO A 1 634 ? 8.391 -26.082 40.314 1.00 84.56 634 PRO A CA 1
ATOM 4860 C C . PRO A 1 634 ? 8.781 -24.622 40.584 1.00 84.56 634 PRO A C 1
ATOM 4862 O O . PRO A 1 634 ? 8.092 -23.943 41.341 1.00 84.56 634 PRO A O 1
ATOM 4865 N N . GLU A 1 635 ? 9.820 -24.107 39.921 1.00 86.62 635 GLU A N 1
ATOM 4866 C CA . GLU A 1 635 ? 10.243 -22.706 40.025 1.00 86.62 635 GLU A CA 1
ATOM 4867 C C . GLU A 1 635 ? 9.184 -21.764 39.429 1.00 86.62 635 GLU A C 1
ATOM 4869 O O . GLU A 1 635 ? 8.823 -20.761 40.043 1.00 86.62 635 GLU A O 1
ATOM 4874 N N . ILE A 1 636 ? 8.625 -22.122 38.267 1.00 86.38 636 ILE A N 1
ATOM 4875 C CA . ILE A 1 636 ? 7.576 -21.347 37.587 1.00 86.38 636 ILE A CA 1
ATOM 4876 C C . ILE A 1 636 ? 6.265 -21.407 38.383 1.00 86.38 636 ILE A C 1
ATOM 4878 O O . ILE A 1 636 ? 5.609 -20.380 38.562 1.00 86.38 636 ILE A O 1
ATOM 4882 N N . LYS A 1 637 ? 5.914 -22.576 38.940 1.00 88.88 637 LYS A N 1
ATOM 4883 C CA . LYS A 1 637 ? 4.774 -22.713 39.864 1.00 88.88 637 LYS A CA 1
ATOM 4884 C C . LYS A 1 637 ? 4.928 -21.806 41.087 1.00 88.88 637 LYS A C 1
ATOM 4886 O O . LYS A 1 637 ? 3.980 -21.106 41.438 1.00 88.88 637 LYS A O 1
ATOM 4891 N N . GLN A 1 638 ? 6.110 -21.776 41.704 1.00 89.38 638 GLN A N 1
ATOM 4892 C CA . GLN A 1 638 ? 6.381 -20.920 42.860 1.00 89.38 638 GLN A CA 1
ATOM 4893 C C . GLN A 1 638 ? 6.312 -19.428 42.499 1.00 89.38 638 GLN A C 1
ATOM 4895 O O . GLN A 1 638 ? 5.690 -18.661 43.232 1.00 89.38 638 GLN A O 1
ATOM 4900 N N . ALA A 1 639 ? 6.880 -19.022 41.358 1.00 88.38 639 ALA A N 1
ATOM 4901 C CA . ALA A 1 639 ? 6.817 -17.642 40.879 1.00 88.38 639 ALA A CA 1
ATOM 4902 C C . ALA A 1 639 ? 5.364 -17.174 40.682 1.00 88.38 639 ALA A C 1
ATOM 4904 O O . ALA A 1 639 ? 4.966 -16.153 41.243 1.00 88.38 639 ALA A O 1
ATOM 4905 N N . VAL A 1 640 ? 4.539 -17.955 39.976 1.00 89.06 640 VAL A N 1
ATOM 4906 C CA . VAL A 1 640 ? 3.129 -17.613 39.709 1.00 89.06 640 VAL A CA 1
ATOM 4907 C C . VAL A 1 640 ? 2.287 -17.577 40.990 1.00 89.06 640 VAL A C 1
ATOM 4909 O O . VAL A 1 640 ? 1.458 -16.685 41.151 1.00 89.06 640 VAL A O 1
ATOM 4912 N N . LEU A 1 641 ? 2.518 -18.488 41.940 1.00 89.06 641 LEU A N 1
ATOM 4913 C CA . LEU A 1 641 ? 1.818 -18.479 43.234 1.00 89.06 641 LEU A CA 1
ATOM 4914 C C . LEU A 1 641 ? 2.264 -17.335 44.164 1.00 89.06 641 LEU A C 1
ATOM 4916 O O . LEU A 1 641 ? 1.529 -16.988 45.086 1.00 89.06 641 LEU A O 1
ATOM 4920 N N . SER A 1 642 ? 3.438 -16.740 43.925 1.00 89.31 642 SER A N 1
ATOM 4921 C CA . SER A 1 642 ? 3.961 -15.595 44.688 1.00 89.31 642 SER A CA 1
ATOM 4922 C C . SER A 1 642 ? 3.452 -14.226 44.212 1.00 89.31 642 SER A C 1
ATOM 4924 O O . SER A 1 642 ? 3.760 -13.207 44.831 1.00 89.31 642 SER A O 1
ATOM 4926 N N . LEU A 1 643 ? 2.663 -14.177 43.130 1.00 91.12 643 LEU A N 1
ATOM 4927 C CA . LEU A 1 643 ? 2.165 -12.924 42.560 1.00 91.12 643 LEU A CA 1
ATOM 4928 C C . LEU A 1 643 ? 1.288 -12.148 43.554 1.00 91.12 643 LEU A C 1
ATOM 4930 O O . LEU A 1 643 ? 0.352 -12.689 44.148 1.00 91.12 643 LEU A O 1
ATOM 4934 N N . ARG A 1 644 ? 1.538 -10.835 43.654 1.00 89.56 644 ARG A N 1
ATOM 4935 C CA . ARG A 1 644 ? 0.853 -9.887 44.558 1.00 89.56 644 ARG A CA 1
ATOM 4936 C C . ARG A 1 644 ? -0.679 -9.959 44.490 1.00 89.56 644 ARG A C 1
ATOM 4938 O O . ARG A 1 644 ? -1.344 -9.729 45.496 1.00 89.56 644 ARG A O 1
ATOM 4945 N N . ILE A 1 645 ? -1.236 -10.327 43.336 1.00 90.38 645 ILE A N 1
ATOM 4946 C CA . ILE A 1 645 ? -2.682 -10.460 43.137 1.00 90.38 645 ILE A CA 1
ATOM 4947 C C . ILE A 1 645 ? -3.319 -11.555 44.015 1.00 90.38 645 ILE A C 1
ATOM 4949 O O . ILE A 1 645 ? -4.436 -11.377 44.499 1.00 90.38 645 ILE A O 1
ATOM 4953 N N . PHE A 1 646 ? -2.596 -12.643 44.319 1.00 88.81 646 PHE A N 1
ATOM 4954 C CA . PHE A 1 646 ? -3.065 -13.661 45.267 1.00 88.81 646 PHE A CA 1
ATOM 4955 C C . PHE A 1 646 ? -3.149 -13.098 46.689 1.00 88.81 646 PHE A C 1
ATOM 4957 O O . PHE A 1 646 ? -4.155 -13.302 47.362 1.00 88.81 646 PHE A O 1
ATOM 4964 N N . GLN A 1 647 ? -2.145 -12.323 47.113 1.00 88.62 647 GLN A N 1
ATOM 4965 C CA . GLN A 1 647 ? -2.132 -11.654 48.421 1.00 88.62 647 GLN A CA 1
ATOM 4966 C C . GLN A 1 647 ? -3.262 -10.618 48.538 1.00 88.62 647 GLN A C 1
ATOM 4968 O O . GLN A 1 647 ? -3.896 -10.502 49.585 1.00 88.62 647 GLN A O 1
ATOM 4973 N N . GLN A 1 648 ? -3.550 -9.875 47.464 1.00 88.50 648 GLN A N 1
ATOM 4974 C CA . GLN A 1 648 ? -4.663 -8.919 47.422 1.00 88.50 648 GLN A CA 1
ATOM 4975 C C . GLN A 1 648 ? -6.021 -9.620 47.579 1.00 88.50 648 GLN A C 1
ATOM 4977 O O . GLN A 1 648 ? -6.834 -9.182 48.395 1.00 88.50 648 GLN A O 1
ATOM 4982 N N . MET A 1 649 ? -6.242 -10.734 46.874 1.00 90.75 649 MET A N 1
ATOM 4983 C CA . MET A 1 649 ? -7.475 -11.519 46.992 1.00 90.75 649 MET A CA 1
ATOM 4984 C C . MET A 1 649 ? -7.597 -12.222 48.356 1.00 90.75 649 MET A C 1
ATOM 4986 O O . MET A 1 649 ? -8.675 -12.215 48.948 1.00 90.75 649 MET A O 1
ATOM 4990 N N . ASP A 1 650 ? -6.508 -12.752 48.924 1.00 86.88 650 ASP A N 1
ATOM 4991 C CA . ASP A 1 650 ? -6.523 -13.305 50.288 1.00 86.88 650 ASP A CA 1
ATOM 4992 C C . ASP A 1 650 ? -6.874 -12.229 51.328 1.00 86.88 650 ASP A C 1
ATOM 4994 O O . ASP A 1 650 ? -7.703 -12.469 52.206 1.00 86.88 650 ASP A O 1
ATOM 4998 N N . ASN A 1 651 ? -6.318 -11.019 51.207 1.00 87.19 651 ASN A N 1
ATOM 4999 C CA . ASN A 1 651 ? -6.638 -9.894 52.091 1.00 87.19 651 ASN A CA 1
ATOM 5000 C C . ASN A 1 651 ? -8.100 -9.433 51.952 1.00 87.19 651 ASN A C 1
ATOM 5002 O O . ASN A 1 651 ? -8.752 -9.135 52.958 1.00 87.19 651 ASN A O 1
ATOM 5006 N N . ALA A 1 652 ? -8.653 -9.440 50.735 1.00 86.81 652 ALA A N 1
ATOM 5007 C CA . ALA A 1 652 ? -10.077 -9.211 50.492 1.00 86.81 652 ALA A CA 1
ATOM 5008 C C . ALA A 1 652 ? -10.954 -10.283 51.172 1.00 86.81 652 ALA A C 1
ATOM 5010 O O . ALA A 1 652 ? -11.896 -9.954 51.898 1.00 86.81 652 ALA A O 1
ATOM 5011 N N . ILE A 1 653 ? -10.604 -11.566 51.020 1.00 88.19 653 ILE A N 1
ATOM 5012 C CA . ILE A 1 653 ? -11.288 -12.693 51.675 1.00 88.19 653 ILE A CA 1
ATOM 5013 C C . ILE A 1 653 ? -11.197 -12.582 53.207 1.00 88.19 653 ILE A C 1
ATOM 5015 O O . ILE A 1 653 ? -12.204 -12.766 53.893 1.00 88.19 653 ILE A O 1
ATOM 5019 N N . LEU A 1 654 ? -10.036 -12.225 53.766 1.00 86.62 654 LEU A N 1
ATOM 5020 C CA . LEU A 1 654 ? -9.858 -12.002 55.205 1.00 86.62 654 LEU A CA 1
ATOM 5021 C C . LEU A 1 654 ? -10.772 -10.882 55.726 1.00 86.62 654 LEU A C 1
ATOM 5023 O O . LEU A 1 654 ? -11.411 -11.056 56.767 1.00 86.62 654 LEU A O 1
ATOM 5027 N N . CYS A 1 655 ? -10.927 -9.783 54.982 1.00 86.56 655 CYS A N 1
ATOM 5028 C CA . CYS A 1 655 ? -11.876 -8.718 55.325 1.00 86.56 655 CYS A CA 1
ATOM 5029 C C . CYS A 1 655 ? -13.338 -9.207 55.334 1.00 86.56 655 CYS A C 1
ATOM 5031 O O . CYS A 1 655 ? -14.122 -8.776 56.181 1.00 86.56 655 CYS A O 1
ATOM 5033 N N . LEU A 1 656 ? -13.713 -10.143 54.453 1.00 85.81 656 LEU A N 1
ATOM 5034 C CA . LEU A 1 656 ? -15.047 -10.765 54.443 1.00 85.81 656 LEU A CA 1
ATOM 5035 C C . LEU A 1 656 ? -15.254 -11.786 55.578 1.00 85.81 656 LEU A C 1
ATOM 5037 O O . LEU A 1 656 ? -16.376 -11.935 56.071 1.00 85.81 656 LEU A O 1
ATOM 5041 N N . LEU A 1 657 ? -14.197 -12.480 56.011 1.00 85.06 657 LEU A N 1
ATOM 5042 C CA . LEU A 1 657 ? -14.239 -13.428 57.133 1.00 85.06 657 LEU A CA 1
ATOM 5043 C C . LEU A 1 657 ? -14.383 -12.721 58.493 1.00 85.06 657 LEU A C 1
ATOM 5045 O O . LEU A 1 657 ? -15.008 -13.268 59.403 1.00 85.06 657 LEU A O 1
ATOM 5049 N N . GLN A 1 658 ? -13.883 -11.488 58.629 1.00 83.19 658 GLN A N 1
ATOM 5050 C CA . GLN A 1 658 ? -14.026 -10.644 59.825 1.00 83.19 658 GLN A CA 1
ATOM 5051 C C . GLN A 1 658 ? -15.458 -10.089 59.995 1.00 83.19 658 GLN A C 1
ATOM 5053 O O . GLN A 1 658 ? -15.697 -8.883 59.909 1.00 83.19 658 GLN A O 1
ATOM 5058 N N . GLN A 1 659 ? -16.447 -10.951 60.227 1.00 77.00 659 GLN A N 1
ATOM 5059 C CA . GLN A 1 659 ? -17.846 -10.543 60.419 1.00 77.00 659 GLN A CA 1
ATOM 5060 C C . GLN A 1 659 ? -18.043 -9.748 61.736 1.00 77.00 659 GLN A C 1
ATOM 5062 O O . GLN A 1 659 ? -17.425 -10.080 62.751 1.00 77.00 659 GLN A O 1
ATOM 5067 N N . PRO A 1 660 ? -18.893 -8.699 61.758 1.00 67.25 660 PRO A N 1
ATOM 5068 C CA . PRO A 1 660 ? -19.080 -7.846 62.936 1.00 67.25 660 PRO A CA 1
ATOM 5069 C C . PRO A 1 660 ? -19.710 -8.615 64.110 1.00 67.25 660 PRO A C 1
ATOM 5071 O O . PRO A 1 660 ? -20.736 -9.278 63.956 1.00 67.25 660 PRO A O 1
ATOM 5074 N N . SER A 1 661 ? -19.109 -8.519 65.300 1.00 49.38 661 SER A N 1
ATOM 5075 C CA . SER A 1 661 ? -19.477 -9.362 66.445 1.00 49.38 661 SER A CA 1
ATOM 5076 C C . SER A 1 661 ? -20.711 -8.863 67.210 1.00 49.38 661 SER A C 1
ATOM 5078 O O . SER A 1 661 ? -20.705 -7.811 67.848 1.00 49.38 661 SER A O 1
ATOM 5080 N N . SER A 1 662 ? -21.772 -9.674 67.231 1.00 42.41 662 SER A N 1
ATOM 5081 C CA . SER A 1 662 ? -22.912 -9.484 68.133 1.00 42.41 662 SER A CA 1
ATOM 5082 C C . SER A 1 662 ? -22.597 -10.052 69.524 1.00 42.41 662 SER A C 1
ATOM 5084 O O . SER A 1 662 ? -22.848 -11.228 69.798 1.00 42.41 662 SER A O 1
ATOM 5086 N N . LYS A 1 663 ? -22.041 -9.223 70.414 1.00 38.75 663 LYS A N 1
ATOM 5087 C CA . LYS A 1 663 ? -21.938 -9.546 71.849 1.00 38.75 663 LYS A CA 1
ATOM 5088 C C . LYS A 1 663 ? -23.345 -9.657 72.473 1.00 38.75 663 LYS A C 1
ATOM 5090 O O . LYS A 1 663 ? -24.205 -8.844 72.160 1.00 38.75 663 LYS A O 1
ATOM 5095 N N . ALA A 1 664 ? -23.623 -10.587 73.387 1.00 35.38 664 ALA A N 1
ATOM 5096 C CA . ALA A 1 664 ? -22.866 -11.782 73.774 1.00 35.38 664 ALA A CA 1
ATOM 5097 C C . ALA A 1 664 ? -23.792 -12.781 74.494 1.00 35.38 664 ALA A C 1
ATOM 5099 O O . ALA A 1 664 ? -24.720 -12.350 75.168 1.00 35.38 664 ALA A O 1
ATOM 5100 N N . TYR A 1 665 ? -23.486 -14.081 74.416 1.00 29.66 665 TYR A N 1
ATOM 5101 C CA . TYR A 1 665 ? -23.684 -15.055 75.503 1.00 29.66 665 TYR A CA 1
ATOM 5102 C C . TYR A 1 665 ? -22.858 -16.320 75.201 1.00 29.66 665 TYR A C 1
ATOM 5104 O O . TYR A 1 665 ? -22.982 -16.896 74.124 1.00 29.66 665 TYR A O 1
ATOM 5112 N N . LEU A 1 666 ? -22.013 -16.737 76.148 1.00 30.77 666 LEU A N 1
ATOM 5113 C CA . LEU A 1 666 ? -21.393 -18.072 76.200 1.00 30.77 666 LEU A CA 1
ATOM 5114 C C . LEU A 1 666 ? -22.289 -18.984 77.061 1.00 30.77 666 LEU A C 1
ATOM 5116 O O . LEU A 1 666 ? -23.002 -18.475 77.932 1.00 30.77 666 LEU A O 1
ATOM 5120 N N . PRO A 1 667 ? -22.291 -20.307 76.823 1.00 32.91 667 PRO A N 1
ATOM 5121 C CA . PRO A 1 667 ? -21.309 -21.157 77.516 1.00 32.91 667 PRO A CA 1
ATOM 5122 C C . PRO A 1 667 ? -20.176 -21.700 76.634 1.00 32.91 667 PRO A C 1
ATOM 5124 O O . PRO A 1 667 ? -20.227 -21.649 75.410 1.00 32.91 667 PRO A O 1
ATOM 5127 N N . SER A 1 668 ? -19.143 -22.227 77.291 1.00 37.81 668 SER A N 1
ATOM 5128 C CA . SER A 1 668 ? -17.995 -22.913 76.691 1.00 37.81 668 SER A CA 1
ATOM 5129 C C . SER A 1 668 ? -18.308 -24.342 76.204 1.00 37.81 668 SER A C 1
ATOM 5131 O O . SER A 1 668 ? -19.346 -24.902 76.546 1.00 37.81 668 SER A O 1
ATOM 5133 N N . HIS A 1 669 ? -17.323 -24.938 75.509 1.00 33.41 669 HIS A N 1
ATOM 5134 C CA . HIS A 1 669 ? -17.217 -26.313 74.969 1.00 33.41 669 HIS A CA 1
ATOM 5135 C C . HIS A 1 669 ? -17.516 -26.499 73.461 1.00 33.41 669 HIS A C 1
ATOM 5137 O O . HIS A 1 669 ? -18.087 -25.640 72.800 1.00 33.41 669 HIS A O 1
ATOM 5143 N N . THR A 1 670 ? -17.008 -27.622 72.928 1.00 32.16 670 THR A N 1
ATOM 5144 C CA . THR A 1 670 ? -17.134 -28.144 71.545 1.00 32.16 670 THR A CA 1
ATOM 5145 C C . THR A 1 670 ? -16.565 -27.307 70.381 1.00 32.16 670 THR A C 1
ATOM 5147 O O . THR A 1 670 ? -17.204 -27.220 69.337 1.00 32.16 670 THR A O 1
ATOM 5150 N N . TRP A 1 671 ? -15.345 -26.756 70.493 1.00 32.38 671 TRP A N 1
ATOM 5151 C CA . TRP A 1 671 ? -14.608 -26.157 69.348 1.00 32.38 671 TRP A CA 1
ATOM 5152 C C . TRP A 1 671 ? -13.140 -26.635 69.214 1.00 32.38 671 TRP A C 1
ATOM 5154 O O . TRP A 1 671 ? -12.250 -25.891 68.809 1.00 32.38 671 TRP A O 1
ATOM 5164 N N . GLU A 1 672 ? -12.864 -27.904 69.536 1.00 26.58 672 GLU A N 1
ATOM 5165 C CA . GLU A 1 672 ? -11.508 -28.484 69.438 1.00 26.58 672 GLU A CA 1
ATOM 5166 C C . GLU A 1 672 ? -11.054 -28.778 67.991 1.00 26.58 672 GLU A C 1
ATOM 5168 O O . GLU A 1 672 ? -9.853 -28.823 67.712 1.00 26.58 672 GLU A O 1
ATOM 5173 N N . SER A 1 673 ? -11.990 -28.924 67.045 1.00 30.88 673 SER A N 1
ATOM 5174 C CA . SER A 1 673 ? -11.711 -29.388 65.675 1.00 30.88 673 SER A CA 1
ATOM 5175 C C . SER A 1 673 ? -10.860 -28.440 64.816 1.00 30.88 673 SER A C 1
ATOM 5177 O O . SER A 1 673 ? -10.307 -28.879 63.812 1.00 30.88 673 SER A O 1
ATOM 5179 N N . PHE A 1 674 ? -10.701 -27.166 65.196 1.00 34.72 674 PHE A N 1
ATOM 5180 C CA . PHE A 1 674 ? -9.940 -26.178 64.411 1.00 34.72 674 PHE A CA 1
ATOM 5181 C C . PHE A 1 674 ? -8.436 -26.091 64.743 1.00 34.72 674 PHE A C 1
ATOM 5183 O O . PHE A 1 674 ? -7.722 -25.315 64.114 1.00 34.72 674 PHE A O 1
ATOM 5190 N N . ARG A 1 675 ? -7.907 -26.897 65.681 1.00 35.22 675 ARG A N 1
ATOM 5191 C CA . ARG A 1 675 ? -6.460 -26.920 66.013 1.00 35.22 675 ARG A CA 1
ATOM 5192 C C . ARG A 1 675 ? -5.616 -27.953 65.244 1.00 35.22 675 ARG A C 1
ATOM 5194 O O . ARG A 1 675 ? -4.451 -28.146 65.584 1.00 35.22 675 ARG A O 1
ATOM 5201 N N . LYS A 1 676 ? -6.144 -28.600 64.197 1.00 36.06 676 LYS A N 1
ATOM 5202 C CA . LYS A 1 676 ? -5.386 -29.551 63.355 1.00 36.06 676 LYS A CA 1
ATOM 5203 C C . LYS A 1 676 ? -5.382 -29.161 61.873 1.00 36.06 676 LYS A C 1
ATOM 5205 O O . LYS A 1 676 ? -6.188 -29.661 61.102 1.00 36.06 676 LYS A O 1
ATOM 5210 N N . CYS A 1 677 ? -4.412 -28.327 61.494 1.00 31.75 677 CYS A N 1
ATOM 5211 C CA . CYS A 1 677 ? -3.941 -28.207 60.103 1.00 31.75 677 CYS A CA 1
ATOM 5212 C C . CYS A 1 677 ? -2.427 -27.931 60.006 1.00 31.75 677 CYS A C 1
ATOM 5214 O O . CYS A 1 677 ? -1.777 -28.469 59.118 1.00 31.75 677 CYS A O 1
ATOM 5216 N N . CYS A 1 678 ? -1.836 -27.187 60.954 1.00 38.72 678 CYS A N 1
ATOM 5217 C CA . CYS A 1 678 ? -0.390 -26.916 60.990 1.00 38.72 678 CYS A CA 1
ATOM 5218 C C . CYS A 1 678 ? 0.215 -27.285 62.356 1.00 38.72 678 CYS A C 1
ATOM 5220 O O . CYS A 1 678 ? 0.075 -26.522 63.309 1.00 38.72 678 CYS A O 1
ATOM 5222 N N . SER A 1 679 ? 0.872 -28.449 62.476 1.00 32.09 679 SER A N 1
ATOM 5223 C CA . SER A 1 679 ? 1.701 -28.821 63.646 1.00 32.09 679 SER A CA 1
ATOM 5224 C C . SER A 1 679 ? 2.647 -30.004 63.371 1.00 32.09 679 SER A C 1
ATOM 5226 O O . SER A 1 679 ? 2.438 -31.115 63.847 1.00 32.09 679 SER A O 1
ATOM 5228 N N . HIS A 1 680 ? 3.731 -29.726 62.649 1.00 27.22 680 HIS A N 1
ATOM 5229 C CA . HIS A 1 680 ? 5.032 -30.396 62.774 1.00 27.22 680 HIS A CA 1
ATOM 5230 C C . HIS A 1 680 ? 6.085 -29.282 62.605 1.00 27.22 680 HIS A C 1
ATOM 5232 O O . HIS A 1 680 ? 6.048 -28.592 61.594 1.00 27.22 680 HIS A O 1
ATOM 5238 N N . ASN A 1 681 ? 6.994 -28.982 63.537 1.00 29.52 681 ASN A N 1
ATOM 5239 C CA . ASN A 1 681 ? 7.210 -29.505 64.894 1.00 29.52 681 ASN A CA 1
ATOM 5240 C C . ASN A 1 681 ? 7.073 -28.369 65.928 1.00 29.52 681 ASN A C 1
ATOM 5242 O O . ASN A 1 681 ? 7.248 -27.203 65.586 1.00 29.52 681 ASN A O 1
ATOM 5246 N N . GLY A 1 682 ? 6.750 -28.692 67.185 1.00 30.36 682 GLY A N 1
ATOM 5247 C CA . GLY A 1 682 ? 6.436 -27.690 68.213 1.00 30.36 682 GLY A CA 1
ATOM 5248 C C . GLY A 1 682 ? 7.489 -27.520 69.313 1.00 30.36 682 GLY A C 1
ATOM 5249 O O . GLY A 1 682 ? 8.227 -28.448 69.635 1.00 30.36 682 GLY A O 1
ATOM 5250 N N . VAL A 1 683 ? 7.456 -26.353 69.962 1.00 27.61 683 VAL A N 1
ATOM 5251 C CA . VAL A 1 683 ? 7.948 -26.097 71.329 1.00 27.61 683 VAL A CA 1
ATOM 5252 C C . VAL A 1 683 ? 6.839 -25.344 72.089 1.00 27.61 683 VAL A C 1
ATOM 5254 O O . VAL A 1 683 ? 5.953 -24.750 71.477 1.00 27.61 683 VAL A O 1
ATOM 5257 N N . ARG A 1 684 ? 6.823 -25.452 73.423 1.00 27.94 684 ARG A N 1
ATOM 5258 C CA . ARG A 1 684 ? 5.730 -24.991 74.300 1.00 27.94 684 ARG A CA 1
ATOM 5259 C C . ARG A 1 684 ? 5.525 -23.471 74.283 1.00 27.94 684 ARG A C 1
ATOM 5261 O O . ARG A 1 684 ? 6.486 -22.721 74.416 1.00 27.94 684 ARG A O 1
ATOM 5268 N N . THR A 1 685 ? 4.263 -23.046 74.291 1.00 25.55 685 THR A N 1
ATOM 5269 C CA . THR A 1 685 ? 3.837 -21.715 74.752 1.00 25.55 685 THR A CA 1
ATOM 5270 C C . THR A 1 685 ? 3.761 -21.664 76.283 1.00 25.55 685 THR A C 1
ATOM 5272 O O . THR A 1 685 ? 3.380 -22.653 76.911 1.00 25.55 685 THR A O 1
ATOM 5275 N N . GLN A 1 686 ? 4.062 -20.505 76.872 1.00 26.98 686 GLN A N 1
ATOM 5276 C CA . GLN A 1 686 ? 3.547 -20.092 78.186 1.00 26.98 686 GLN A CA 1
ATOM 5277 C C . GLN A 1 686 ? 2.419 -19.063 77.985 1.00 26.98 686 GLN A C 1
ATOM 5279 O O . GLN A 1 686 ? 2.305 -18.478 76.908 1.00 26.98 686 GLN A O 1
ATOM 5284 N N . ASP A 1 687 ? 1.569 -18.902 78.998 1.00 28.05 687 ASP A N 1
ATOM 5285 C CA . ASP A 1 687 ? 0.315 -18.140 78.929 1.00 28.05 687 ASP A CA 1
ATOM 5286 C C . ASP A 1 687 ? 0.450 -16.641 79.292 1.00 28.05 687 ASP A C 1
ATOM 5288 O O . ASP A 1 687 ? 1.525 -16.164 79.650 1.00 28.05 687 ASP A O 1
ATOM 5292 N N . PHE A 1 688 ? -0.706 -15.956 79.286 1.00 23.91 688 PHE A N 1
ATOM 5293 C CA . PHE A 1 688 ? -0.993 -14.564 79.690 1.00 23.91 688 PHE A CA 1
ATOM 5294 C C . PHE A 1 688 ? -0.724 -13.452 78.642 1.00 23.91 688 PHE A C 1
ATOM 5296 O O . PHE A 1 688 ? 0.194 -13.554 77.836 1.00 23.91 688 PHE A O 1
ATOM 5303 N N . PRO A 1 689 ? -1.487 -12.336 78.681 1.00 30.73 689 PRO A N 1
ATOM 5304 C CA . PRO A 1 689 ? -2.953 -12.315 78.758 1.00 30.73 689 PRO A CA 1
ATOM 5305 C C . PRO A 1 689 ? -3.607 -11.347 77.738 1.00 30.73 689 PRO A C 1
ATOM 5307 O O . PRO A 1 689 ? -2.957 -10.678 76.943 1.00 30.73 689 PRO A O 1
ATOM 5310 N N . THR A 1 690 ? -4.938 -11.273 77.764 1.00 35.81 690 THR A N 1
ATOM 5311 C CA . THR A 1 690 ? -5.782 -10.451 76.878 1.00 35.81 690 THR A CA 1
ATOM 5312 C C . THR A 1 690 ? -5.553 -8.934 76.949 1.00 35.81 690 THR A C 1
ATOM 5314 O O . THR A 1 690 ? -5.737 -8.351 78.015 1.00 35.81 690 THR A O 1
ATOM 5317 N N . GLY A 1 691 ? -5.439 -8.292 75.777 1.00 27.94 691 GLY A N 1
ATOM 5318 C CA . GLY A 1 691 ? -6.242 -7.095 75.466 1.00 27.94 691 GLY A CA 1
ATOM 5319 C C . GLY A 1 691 ? -5.520 -5.786 75.114 1.00 27.94 691 GLY A C 1
ATOM 5320 O O . GLY A 1 691 ? -5.299 -4.957 75.987 1.00 27.94 691 GLY A O 1
ATOM 5321 N N . SER A 1 692 ? -5.332 -5.526 73.816 1.00 27.06 692 SER A N 1
ATOM 5322 C CA . SER A 1 692 ? -5.507 -4.192 73.206 1.00 27.06 692 SER A CA 1
ATOM 5323 C C . SER A 1 692 ? -5.833 -4.349 71.709 1.00 27.06 692 SER A C 1
ATOM 5325 O O . SER A 1 692 ? -5.729 -5.455 71.175 1.00 27.06 692 SER A O 1
ATOM 5327 N N . LEU A 1 693 ? -6.267 -3.275 71.043 1.00 31.38 693 LEU A N 1
ATOM 5328 C CA . LEU A 1 693 ? -6.758 -3.271 69.653 1.00 31.38 693 LEU A CA 1
ATOM 5329 C C . LEU A 1 693 ? -5.740 -2.680 68.650 1.00 31.38 693 LEU A C 1
ATOM 5331 O O . LEU A 1 693 ? -6.110 -2.248 67.564 1.00 31.38 693 LEU A O 1
ATOM 5335 N N . GLU A 1 694 ? -4.455 -2.682 69.014 1.00 28.70 694 GLU A N 1
ATOM 5336 C CA . GLU A 1 694 ? -3.358 -2.017 68.293 1.00 28.70 694 GLU A CA 1
ATOM 5337 C C . GLU A 1 694 ? -2.210 -3.000 67.992 1.00 28.70 694 GLU A C 1
ATOM 5339 O O . GLU A 1 694 ? -1.144 -2.950 68.601 1.00 28.70 694 GLU A O 1
ATOM 5344 N N . SER A 1 695 ? -2.429 -3.945 67.071 1.00 31.62 695 SER A N 1
ATOM 5345 C CA . SER A 1 695 ? -1.344 -4.751 66.487 1.00 31.62 695 SER A CA 1
ATOM 5346 C C . SER A 1 695 ? -1.778 -5.400 65.170 1.00 31.62 695 SER A C 1
ATOM 5348 O O . SER A 1 695 ? -2.329 -6.502 65.160 1.00 31.62 695 SER A O 1
ATOM 5350 N N . LEU A 1 696 ? -1.567 -4.696 64.052 1.00 30.39 696 LEU A N 1
ATOM 5351 C CA . LEU A 1 696 ? -1.734 -5.254 62.700 1.00 30.39 696 LEU A CA 1
ATOM 5352 C C . LEU A 1 696 ? -0.797 -4.642 61.632 1.00 30.39 696 LEU A C 1
ATOM 5354 O O . LEU A 1 696 ? -0.933 -4.956 60.457 1.00 30.39 696 LEU A O 1
ATOM 5358 N N . GLU A 1 697 ? 0.192 -3.833 62.035 1.00 30.77 697 GLU A N 1
ATOM 5359 C CA . GLU A 1 697 ? 1.254 -3.307 61.149 1.00 30.77 697 GLU A CA 1
ATOM 5360 C C . GLU A 1 697 ? 2.660 -3.842 61.498 1.00 30.77 697 GLU A C 1
ATOM 5362 O O . GLU A 1 697 ? 3.616 -3.655 60.750 1.00 30.77 697 GLU A O 1
ATOM 5367 N N . SER A 1 698 ? 2.814 -4.537 62.629 1.00 32.75 698 SER A N 1
ATOM 5368 C CA . SER A 1 698 ? 4.113 -4.894 63.221 1.00 32.75 698 SER A CA 1
ATOM 5369 C C . SER A 1 698 ? 4.599 -6.323 62.927 1.00 32.75 698 SER A C 1
ATOM 5371 O O . SER A 1 698 ? 5.597 -6.748 63.508 1.00 32.75 698 SER A O 1
ATOM 5373 N N . LEU A 1 699 ? 3.920 -7.079 62.049 1.00 31.64 699 LEU A N 1
ATOM 5374 C CA . LEU A 1 699 ? 4.138 -8.531 61.908 1.00 31.64 699 LEU A CA 1
ATOM 5375 C C . LEU A 1 699 ? 4.404 -9.080 60.491 1.00 31.64 699 LEU A C 1
ATOM 5377 O O . LEU A 1 699 ? 4.466 -10.296 60.346 1.00 31.64 699 LEU A O 1
ATOM 5381 N N . ASP A 1 700 ? 4.655 -8.230 59.485 1.00 34.97 700 ASP A N 1
ATOM 5382 C CA . ASP A 1 700 ? 5.044 -8.688 58.127 1.00 34.97 700 ASP A CA 1
ATOM 5383 C C . ASP A 1 700 ? 6.435 -8.197 57.654 1.00 34.97 700 ASP A C 1
ATOM 5385 O O . ASP A 1 700 ? 7.057 -8.780 56.767 1.00 34.97 700 ASP A O 1
ATOM 5389 N N . VAL A 1 701 ? 7.013 -7.173 58.297 1.00 34.16 701 VAL A N 1
ATOM 5390 C CA . VAL A 1 701 ? 8.334 -6.617 57.914 1.00 34.16 701 VAL A CA 1
ATOM 5391 C C . VAL A 1 701 ? 9.513 -7.474 58.418 1.00 34.16 701 VAL A C 1
ATOM 5393 O O . VAL A 1 701 ? 10.616 -7.416 57.870 1.00 34.16 701 VAL A O 1
ATOM 5396 N N . GLN A 1 702 ? 9.294 -8.309 59.440 1.00 31.34 702 GLN A N 1
ATOM 5397 C CA . GLN A 1 702 ? 10.352 -9.120 60.057 1.00 31.34 702 GLN A CA 1
ATOM 5398 C C . GLN A 1 702 ? 10.623 -10.442 59.312 1.00 31.34 702 GLN A C 1
ATOM 5400 O O . GLN A 1 702 ? 11.736 -10.958 59.377 1.00 31.34 702 GLN A O 1
ATOM 5405 N N . ALA A 1 703 ? 9.631 -10.989 58.597 1.00 31.95 703 ALA A N 1
ATOM 5406 C CA . ALA A 1 703 ? 9.763 -12.256 57.872 1.00 31.95 703 ALA A CA 1
ATOM 5407 C C . ALA A 1 703 ? 10.542 -12.100 56.553 1.00 31.95 703 ALA A C 1
ATOM 5409 O O . ALA A 1 703 ? 11.357 -12.954 56.200 1.00 31.95 703 ALA A O 1
ATOM 5410 N N . LEU A 1 704 ? 10.346 -10.977 55.853 1.00 33.16 704 LEU A N 1
ATOM 5411 C CA . LEU A 1 704 ? 10.922 -10.735 54.527 1.00 33.16 704 LEU A CA 1
ATOM 5412 C C . LEU A 1 704 ? 12.439 -10.439 54.552 1.00 33.16 704 LEU A C 1
ATOM 5414 O O . LEU A 1 704 ? 13.109 -10.563 53.532 1.00 33.16 704 LEU A O 1
ATOM 5418 N N . ARG A 1 705 ? 13.011 -10.094 55.716 1.00 31.38 705 ARG A N 1
ATOM 5419 C CA . ARG A 1 705 ? 14.424 -9.677 55.854 1.00 31.38 705 ARG A CA 1
ATOM 5420 C C . ARG A 1 705 ? 15.459 -10.804 55.941 1.00 31.38 705 ARG A C 1
ATOM 5422 O O . ARG A 1 705 ? 16.646 -10.520 55.833 1.00 31.38 705 ARG A O 1
ATOM 5429 N N . ASN A 1 706 ? 15.043 -12.062 56.088 1.00 32.53 706 ASN A N 1
ATOM 5430 C CA . ASN A 1 706 ? 15.962 -13.199 56.261 1.00 32.53 706 ASN A CA 1
ATOM 5431 C C . ASN A 1 706 ? 16.201 -14.021 54.975 1.00 32.53 706 ASN A C 1
ATOM 5433 O O . ASN A 1 706 ? 16.727 -15.128 55.058 1.00 32.53 706 ASN A O 1
ATOM 5437 N N . SER A 1 707 ? 15.804 -13.520 53.795 1.00 33.59 707 SER A N 1
ATOM 5438 C CA . SER A 1 707 ? 15.845 -14.292 52.534 1.00 33.59 707 SER A CA 1
ATOM 5439 C C . SER A 1 707 ? 16.438 -13.571 51.311 1.00 33.59 707 SER A C 1
ATOM 5441 O O . SER A 1 707 ? 16.374 -14.100 50.205 1.00 33.59 707 SER A O 1
ATOM 5443 N N . THR A 1 708 ? 17.098 -12.423 51.496 1.00 27.94 708 THR A N 1
ATOM 5444 C CA . THR A 1 708 ? 17.901 -11.754 50.452 1.00 27.94 708 THR A CA 1
ATOM 5445 C C . THR A 1 708 ? 19.211 -11.238 51.043 1.00 27.94 708 THR A C 1
ATOM 5447 O O . THR A 1 708 ? 19.234 -10.203 51.707 1.00 27.94 708 THR A O 1
ATOM 5450 N N . ALA A 1 709 ? 20.303 -11.970 50.814 1.00 27.38 709 ALA A N 1
ATOM 5451 C CA . ALA A 1 709 ? 21.647 -11.620 51.276 1.00 27.38 709 ALA A CA 1
ATOM 5452 C C . ALA A 1 709 ? 22.644 -11.550 50.105 1.00 27.38 709 ALA A C 1
ATOM 5454 O O . ALA A 1 709 ? 23.665 -12.234 50.105 1.00 27.38 709 ALA A O 1
ATOM 5455 N N . LEU A 1 710 ? 22.332 -10.723 49.104 1.00 29.64 710 LEU A N 1
ATOM 5456 C CA . LEU A 1 710 ? 23.297 -10.213 48.129 1.00 29.64 710 LEU A CA 1
ATOM 5457 C C . LEU A 1 710 ? 22.814 -8.868 47.554 1.00 29.64 710 LEU A C 1
ATOM 5459 O O . LEU A 1 710 ? 21.650 -8.518 47.717 1.00 29.64 710 LEU A O 1
ATOM 5463 N N . GLU A 1 711 ? 23.734 -8.161 46.897 1.00 27.47 711 GLU A N 1
ATOM 5464 C CA . GLU A 1 711 ? 23.540 -6.912 46.139 1.00 27.47 711 GLU A CA 1
ATOM 5465 C C . GLU A 1 711 ? 23.112 -5.680 46.958 1.00 27.47 711 GLU A C 1
ATOM 5467 O O . GLU A 1 711 ? 21.948 -5.361 47.184 1.00 27.47 711 GLU A O 1
ATOM 5472 N N . SER A 1 712 ? 24.142 -4.952 47.392 1.00 27.47 712 SER A N 1
ATOM 5473 C CA . SER A 1 712 ? 24.075 -3.581 47.892 1.00 27.47 712 SER A CA 1
ATOM 5474 C C . SER A 1 712 ? 24.147 -2.556 46.743 1.00 27.47 712 SER A C 1
ATOM 5476 O O . SER A 1 712 ? 24.419 -2.911 45.601 1.00 27.47 712 SER A O 1
ATOM 5478 N N . GLN A 1 713 ? 24.000 -1.268 47.083 1.00 32.31 713 GLN A N 1
ATOM 5479 C CA . GLN A 1 713 ? 24.196 -0.088 46.216 1.00 32.31 713 GLN A CA 1
ATOM 5480 C C . GLN A 1 713 ? 23.051 0.292 45.255 1.00 32.31 713 GLN A C 1
ATOM 5482 O O . GLN A 1 713 ? 23.203 0.288 44.038 1.00 32.31 713 GLN A O 1
ATOM 5487 N N . SER A 1 714 ? 21.948 0.807 45.807 1.00 25.88 714 SER A N 1
ATOM 5488 C CA . SER A 1 714 ? 21.303 2.027 45.276 1.00 25.88 714 SER A CA 1
ATOM 5489 C C . SER A 1 714 ? 20.315 2.636 46.287 1.00 25.88 714 SER A C 1
ATOM 5491 O O . SER A 1 714 ? 19.891 1.979 47.234 1.00 25.88 714 SER A O 1
ATOM 5493 N N . SER A 1 715 ? 19.950 3.908 46.079 1.00 26.66 715 SER A N 1
ATOM 5494 C CA . SER A 1 715 ? 18.892 4.644 46.801 1.00 26.66 715 SER A CA 1
ATOM 5495 C C . SER A 1 715 ? 19.136 5.089 48.262 1.00 26.66 715 SER A C 1
ATOM 5497 O O . SER A 1 715 ? 18.175 5.434 48.959 1.00 26.66 715 SER A O 1
ATOM 5499 N N . ASP A 1 716 ? 20.390 5.279 48.683 1.00 26.33 716 ASP A N 1
ATOM 5500 C CA . ASP A 1 716 ? 20.707 6.334 49.668 1.00 26.33 716 ASP A CA 1
ATOM 5501 C C . ASP A 1 716 ? 20.496 7.717 49.012 1.00 26.33 716 ASP A C 1
ATOM 5503 O O . ASP A 1 716 ? 21.446 8.357 48.570 1.00 26.33 716 ASP A O 1
ATOM 5507 N N . LEU A 1 717 ? 19.235 8.153 48.863 1.00 29.56 717 LEU A N 1
ATOM 5508 C CA . LEU A 1 717 ? 18.888 9.507 48.377 1.00 29.56 717 LEU A CA 1
ATOM 5509 C C . LEU A 1 717 ? 17.453 9.993 48.695 1.00 29.56 717 LEU A C 1
ATOM 5511 O O . LEU A 1 717 ? 17.136 11.147 48.421 1.00 29.56 717 LEU A O 1
ATOM 5515 N N . LEU A 1 718 ? 16.583 9.165 49.292 1.00 27.72 718 LEU A N 1
ATOM 5516 C CA . LEU A 1 718 ? 15.188 9.521 49.634 1.00 27.72 718 LEU A CA 1
ATOM 5517 C C . LEU A 1 718 ? 14.949 9.683 51.151 1.00 27.72 718 LEU A C 1
ATOM 5519 O O . LEU A 1 718 ? 13.865 9.415 51.661 1.00 27.72 718 LEU A O 1
ATOM 5523 N N . SER A 1 719 ? 15.966 10.138 51.886 1.00 28.52 719 SER A N 1
ATOM 5524 C CA . SER A 1 719 ? 15.931 10.348 53.344 1.00 28.52 719 SER A CA 1
ATOM 5525 C C . SER A 1 719 ? 15.673 11.803 53.775 1.00 28.52 719 SER A C 1
ATOM 5527 O O . SER A 1 719 ? 15.772 12.121 54.959 1.00 28.52 719 SER A O 1
ATOM 5529 N N . GLN A 1 720 ? 15.308 12.693 52.844 1.00 30.67 720 GLN A N 1
ATOM 5530 C CA . GLN A 1 720 ? 14.955 14.089 53.126 1.00 30.67 720 GLN A CA 1
ATOM 5531 C C . GLN A 1 720 ? 13.516 14.412 52.702 1.00 30.67 720 GLN A C 1
ATOM 5533 O O . GLN A 1 720 ? 13.296 14.871 51.588 1.00 30.67 720 GLN A O 1
ATOM 5538 N N . LEU A 1 721 ? 12.558 14.191 53.612 1.00 25.73 721 LEU A N 1
ATOM 5539 C CA . LEU A 1 721 ? 11.307 14.960 53.763 1.00 25.73 721 LEU A CA 1
ATOM 5540 C C . LEU A 1 721 ? 10.516 14.426 54.979 1.00 25.73 721 LEU A C 1
ATOM 5542 O O . LEU A 1 721 ? 9.717 13.501 54.868 1.00 25.73 721 LEU A O 1
ATOM 5546 N N . GLN A 1 722 ? 10.726 15.023 56.156 1.00 30.08 722 GLN A N 1
ATOM 5547 C CA . GLN A 1 722 ? 9.815 14.904 57.303 1.00 30.08 722 GLN A CA 1
ATOM 5548 C C . GLN A 1 722 ? 9.304 16.302 57.663 1.00 30.08 722 GLN A C 1
ATOM 5550 O O . GLN A 1 722 ? 10.103 17.206 57.901 1.00 30.08 722 GLN A O 1
ATOM 5555 N N . GLY A 1 723 ? 7.979 16.483 57.679 1.00 22.89 723 GLY A N 1
ATOM 5556 C CA . GLY A 1 723 ? 7.356 17.809 57.741 1.00 22.89 723 GLY A CA 1
ATOM 5557 C C . GLY A 1 723 ? 5.889 17.805 58.179 1.00 22.89 723 GLY A C 1
ATOM 5558 O O . GLY A 1 723 ? 5.019 18.093 57.371 1.00 22.89 723 GLY A O 1
ATOM 5559 N N . SER A 1 724 ? 5.678 17.522 59.470 1.00 24.23 724 SER A N 1
ATOM 5560 C CA . SER A 1 724 ? 4.529 17.910 60.318 1.00 24.23 724 SER A CA 1
ATOM 5561 C C . SER A 1 724 ? 3.084 17.414 60.047 1.00 24.23 724 SER A C 1
ATOM 5563 O O . SER A 1 724 ? 2.634 17.216 58.929 1.00 24.23 724 SER A O 1
ATOM 5565 N N . CYS A 1 725 ? 2.347 17.355 61.171 1.00 21.55 725 CYS A N 1
ATOM 5566 C CA . CYS A 1 725 ? 0.883 17.432 61.359 1.00 21.55 725 CYS A CA 1
ATOM 5567 C C . CYS A 1 725 ? -0.010 16.162 61.368 1.00 21.55 725 CYS A C 1
ATOM 5569 O O . CYS A 1 725 ? -0.328 15.576 60.344 1.00 21.55 725 CYS A O 1
ATOM 5571 N N . THR A 1 726 ? -0.545 15.915 62.580 1.00 23.75 726 THR A N 1
ATOM 5572 C CA . THR A 1 726 ? -1.890 15.399 62.956 1.00 23.75 726 THR A CA 1
ATOM 5573 C C . THR A 1 726 ? -2.365 14.003 62.497 1.00 23.75 726 THR A C 1
ATOM 5575 O O . THR A 1 726 ? -2.465 13.755 61.301 1.00 23.75 726 THR A O 1
ATOM 5578 N N . PRO A 1 727 ? -2.783 13.118 63.433 1.00 27.83 727 PRO A N 1
ATOM 5579 C CA . PRO A 1 727 ? -3.330 11.802 63.105 1.00 27.83 727 PRO A CA 1
ATOM 5580 C C . PRO A 1 727 ? -4.859 11.812 62.914 1.00 27.83 727 PRO A C 1
ATOM 5582 O O . PRO A 1 727 ? -5.613 11.953 63.876 1.00 27.83 727 PRO A O 1
ATOM 5585 N N . GLU A 1 728 ? -5.314 11.537 61.692 1.00 23.42 728 GLU A N 1
ATOM 5586 C CA . GLU A 1 728 ? -6.639 10.958 61.428 1.00 23.42 728 GLU A CA 1
ATOM 5587 C C . GLU A 1 728 ? -6.474 9.542 60.846 1.00 23.42 728 GLU A C 1
ATOM 5589 O O . GLU A 1 728 ? -5.450 9.213 60.244 1.00 23.42 728 GLU A O 1
ATOM 5594 N N . SER A 1 729 ? -7.448 8.659 61.082 1.00 28.92 729 SER A N 1
ATOM 5595 C CA . SER A 1 729 ? -7.285 7.205 60.908 1.00 28.92 729 SER A CA 1
ATOM 5596 C C . SER A 1 729 ? -7.512 6.726 59.465 1.00 28.92 729 SER A C 1
ATOM 5598 O O . SER A 1 729 ? -8.570 6.207 59.107 1.00 28.92 729 SER A O 1
ATOM 5600 N N . TYR A 1 730 ? -6.475 6.847 58.634 1.00 27.94 730 TYR A N 1
ATOM 5601 C CA . TYR A 1 730 ? -6.457 6.332 57.260 1.00 27.94 730 TYR A CA 1
ATOM 5602 C C . TYR A 1 730 ? -6.399 4.793 57.190 1.00 27.94 730 TYR A C 1
ATOM 5604 O O . TYR A 1 730 ? -5.339 4.197 57.019 1.00 27.94 730 TYR A O 1
ATOM 5612 N N . LEU A 1 731 ? -7.564 4.139 57.219 1.00 41.00 731 LEU A N 1
ATOM 5613 C CA . LEU A 1 731 ? -7.725 2.816 56.601 1.00 41.00 731 LEU A CA 1
ATOM 5614 C C . LEU A 1 731 ? -7.808 2.975 55.070 1.00 41.00 731 LEU A C 1
ATOM 5616 O O . LEU A 1 731 ? -8.628 3.783 54.619 1.00 41.00 731 LEU A O 1
ATOM 5620 N N . PRO A 1 732 ? -7.052 2.202 54.260 1.00 57.12 732 PRO A N 1
ATOM 5621 C CA . PRO A 1 732 ? -7.117 2.271 52.799 1.00 57.12 732 PRO A CA 1
ATOM 5622 C C . PRO A 1 732 ? -8.547 2.121 52.265 1.00 57.12 732 PRO A C 1
ATOM 5624 O O . PRO A 1 732 ? -9.284 1.225 52.681 1.00 57.12 732 PRO A O 1
ATOM 5627 N N . SER A 1 733 ? -8.937 2.978 51.317 1.00 55.12 733 SER A N 1
ATOM 5628 C CA . SER A 1 733 ? -10.311 3.060 50.788 1.00 55.12 733 SER A CA 1
ATOM 5629 C C . SER A 1 733 ? -10.844 1.714 50.287 1.00 55.12 733 SER A C 1
ATOM 5631 O O . SER A 1 733 ? -11.936 1.297 50.669 1.00 55.12 733 SER A O 1
ATOM 5633 N N . THR A 1 734 ? -10.034 0.978 49.524 1.00 62.16 734 THR A N 1
ATOM 5634 C CA . THR A 1 734 ? -10.363 -0.363 49.017 1.00 62.16 734 THR A CA 1
ATOM 5635 C C . THR A 1 734 ? -10.671 -1.360 50.135 1.00 62.16 734 THR A C 1
ATOM 5637 O O . THR A 1 734 ? -11.578 -2.180 50.001 1.00 62.16 734 THR A O 1
ATOM 5640 N N . GLN A 1 735 ? -9.984 -1.280 51.279 1.00 74.88 735 GLN A N 1
ATOM 5641 C CA . GLN A 1 735 ? -10.260 -2.150 52.422 1.00 74.88 735 GLN A CA 1
ATOM 5642 C C . GLN A 1 735 ? -11.633 -1.838 53.036 1.00 74.88 735 GLN A C 1
ATOM 5644 O O . GLN A 1 735 ? -12.369 -2.758 53.396 1.00 74.88 735 GLN A O 1
ATOM 5649 N N . GLN A 1 736 ? -12.019 -0.558 53.102 1.00 75.81 736 GLN A N 1
ATOM 5650 C CA . GLN A 1 736 ? -13.346 -0.147 53.574 1.00 75.81 736 GLN A CA 1
ATOM 5651 C C . GLN A 1 736 ? -14.466 -0.664 52.655 1.00 75.81 736 GLN A C 1
ATOM 5653 O O . GLN A 1 736 ? -15.505 -1.112 53.145 1.00 75.81 736 GLN A O 1
ATOM 5658 N N . GLU A 1 737 ? -14.246 -0.684 51.336 1.00 83.38 737 GLU A N 1
ATOM 5659 C CA . GLU A 1 737 ? -15.201 -1.236 50.366 1.00 83.38 737 GLU A CA 1
ATOM 5660 C C . GLU A 1 737 ? -15.457 -2.731 50.598 1.00 83.38 737 GLU A C 1
ATOM 5662 O O . GLU A 1 737 ? -16.616 -3.123 50.770 1.00 83.38 737 GLU A O 1
ATOM 5667 N N . TRP A 1 738 ? -14.407 -3.554 50.714 1.00 87.31 738 TRP A N 1
ATOM 5668 C CA . TRP A 1 738 ? -14.533 -4.981 51.055 1.00 87.31 738 TRP A CA 1
ATOM 5669 C C . TRP A 1 738 ? -15.189 -5.197 52.424 1.00 87.31 738 TRP A C 1
ATOM 5671 O O . TRP A 1 738 ? -16.099 -6.018 52.566 1.00 87.31 738 TRP A O 1
ATOM 5681 N N . LEU A 1 739 ? -14.808 -4.407 53.431 1.00 84.06 739 LEU A N 1
ATOM 5682 C CA . LEU A 1 739 ? -15.421 -4.435 54.762 1.00 84.06 739 LEU A CA 1
ATOM 5683 C C . LEU A 1 739 ? -16.909 -4.026 54.746 1.00 84.06 739 LEU A C 1
ATOM 5685 O O . LEU A 1 739 ? -17.652 -4.438 55.643 1.00 84.06 739 LEU A O 1
ATOM 5689 N N . SER A 1 740 ? -17.377 -3.284 53.735 1.00 82.31 740 SER A N 1
ATOM 5690 C CA . SER A 1 740 ? -18.798 -2.956 53.542 1.00 82.31 740 SER A CA 1
ATOM 5691 C C . SER A 1 740 ? -19.629 -4.131 53.002 1.00 82.31 740 SER A C 1
ATOM 5693 O O . SER A 1 740 ? -20.859 -4.121 53.104 1.00 82.31 740 SER A O 1
ATOM 5695 N N . LEU A 1 741 ? -18.996 -5.152 52.407 1.00 86.56 741 LEU A N 1
ATOM 5696 C CA . LEU A 1 741 ? -19.671 -6.297 51.779 1.00 86.56 741 LEU A CA 1
ATOM 5697 C C . LEU A 1 741 ? -20.133 -7.378 52.778 1.00 86.56 741 LEU A C 1
ATOM 5699 O O . LEU A 1 741 ? -20.817 -8.329 52.397 1.00 86.56 741 LEU A O 1
ATOM 5703 N N . ARG A 1 742 ? -19.822 -7.229 54.067 1.00 86.31 742 ARG A N 1
ATOM 5704 C CA . ARG A 1 742 ? -20.289 -8.126 55.138 1.00 86.31 742 ARG A CA 1
ATOM 5705 C C . ARG A 1 742 ? -21.797 -7.978 55.395 1.00 86.31 742 ARG A C 1
ATOM 5707 O O . ARG A 1 742 ? -22.405 -6.948 55.096 1.00 86.31 742 ARG A O 1
ATOM 5714 N N . LEU A 1 743 ? -22.420 -9.001 55.984 1.00 78.81 743 LEU A N 1
ATOM 5715 C CA . LEU A 1 743 ? -23.816 -8.933 56.430 1.00 78.81 743 LEU A CA 1
ATOM 5716 C C . LEU A 1 743 ? -23.916 -8.316 57.832 1.00 78.81 743 LEU A C 1
ATOM 5718 O O . LEU A 1 743 ? -23.656 -8.975 58.836 1.00 78.81 743 LEU A O 1
ATOM 5722 N N . HIS A 1 744 ? -24.371 -7.066 57.916 1.00 59.53 744 HIS A N 1
ATOM 5723 C CA . HIS A 1 744 ? -24.708 -6.443 59.197 1.00 59.53 744 HIS A CA 1
ATOM 5724 C C . HIS A 1 744 ? -26.006 -7.035 59.771 1.00 59.53 744 HIS A C 1
ATOM 5726 O O . HIS A 1 744 ? -27.069 -6.963 59.155 1.00 59.53 744 HIS A O 1
ATOM 5732 N N . GLY A 1 745 ? -25.921 -7.632 60.962 1.00 50.47 745 GLY A N 1
ATOM 5733 C CA . GLY A 1 745 ? -27.046 -8.297 61.619 1.00 50.47 745 GLY A CA 1
ATOM 5734 C C . GLY A 1 745 ? -27.955 -7.345 62.397 1.00 50.47 745 GLY A C 1
ATOM 5735 O O . GLY A 1 745 ? -27.810 -7.223 63.610 1.00 50.47 745 GLY A O 1
ATOM 5736 N N . THR A 1 746 ? -28.935 -6.726 61.736 1.00 31.78 746 THR A N 1
ATOM 5737 C CA . THR A 1 746 ? -29.985 -5.933 62.399 1.00 31.78 746 THR A CA 1
ATOM 5738 C C . THR A 1 746 ? -31.314 -6.699 62.518 1.00 31.78 746 THR A C 1
ATOM 5740 O O . THR A 1 746 ? -31.939 -7.102 61.540 1.00 31.78 746 THR A O 1
ATOM 5743 N N . ARG A 1 747 ? -31.778 -6.874 63.761 1.00 33.53 747 ARG A N 1
ATOM 5744 C CA . ARG A 1 747 ? -33.192 -7.078 64.142 1.00 33.53 747 ARG A CA 1
ATOM 5745 C C . ARG A 1 747 ? -33.527 -5.891 65.058 1.00 33.53 747 ARG A C 1
ATOM 5747 O O . ARG A 1 747 ? -32.683 -5.522 65.863 1.00 33.53 747 ARG A O 1
ATOM 5754 N N . ARG A 1 748 ? -34.674 -5.216 64.981 1.00 29.77 748 ARG A N 1
ATOM 5755 C CA . ARG A 1 748 ? -36.073 -5.696 65.041 1.00 29.77 748 ARG A CA 1
ATOM 5756 C C . ARG A 1 748 ? -36.954 -4.867 64.060 1.00 29.77 748 ARG A C 1
ATOM 5758 O O . ARG A 1 748 ? -36.400 -4.109 63.280 1.00 29.77 748 ARG A O 1
ATOM 5765 N N . TRP A 1 749 ? -38.278 -5.012 63.932 1.00 24.89 749 TRP A N 1
ATOM 5766 C CA . TRP A 1 749 ? -39.317 -4.929 64.970 1.00 24.89 749 TRP A CA 1
ATOM 5767 C C . TRP A 1 749 ? -40.638 -5.618 64.588 1.00 24.89 749 TRP A C 1
ATOM 5769 O O . TRP A 1 749 ? -41.051 -5.618 63.433 1.00 24.89 749 TRP A O 1
ATOM 5779 N N . LYS A 1 750 ? -41.383 -6.036 65.617 1.00 24.95 750 LYS A N 1
ATOM 5780 C CA . LYS A 1 750 ? -42.736 -5.504 65.852 1.00 24.95 750 LYS A CA 1
ATOM 5781 C C . LYS A 1 750 ? -42.847 -5.145 67.339 1.00 24.95 750 LYS A C 1
ATOM 5783 O O . LYS A 1 750 ? -42.103 -5.713 68.141 1.00 24.95 750 LYS A O 1
ATOM 5788 N N . ALA A 1 751 ? -43.672 -4.159 67.677 1.00 27.42 751 ALA A N 1
ATOM 5789 C CA . ALA A 1 751 ? -43.644 -3.478 68.972 1.00 27.42 751 ALA A CA 1
ATOM 5790 C C . ALA A 1 751 ? -44.973 -3.571 69.733 1.00 27.42 751 ALA A C 1
ATOM 5792 O O . ALA A 1 751 ? -46.039 -3.568 69.124 1.00 27.42 751 ALA A O 1
ATOM 5793 N N . THR A 1 752 ? -44.862 -3.545 71.060 1.00 23.97 752 THR A N 1
ATOM 5794 C CA . THR A 1 752 ? -45.862 -3.090 72.041 1.00 23.97 752 THR A CA 1
ATOM 5795 C C . THR A 1 752 ? -45.059 -2.558 73.237 1.00 23.97 752 THR A C 1
ATOM 5797 O O . THR A 1 752 ? -44.190 -3.287 73.712 1.00 23.97 752 THR A O 1
ATOM 5800 N N . GLY A 1 753 ? -45.249 -1.349 73.762 1.00 24.42 753 GLY A N 1
ATOM 5801 C CA . GLY A 1 753 ? -46.120 -0.230 73.375 1.00 24.42 753 GLY A CA 1
ATOM 5802 C C . GLY A 1 753 ? -46.192 0.779 74.540 1.00 24.42 753 GLY A C 1
ATOM 5803 O O . GLY A 1 753 ? -45.863 0.382 75.653 1.00 24.42 753 GLY A O 1
ATOM 5804 N N . GLN A 1 754 ? -46.656 2.018 74.294 1.00 24.89 754 GLN A N 1
ATOM 5805 C CA . GLN A 1 754 ? -46.776 3.132 75.276 1.00 24.89 754 GLN A CA 1
ATOM 5806 C C . GLN A 1 754 ? -45.427 3.673 75.815 1.00 24.89 754 GLN A C 1
ATOM 5808 O O . GLN A 1 754 ? -44.451 2.934 75.885 1.00 24.89 754 GLN A O 1
ATOM 5813 N N . ALA A 1 755 ? -45.282 4.933 76.245 1.00 24.97 755 ALA A N 1
ATOM 5814 C CA . ALA A 1 755 ? -45.949 6.225 75.955 1.00 24.97 755 ALA A CA 1
ATOM 5815 C C . ALA A 1 755 ? -44.930 7.326 76.368 1.00 24.97 755 ALA A C 1
ATOM 5817 O O . ALA A 1 755 ? -44.096 7.051 77.228 1.00 24.97 755 ALA A O 1
ATOM 5818 N N . SER A 1 756 ? -44.810 8.491 75.725 1.00 22.80 756 SER A N 1
ATOM 5819 C CA . SER A 1 756 ? -45.694 9.683 75.714 1.00 22.80 756 SER A CA 1
ATOM 5820 C C . SER A 1 756 ? -45.442 10.492 74.414 1.00 22.80 756 SER A C 1
ATOM 5822 O O . SER A 1 756 ? -44.344 10.395 73.872 1.00 22.80 756 SER A O 1
ATOM 5824 N N . SER A 1 757 ? -46.427 11.096 73.731 1.00 24.95 757 SER A N 1
ATOM 5825 C CA . SER A 1 757 ? -46.975 12.469 73.916 1.00 24.95 757 SER A CA 1
ATOM 5826 C C . SER A 1 757 ? -45.902 13.585 73.977 1.00 24.95 757 SER A C 1
ATOM 5828 O O . SER A 1 757 ? -44.845 13.371 74.567 1.00 24.95 757 SER A O 1
ATOM 5830 N N . GLU A 1 758 ? -46.085 14.765 73.368 1.00 26.25 758 GLU A N 1
ATOM 5831 C CA . GLU A 1 758 ? -47.337 15.484 73.020 1.00 26.25 758 GLU A CA 1
ATOM 5832 C C . GLU A 1 758 ? -47.376 16.074 71.577 1.00 26.25 758 GLU A C 1
ATOM 5834 O O . GLU A 1 758 ? -46.462 15.852 70.784 1.00 26.25 758 GLU A O 1
ATOM 5839 N N . ASP A 1 759 ? -48.465 16.806 71.298 1.00 25.38 759 ASP A N 1
ATOM 5840 C CA . ASP A 1 759 ? -48.796 17.720 70.183 1.00 25.38 759 ASP A CA 1
ATOM 5841 C C . ASP A 1 759 ? -49.284 17.196 68.803 1.00 25.38 759 ASP A C 1
ATOM 5843 O O . ASP A 1 759 ? -48.621 16.470 68.062 1.00 25.38 759 ASP A O 1
ATOM 5847 N N . GLU A 1 760 ? -50.499 17.658 68.470 1.00 27.44 760 GLU A N 1
ATOM 5848 C CA . GLU A 1 760 ? -51.214 17.624 67.177 1.00 27.44 760 GLU A CA 1
ATOM 5849 C C . GLU A 1 760 ? -50.764 18.856 66.335 1.00 27.44 760 GLU A C 1
ATOM 5851 O O . GLU A 1 760 ? -50.112 19.749 66.871 1.00 27.44 760 GLU A O 1
ATOM 5856 N N . ALA A 1 761 ? -50.963 19.026 65.019 1.00 26.28 761 ALA A N 1
ATOM 5857 C CA . ALA A 1 761 ? -52.158 18.960 64.154 1.00 26.28 761 ALA A CA 1
ATOM 5858 C C . ALA A 1 761 ? -51.710 19.307 62.686 1.00 26.28 761 ALA A C 1
ATOM 5860 O O . ALA A 1 761 ? -50.577 19.755 62.517 1.00 26.28 761 ALA A O 1
ATOM 5861 N N . LEU A 1 762 ? -52.462 19.200 61.572 1.00 27.92 762 LEU A N 1
ATOM 5862 C CA . LEU A 1 762 ? -53.813 18.700 61.234 1.00 27.92 762 LEU A CA 1
ATOM 5863 C C . LEU A 1 762 ? -53.894 18.373 59.705 1.00 27.92 762 LEU A C 1
ATOM 5865 O O . LEU A 1 762 ? -53.058 18.833 58.938 1.00 27.92 762 LEU A O 1
ATOM 5869 N N . GLU A 1 763 ? -54.910 17.588 59.326 1.00 26.33 763 GLU A N 1
ATOM 5870 C CA . GLU A 1 763 ? -55.678 17.456 58.052 1.00 26.33 763 GLU A CA 1
ATOM 5871 C C . GLU A 1 763 ? -55.141 17.686 56.598 1.00 26.33 763 GLU A C 1
ATOM 5873 O O . GLU A 1 763 ? -54.541 18.696 56.250 1.00 26.33 763 GLU A O 1
ATOM 5878 N N . GLU A 1 764 ? -55.606 16.757 55.735 1.00 26.81 764 GLU A N 1
ATOM 5879 C CA . GLU A 1 764 ? -56.019 16.861 54.306 1.00 26.81 764 GLU A CA 1
ATOM 5880 C C . GLU A 1 764 ? -55.008 16.899 53.121 1.00 26.81 764 GLU A C 1
ATOM 5882 O O . GLU A 1 764 ? -53.818 16.621 53.264 1.00 26.81 764 GLU A O 1
ATOM 5887 N N . GLU A 1 765 ? -55.564 16.958 51.896 1.00 25.94 765 GLU A N 1
ATOM 5888 C CA . GLU A 1 765 ? -55.093 16.271 50.674 1.00 25.94 765 GLU A CA 1
ATOM 5889 C C . GLU A 1 765 ? -54.557 17.193 49.537 1.00 25.94 765 GLU A C 1
ATOM 5891 O O . GLU A 1 765 ? -54.605 18.415 49.620 1.00 25.94 765 GLU A O 1
ATOM 5896 N N . LEU A 1 766 ? -54.185 16.546 48.413 1.00 27.53 766 LEU A N 1
ATOM 5897 C CA . LEU A 1 766 ? -54.173 17.014 47.005 1.00 27.53 766 LEU A CA 1
ATOM 5898 C C . LEU A 1 766 ? -52.917 17.679 46.376 1.00 27.53 766 LEU A C 1
ATOM 5900 O O . LEU A 1 766 ? -52.517 18.786 46.703 1.00 27.53 766 LEU A O 1
ATOM 5904 N N . MET A 1 767 ? -52.490 17.014 45.287 1.00 24.66 767 MET A N 1
ATOM 5905 C CA . MET A 1 767 ? -51.943 17.513 44.005 1.00 24.66 767 MET A CA 1
ATOM 5906 C C . MET A 1 767 ? -50.527 18.115 43.845 1.00 24.66 767 MET A C 1
ATOM 5908 O O . MET A 1 767 ? -50.006 18.843 44.676 1.00 24.66 767 MET A O 1
ATOM 5912 N N . ASP A 1 768 ? -49.977 17.768 42.669 1.00 27.17 768 ASP A N 1
ATOM 5913 C CA . ASP A 1 768 ? -48.970 18.382 41.785 1.00 27.17 768 ASP A CA 1
ATOM 5914 C C . ASP A 1 768 ? -47.853 19.299 42.321 1.00 27.17 768 ASP A C 1
ATOM 5916 O O . ASP A 1 768 ? -48.066 20.334 42.945 1.00 27.17 768 ASP A O 1
ATOM 5920 N N . GLY A 1 769 ? -46.629 18.970 41.890 1.00 26.38 769 GLY A N 1
ATOM 5921 C CA . GLY A 1 769 ? -45.419 19.769 42.075 1.00 26.38 769 GLY A CA 1
ATOM 5922 C C . GLY A 1 769 ? -44.209 19.107 41.410 1.00 26.38 769 GLY A C 1
ATOM 5923 O O . GLY A 1 769 ? -43.413 18.454 42.083 1.00 26.38 769 GLY A O 1
ATOM 5924 N N . ASP A 1 770 ? -44.089 19.232 40.085 1.00 31.23 770 ASP A N 1
ATOM 5925 C CA . ASP A 1 770 ? -42.863 18.864 39.361 1.00 31.23 770 ASP A CA 1
ATOM 5926 C C . ASP A 1 770 ? -41.813 19.967 39.543 1.00 31.23 770 ASP A C 1
ATOM 5928 O O . ASP A 1 770 ? -42.042 21.104 39.132 1.00 31.23 770 ASP A O 1
ATOM 5932 N N . GLU A 1 771 ? -40.659 19.646 40.133 1.00 29.16 771 GLU A N 1
ATOM 5933 C CA . GLU A 1 771 ? -39.491 20.520 40.037 1.00 29.16 771 GLU A CA 1
ATOM 5934 C C . GLU A 1 771 ? -38.169 19.737 40.005 1.00 29.16 771 GLU A C 1
ATOM 5936 O O . GLU A 1 771 ? -38.007 18.652 40.576 1.00 29.16 771 GLU A O 1
ATOM 5941 N N . SER A 1 772 ? -37.212 20.262 39.239 1.00 33.28 772 SER A N 1
ATOM 5942 C CA . SER A 1 772 ? -36.170 19.443 38.626 1.00 33.28 772 SER A CA 1
ATOM 5943 C C . SER A 1 772 ? -35.011 19.096 39.562 1.00 33.28 772 SER A C 1
ATOM 5945 O O . SER A 1 772 ? -34.222 19.959 39.955 1.00 33.28 772 SER A O 1
ATOM 5947 N N . ARG A 1 773 ? -34.784 17.798 39.786 1.00 33.69 773 ARG A N 1
ATOM 5948 C CA . ARG A 1 773 ? -33.495 17.306 40.290 1.00 33.69 773 ARG A CA 1
ATOM 5949 C C . ARG A 1 773 ? -32.491 17.248 39.136 1.00 33.69 773 ARG A C 1
ATOM 5951 O O . ARG A 1 773 ? -32.687 16.488 38.190 1.00 33.69 773 ARG A O 1
ATOM 5958 N N . SER A 1 774 ? -31.424 18.045 39.202 1.00 33.72 774 SER A N 1
ATOM 5959 C CA . SER A 1 774 ? -30.371 18.038 38.176 1.00 33.72 774 SER A CA 1
ATOM 5960 C C . SER A 1 774 ? -29.640 16.690 38.151 1.00 33.72 774 SER A C 1
ATOM 5962 O O . SER A 1 774 ? -29.179 16.214 39.188 1.00 33.72 774 SER A O 1
ATOM 5964 N N . TRP A 1 775 ? -29.552 16.076 36.969 1.00 42.38 775 TRP A N 1
ATOM 5965 C CA . TRP A 1 775 ? -28.890 14.787 36.743 1.00 42.38 775 TRP A CA 1
ATOM 5966 C C . TRP A 1 775 ? -27.433 15.009 36.341 1.00 42.38 775 TRP A C 1
ATOM 5968 O O . TRP A 1 775 ? -27.168 15.778 35.412 1.00 42.38 775 TRP A O 1
ATOM 5978 N N . THR A 1 776 ? -26.492 14.291 36.959 1.00 53.53 776 THR A N 1
ATOM 5979 C CA . THR A 1 776 ? -25.093 14.326 36.506 1.00 53.53 776 THR A CA 1
ATOM 5980 C C . THR A 1 776 ? -24.951 13.710 35.102 1.00 53.53 776 THR A C 1
ATOM 5982 O O . THR A 1 776 ? -25.772 12.871 34.706 1.00 53.53 776 THR A O 1
ATOM 5985 N N . PRO A 1 777 ? -23.905 14.061 34.323 1.00 43.28 777 PRO A N 1
ATOM 5986 C CA . PRO A 1 777 ? -23.691 13.487 32.990 1.00 43.28 777 PRO A CA 1
ATOM 5987 C C . PRO A 1 777 ? -23.612 11.953 33.000 1.00 43.28 777 PRO A C 1
ATOM 5989 O O . PRO A 1 777 ? -24.128 11.291 32.099 1.00 43.28 777 PRO A O 1
ATOM 5992 N N . GLN A 1 778 ? -23.025 11.384 34.057 1.00 40.03 778 GLN A N 1
ATOM 5993 C CA . GLN A 1 778 ? -22.853 9.944 34.229 1.00 40.03 778 GLN A CA 1
ATOM 5994 C C . GLN A 1 778 ? -24.186 9.237 34.533 1.00 40.03 778 GLN A C 1
ATOM 5996 O O . GLN A 1 778 ? -24.463 8.175 33.974 1.00 40.03 778 GLN A O 1
ATOM 6001 N N . GLU A 1 779 ? -25.064 9.846 35.338 1.00 49.56 779 GLU A N 1
ATOM 6002 C CA . GLU A 1 779 ? -26.422 9.334 35.570 1.00 49.56 779 GLU A CA 1
ATOM 6003 C C . GLU A 1 779 ? -27.309 9.469 34.325 1.00 49.56 779 GLU A C 1
ATOM 6005 O O . GLU A 1 779 ? -28.074 8.550 34.030 1.00 49.56 779 GLU A O 1
ATOM 6010 N N . LYS A 1 780 ? -27.175 10.557 33.548 1.00 47.84 780 LYS A N 1
ATOM 6011 C CA . LYS A 1 780 ? -27.837 10.703 32.238 1.00 47.84 780 LYS A CA 1
ATOM 6012 C C . LYS A 1 780 ? -27.422 9.590 31.276 1.00 47.84 780 LYS A C 1
ATOM 6014 O O . LYS A 1 780 ? -28.295 8.922 30.725 1.00 47.84 780 LYS A O 1
ATOM 6019 N N . ALA A 1 781 ? -26.121 9.333 31.132 1.00 51.84 781 ALA A N 1
ATOM 6020 C CA . ALA A 1 781 ? -25.608 8.255 30.286 1.00 51.84 781 ALA A CA 1
ATOM 6021 C C . ALA A 1 781 ? -26.117 6.871 30.735 1.00 51.84 781 ALA A C 1
ATOM 6023 O O . ALA A 1 781 ? -26.544 6.067 29.906 1.00 51.84 781 ALA A O 1
ATOM 6024 N N . LEU A 1 782 ? -26.155 6.604 32.047 1.00 49.81 782 LEU A N 1
ATOM 6025 C CA . LEU A 1 782 ? -26.717 5.367 32.601 1.00 49.81 782 LEU A CA 1
ATOM 6026 C C . LEU A 1 782 ? -28.231 5.248 32.362 1.00 49.81 782 LEU A C 1
ATOM 6028 O O . LEU A 1 782 ? -28.708 4.166 32.016 1.00 49.81 782 LEU A O 1
ATOM 6032 N N . HIS A 1 783 ? -28.992 6.335 32.507 1.00 56.06 783 HIS A N 1
ATOM 6033 C CA . HIS A 1 783 ? -30.432 6.351 32.250 1.00 56.06 783 HIS A CA 1
ATOM 6034 C C . HIS A 1 783 ? -30.739 6.119 30.762 1.00 56.06 783 HIS A C 1
ATOM 6036 O O . HIS A 1 783 ? -31.578 5.285 30.416 1.00 56.06 783 HIS A O 1
ATOM 6042 N N . GLU A 1 784 ? -30.010 6.786 29.867 1.00 54.00 784 GLU A N 1
ATOM 6043 C CA . GLU A 1 784 ? -30.168 6.634 28.421 1.00 54.00 784 GLU A CA 1
ATOM 6044 C C . GLU A 1 784 ? -29.734 5.237 27.941 1.00 54.00 784 GLU A C 1
ATOM 6046 O O . GLU A 1 784 ? -30.423 4.616 27.128 1.00 54.00 784 GLU A O 1
ATOM 6051 N N . ALA A 1 785 ? -28.657 4.675 28.503 1.00 52.72 785 ALA A N 1
ATOM 6052 C CA . ALA A 1 785 ? -28.258 3.289 28.267 1.00 52.72 785 ALA A CA 1
ATOM 6053 C C . ALA A 1 785 ? -29.333 2.294 28.744 1.00 52.72 785 ALA A C 1
ATOM 6055 O O . ALA A 1 785 ? -29.649 1.340 28.030 1.00 52.72 785 ALA A O 1
ATOM 6056 N N . GLN A 1 786 ? -29.962 2.531 29.902 1.00 46.00 786 GLN A N 1
ATOM 6057 C CA . GLN A 1 786 ? -31.080 1.714 30.390 1.00 46.00 786 GLN A CA 1
ATOM 6058 C C . GLN A 1 786 ? -32.338 1.840 29.515 1.00 46.00 786 GLN A C 1
ATOM 6060 O O . GLN A 1 786 ? -33.047 0.845 29.331 1.00 46.00 786 GLN A O 1
ATOM 6065 N N . LEU A 1 787 ? -32.613 3.013 28.936 1.00 46.81 787 LEU A N 1
ATOM 6066 C CA . LEU A 1 787 ? -33.692 3.209 27.962 1.00 46.81 787 LEU A CA 1
ATOM 6067 C C . LEU A 1 787 ? -33.399 2.479 26.643 1.00 46.81 787 LEU A C 1
ATOM 6069 O O . LEU A 1 787 ? -34.229 1.687 26.192 1.00 46.81 787 LEU A O 1
ATOM 6073 N N . LYS A 1 788 ? -32.197 2.640 26.074 1.00 55.59 788 LYS A N 1
ATOM 6074 C CA . LYS A 1 788 ? -31.746 1.925 24.863 1.00 55.59 788 LYS A CA 1
ATOM 6075 C C . LYS A 1 788 ? -31.738 0.401 25.074 1.00 55.59 788 LYS A C 1
ATOM 6077 O O . LYS A 1 788 ? -32.159 -0.349 24.190 1.00 55.59 788 LYS A O 1
ATOM 6082 N N . ALA A 1 789 ? -31.374 -0.071 26.269 1.00 45.38 789 ALA A N 1
ATOM 6083 C CA . ALA A 1 789 ? -31.480 -1.478 26.657 1.00 45.38 789 ALA A CA 1
ATOM 6084 C C . ALA A 1 789 ? -32.941 -1.953 26.784 1.00 45.38 789 ALA A C 1
ATOM 6086 O O . ALA A 1 789 ? -33.280 -3.020 26.269 1.00 45.38 789 ALA A O 1
ATOM 6087 N N . LYS A 1 790 ? -33.838 -1.171 27.408 1.00 40.00 790 LYS A N 1
ATOM 6088 C CA . LYS A 1 790 ? -35.282 -1.480 27.475 1.00 40.00 790 LYS A CA 1
ATOM 6089 C C . LYS A 1 790 ? -35.931 -1.519 26.086 1.00 40.00 790 LYS A C 1
ATOM 6091 O O . LYS A 1 790 ? -36.759 -2.398 25.851 1.00 40.00 790 LYS A O 1
ATOM 6096 N N . ALA A 1 791 ? -35.529 -0.640 25.167 1.00 38.94 791 ALA A N 1
ATOM 6097 C CA . ALA A 1 791 ? -35.977 -0.650 23.775 1.00 38.94 791 ALA A CA 1
ATOM 6098 C C . ALA A 1 791 ? -35.532 -1.935 23.051 1.00 38.94 791 ALA A C 1
ATOM 6100 O O . ALA A 1 791 ? -36.379 -2.712 22.605 1.00 38.94 791 ALA A O 1
ATOM 6101 N N . LYS A 1 792 ? -34.223 -2.247 23.043 1.00 45.72 792 LYS A N 1
ATOM 6102 C CA . LYS A 1 792 ? -33.704 -3.496 22.445 1.00 45.72 792 LYS A CA 1
ATOM 6103 C C . LYS A 1 792 ? -34.322 -4.759 23.070 1.00 45.72 792 LYS A C 1
ATOM 6105 O O . LYS A 1 792 ? -34.566 -5.732 22.360 1.00 45.72 792 LYS A O 1
ATOM 6110 N N . ARG A 1 793 ? -34.646 -4.749 24.372 1.00 38.38 793 ARG A N 1
ATOM 6111 C CA . ARG A 1 793 ? -35.284 -5.888 25.065 1.00 38.38 793 ARG A CA 1
ATOM 6112 C C . ARG A 1 793 ? -36.787 -6.039 24.779 1.00 38.38 793 ARG A C 1
ATOM 6114 O O . ARG A 1 793 ? -37.319 -7.121 25.015 1.00 38.38 793 ARG A O 1
ATOM 6121 N N . ARG A 1 794 ? -37.464 -5.013 24.246 1.00 36.09 794 ARG A N 1
ATOM 6122 C CA . ARG A 1 794 ? -38.843 -5.123 23.726 1.00 36.09 794 ARG A CA 1
ATOM 6123 C C . ARG A 1 794 ? -38.895 -5.661 22.289 1.00 36.09 794 ARG A C 1
ATOM 6125 O O . ARG A 1 794 ? -39.855 -6.343 21.957 1.00 36.09 794 ARG A O 1
ATOM 6132 N N . LEU A 1 795 ? -37.852 -5.449 21.480 1.00 36.91 795 LEU A N 1
ATOM 6133 C CA . LEU A 1 795 ? -37.827 -5.849 20.062 1.00 36.91 795 LEU A CA 1
ATOM 6134 C C . LEU A 1 795 ? -37.479 -7.334 19.799 1.00 36.91 795 LEU A C 1
ATOM 6136 O O . LEU A 1 795 ? -37.560 -7.792 18.666 1.00 36.91 795 LEU A O 1
ATOM 6140 N N . ARG A 1 796 ? -37.093 -8.110 20.824 1.00 38.53 796 ARG A N 1
ATOM 6141 C CA . ARG A 1 796 ? -36.728 -9.543 20.706 1.00 38.53 796 ARG A CA 1
ATOM 6142 C C . ARG A 1 796 ? -37.693 -10.499 21.433 1.00 38.53 796 ARG A C 1
ATOM 6144 O O . ARG A 1 796 ? -37.260 -11.519 21.967 1.00 38.53 796 ARG A O 1
ATOM 6151 N N . ARG A 1 797 ? -39.000 -10.192 21.495 1.00 33.34 797 ARG A N 1
ATOM 6152 C CA . ARG A 1 797 ? -39.989 -11.099 22.126 1.00 33.34 797 ARG A CA 1
ATOM 6153 C C . ARG A 1 797 ? -41.373 -11.193 21.457 1.00 33.34 797 ARG A C 1
ATOM 6155 O O . ARG A 1 797 ? -42.349 -11.482 22.141 1.00 33.34 797 ARG A O 1
ATOM 6162 N N . THR A 1 798 ? -41.457 -11.029 20.135 1.00 26.20 798 THR A N 1
ATOM 6163 C CA . THR A 1 798 ? -42.685 -11.284 19.347 1.00 26.20 798 THR A CA 1
ATOM 6164 C C . THR A 1 798 ? -42.369 -11.842 17.953 1.00 26.20 798 THR A C 1
ATOM 6166 O O . THR A 1 798 ? -42.499 -11.137 16.957 1.00 26.20 798 THR A O 1
ATOM 6169 N N . SER A 1 799 ? -41.953 -13.110 17.862 1.00 28.36 799 SER A N 1
ATOM 6170 C CA . SER A 1 799 ? -41.831 -13.816 16.572 1.00 28.36 799 SER A CA 1
ATOM 6171 C C . SER A 1 799 ? -41.841 -15.346 16.717 1.00 28.36 799 SER A C 1
ATOM 6173 O O . SER A 1 799 ? -40.822 -16.016 16.580 1.00 28.36 799 SER A O 1
ATOM 6175 N N . SER A 1 800 ? -43.020 -15.924 16.970 1.00 27.64 800 SER A N 1
ATOM 6176 C CA . SER A 1 800 ? -43.306 -17.312 16.582 1.00 27.64 800 SER A CA 1
ATOM 6177 C C . SER A 1 800 ? -44.813 -17.568 16.502 1.00 27.64 800 SER A C 1
ATOM 6179 O O . SER A 1 800 ? -45.480 -17.621 17.530 1.00 27.64 800 SER A O 1
ATOM 6181 N N . ARG A 1 801 ? -45.293 -17.783 15.269 1.00 28.41 801 ARG A N 1
ATOM 6182 C CA . ARG A 1 801 ? -46.431 -18.649 14.915 1.00 28.41 801 ARG A CA 1
ATOM 6183 C C . ARG A 1 801 ? -47.812 -18.328 15.517 1.00 28.41 801 ARG A C 1
ATOM 6185 O O . ARG A 1 801 ? -48.175 -18.870 16.554 1.00 28.41 801 ARG A O 1
ATOM 6192 N N . ASP A 1 802 ? -48.649 -17.669 14.714 1.00 23.84 802 ASP A N 1
ATOM 6193 C CA . ASP A 1 802 ? -49.865 -18.337 14.210 1.00 23.84 802 ASP A CA 1
ATOM 6194 C C . ASP A 1 802 ? -50.261 -17.805 12.812 1.00 23.84 802 ASP A C 1
ATOM 6196 O O . ASP A 1 802 ? -49.575 -16.927 12.283 1.00 23.84 802 ASP A O 1
ATOM 6200 N N . SER A 1 803 ? -51.289 -18.366 12.162 1.00 30.09 803 SER A N 1
ATOM 6201 C CA . SER A 1 803 ? -51.653 -18.038 10.767 1.00 30.09 803 SER A CA 1
ATOM 6202 C C . SER A 1 803 ? -53.157 -17.879 10.510 1.00 30.09 803 SER A C 1
ATOM 6204 O O . SER A 1 803 ? -53.884 -18.861 10.393 1.00 30.09 803 SER A O 1
ATOM 6206 N N . THR A 1 804 ? -53.583 -16.633 10.292 1.00 24.97 804 THR A N 1
ATOM 6207 C CA . THR A 1 804 ? -54.878 -16.206 9.715 1.00 24.97 804 THR A CA 1
ATOM 6208 C C . THR A 1 804 ? -54.762 -14.724 9.317 1.00 24.97 804 THR A C 1
ATOM 6210 O O . THR A 1 804 ? -54.027 -14.011 9.991 1.00 24.97 804 THR A O 1
ATOM 6213 N N . ARG A 1 805 ? -55.486 -14.141 8.349 1.00 25.64 805 ARG A N 1
ATOM 6214 C CA . ARG A 1 805 ? -56.312 -14.627 7.218 1.00 25.64 805 ARG A CA 1
ATOM 6215 C C . ARG A 1 805 ? -56.922 -13.368 6.579 1.00 25.64 805 ARG A C 1
ATOM 6217 O O . ARG A 1 805 ? -57.719 -12.712 7.242 1.00 25.64 805 ARG A O 1
ATOM 6224 N N . GLU A 1 806 ? -56.577 -13.045 5.335 1.00 29.41 806 GLU A N 1
ATOM 6225 C CA . GLU A 1 806 ? -57.213 -11.933 4.604 1.00 29.41 806 GLU A CA 1
ATOM 6226 C C . GLU A 1 806 ? -58.719 -12.206 4.367 1.00 29.41 806 GLU A C 1
ATOM 6228 O O . GLU A 1 806 ? -59.115 -13.374 4.231 1.00 29.41 806 GLU A O 1
ATOM 6233 N N . PRO A 1 807 ? -59.576 -11.167 4.325 1.00 32.38 807 PRO A N 1
ATOM 6234 C CA . PRO A 1 807 ? -60.988 -11.300 3.976 1.00 32.38 807 PRO A CA 1
ATOM 6235 C C . PRO A 1 807 ? -61.191 -11.436 2.457 1.00 32.38 807 PRO A C 1
ATOM 6237 O O . PRO A 1 807 ? -60.373 -10.990 1.658 1.00 32.38 807 PRO A O 1
ATOM 6240 N N . ALA A 1 808 ? -62.324 -12.015 2.056 1.00 27.80 808 ALA A N 1
ATOM 6241 C CA . ALA A 1 808 ? -62.754 -12.092 0.659 1.00 27.80 808 ALA A CA 1
ATOM 6242 C C . ALA A 1 808 ? -63.966 -11.176 0.400 1.00 27.80 808 ALA A C 1
ATOM 6244 O O . ALA A 1 808 ? -64.759 -10.963 1.323 1.00 27.80 808 ALA A O 1
ATOM 6245 N N . PRO A 1 809 ? -64.172 -10.705 -0.841 1.00 36.84 809 PRO A N 1
ATOM 6246 C CA . PRO A 1 809 ? -65.474 -10.254 -1.314 1.00 36.84 809 PRO A CA 1
ATOM 6247 C C . PRO A 1 809 ? -66.307 -11.420 -1.893 1.00 36.84 809 PRO A C 1
ATOM 6249 O O . PRO A 1 809 ? -65.792 -12.248 -2.634 1.00 36.84 809 PRO A O 1
ATOM 6252 N N . GLU A 1 810 ? -67.593 -11.428 -1.531 1.00 31.38 810 GLU A N 1
ATOM 6253 C CA . GLU A 1 810 ? -68.782 -11.985 -2.220 1.00 31.38 810 GLU A CA 1
ATOM 6254 C C . GLU A 1 810 ? -68.775 -13.394 -2.875 1.00 31.38 810 GLU A C 1
ATOM 6256 O O . GLU A 1 810 ? -68.071 -13.657 -3.845 1.00 31.38 810 GLU A O 1
ATOM 6261 N N . GLY A 1 811 ? -69.744 -14.242 -2.471 1.00 29.38 811 GLY A N 1
ATOM 6262 C CA . GLY A 1 811 ? -70.383 -15.210 -3.387 1.00 29.38 811 GLY A CA 1
ATOM 6263 C C . GLY A 1 811 ? -70.670 -16.639 -2.881 1.00 29.38 811 GLY A C 1
ATOM 6264 O O . GLY A 1 811 ? -69.854 -17.531 -3.086 1.00 29.38 811 GLY A O 1
ATOM 6265 N N . GLY A 1 812 ? -71.892 -16.896 -2.386 1.00 29.25 812 GLY A N 1
ATOM 6266 C CA . GLY A 1 812 ? -72.536 -18.230 -2.434 1.00 29.25 812 GLY A CA 1
ATOM 6267 C C . GLY A 1 812 ? -72.551 -19.101 -1.159 1.00 29.25 812 GLY A C 1
ATOM 6268 O O . GLY A 1 812 ? -71.556 -19.241 -0.456 1.00 29.25 812 GLY A O 1
ATOM 6269 N N . GLU A 1 813 ? -73.703 -19.733 -0.902 1.00 31.88 813 GLU A N 1
ATOM 6270 C CA . GLU A 1 813 ? -73.957 -20.774 0.122 1.00 31.88 813 GLU A CA 1
ATOM 6271 C C . GLU A 1 813 ? -74.028 -22.190 -0.533 1.00 31.88 813 GLU A C 1
ATOM 6273 O O . GLU A 1 813 ? -73.927 -22.260 -1.761 1.00 31.88 813 GLU A O 1
ATOM 6278 N N . PRO A 1 814 ? -74.346 -23.315 0.168 1.00 47.47 814 PRO A N 1
ATOM 6279 C CA . PRO A 1 814 ? -74.291 -23.635 1.607 1.00 47.47 814 PRO A CA 1
ATOM 6280 C C . PRO A 1 814 ? -73.509 -24.952 1.940 1.00 47.47 814 PRO A C 1
ATOM 6282 O O . PRO A 1 814 ? -72.787 -25.520 1.127 1.00 47.47 814 PRO A O 1
ATOM 6285 N N . SER A 1 815 ? -73.674 -25.405 3.190 1.00 27.86 815 SER A N 1
ATOM 6286 C CA . SER A 1 815 ? -73.212 -26.618 3.912 1.00 27.86 815 SER A CA 1
ATOM 6287 C C . SER A 1 815 ? -73.752 -27.982 3.359 1.00 27.86 815 SER A C 1
ATOM 6289 O O . SER A 1 815 ? -74.528 -27.935 2.403 1.00 27.86 815 SER A O 1
ATOM 6291 N N . PRO A 1 816 ? -73.428 -29.198 3.913 1.00 44.34 816 PRO A N 1
ATOM 6292 C CA . PRO A 1 816 ? -72.842 -29.488 5.239 1.00 44.34 816 PRO A CA 1
ATOM 6293 C C . PRO A 1 816 ? -71.784 -30.623 5.402 1.00 44.34 816 PRO A C 1
ATOM 6295 O O . PRO A 1 816 ? -71.455 -31.383 4.497 1.00 44.34 816 PRO A O 1
ATOM 6298 N N . ASP A 1 817 ? -71.298 -30.695 6.650 1.00 25.42 817 ASP A N 1
ATOM 6299 C CA . ASP A 1 817 ? -70.492 -31.721 7.362 1.00 25.42 817 ASP A CA 1
ATOM 6300 C C . ASP A 1 817 ? -71.316 -33.039 7.608 1.00 25.42 817 ASP A C 1
ATOM 6302 O O . ASP A 1 817 ? -72.479 -33.059 7.191 1.00 25.42 817 ASP A O 1
ATOM 6306 N N . PRO A 1 818 ? -70.867 -34.114 8.327 1.00 48.31 818 PRO A N 1
ATOM 6307 C CA . PRO A 1 818 ? -69.592 -34.331 9.039 1.00 48.31 818 PRO A CA 1
ATOM 6308 C C . PRO A 1 818 ? -68.949 -35.747 8.941 1.00 48.31 818 PRO A C 1
ATOM 6310 O O . PRO A 1 818 ? -69.542 -36.697 8.431 1.00 48.31 818 PRO A O 1
ATOM 6313 N N . SER A 1 819 ? -67.772 -35.929 9.572 1.00 28.73 819 SER A N 1
ATOM 6314 C CA . SER A 1 819 ? -67.516 -36.915 10.669 1.00 28.73 819 SER A CA 1
ATOM 6315 C C . SER A 1 819 ? -66.094 -37.532 10.740 1.00 28.73 819 SER A C 1
ATOM 6317 O O . SER A 1 819 ? -65.325 -37.576 9.786 1.00 28.73 819 SER A O 1
ATOM 6319 N N . SER A 1 820 ? -65.739 -37.990 11.948 1.00 24.78 820 SER A N 1
ATOM 6320 C CA . SER A 1 820 ? -64.474 -38.635 12.377 1.00 24.78 820 SER A CA 1
ATOM 6321 C C . SER A 1 820 ? -64.790 -40.097 12.827 1.00 24.78 820 SER A C 1
ATOM 6323 O O . SER A 1 820 ? -65.958 -40.463 12.691 1.00 24.78 820 SER A O 1
ATOM 6325 N N . PRO A 1 821 ? -63.909 -40.943 13.440 1.00 49.34 821 PRO A N 1
ATOM 6326 C CA . PRO A 1 821 ? -62.493 -40.773 13.821 1.00 49.34 821 PRO A CA 1
ATOM 6327 C C . PRO A 1 821 ? -61.555 -42.019 13.666 1.00 49.34 821 PRO A C 1
ATOM 6329 O O . PRO A 1 821 ? -61.976 -43.118 13.341 1.00 49.34 821 PRO A O 1
ATOM 6332 N N . LYS A 1 822 ? -60.267 -41.831 14.022 1.00 31.05 822 LYS A N 1
ATOM 6333 C CA . LYS A 1 822 ? -59.318 -42.771 14.699 1.00 31.05 822 LYS A CA 1
ATOM 6334 C C . LYS A 1 822 ? -59.303 -44.283 14.338 1.00 31.05 822 LYS A C 1
ATOM 6336 O O . LYS A 1 822 ? -60.211 -45.025 14.689 1.00 31.05 822 LYS A O 1
ATOM 6341 N N . GLY A 1 823 ? -58.124 -44.789 13.949 1.00 28.91 823 GLY A N 1
ATOM 6342 C CA . GLY A 1 823 ? -57.752 -46.218 14.023 1.00 28.91 823 GLY A CA 1
ATOM 6343 C C . GLY A 1 823 ? -56.229 -46.423 14.124 1.00 28.91 823 GLY A C 1
ATOM 6344 O O . GLY A 1 823 ? -55.471 -45.609 13.602 1.00 28.91 823 GLY A O 1
ATOM 6345 N N . LYS A 1 824 ? -55.761 -47.470 14.823 1.00 35.75 824 LYS A N 1
ATOM 6346 C CA . LYS A 1 824 ? -54.328 -47.791 15.033 1.00 35.75 824 LYS A CA 1
ATOM 6347 C C . LYS A 1 824 ? -53.961 -49.179 14.477 1.00 35.75 824 LYS A C 1
ATOM 6349 O O . LYS A 1 824 ? -54.828 -50.018 14.273 1.00 35.75 824 LYS A O 1
ATOM 6354 N N . THR A 1 825 ? -52.645 -49.421 14.421 1.00 30.02 825 THR A N 1
ATOM 6355 C CA . THR A 1 825 ? -51.953 -50.733 14.424 1.00 30.02 825 THR A CA 1
ATOM 6356 C C . THR A 1 825 ? -52.017 -51.610 13.166 1.00 30.02 825 THR A C 1
ATOM 6358 O O . THR A 1 825 ? -52.953 -52.362 12.953 1.00 30.02 825 THR A O 1
ATOM 6361 N N . ASN A 1 826 ? -50.911 -51.550 12.412 1.00 31.45 826 ASN A N 1
ATOM 6362 C CA . ASN A 1 826 ? -50.125 -52.656 11.842 1.00 31.45 826 ASN A CA 1
ATOM 6363 C C . ASN A 1 826 ? -50.786 -54.033 11.629 1.00 31.45 826 ASN A C 1
ATOM 6365 O O . ASN A 1 826 ? -51.104 -54.713 12.600 1.00 31.45 826 ASN A O 1
ATOM 6369 N N . ASP A 1 827 ? -50.654 -54.552 10.404 1.00 29.81 827 ASP A N 1
ATOM 6370 C CA . ASP A 1 827 ? -50.297 -55.965 10.202 1.00 29.81 827 ASP A CA 1
ATOM 6371 C C . ASP A 1 827 ? -49.251 -56.120 9.068 1.00 29.81 827 ASP A C 1
ATOM 6373 O O . ASP A 1 827 ? -48.911 -55.145 8.387 1.00 29.81 827 ASP A O 1
ATOM 6377 N N . ARG A 1 828 ? -48.644 -57.305 8.915 1.00 37.75 828 ARG A N 1
ATOM 6378 C CA . ARG A 1 828 ? -47.410 -57.546 8.141 1.00 37.75 828 ARG A CA 1
ATOM 6379 C C . ARG A 1 828 ? -47.561 -58.612 7.043 1.00 37.75 828 ARG A C 1
ATOM 6381 O O . ARG A 1 828 ? -48.059 -59.701 7.287 1.00 37.75 828 ARG A O 1
ATOM 6388 N N . LYS A 1 829 ? -46.863 -58.355 5.921 1.00 36.16 829 LYS A N 1
ATOM 6389 C CA . LYS A 1 829 ? -46.687 -59.184 4.698 1.00 36.16 829 LYS A CA 1
ATOM 6390 C C . LYS A 1 829 ? -47.922 -59.142 3.771 1.00 36.16 829 LYS A C 1
ATOM 6392 O O . LYS A 1 829 ? -49.026 -59.363 4.228 1.00 36.16 829 LYS A O 1
ATOM 6397 N N . SER A 1 830 ? -47.857 -58.744 2.494 1.00 35.19 830 SER A N 1
ATOM 6398 C CA . SER A 1 830 ? -46.892 -58.943 1.385 1.00 35.19 830 SER A CA 1
ATOM 6399 C C . SER A 1 830 ? -47.192 -60.170 0.519 1.00 35.19 830 SER A C 1
ATOM 6401 O O . SER A 1 830 ? -46.913 -61.293 0.937 1.00 35.19 830 SER A O 1
ATOM 6403 N N . ARG A 1 831 ? -47.605 -59.921 -0.737 1.00 37.19 831 ARG A N 1
ATOM 6404 C CA . ARG A 1 831 ? -46.895 -60.396 -1.944 1.00 37.19 831 ARG A CA 1
ATOM 6405 C C . ARG A 1 831 ? -47.425 -59.753 -3.240 1.00 37.19 831 ARG A C 1
ATOM 6407 O O . ARG A 1 831 ? -48.619 -59.547 -3.375 1.00 37.19 831 ARG A O 1
ATOM 6414 N N . MET A 1 832 ? -46.501 -59.570 -4.195 1.00 31.38 832 MET A N 1
ATOM 6415 C CA . MET A 1 832 ? -46.691 -59.367 -5.649 1.00 31.38 832 MET A CA 1
ATOM 6416 C C . MET A 1 832 ? -47.377 -58.081 -6.165 1.00 31.38 832 MET A C 1
ATOM 6418 O O . MET A 1 832 ? -48.360 -57.604 -5.622 1.00 31.38 832 MET A O 1
ATOM 6422 N N . GLY A 1 833 ? -46.890 -57.593 -7.320 1.00 40.69 833 GLY A N 1
ATOM 6423 C CA . GLY A 1 833 ? -47.703 -56.829 -8.281 1.00 40.69 833 GLY A CA 1
ATOM 6424 C C . GLY A 1 833 ? -47.573 -55.297 -8.302 1.00 40.69 833 GLY A C 1
ATOM 6425 O O . GLY A 1 833 ? -48.479 -54.603 -7.870 1.00 40.69 833 GLY A O 1
ATOM 6426 N N . LYS A 1 834 ? -46.513 -54.769 -8.938 1.00 46.81 834 LYS A N 1
ATOM 6427 C CA . LYS A 1 834 ? -46.456 -53.400 -9.514 1.00 46.81 834 LYS A CA 1
ATOM 6428 C C . LYS A 1 834 ? -46.836 -52.231 -8.572 1.00 46.81 834 LYS A C 1
ATOM 6430 O O . LYS A 1 834 ? -47.780 -51.487 -8.828 1.00 46.81 834 LYS A O 1
ATOM 6435 N N . GLY A 1 835 ? -46.024 -51.992 -7.539 1.00 34.22 835 GLY A N 1
ATOM 6436 C CA . GLY A 1 835 ? -46.007 -50.687 -6.859 1.00 34.22 835 GLY A CA 1
ATOM 6437 C C . GLY A 1 835 ? -45.459 -49.583 -7.778 1.00 34.22 835 GLY A C 1
ATOM 6438 O O . GLY A 1 835 ? -44.516 -49.826 -8.529 1.00 34.22 835 GLY A O 1
ATOM 6439 N N . ARG A 1 836 ? -46.045 -48.377 -7.735 1.00 41.81 836 ARG A N 1
ATOM 6440 C CA . ARG A 1 836 ? -45.584 -47.218 -8.526 1.00 41.81 836 ARG A CA 1
ATOM 6441 C C . ARG A 1 836 ? -44.186 -46.771 -8.077 1.00 41.81 836 ARG A C 1
ATOM 6443 O O . ARG A 1 836 ? -43.902 -46.765 -6.882 1.00 41.81 836 ARG A O 1
ATOM 6450 N N . GLY A 1 837 ? -43.346 -46.358 -9.028 1.00 44.44 837 GLY A N 1
ATOM 6451 C CA . GLY A 1 837 ? -41.973 -45.894 -8.789 1.00 44.44 837 GLY A CA 1
ATOM 6452 C C . GLY A 1 837 ? -41.892 -44.506 -8.148 1.00 44.44 837 GLY A C 1
ATOM 6453 O O . GLY A 1 837 ? -41.454 -43.562 -8.792 1.00 44.44 837 GLY A O 1
ATOM 6454 N N . LEU A 1 838 ? -42.320 -44.383 -6.891 1.00 41.06 838 LEU A N 1
ATOM 6455 C CA . LEU A 1 838 ? -42.118 -43.192 -6.064 1.00 41.06 838 LEU A CA 1
ATOM 6456 C C . LEU A 1 838 ? -40.958 -43.437 -5.081 1.00 41.06 838 LEU A C 1
ATOM 6458 O O . LEU A 1 838 ? -40.972 -44.466 -4.395 1.00 41.06 838 LEU A O 1
ATOM 6462 N N . PRO A 1 839 ? -39.974 -42.523 -4.966 1.00 42.81 839 PRO A N 1
ATOM 6463 C CA . PRO A 1 839 ? -38.915 -42.635 -3.967 1.00 42.81 839 PRO A CA 1
ATOM 6464 C C . PRO A 1 839 ? -39.480 -42.688 -2.543 1.00 42.81 839 PRO A C 1
ATOM 6466 O O . PRO A 1 839 ? -40.382 -41.928 -2.182 1.00 42.81 839 PRO A O 1
ATOM 6469 N N . LYS A 1 840 ? -38.925 -43.560 -1.694 1.00 42.62 840 LYS A N 1
ATOM 6470 C CA . LYS A 1 840 ? -39.200 -43.500 -0.253 1.00 42.62 840 LYS A CA 1
ATOM 6471 C C . LYS A 1 840 ? -38.489 -42.287 0.343 1.00 42.62 840 LYS A C 1
ATOM 6473 O O . LYS A 1 840 ? -37.308 -42.075 0.081 1.00 42.62 840 LYS A O 1
ATOM 6478 N N . LYS A 1 841 ? -39.177 -41.546 1.220 1.00 51.47 841 LYS A N 1
ATOM 6479 C CA . LYS A 1 841 ? -38.529 -40.545 2.082 1.00 51.47 841 LYS A CA 1
ATOM 6480 C C . LYS A 1 841 ? -37.360 -41.204 2.831 1.00 51.47 841 LYS A C 1
ATOM 6482 O O . LYS A 1 841 ? -37.586 -42.174 3.552 1.00 51.47 841 LYS A O 1
ATOM 6487 N N . GLY A 1 842 ? -36.150 -40.667 2.661 1.00 52.38 842 GLY A N 1
ATOM 6488 C CA . GLY A 1 842 ? -34.947 -41.104 3.380 1.00 52.38 842 GLY A CA 1
ATOM 6489 C C . GLY A 1 842 ? -34.006 -42.075 2.649 1.00 52.38 842 GLY A C 1
ATOM 6490 O O . GLY A 1 842 ? -33.177 -42.679 3.319 1.00 52.38 842 GLY A O 1
ATOM 6491 N N . GLY A 1 843 ? -34.095 -42.250 1.323 1.00 36.19 843 GLY A N 1
ATOM 6492 C CA . GLY A 1 843 ? -33.110 -43.049 0.577 1.00 36.19 843 GLY A CA 1
ATOM 6493 C C . GLY A 1 843 ? -32.973 -42.657 -0.897 1.00 36.19 843 GLY A C 1
ATOM 6494 O O . GLY A 1 843 ? -33.975 -42.554 -1.604 1.00 36.19 843 GLY A O 1
ATOM 6495 N N . ALA A 1 844 ? -31.733 -42.452 -1.350 1.00 45.34 844 ALA A N 1
ATOM 6496 C CA . ALA A 1 844 ? -31.382 -42.226 -2.754 1.00 45.34 844 ALA A CA 1
ATOM 6497 C C . ALA A 1 844 ? -31.299 -43.550 -3.549 1.00 45.34 844 ALA A C 1
ATOM 6499 O O . ALA A 1 844 ? -31.328 -44.632 -2.964 1.00 45.34 844 ALA A O 1
ATOM 6500 N N . GLY A 1 845 ? -31.153 -43.462 -4.878 1.00 44.38 845 GLY A N 1
ATOM 6501 C CA . GLY A 1 845 ? -30.807 -44.611 -5.729 1.00 44.38 845 GLY A CA 1
ATOM 6502 C C . GLY A 1 845 ? -31.991 -45.403 -6.297 1.00 44.38 845 GLY A C 1
ATOM 6503 O O . GLY A 1 845 ? -32.185 -46.576 -5.980 1.00 44.38 845 GLY A O 1
ATOM 6504 N N . GLY A 1 846 ? -32.753 -44.792 -7.208 1.00 44.25 846 GLY A N 1
ATOM 6505 C CA . GLY A 1 846 ? -33.470 -45.555 -8.239 1.00 44.25 846 GLY A CA 1
ATOM 6506 C C . GLY A 1 846 ? -32.508 -45.942 -9.371 1.00 44.25 846 GLY A C 1
ATOM 6507 O O . GLY A 1 846 ? -31.550 -45.214 -9.627 1.00 44.25 846 GLY A O 1
ATOM 6508 N N . LYS A 1 847 ? -32.742 -47.065 -10.072 1.00 39.28 847 LYS A N 1
ATOM 6509 C CA . LYS A 1 847 ? -31.922 -47.433 -11.246 1.00 39.28 847 LYS A CA 1
ATOM 6510 C C . LYS A 1 847 ? -31.925 -46.291 -12.273 1.00 39.28 847 LYS A C 1
ATOM 6512 O O . LYS A 1 847 ? -32.994 -45.912 -12.740 1.00 39.28 847 LYS A O 1
ATOM 6517 N N . GLY A 1 848 ? -30.736 -45.807 -12.637 1.00 47.62 848 GLY A N 1
ATOM 6518 C CA . GLY A 1 848 ? -30.544 -44.737 -13.622 1.00 47.62 848 GLY A CA 1
ATOM 6519 C C . GLY A 1 848 ? -30.374 -43.326 -13.047 1.00 47.62 848 GLY A C 1
ATOM 6520 O O . GLY A 1 848 ? -30.307 -42.385 -13.828 1.00 47.62 848 GLY A O 1
ATOM 6521 N N . VAL A 1 849 ? -30.293 -43.156 -11.721 1.00 44.94 849 VAL A N 1
ATOM 6522 C CA . VAL A 1 849 ? -30.024 -41.851 -11.089 1.00 44.94 849 VAL A CA 1
ATOM 6523 C C . VAL A 1 849 ? -28.709 -41.912 -10.315 1.00 44.94 849 VAL A C 1
ATOM 6525 O O . VAL A 1 849 ? -28.530 -42.797 -9.476 1.00 44.94 849 VAL A O 1
ATOM 6528 N N . TRP A 1 850 ? -27.804 -40.971 -10.594 1.00 45.88 850 TRP A N 1
ATOM 6529 C CA . TRP A 1 850 ? -26.566 -40.770 -9.836 1.00 45.88 850 TRP A CA 1
ATOM 6530 C C . TRP A 1 850 ? -26.877 -40.435 -8.363 1.00 45.88 850 TRP A C 1
ATOM 6532 O O . TRP A 1 850 ? -27.971 -39.971 -8.034 1.00 45.88 850 TRP A O 1
ATOM 6542 N N . GLY A 1 851 ? -25.941 -40.736 -7.458 1.00 55.53 851 GLY A N 1
ATOM 6543 C CA . GLY A 1 851 ? -26.137 -40.584 -6.012 1.00 55.53 851 GLY A CA 1
ATOM 6544 C C . GLY A 1 851 ? -26.371 -39.137 -5.554 1.00 55.53 851 GLY A C 1
ATOM 6545 O O . GLY A 1 851 ? -26.229 -38.187 -6.320 1.00 55.53 851 GLY A O 1
ATOM 6546 N N . ALA A 1 852 ? -26.715 -38.963 -4.274 1.00 49.81 852 ALA A N 1
ATOM 6547 C CA . ALA A 1 852 ? -26.778 -37.627 -3.684 1.00 49.81 852 ALA A CA 1
ATOM 6548 C C . ALA A 1 852 ? -25.387 -36.948 -3.753 1.00 49.81 852 ALA A C 1
ATOM 6550 O O . ALA A 1 852 ? -24.392 -37.627 -3.471 1.00 49.81 852 ALA A O 1
ATOM 6551 N N . PRO A 1 853 ? -25.297 -35.647 -4.100 1.00 42.69 853 PRO A N 1
ATOM 6552 C CA . PRO A 1 853 ? -24.019 -34.944 -4.192 1.00 42.69 853 PRO A CA 1
ATOM 6553 C C . PRO A 1 853 ? -23.193 -35.065 -2.905 1.00 42.69 853 PRO A C 1
ATOM 6555 O O . PRO A 1 853 ? -23.731 -34.962 -1.803 1.00 42.69 853 PRO A O 1
ATOM 6558 N N . GLY A 1 854 ? -21.885 -35.288 -3.050 1.00 51.34 854 GLY A N 1
ATOM 6559 C CA . GLY A 1 854 ? -20.947 -35.408 -1.927 1.00 51.34 854 GLY A CA 1
ATOM 6560 C C . GLY A 1 854 ? -20.769 -36.814 -1.336 1.00 51.34 854 GLY A C 1
ATOM 6561 O O . GLY A 1 854 ? -19.947 -36.973 -0.436 1.00 51.34 854 GLY A O 1
ATOM 6562 N N . LEU A 1 855 ? -21.464 -37.852 -1.827 1.00 47.09 855 LEU A N 1
ATOM 6563 C CA . LEU A 1 855 ? -21.120 -39.236 -1.467 1.00 47.09 855 LEU A CA 1
ATOM 6564 C C . LEU A 1 855 ? -19.829 -39.686 -2.171 1.00 47.09 855 LEU A C 1
ATOM 6566 O O . LEU A 1 855 ? -19.849 -40.125 -3.320 1.00 47.09 855 LEU A O 1
ATOM 6570 N N . VAL A 1 856 ? -18.713 -39.629 -1.445 1.00 43.53 856 VAL A N 1
ATOM 6571 C CA . VAL A 1 856 ? -17.471 -40.311 -1.827 1.00 43.53 856 VAL A CA 1
ATOM 6572 C C . VAL A 1 856 ? -17.674 -41.817 -1.651 1.00 43.53 856 VAL A C 1
ATOM 6574 O O . VAL A 1 856 ? -17.884 -42.299 -0.536 1.00 43.53 856 VAL A O 1
ATOM 6577 N N . TYR A 1 857 ? -17.615 -42.569 -2.749 1.00 49.97 857 TYR A N 1
ATOM 6578 C CA . TYR A 1 857 ? -17.548 -44.027 -2.690 1.00 49.97 857 TYR A CA 1
ATOM 6579 C C . TYR A 1 857 ? -16.182 -44.444 -2.131 1.00 49.97 857 TYR A C 1
ATOM 6581 O O . TYR A 1 857 ? -15.149 -43.937 -2.566 1.00 49.97 857 TYR A O 1
ATOM 6589 N N . GLY A 1 858 ? -16.173 -45.359 -1.158 1.00 45.59 858 GLY A N 1
ATOM 6590 C CA . GLY A 1 858 ? -14.929 -45.956 -0.674 1.00 45.59 858 GLY A CA 1
ATOM 6591 C C . GLY A 1 858 ? -14.231 -46.716 -1.802 1.00 45.59 858 GLY A C 1
ATOM 6592 O O . GLY A 1 858 ? -14.905 -47.363 -2.603 1.00 45.59 858 GLY A O 1
ATOM 6593 N N . TYR A 1 859 ? -12.901 -46.623 -1.865 1.00 46.84 859 TYR A N 1
ATOM 6594 C CA . TYR A 1 859 ? -12.105 -47.272 -2.907 1.00 46.84 859 TYR A CA 1
ATOM 6595 C C . TYR A 1 859 ? -12.380 -48.781 -2.911 1.00 46.84 859 TYR A C 1
ATOM 6597 O O . TYR A 1 859 ? -12.223 -49.448 -1.887 1.00 46.84 859 TYR A O 1
ATOM 6605 N N . GLN A 1 860 ? -12.836 -49.298 -4.049 1.00 51.50 860 GLN A N 1
ATOM 6606 C CA . GLN A 1 860 ? -13.218 -50.693 -4.221 1.00 51.50 860 GLN A CA 1
ATOM 6607 C C . GLN A 1 860 ? -12.282 -51.300 -5.265 1.00 51.50 860 GLN A C 1
ATOM 6609 O O . GLN A 1 860 ? -12.243 -50.830 -6.400 1.00 51.50 860 GLN A O 1
ATOM 6614 N N . GLU A 1 861 ? -11.484 -52.286 -4.853 1.00 52.91 861 GLU A N 1
ATOM 6615 C CA . GLU A 1 861 ? -10.457 -52.893 -5.707 1.00 52.91 861 GLU A CA 1
ATOM 6616 C C . GLU A 1 861 ? -11.093 -53.516 -6.969 1.00 52.91 861 GLU A C 1
ATOM 6618 O O . GLU A 1 861 ? -12.116 -54.200 -6.846 1.00 52.91 861 GLU A O 1
ATOM 6623 N N . PRO A 1 862 ? -10.529 -53.292 -8.174 1.00 58.31 862 PRO A N 1
ATOM 6624 C CA . PRO A 1 862 ? -11.043 -53.893 -9.403 1.00 58.31 862 PRO A CA 1
ATOM 6625 C C . PRO A 1 862 ? -11.006 -55.426 -9.356 1.00 58.31 862 PRO A C 1
ATOM 6627 O O . PRO A 1 862 ? -9.983 -56.022 -9.018 1.00 58.31 862 PRO A O 1
ATOM 6630 N N . ASP A 1 863 ? -12.104 -56.081 -9.744 1.00 61.69 863 ASP A N 1
ATOM 6631 C CA . ASP A 1 863 ? -12.113 -57.536 -9.913 1.00 61.69 863 ASP A CA 1
ATOM 6632 C C . ASP A 1 863 ? -11.411 -57.899 -11.228 1.00 61.69 863 ASP A C 1
ATOM 6634 O O . ASP A 1 863 ? -11.998 -57.812 -12.307 1.00 61.69 863 ASP A O 1
ATOM 6638 N N . ALA A 1 864 ? -10.161 -58.358 -11.129 1.00 60.69 864 ALA A N 1
ATOM 6639 C CA . ALA A 1 864 ? -9.336 -58.832 -12.246 1.00 60.69 864 ALA A CA 1
ATOM 6640 C C . ALA A 1 864 ? -9.879 -60.103 -12.954 1.00 60.69 864 ALA A C 1
ATOM 6642 O O . ALA A 1 864 ? -9.149 -60.791 -13.668 1.00 60.69 864 ALA A O 1
ATOM 6643 N N . ARG A 1 865 ? -11.150 -60.461 -12.727 1.00 58.09 865 ARG A N 1
ATOM 6644 C CA . ARG A 1 865 ? -11.898 -61.519 -13.421 1.00 58.09 865 ARG A CA 1
ATOM 6645 C C . ARG A 1 865 ? -13.083 -60.993 -14.231 1.00 58.09 865 ARG A C 1
ATOM 6647 O O . ARG A 1 865 ? -13.781 -61.806 -14.840 1.00 58.09 865 ARG A O 1
ATOM 6654 N N . ASP A 1 866 ? -13.330 -59.682 -14.251 1.00 71.94 866 ASP A N 1
ATOM 6655 C CA . ASP A 1 866 ? -14.288 -59.091 -15.187 1.00 71.94 866 ASP A CA 1
ATOM 6656 C C . ASP A 1 866 ? -13.763 -59.284 -16.629 1.00 71.94 866 ASP A C 1
ATOM 6658 O O . ASP A 1 866 ? -12.670 -58.813 -16.946 1.00 71.94 866 ASP A O 1
ATOM 6662 N N . PRO A 1 867 ? -14.497 -59.970 -17.530 1.00 67.00 867 PRO A N 1
ATOM 6663 C CA . PRO A 1 867 ? -14.065 -60.182 -18.915 1.00 67.00 867 PRO A CA 1
ATOM 6664 C C . PRO A 1 867 ? -14.000 -58.893 -19.753 1.00 67.00 867 PRO A C 1
ATOM 6666 O O . PRO A 1 867 ? -13.624 -58.953 -20.921 1.00 67.00 867 PRO A O 1
ATOM 6669 N N . ASN A 1 868 ? -14.383 -57.748 -19.183 1.00 59.34 868 ASN A N 1
ATOM 6670 C CA . ASN A 1 868 ? -14.284 -56.420 -19.776 1.00 59.34 868 ASN A CA 1
ATOM 6671 C C . ASN A 1 868 ? -13.120 -55.583 -19.186 1.00 59.34 868 ASN A C 1
ATOM 6673 O O . ASN A 1 868 ? -13.021 -54.393 -19.485 1.00 59.34 868 ASN A O 1
ATOM 6677 N N . TYR A 1 869 ? -12.264 -56.182 -18.342 1.00 60.66 869 TYR A N 1
ATOM 6678 C CA . TYR A 1 869 ? -11.067 -55.567 -17.755 1.00 60.66 869 TYR A CA 1
ATOM 6679 C C . TYR A 1 869 ? -9.835 -55.801 -18.648 1.00 60.66 869 TYR A C 1
ATOM 6681 O O . TYR A 1 869 ? -9.388 -56.934 -18.820 1.00 60.66 869 TYR A O 1
ATOM 6689 N N . ASP A 1 870 ? -9.281 -54.724 -19.209 1.00 60.97 870 ASP A N 1
ATOM 6690 C CA . ASP A 1 870 ? -8.088 -54.741 -20.065 1.00 60.97 870 ASP A CA 1
ATOM 6691 C C . ASP A 1 870 ? -7.029 -53.778 -19.508 1.00 60.97 870 ASP A C 1
ATOM 6693 O O . ASP A 1 870 ? -7.129 -52.555 -19.666 1.00 60.97 870 ASP A O 1
ATOM 6697 N N . GLU A 1 871 ? -6.002 -54.345 -18.869 1.00 57.34 871 GLU A N 1
ATOM 6698 C CA . GLU A 1 871 ? -4.867 -53.621 -18.278 1.00 57.34 871 GLU A CA 1
ATOM 6699 C C . GLU A 1 871 ? -4.087 -52.773 -19.296 1.00 57.34 871 GLU A C 1
ATOM 6701 O O . GLU A 1 871 ? -3.440 -51.803 -18.911 1.00 57.34 871 GLU A O 1
ATOM 6706 N N . SER A 1 872 ? -4.162 -53.090 -20.595 1.00 57.19 872 SER A N 1
ATOM 6707 C CA . SER A 1 872 ? -3.460 -52.345 -21.649 1.00 57.19 872 SER A CA 1
ATOM 6708 C C . SER A 1 872 ? -4.195 -51.081 -22.115 1.00 57.19 872 SER A C 1
ATOM 6710 O O . SER A 1 872 ? -3.621 -50.268 -22.839 1.00 57.19 872 SER A O 1
ATOM 6712 N N . SER A 1 873 ? -5.451 -50.897 -21.692 1.00 53.50 873 SER A N 1
ATOM 6713 C CA . SER A 1 873 ? -6.325 -49.809 -22.156 1.00 53.50 873 SER A CA 1
ATOM 6714 C C . SER A 1 873 ? -6.394 -48.591 -21.220 1.00 53.50 873 SER A C 1
ATOM 6716 O O . SER A 1 873 ? -6.886 -47.536 -21.627 1.00 53.50 873 SER A O 1
ATOM 6718 N N . GLN A 1 874 ? -5.873 -48.690 -19.990 1.00 49.75 874 GLN A N 1
ATOM 6719 C CA . GLN A 1 874 ? -5.834 -47.575 -19.035 1.00 49.75 874 GLN A CA 1
ATOM 6720 C C . GLN A 1 874 ? -4.621 -46.661 -19.266 1.00 49.75 874 GLN A C 1
ATOM 6722 O O . GLN A 1 874 ? -3.641 -46.690 -18.527 1.00 49.75 874 GLN A O 1
ATOM 6727 N N . GLY A 1 875 ? -4.718 -45.794 -20.277 1.00 50.75 875 GLY A N 1
ATOM 6728 C CA . GLY A 1 875 ? -3.988 -44.523 -20.247 1.00 50.75 875 GLY A CA 1
ATOM 6729 C C . GLY A 1 875 ? -4.534 -43.614 -19.136 1.00 50.75 875 GLY A C 1
ATOM 6730 O O . GLY A 1 875 ? -5.708 -43.733 -18.772 1.00 50.75 875 GLY A O 1
ATOM 6731 N N . ASP A 1 876 ? -3.700 -42.709 -18.606 1.00 44.59 876 ASP A N 1
ATOM 6732 C CA . ASP A 1 876 ? -4.032 -41.827 -17.473 1.00 44.59 876 ASP A CA 1
ATOM 6733 C C . ASP A 1 876 ? -5.372 -41.097 -17.666 1.00 44.59 876 ASP A C 1
ATOM 6735 O O . ASP A 1 876 ? -5.484 -40.082 -18.359 1.00 44.59 876 ASP A O 1
ATOM 6739 N N . THR A 1 877 ? -6.419 -41.625 -17.032 1.00 46.94 877 THR A N 1
ATOM 6740 C CA . THR A 1 877 ? -7.786 -41.119 -17.180 1.00 46.94 877 THR A CA 1
ATOM 6741 C C . THR A 1 877 ? -7.993 -39.965 -16.205 1.00 46.94 877 THR A C 1
ATOM 6743 O O . THR A 1 877 ? -8.505 -40.130 -15.098 1.00 46.94 877 THR A O 1
ATOM 6746 N N . VAL A 1 878 ? -7.542 -38.777 -16.612 1.00 47.09 878 VAL A N 1
ATOM 6747 C CA . VAL A 1 878 ? -7.652 -37.546 -15.820 1.00 47.09 878 VAL A CA 1
ATOM 6748 C C . VAL A 1 878 ? -9.118 -37.111 -15.722 1.00 47.09 878 VAL A C 1
ATOM 6750 O O . VAL A 1 878 ? -9.670 -36.493 -16.633 1.00 47.09 878 VAL A O 1
ATOM 6753 N N . TYR A 1 879 ? -9.751 -37.409 -14.587 1.00 49.59 879 TYR A N 1
ATOM 6754 C CA . TYR A 1 879 ? -11.095 -36.938 -14.251 1.00 49.59 879 TYR A CA 1
ATOM 6755 C C . TYR A 1 879 ? -11.088 -35.432 -13.946 1.00 49.59 879 TYR A C 1
ATOM 6757 O O . TYR A 1 879 ? -10.988 -35.013 -12.794 1.00 49.59 879 TYR A O 1
ATOM 6765 N N . ALA A 1 880 ? -11.201 -34.606 -14.986 1.00 46.62 880 ALA A N 1
ATOM 6766 C CA . ALA A 1 880 ? -11.398 -33.169 -14.840 1.00 46.62 880 ALA A CA 1
ATOM 6767 C C . ALA A 1 880 ? -12.837 -32.853 -14.386 1.00 46.62 880 ALA A C 1
ATOM 6769 O O . ALA A 1 880 ? -13.808 -33.249 -15.034 1.00 46.62 880 ALA A O 1
ATOM 6770 N N . THR A 1 881 ? -12.984 -32.100 -13.293 1.00 55.66 881 THR A N 1
ATOM 6771 C CA . THR A 1 881 ? -14.284 -31.582 -12.843 1.00 55.66 881 THR A CA 1
ATOM 6772 C C . THR A 1 881 ? -14.757 -30.482 -13.791 1.00 55.66 881 THR A C 1
ATOM 6774 O O . THR A 1 881 ? -14.302 -29.345 -13.701 1.00 55.66 881 THR A O 1
ATOM 6777 N N . VAL A 1 882 ? -15.678 -30.808 -14.699 1.00 55.50 882 VAL A N 1
ATOM 6778 C CA . VAL A 1 882 ? -16.282 -29.827 -15.613 1.00 55.50 882 VAL A CA 1
ATOM 6779 C C . VAL A 1 882 ? -17.403 -29.070 -14.895 1.00 55.50 882 VAL A C 1
ATOM 6781 O O . VAL A 1 882 ? -18.547 -29.524 -14.851 1.00 55.50 882 VAL A O 1
ATOM 6784 N N . THR A 1 883 ? -17.086 -27.903 -14.337 1.00 66.31 883 THR A N 1
ATOM 6785 C CA . THR A 1 883 ? -18.089 -26.888 -13.983 1.00 66.31 883 THR A CA 1
ATOM 6786 C C . THR A 1 883 ? -18.680 -26.285 -15.267 1.00 66.31 883 THR A C 1
ATOM 6788 O O . THR A 1 883 ? -17.913 -25.895 -16.149 1.00 66.31 883 THR A O 1
ATOM 6791 N N . PRO A 1 884 ? -20.015 -26.184 -15.417 1.00 72.12 884 PRO A N 1
ATOM 6792 C CA . PRO A 1 884 ? -20.630 -25.544 -16.585 1.00 72.12 884 PRO A CA 1
ATOM 6793 C C . PRO A 1 884 ? -20.317 -24.036 -16.647 1.00 72.12 884 PRO A C 1
ATOM 6795 O O . PRO A 1 884 ? -19.970 -23.439 -15.629 1.00 72.12 884 PRO A O 1
ATOM 6798 N N . GLU A 1 885 ? -20.436 -23.423 -17.832 1.00 79.75 885 GLU A N 1
ATOM 6799 C CA . GLU A 1 885 ? -20.422 -21.953 -17.968 1.00 79.75 885 GLU A CA 1
ATOM 6800 C C . GLU A 1 885 ? -21.717 -21.354 -17.386 1.00 79.75 885 GLU A C 1
ATOM 6802 O O . GLU A 1 885 ? -22.786 -21.951 -17.519 1.00 79.75 885 GLU A O 1
ATOM 6807 N N . LEU A 1 886 ? -21.634 -20.169 -16.773 1.00 80.69 886 LEU A N 1
ATOM 6808 C CA . LEU A 1 886 ? -22.789 -19.479 -16.176 1.00 80.69 886 LEU A CA 1
ATOM 6809 C C . LEU A 1 886 ? -23.811 -18.973 -17.213 1.00 80.69 886 LEU A C 1
ATOM 6811 O O . LEU A 1 886 ? -23.464 -18.336 -18.220 1.00 80.69 886 LEU A O 1
ATOM 6815 N N . GLU A 1 887 ? -25.102 -19.178 -16.923 1.00 81.31 887 GLU A N 1
ATOM 6816 C CA . GLU A 1 887 ? -26.193 -18.560 -17.682 1.00 81.31 887 GLU A CA 1
ATOM 6817 C C . GLU A 1 887 ? -26.239 -17.033 -17.471 1.00 81.31 887 GLU A C 1
ATOM 6819 O O . GLU A 1 887 ? -25.616 -16.479 -16.571 1.00 81.31 887 GLU A O 1
ATOM 6824 N N . GLU A 1 888 ? -26.932 -16.302 -18.350 1.00 77.75 888 GLU A N 1
ATOM 6825 C CA . GLU A 1 888 ? -26.767 -14.839 -18.454 1.00 77.75 888 GLU A CA 1
ATOM 6826 C C . GLU A 1 888 ? -27.408 -14.113 -17.266 1.00 77.75 888 GLU A C 1
ATOM 6828 O O . GLU A 1 888 ? -26.734 -13.396 -16.528 1.00 77.75 888 GLU A O 1
ATOM 6833 N N . GLY A 1 889 ? -28.667 -14.450 -16.977 1.00 78.06 889 GLY A N 1
ATOM 6834 C CA . GLY A 1 889 ? -29.353 -14.057 -15.746 1.00 78.06 889 GLY A CA 1
ATOM 6835 C C . GLY A 1 889 ? -28.889 -14.815 -14.493 1.00 78.06 889 GLY A C 1
ATOM 6836 O O . GLY A 1 889 ? -29.562 -14.732 -13.467 1.00 78.06 889 GLY A O 1
ATOM 6837 N N . GLU A 1 890 ? -27.800 -15.587 -14.550 1.00 83.56 890 GLU A N 1
ATOM 6838 C CA . GLU A 1 890 ? -27.071 -16.069 -13.366 1.00 83.56 890 GLU A CA 1
ATOM 6839 C C . GLU A 1 890 ? -25.781 -15.269 -13.163 1.00 83.56 890 GLU A C 1
ATOM 6841 O O . GLU A 1 890 ? -25.504 -14.849 -12.041 1.00 83.56 890 GLU A O 1
ATOM 6846 N N . LEU A 1 891 ? -25.038 -14.979 -14.237 1.00 86.50 891 LEU A N 1
ATOM 6847 C CA . LEU A 1 891 ? -23.895 -14.065 -14.228 1.00 86.50 891 LEU A CA 1
ATOM 6848 C C . LEU A 1 891 ? -24.302 -12.708 -13.646 1.00 86.50 891 LEU A C 1
ATOM 6850 O O . LEU A 1 891 ? -23.674 -12.250 -12.698 1.00 86.50 891 LEU A O 1
ATOM 6854 N N . GLU A 1 892 ? -25.393 -12.113 -14.133 1.00 88.25 892 GLU A N 1
ATOM 6855 C CA . GLU A 1 892 ? -25.912 -10.840 -13.618 1.00 88.25 892 GLU A CA 1
ATOM 6856 C C . GLU A 1 892 ? -26.222 -10.906 -12.111 1.00 88.25 892 GLU A C 1
ATOM 6858 O O . GLU A 1 892 ? -25.768 -10.055 -11.351 1.00 88.25 892 GLU A O 1
ATOM 6863 N N . LYS A 1 893 ? -26.912 -11.958 -11.645 1.00 89.88 893 LYS A N 1
ATOM 6864 C CA . LYS A 1 893 ? -27.292 -12.116 -10.227 1.00 89.88 893 LYS A CA 1
ATOM 6865 C C . LYS A 1 893 ? -26.110 -12.290 -9.275 1.00 89.88 893 LYS A C 1
ATOM 6867 O O . LYS A 1 893 ? -26.260 -11.981 -8.098 1.00 89.88 893 LYS A O 1
ATOM 6872 N N . ASN A 1 894 ? -24.976 -12.799 -9.756 1.00 89.69 894 ASN A N 1
ATOM 6873 C CA . ASN A 1 894 ? -23.750 -12.896 -8.963 1.00 89.69 894 ASN A CA 1
ATOM 6874 C C . ASN A 1 894 ? -22.933 -11.597 -9.050 1.00 89.69 894 ASN A C 1
ATOM 6876 O O . ASN A 1 894 ? -22.491 -11.073 -8.036 1.00 89.69 894 ASN A O 1
ATOM 6880 N N . VAL A 1 895 ? -22.769 -11.039 -10.251 1.00 91.44 895 VAL A N 1
ATOM 6881 C CA . VAL A 1 895 ? -21.852 -9.916 -10.507 1.00 91.44 895 VAL A CA 1
ATOM 6882 C C . VAL A 1 895 ? -22.444 -8.565 -10.089 1.00 91.44 895 VAL A C 1
ATOM 6884 O O . VAL A 1 895 ? -21.709 -7.710 -9.605 1.00 91.44 895 VAL A O 1
ATOM 6887 N N . HIS A 1 896 ? -23.758 -8.364 -10.210 1.00 93.00 896 HIS A N 1
ATOM 6888 C CA . HIS A 1 896 ? -24.426 -7.130 -9.783 1.00 93.00 896 HIS A CA 1
ATOM 6889 C C . HIS A 1 896 ? -24.214 -6.816 -8.285 1.00 93.00 896 HIS A C 1
ATOM 6891 O O . HIS A 1 896 ? -23.794 -5.697 -7.988 1.00 93.00 896 HIS A O 1
ATOM 6897 N N . PRO A 1 897 ? -24.468 -7.727 -7.316 1.00 95.38 897 PRO A N 1
ATOM 6898 C CA . PRO A 1 897 ? -24.171 -7.440 -5.913 1.00 95.38 897 PRO A CA 1
ATOM 6899 C C . PRO A 1 897 ? -22.668 -7.260 -5.663 1.00 95.38 897 PRO A C 1
ATOM 6901 O O . PRO A 1 897 ? -22.311 -6.321 -4.962 1.00 95.38 897 PRO A O 1
ATOM 6904 N N . MET A 1 898 ? -21.792 -8.047 -6.306 1.00 94.25 898 MET A N 1
ATOM 6905 C CA . MET A 1 898 ? -20.332 -7.883 -6.185 1.00 94.25 898 MET A CA 1
ATOM 6906 C C . MET A 1 898 ? -19.851 -6.481 -6.598 1.00 94.25 898 MET A C 1
ATOM 6908 O O . MET A 1 898 ? -18.986 -5.911 -5.942 1.00 94.25 898 MET A O 1
ATOM 6912 N N . VAL A 1 899 ? -20.405 -5.905 -7.672 1.00 94.75 899 VAL A N 1
ATOM 6913 C CA . VAL A 1 899 ? -20.061 -4.540 -8.115 1.00 94.75 899 VAL A CA 1
ATOM 6914 C C . VAL A 1 899 ? -20.596 -3.479 -7.147 1.00 94.75 899 VAL A C 1
ATOM 6916 O O . VAL A 1 899 ? -19.906 -2.495 -6.887 1.00 94.75 899 VAL A O 1
ATOM 6919 N N . LEU A 1 900 ? -21.796 -3.666 -6.588 1.00 94.62 900 LEU A N 1
ATOM 6920 C CA . LEU A 1 900 ? -22.348 -2.724 -5.609 1.00 94.62 900 LEU A CA 1
ATOM 6921 C C . LEU A 1 900 ? -21.611 -2.770 -4.267 1.00 94.62 900 LEU A C 1
ATOM 6923 O O . LEU A 1 900 ? -21.362 -1.718 -3.687 1.00 94.62 900 LEU A O 1
ATOM 6927 N N . GLU A 1 901 ? -21.222 -3.955 -3.796 1.00 95.00 901 GLU A N 1
ATOM 6928 C CA . GLU A 1 901 ? -20.359 -4.098 -2.621 1.00 95.00 901 GLU A CA 1
ATOM 6929 C C . GLU A 1 901 ? -19.008 -3.413 -2.892 1.00 95.00 901 GLU A C 1
ATOM 6931 O O . GLU A 1 901 ? -18.602 -2.537 -2.121 1.00 95.00 901 GLU A O 1
ATOM 6936 N N . TYR A 1 902 ? -18.393 -3.667 -4.053 1.00 95.38 902 TYR A N 1
ATOM 6937 C CA . TYR A 1 902 ? -17.150 -3.015 -4.477 1.00 95.38 902 TYR A CA 1
ATOM 6938 C C . TYR A 1 902 ? -17.214 -1.477 -4.489 1.00 95.38 902 TYR A C 1
ATOM 6940 O O . TYR A 1 902 ? -16.219 -0.829 -4.159 1.00 95.38 902 TYR A O 1
ATOM 6948 N N . PHE A 1 903 ? -18.356 -0.861 -4.811 1.00 93.56 903 PHE A N 1
ATOM 6949 C CA . PHE A 1 903 ? -18.500 0.601 -4.740 1.00 93.56 903 PHE A CA 1
ATOM 6950 C C . PHE A 1 903 ? -18.465 1.162 -3.308 1.00 93.56 903 PHE A C 1
ATOM 6952 O O . PHE A 1 903 ? -18.089 2.321 -3.130 1.00 93.56 903 PHE A O 1
ATOM 6959 N N . GLU A 1 904 ? -18.778 0.355 -2.291 1.00 90.00 904 GLU A N 1
ATOM 6960 C CA . GLU A 1 904 ? -18.654 0.738 -0.881 1.00 90.00 904 GLU A CA 1
ATOM 6961 C C . GLU A 1 904 ? -17.220 0.508 -0.356 1.00 90.00 904 GLU A C 1
ATOM 6963 O O . GLU A 1 904 ? -16.603 1.434 0.183 1.00 90.00 904 GLU A O 1
ATOM 6968 N N . HIS A 1 905 ? -16.649 -0.698 -0.523 1.00 87.56 905 HIS A N 1
ATOM 6969 C CA . HIS A 1 905 ? -15.344 -1.049 0.076 1.00 87.56 905 HIS A CA 1
ATOM 6970 C C . HIS A 1 905 ? -14.116 -0.748 -0.803 1.00 87.56 905 HIS A C 1
ATOM 6972 O O . HIS A 1 905 ? -13.041 -0.490 -0.262 1.00 87.56 905 HIS A O 1
ATOM 6978 N N . GLY A 1 906 ? -14.253 -0.728 -2.132 1.00 90.19 906 GLY A N 1
ATOM 6979 C CA . GLY A 1 906 ? -13.199 -0.330 -3.074 1.00 90.19 906 GLY A CA 1
ATOM 6980 C C . GLY A 1 906 ? -12.068 -1.342 -3.315 1.00 90.19 906 GLY A C 1
ATOM 6981 O O . GLY A 1 906 ? -11.092 -0.986 -3.978 1.00 90.19 906 GLY A O 1
ATOM 6982 N N . ASP A 1 907 ? -12.172 -2.581 -2.821 1.00 92.44 907 ASP A N 1
ATOM 6983 C CA . ASP A 1 907 ? -11.127 -3.612 -2.961 1.00 92.44 907 ASP A CA 1
ATOM 6984 C C . ASP A 1 907 ? -11.241 -4.372 -4.298 1.00 92.44 907 ASP A C 1
ATOM 6986 O O . ASP A 1 907 ? -12.182 -5.135 -4.525 1.00 92.44 907 ASP A O 1
ATOM 6990 N N . THR A 1 908 ? -10.278 -4.168 -5.203 1.00 93.50 908 THR A N 1
ATOM 6991 C CA . THR A 1 908 ? -10.240 -4.843 -6.512 1.00 93.50 908 THR A CA 1
ATOM 6992 C C . THR A 1 908 ? -9.773 -6.298 -6.431 1.00 93.50 908 THR A C 1
ATOM 6994 O O . THR A 1 908 ? -10.099 -7.082 -7.324 1.00 93.50 908 THR A O 1
ATOM 6997 N N . LEU A 1 909 ? -9.050 -6.692 -5.377 1.00 92.75 909 LEU A N 1
ATOM 6998 C CA . LEU A 1 909 ? -8.564 -8.060 -5.184 1.00 92.75 909 LEU A CA 1
ATOM 6999 C C . LEU A 1 909 ? -9.700 -8.993 -4.760 1.00 92.75 909 LEU A C 1
ATOM 7001 O O . LEU A 1 909 ? -9.788 -10.107 -5.269 1.00 92.75 909 LEU A O 1
ATOM 7005 N N . GLU A 1 910 ? -10.606 -8.528 -3.898 1.00 94.31 910 GLU A N 1
ATOM 7006 C CA . GLU A 1 910 ? -11.805 -9.284 -3.511 1.00 94.31 910 GLU A CA 1
ATOM 7007 C C . GLU A 1 910 ? -12.675 -9.614 -4.735 1.00 94.31 910 GLU A C 1
ATOM 7009 O O . GLU A 1 910 ? -12.980 -10.782 -4.991 1.00 94.31 910 GLU A O 1
ATOM 7014 N N . VAL A 1 911 ? -12.961 -8.613 -5.577 1.00 93.69 911 VAL A N 1
ATOM 7015 C CA . VAL A 1 911 ? -13.677 -8.816 -6.849 1.00 93.69 911 VAL A CA 1
ATOM 7016 C C . VAL A 1 911 ? -12.904 -9.757 -7.781 1.00 93.69 911 VAL A C 1
ATOM 7018 O O . VAL A 1 911 ? -13.507 -10.620 -8.420 1.00 93.69 911 VAL A O 1
ATOM 7021 N N . MET A 1 912 ? -11.573 -9.642 -7.856 1.00 93.19 912 MET A N 1
ATOM 7022 C CA . MET A 1 912 ? -10.743 -10.538 -8.667 1.00 93.19 912 MET A CA 1
ATOM 7023 C C . MET A 1 912 ? -10.815 -12.002 -8.223 1.00 93.19 912 MET A C 1
ATOM 7025 O O . MET A 1 912 ? -10.907 -12.864 -9.093 1.00 93.19 912 MET A O 1
ATOM 7029 N N . GLU A 1 913 ? -10.740 -12.314 -6.925 1.00 91.00 913 GLU A N 1
ATOM 7030 C CA . GLU A 1 913 ? -10.813 -13.708 -6.462 1.00 91.00 913 GLU A CA 1
ATOM 7031 C C . GLU A 1 913 ? -12.224 -14.283 -6.657 1.00 91.00 913 GLU A C 1
ATOM 7033 O O . GLU A 1 913 ? -12.362 -15.362 -7.234 1.00 91.00 913 GLU A O 1
ATOM 7038 N N . LEU A 1 914 ? -13.275 -13.528 -6.313 1.00 91.38 914 LEU A N 1
ATOM 7039 C CA . LEU A 1 914 ? -14.667 -13.936 -6.549 1.00 91.38 914 LEU A CA 1
ATOM 7040 C C . LEU A 1 914 ? -14.943 -14.220 -8.040 1.00 91.38 914 LEU A C 1
ATOM 7042 O O . LEU A 1 914 ? -15.585 -15.213 -8.381 1.00 91.38 914 LEU A O 1
ATOM 7046 N N . LEU A 1 915 ? -14.399 -13.411 -8.960 1.00 91.25 915 LEU A N 1
ATOM 7047 C CA . LEU A 1 915 ? -14.517 -13.651 -10.406 1.00 91.25 915 LEU A CA 1
ATOM 7048 C C . LEU A 1 915 ? -13.685 -14.843 -10.921 1.00 91.25 915 LEU A C 1
ATOM 7050 O O . LEU A 1 915 ? -13.965 -15.321 -12.021 1.00 91.25 915 LEU A O 1
ATOM 7054 N N . LYS A 1 916 ? -12.687 -15.339 -10.173 1.00 89.62 916 LYS A N 1
ATOM 7055 C CA . LYS A 1 916 ? -11.957 -16.581 -10.510 1.00 89.62 916 LYS A CA 1
ATOM 7056 C C . LYS A 1 916 ? -12.702 -17.839 -10.067 1.00 89.62 916 LYS A C 1
ATOM 7058 O O . LYS A 1 916 ? -12.538 -18.877 -10.704 1.00 89.62 916 LYS A O 1
ATOM 7063 N N . GLU A 1 917 ? -13.503 -17.764 -9.004 1.00 87.12 917 GLU A N 1
ATOM 7064 C CA . GLU A 1 917 ? -14.345 -18.884 -8.557 1.00 87.12 917 GLU A CA 1
ATOM 7065 C C . GLU A 1 917 ? -15.533 -19.138 -9.510 1.00 87.12 917 GLU A C 1
ATOM 7067 O O . GLU A 1 917 ? -16.046 -20.256 -9.594 1.00 87.12 917 GLU A O 1
ATOM 7072 N N . LEU A 1 918 ? -15.940 -18.125 -10.285 1.00 85.19 918 LEU A N 1
ATOM 7073 C CA . LEU A 1 918 ? -17.014 -18.205 -11.279 1.00 85.19 918 LEU A CA 1
ATOM 7074 C C . LEU A 1 918 ? -16.509 -18.690 -12.652 1.00 85.19 918 LEU A C 1
ATOM 7076 O O . LEU A 1 918 ? -15.635 -18.076 -13.266 1.00 85.19 918 LEU A O 1
ATOM 7080 N N . ASN A 1 919 ? -17.129 -19.735 -13.221 1.00 84.94 919 ASN A N 1
ATOM 7081 C CA . ASN A 1 919 ? -16.850 -20.135 -14.607 1.00 84.94 919 ASN A CA 1
ATOM 7082 C C . ASN A 1 919 ? -17.567 -19.218 -15.618 1.00 84.94 919 ASN A C 1
ATOM 7084 O O . ASN A 1 919 ? -18.627 -19.537 -16.162 1.00 84.94 919 ASN A O 1
ATOM 7088 N N . LEU A 1 920 ? -16.958 -18.059 -15.872 1.00 83.88 920 LEU A N 1
ATOM 7089 C CA . LEU A 1 920 ? -17.441 -17.049 -16.819 1.00 83.88 920 LEU A CA 1
ATOM 7090 C C . LEU A 1 920 ? -17.279 -17.451 -18.297 1.00 83.88 920 LEU A C 1
ATOM 7092 O O . LEU A 1 920 ? -17.818 -16.764 -19.165 1.00 83.88 920 LEU A O 1
ATOM 7096 N N . GLY A 1 921 ? -16.526 -18.515 -18.599 1.00 84.31 921 GLY A N 1
ATOM 7097 C CA . GLY A 1 921 ? -16.411 -19.079 -19.945 1.00 84.31 921 GLY A CA 1
ATOM 7098 C C . GLY A 1 921 ? -16.110 -18.063 -21.054 1.00 84.31 921 GLY A C 1
ATOM 7099 O O . GLY A 1 921 ? -15.245 -17.192 -20.926 1.00 84.31 921 GLY A O 1
ATOM 7100 N N . SER A 1 922 ? -16.878 -18.137 -22.143 1.00 84.56 922 SER A N 1
ATOM 7101 C CA . SER A 1 922 ? -16.838 -17.176 -23.263 1.00 84.56 922 SER A CA 1
ATOM 7102 C C . SER A 1 922 ? -17.388 -15.769 -22.935 1.00 84.56 922 SER A C 1
ATOM 7104 O O . SER A 1 922 ? -17.162 -14.804 -23.684 1.00 84.56 922 SER A O 1
ATOM 7106 N N . ARG A 1 923 ? -18.102 -15.640 -21.808 1.00 86.38 923 ARG A N 1
ATOM 7107 C CA . ARG A 1 923 ? -18.977 -14.516 -21.429 1.00 86.38 923 ARG A CA 1
ATOM 7108 C C . ARG A 1 923 ? -18.302 -13.454 -20.565 1.00 86.38 923 ARG A C 1
ATOM 7110 O O . ARG A 1 923 ? -18.942 -12.462 -20.239 1.00 86.38 923 ARG A O 1
ATOM 7117 N N . LYS A 1 924 ? -17.005 -13.605 -20.269 1.00 91.12 924 LYS A N 1
ATOM 7118 C CA . LYS A 1 924 ? -16.162 -12.652 -19.515 1.00 91.12 924 LYS A CA 1
ATOM 7119 C C . LYS A 1 924 ? -16.503 -11.174 -19.761 1.00 91.12 924 LYS A C 1
ATOM 7121 O O . LYS A 1 924 ? -16.766 -10.449 -18.809 1.00 91.12 924 LYS A O 1
ATOM 7126 N N . HIS A 1 925 ? -16.558 -10.750 -21.025 1.00 93.25 925 HIS A N 1
ATOM 7127 C CA . HIS A 1 925 ? -16.875 -9.378 -21.453 1.00 93.25 925 HIS A CA 1
ATOM 7128 C C . HIS A 1 925 ? -18.181 -8.779 -20.874 1.00 93.25 925 HIS A C 1
ATOM 7130 O O . HIS A 1 925 ? -18.300 -7.559 -20.785 1.00 93.25 925 HIS A O 1
ATOM 7136 N N . ALA A 1 926 ? -19.142 -9.600 -20.434 1.00 92.12 926 ALA A N 1
ATOM 7137 C CA . ALA A 1 926 ? -20.353 -9.124 -19.767 1.00 92.12 926 ALA A CA 1
ATOM 7138 C C . ALA A 1 926 ? -20.048 -8.390 -18.447 1.00 92.12 926 ALA A C 1
ATOM 7140 O O . ALA A 1 926 ? -20.689 -7.381 -18.158 1.00 92.12 926 ALA A O 1
ATOM 7141 N N . VAL A 1 927 ? -19.038 -8.841 -17.688 1.00 94.06 927 VAL A N 1
ATOM 7142 C CA . VAL A 1 927 ? -18.691 -8.308 -16.357 1.00 94.06 927 VAL A CA 1
ATOM 7143 C C . VAL A 1 927 ? -18.289 -6.821 -16.414 1.00 94.06 927 VAL A C 1
ATOM 7145 O O . VAL A 1 927 ? -18.952 -6.022 -15.754 1.00 94.06 927 VAL A O 1
ATOM 7148 N N . PRO A 1 928 ? -17.321 -6.393 -17.254 1.00 95.50 928 PRO A N 1
ATOM 7149 C CA . PRO A 1 928 ? -17.069 -4.981 -17.533 1.00 95.50 928 PRO A CA 1
ATOM 7150 C C . PRO A 1 928 ? -18.303 -4.205 -17.996 1.00 95.50 928 PRO A C 1
ATOM 7152 O O . PRO A 1 928 ? -18.517 -3.092 -17.530 1.00 95.50 928 PRO A O 1
ATOM 7155 N N . SER A 1 929 ? -19.126 -4.768 -18.892 1.00 94.62 929 SER A N 1
ATOM 7156 C CA . SER A 1 929 ? -20.284 -4.033 -19.424 1.00 94.62 929 SER A CA 1
ATOM 7157 C C . SER A 1 929 ? -21.343 -3.748 -18.353 1.00 94.62 929 SER A C 1
ATOM 7159 O O . SER A 1 929 ? -21.908 -2.658 -18.337 1.00 94.62 929 SER A O 1
ATOM 7161 N N . LEU A 1 930 ? -21.550 -4.683 -17.417 1.00 94.06 930 LEU A N 1
ATOM 7162 C CA . LEU A 1 930 ? -22.433 -4.506 -16.263 1.00 94.06 930 LEU A CA 1
ATOM 7163 C C . LEU A 1 930 ? -21.828 -3.535 -15.239 1.00 94.06 930 LEU A C 1
ATOM 7165 O O . LEU A 1 930 ? -22.524 -2.646 -14.759 1.00 94.06 930 LEU A O 1
ATOM 7169 N N . ALA A 1 931 ? -20.527 -3.649 -14.951 1.00 96.31 931 ALA A N 1
ATOM 7170 C CA . ALA A 1 931 ? -19.845 -2.752 -14.019 1.00 96.31 931 ALA A CA 1
ATOM 7171 C C . ALA A 1 931 ? -19.875 -1.286 -14.485 1.00 96.31 931 ALA A C 1
ATOM 7173 O O . ALA A 1 931 ? -20.155 -0.390 -13.693 1.00 96.31 931 ALA A O 1
ATOM 7174 N N . VAL A 1 932 ? -19.648 -1.036 -15.780 1.00 96.62 932 VAL A N 1
ATOM 7175 C CA . VAL A 1 932 ? -19.726 0.317 -16.350 1.00 96.62 932 VAL A CA 1
ATOM 7176 C C . VAL A 1 932 ? -21.173 0.810 -16.427 1.00 96.62 932 VAL A C 1
ATOM 7178 O O . VAL A 1 932 ? -21.396 1.975 -16.118 1.00 96.62 932 VAL A O 1
ATOM 7181 N N . ALA A 1 933 ? -22.162 -0.035 -16.749 1.00 94.56 933 ALA A N 1
ATOM 7182 C CA . ALA A 1 933 ? -23.577 0.359 -16.708 1.00 94.56 933 ALA A CA 1
ATOM 7183 C C . ALA A 1 933 ? -23.999 0.843 -15.304 1.00 94.56 933 ALA A C 1
ATOM 7185 O O . ALA A 1 933 ? -24.429 1.986 -15.155 1.00 94.56 933 ALA A O 1
ATOM 7186 N N . LEU A 1 934 ? -23.722 0.049 -14.261 1.00 95.31 934 LEU A N 1
ATOM 7187 C CA . LEU A 1 934 ? -23.978 0.411 -12.856 1.00 95.31 934 LEU A CA 1
ATOM 7188 C C . LEU A 1 934 ? -23.215 1.675 -12.402 1.00 95.31 934 LEU A C 1
ATOM 7190 O O . LEU A 1 934 ? -23.610 2.341 -11.443 1.00 95.31 934 LEU A O 1
ATOM 7194 N N . ALA A 1 935 ? -22.120 2.029 -13.078 1.00 95.56 935 ALA A N 1
ATOM 7195 C CA . ALA A 1 935 ? -21.363 3.251 -12.819 1.00 95.56 935 ALA A CA 1
ATOM 7196 C C . ALA A 1 935 ? -21.891 4.479 -13.588 1.00 95.56 935 ALA A C 1
ATOM 7198 O O . ALA A 1 935 ? -21.712 5.607 -13.121 1.00 95.56 935 ALA A O 1
ATOM 7199 N N . LEU A 1 936 ? -22.548 4.296 -14.739 1.00 94.94 936 LEU A N 1
ATOM 7200 C CA . LEU A 1 936 ? -23.217 5.377 -15.475 1.00 94.94 936 LEU A CA 1
ATOM 7201 C C . LEU A 1 936 ? -24.392 5.936 -14.659 1.00 94.94 936 LEU A C 1
ATOM 7203 O O . LEU A 1 936 ? -24.447 7.145 -14.448 1.00 94.94 936 LEU A O 1
ATOM 7207 N N . GLU A 1 937 ? -25.225 5.056 -14.098 1.00 93.06 937 GLU A N 1
ATOM 7208 C CA . GLU A 1 937 ? -26.297 5.396 -13.142 1.00 93.06 937 GLU A CA 1
ATOM 7209 C C . GLU A 1 937 ? -25.764 5.874 -11.772 1.00 93.06 937 GLU A C 1
ATOM 7211 O O . GLU A 1 937 ? -26.488 6.458 -10.965 1.00 93.06 937 GLU A O 1
ATOM 7216 N N . GLY A 1 938 ? -24.489 5.594 -11.486 1.00 90.31 938 GLY A N 1
ATOM 7217 C CA . GLY A 1 938 ? -23.848 5.828 -10.196 1.00 90.31 938 GLY A CA 1
ATOM 7218 C C . GLY A 1 938 ? -23.289 7.239 -9.979 1.00 90.31 938 GLY A C 1
ATOM 7219 O O . GLY A 1 938 ? -23.558 8.202 -10.702 1.00 90.31 938 GLY A O 1
ATOM 7220 N N . LYS A 1 939 ? -22.449 7.357 -8.948 1.00 89.56 939 LYS A N 1
ATOM 7221 C CA . LYS A 1 939 ? -21.725 8.590 -8.607 1.00 89.56 939 LYS A CA 1
ATOM 7222 C C . LYS A 1 939 ? -20.418 8.740 -9.388 1.00 89.56 939 LYS A C 1
ATOM 7224 O O . LYS A 1 939 ? -19.944 7.803 -10.032 1.00 89.56 939 LYS A O 1
ATOM 7229 N N . ALA A 1 940 ? -19.784 9.904 -9.272 1.00 89.25 940 ALA A N 1
ATOM 7230 C CA . ALA A 1 940 ? -18.486 10.157 -9.882 1.00 89.25 940 ALA A CA 1
ATOM 7231 C C . ALA A 1 940 ? -17.400 9.234 -9.293 1.00 89.25 940 ALA A C 1
ATOM 7233 O O . ALA A 1 940 ? -16.607 8.640 -10.030 1.00 89.25 940 ALA A O 1
ATOM 7234 N N . SER A 1 941 ? -17.456 8.999 -7.978 1.00 89.50 941 SER A N 1
ATOM 7235 C CA . SER A 1 941 ? -16.636 7.994 -7.288 1.00 89.50 941 SER A CA 1
ATOM 7236 C C . SER A 1 941 ? -16.814 6.568 -7.831 1.00 89.50 941 SER A C 1
ATOM 7238 O O . SER A 1 941 ? -15.820 5.862 -8.001 1.00 89.50 941 SER A O 1
ATOM 7240 N N . HIS A 1 942 ? -18.038 6.148 -8.178 1.00 93.06 942 HIS A N 1
ATOM 7241 C CA . HIS A 1 942 ? -18.307 4.808 -8.722 1.00 93.06 942 HIS A CA 1
ATOM 7242 C C . HIS A 1 942 ? -17.654 4.627 -10.106 1.00 93.06 942 HIS A C 1
ATOM 7244 O O . HIS A 1 942 ? -17.152 3.549 -10.428 1.00 93.06 942 HIS A O 1
ATOM 7250 N N . ARG A 1 943 ? -17.606 5.691 -10.923 1.00 93.44 943 ARG A N 1
ATOM 7251 C CA . ARG A 1 943 ? -16.965 5.678 -12.253 1.00 93.44 943 ARG A CA 1
ATOM 7252 C C . ARG A 1 943 ? -15.442 5.629 -12.176 1.00 93.44 943 ARG A C 1
ATOM 7254 O O . ARG A 1 943 ? -14.809 4.901 -12.946 1.00 93.44 943 ARG A O 1
ATOM 7261 N N . GLU A 1 944 ? -14.859 6.315 -11.199 1.00 91.00 944 GLU A N 1
ATOM 7262 C CA . GLU A 1 944 ? -13.432 6.208 -10.881 1.00 91.00 944 GLU A CA 1
ATOM 7263 C C . GLU A 1 944 ? -13.065 4.810 -10.354 1.00 91.00 944 GLU A C 1
ATOM 7265 O O . GLU A 1 944 ? -12.121 4.203 -10.859 1.00 91.00 944 GLU A O 1
ATOM 7270 N N . LEU A 1 945 ? -13.834 4.254 -9.408 1.00 92.31 945 LEU A N 1
ATOM 7271 C CA . LEU A 1 945 ? -13.640 2.879 -8.927 1.00 92.31 945 LEU A CA 1
ATOM 7272 C C . LEU A 1 945 ? -13.756 1.865 -10.074 1.00 92.31 945 LEU A C 1
ATOM 7274 O O . LEU A 1 945 ? -12.862 1.048 -10.269 1.00 92.31 945 LEU A O 1
ATOM 7278 N N . THR A 1 946 ? -14.789 1.975 -10.911 1.00 95.56 946 THR A N 1
ATOM 7279 C CA . THR A 1 946 ? -14.951 1.108 -12.091 1.00 95.56 946 THR A CA 1
ATOM 7280 C C . THR A 1 946 ? -13.765 1.210 -13.046 1.00 95.56 946 THR A C 1
ATOM 7282 O O . THR A 1 946 ? -13.288 0.192 -13.536 1.00 95.56 946 THR A O 1
ATOM 7285 N N . SER A 1 947 ? -13.235 2.414 -13.282 1.00 93.81 947 SER A N 1
ATOM 7286 C CA . SER A 1 947 ? -12.059 2.602 -14.145 1.00 93.81 947 SER A CA 1
ATOM 7287 C C . SER A 1 947 ? -10.833 1.851 -13.610 1.00 93.81 947 SER A C 1
ATOM 7289 O O . SER A 1 947 ? -10.161 1.152 -14.369 1.00 93.81 947 SER A O 1
ATOM 7291 N N . ARG A 1 948 ? -10.593 1.916 -12.292 1.00 92.31 948 ARG A N 1
ATOM 7292 C CA . ARG A 1 948 ? -9.523 1.155 -11.624 1.00 92.31 948 ARG A CA 1
ATOM 7293 C C . ARG A 1 948 ? -9.757 -0.349 -11.718 1.00 92.31 948 ARG A C 1
ATOM 7295 O O . ARG A 1 948 ? -8.843 -1.068 -12.105 1.00 92.31 948 ARG A O 1
ATOM 7302 N N . LEU A 1 949 ? -10.978 -0.815 -11.443 1.00 94.75 949 LEU A N 1
ATOM 7303 C CA . LEU A 1 949 ? -11.353 -2.227 -11.551 1.00 94.75 949 LEU A CA 1
ATOM 7304 C C . LEU A 1 949 ? -11.109 -2.779 -12.966 1.00 94.75 949 LEU A C 1
ATOM 7306 O O . LEU A 1 949 ? -10.584 -3.880 -13.107 1.00 94.75 949 LEU A O 1
ATOM 7310 N N . LEU A 1 950 ? -11.425 -2.015 -14.018 1.00 95.00 950 LEU A N 1
ATOM 7311 C CA . LEU A 1 950 ? -11.141 -2.418 -15.400 1.00 95.00 950 LEU A CA 1
ATOM 7312 C C . LEU A 1 950 ? -9.638 -2.556 -15.679 1.00 95.00 950 LEU A C 1
ATOM 7314 O O . LEU A 1 950 ? -9.243 -3.519 -16.334 1.00 95.00 950 LEU A O 1
ATOM 7318 N N . SER A 1 951 ? -8.805 -1.638 -15.178 1.00 93.56 951 SER A N 1
ATOM 7319 C CA . SER A 1 951 ? -7.342 -1.754 -15.284 1.00 93.56 951 SER A CA 1
ATOM 7320 C C . SER A 1 951 ? -6.816 -2.960 -14.490 1.00 93.56 951 SER A C 1
ATOM 7322 O O . SER A 1 951 ? -6.042 -3.760 -15.014 1.00 93.56 951 SER A O 1
ATOM 7324 N N . ASP A 1 952 ? -7.311 -3.173 -13.266 1.00 93.94 952 ASP A N 1
ATOM 7325 C CA . ASP A 1 952 ? -6.874 -4.264 -12.389 1.00 93.94 952 ASP A CA 1
ATOM 7326 C C . ASP A 1 952 ? -7.306 -5.667 -12.852 1.00 93.94 952 ASP A C 1
ATOM 7328 O O . ASP A 1 952 ? -6.610 -6.639 -12.550 1.00 93.94 952 ASP A O 1
ATOM 7332 N N . LEU A 1 953 ? -8.425 -5.806 -13.570 1.00 93.00 953 LEU A N 1
ATOM 7333 C CA . LEU A 1 953 ? -8.893 -7.095 -14.099 1.00 93.00 953 LEU A CA 1
ATOM 7334 C C . LEU A 1 953 ? -8.102 -7.563 -15.332 1.00 93.00 953 LEU A C 1
ATOM 7336 O O . LEU A 1 953 ? -8.018 -8.773 -15.590 1.00 93.00 953 LEU A O 1
ATOM 7340 N N . VAL A 1 954 ? -7.522 -6.630 -16.093 1.00 92.25 954 VAL A N 1
ATOM 7341 C CA . VAL A 1 954 ? -6.782 -6.916 -17.330 1.00 92.25 954 VAL A CA 1
ATOM 7342 C C . VAL A 1 954 ? -5.454 -7.608 -17.035 1.00 92.25 954 VAL A C 1
ATOM 7344 O O . VAL A 1 954 ? -4.723 -7.269 -16.111 1.00 92.25 954 VAL A O 1
ATOM 7347 N N . GLY A 1 955 ? -5.161 -8.655 -17.806 1.00 86.25 955 GLY A N 1
ATOM 7348 C CA . GLY A 1 955 ? -3.983 -9.506 -17.637 1.00 86.25 955 GLY A CA 1
ATOM 7349 C C . GLY A 1 955 ? -4.070 -10.492 -16.465 1.00 86.25 955 GLY A C 1
ATOM 7350 O O . GLY A 1 955 ? -3.334 -11.475 -16.467 1.00 86.25 955 GLY A O 1
ATOM 7351 N N . LYS A 1 956 ? -4.978 -10.280 -15.499 1.00 89.00 956 LYS A N 1
ATOM 7352 C CA . LYS A 1 956 ? -5.110 -11.111 -14.286 1.00 89.00 956 LYS A CA 1
ATOM 7353 C C . LYS A 1 956 ? -6.312 -12.060 -14.322 1.00 89.00 956 LYS A C 1
ATOM 7355 O O . LYS A 1 956 ? -6.179 -13.235 -13.995 1.00 89.00 956 LYS A O 1
ATOM 7360 N N . VAL A 1 957 ? -7.482 -11.554 -14.718 1.00 88.19 957 VAL A N 1
ATOM 7361 C CA . VAL A 1 957 ? -8.748 -12.316 -14.826 1.00 88.19 957 VAL A CA 1
ATOM 7362 C C . VAL A 1 957 ? -9.273 -12.295 -16.266 1.00 88.19 957 VAL A C 1
ATOM 7364 O O . VAL A 1 957 ? -9.877 -13.263 -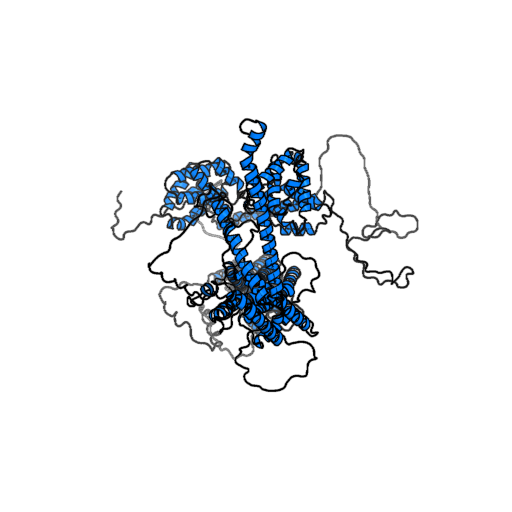16.743 1.00 88.19 957 VAL A O 1
ATOM 7367 N N . MET A 1 958 ? -9.009 -11.201 -16.983 1.00 91.12 958 MET A N 1
ATOM 7368 C CA . MET A 1 958 ? -9.561 -10.877 -18.297 1.00 91.12 958 MET A CA 1
ATOM 7369 C C . MET A 1 958 ? -8.459 -10.475 -19.282 1.00 91.12 958 MET A C 1
ATOM 7371 O O . MET A 1 958 ? -7.407 -9.979 -18.886 1.00 91.12 958 MET A O 1
ATOM 7375 N N . THR A 1 959 ? -8.697 -10.651 -20.578 1.00 92.50 959 THR A N 1
ATOM 7376 C CA . THR A 1 959 ? -7.826 -10.110 -21.633 1.00 92.50 959 THR A CA 1
ATOM 7377 C C . THR A 1 959 ? -8.273 -8.702 -22.036 1.00 92.50 959 THR A C 1
ATOM 7379 O O . THR A 1 959 ? -9.444 -8.356 -21.893 1.00 92.50 959 THR A O 1
ATOM 7382 N N . SER A 1 960 ? -7.375 -7.889 -22.601 1.00 92.62 960 SER A N 1
ATOM 7383 C CA . SER A 1 960 ? -7.752 -6.567 -23.140 1.00 92.62 960 SER A CA 1
ATOM 7384 C C . SER A 1 960 ? -8.808 -6.671 -24.258 1.00 92.62 960 SER A C 1
ATOM 7386 O O . SER A 1 960 ? -9.660 -5.798 -24.390 1.00 92.62 960 SER A O 1
ATOM 7388 N N . GLU A 1 961 ? -8.849 -7.786 -24.997 1.00 93.12 961 GLU A N 1
ATOM 7389 C CA . GLU A 1 961 ? -9.889 -8.043 -26.003 1.00 93.12 961 GLU A CA 1
ATOM 7390 C C . GLU A 1 961 ? -11.240 -8.461 -25.371 1.00 93.12 961 GLU A C 1
ATOM 7392 O O . GLU A 1 961 ? -12.289 -8.256 -25.976 1.00 93.12 961 GLU A O 1
ATOM 7397 N N . ASP A 1 962 ? -11.273 -8.970 -24.131 1.00 94.06 962 ASP A N 1
ATOM 7398 C CA . ASP A 1 962 ? -12.529 -9.102 -23.370 1.00 94.06 962 ASP A CA 1
ATOM 7399 C C . ASP A 1 962 ? -13.093 -7.729 -22.986 1.00 94.06 962 ASP A C 1
ATOM 7401 O O . ASP A 1 962 ? -14.305 -7.526 -23.057 1.00 94.06 962 ASP A O 1
ATOM 7405 N N . ILE A 1 963 ? -12.222 -6.779 -22.623 1.00 95.56 963 ILE A N 1
ATOM 7406 C CA . ILE A 1 963 ? -12.617 -5.393 -22.340 1.00 95.56 963 ILE A CA 1
ATOM 7407 C C . ILE A 1 963 ? -13.059 -4.693 -23.630 1.00 95.56 963 ILE A C 1
ATOM 7409 O O . ILE A 1 963 ? -14.116 -4.067 -23.647 1.00 95.56 963 ILE A O 1
ATOM 7413 N N . ALA A 1 964 ? -12.327 -4.864 -24.737 1.00 95.56 964 ALA A N 1
ATOM 7414 C CA . ALA A 1 964 ? -12.726 -4.348 -26.047 1.00 95.56 964 ALA A CA 1
ATOM 7415 C C . ALA A 1 964 ? -14.122 -4.852 -26.440 1.00 95.56 964 ALA A C 1
ATOM 7417 O O . ALA A 1 964 ? -14.999 -4.040 -26.718 1.00 95.56 964 ALA A O 1
ATOM 7418 N N . ARG A 1 965 ? -14.388 -6.164 -26.335 1.00 95.12 965 ARG A N 1
ATOM 7419 C CA . ARG A 1 965 ? -15.724 -6.737 -26.592 1.00 95.12 965 ARG A CA 1
ATOM 7420 C C . ARG A 1 965 ? -16.823 -6.185 -25.674 1.00 95.12 965 ARG A C 1
ATOM 7422 O O . ARG A 1 965 ? -17.982 -6.149 -26.086 1.00 95.12 965 ARG A O 1
ATOM 7429 N N . ALA A 1 966 ? -16.489 -5.744 -24.462 1.00 96.31 966 ALA A N 1
ATOM 7430 C CA . ALA A 1 966 ? -17.438 -5.087 -23.568 1.00 96.31 966 ALA A CA 1
ATOM 7431 C C . ALA A 1 966 ? -17.780 -3.664 -24.036 1.00 96.31 966 ALA A C 1
ATOM 7433 O O . ALA A 1 966 ? -18.957 -3.324 -24.144 1.00 96.31 966 ALA A O 1
ATOM 7434 N N . PHE A 1 967 ? -16.780 -2.853 -24.392 1.00 97.12 967 PHE A N 1
ATOM 7435 C CA . PHE A 1 967 ? -17.016 -1.524 -24.969 1.00 97.12 967 PHE A CA 1
ATOM 7436 C C . PHE A 1 967 ? -17.691 -1.603 -26.348 1.00 97.12 967 PHE A C 1
ATOM 7438 O O . PHE A 1 967 ? -18.583 -0.808 -26.633 1.00 97.12 967 PHE A O 1
ATOM 7445 N N . ASP A 1 968 ? -17.372 -2.614 -27.161 1.00 95.12 968 ASP A N 1
ATOM 7446 C CA . ASP A 1 968 ? -18.065 -2.928 -28.416 1.00 95.12 968 ASP A CA 1
ATOM 7447 C C . ASP A 1 968 ? -19.546 -3.285 -28.209 1.00 95.12 968 ASP A C 1
ATOM 7449 O O . ASP A 1 968 ? -20.344 -3.127 -29.137 1.00 95.12 968 ASP A O 1
ATOM 7453 N N . LYS A 1 969 ? -19.922 -3.824 -27.041 1.00 94.06 969 LYS A N 1
ATOM 7454 C CA . LYS A 1 969 ? -21.321 -4.036 -26.641 1.00 94.06 969 LYS A CA 1
ATOM 7455 C C . LYS A 1 969 ? -21.937 -2.704 -26.207 1.00 94.06 969 LYS A C 1
ATOM 7457 O O . LYS A 1 969 ? -22.900 -2.263 -26.820 1.00 94.06 969 LYS A O 1
ATOM 7462 N N . MET A 1 970 ? -21.317 -1.993 -25.266 1.00 96.00 970 MET A N 1
ATOM 7463 C CA . MET A 1 970 ? -21.837 -0.712 -24.763 1.00 96.00 970 MET A CA 1
ATOM 7464 C C . MET A 1 970 ? -22.022 0.362 -25.846 1.00 96.00 970 MET A C 1
ATOM 7466 O O . MET A 1 970 ? -22.983 1.120 -25.793 1.00 96.00 970 MET A O 1
ATOM 7470 N N . LEU A 1 971 ? -21.155 0.419 -26.863 1.00 95.50 971 LEU A N 1
ATOM 7471 C CA . LEU A 1 971 ? -21.308 1.339 -27.999 1.00 95.50 971 LEU A CA 1
ATOM 7472 C C . LEU A 1 971 ? -22.522 1.012 -28.893 1.00 95.50 971 LEU A C 1
ATOM 7474 O O . LEU A 1 971 ? -22.972 1.886 -29.634 1.00 95.50 971 LEU A O 1
ATOM 7478 N N . LYS A 1 972 ? -23.057 -0.216 -28.832 1.00 94.06 972 LYS A N 1
ATOM 7479 C CA . LYS A 1 972 ? -24.311 -0.619 -29.495 1.00 94.06 972 LYS A CA 1
ATOM 7480 C C . LYS A 1 972 ? -25.518 -0.359 -28.600 1.00 94.06 972 LYS A C 1
ATOM 7482 O O . LYS A 1 972 ? -26.516 0.140 -29.100 1.00 94.06 972 LYS A O 1
ATOM 7487 N N . ASP A 1 973 ? -25.380 -0.641 -27.306 1.00 94.62 973 ASP A N 1
ATOM 7488 C CA . ASP A 1 973 ? -26.421 -0.489 -26.280 1.00 94.62 973 ASP A CA 1
ATOM 7489 C C . ASP A 1 973 ? -26.635 0.983 -25.855 1.00 94.62 973 ASP A C 1
ATOM 7491 O O . ASP A 1 973 ? -27.593 1.308 -25.161 1.00 94.62 973 ASP A O 1
ATOM 7495 N N . LEU A 1 974 ? -25.755 1.899 -26.283 1.00 94.38 974 LEU A N 1
ATOM 7496 C CA . LEU A 1 974 ? -25.821 3.338 -25.996 1.00 94.38 974 LEU A CA 1
ATOM 7497 C C . LEU A 1 974 ? -27.208 3.994 -26.176 1.00 94.38 974 LEU A C 1
ATOM 7499 O O . LEU A 1 974 ? -27.550 4.814 -25.328 1.00 94.38 974 LEU A O 1
ATOM 7503 N N . PRO A 1 975 ? -28.003 3.702 -27.229 1.00 93.50 975 PRO A N 1
ATOM 7504 C CA . PRO A 1 975 ? -29.344 4.268 -27.389 1.00 93.50 975 PRO A CA 1
ATOM 7505 C C . PRO A 1 975 ? -30.305 3.899 -26.253 1.00 93.50 975 PRO A C 1
ATOM 7507 O O . PRO A 1 975 ? -31.160 4.712 -25.915 1.00 93.50 975 PRO A O 1
ATOM 7510 N N . ASP A 1 976 ? -30.135 2.717 -25.654 1.00 93.94 976 ASP A N 1
ATOM 7511 C CA . ASP A 1 976 ? -30.936 2.258 -24.519 1.00 93.94 976 ASP A CA 1
ATOM 7512 C C . ASP A 1 976 ? -30.382 2.840 -23.205 1.00 93.94 976 ASP A C 1
ATOM 7514 O O . ASP A 1 976 ? -31.138 3.397 -22.417 1.00 93.94 976 ASP A O 1
ATOM 7518 N N . LEU A 1 977 ? -29.052 2.849 -23.018 1.00 93.50 977 LEU A N 1
ATOM 7519 C CA . LEU A 1 977 ? -28.389 3.455 -21.844 1.00 93.50 977 LEU A CA 1
ATOM 7520 C C . LEU A 1 977 ? -28.689 4.960 -21.668 1.00 93.50 977 LEU A C 1
ATOM 7522 O O . LEU A 1 977 ? -28.613 5.482 -20.557 1.00 93.50 977 LEU A O 1
ATOM 7526 N N . ILE A 1 978 ? -29.032 5.666 -22.752 1.00 95.44 978 ILE A N 1
ATOM 7527 C CA . ILE A 1 978 ? -29.445 7.081 -22.732 1.00 95.44 978 ILE A CA 1
ATOM 7528 C C . ILE A 1 978 ? -30.807 7.293 -22.057 1.00 95.44 978 ILE A C 1
ATOM 7530 O O . ILE A 1 978 ? -31.066 8.393 -21.566 1.00 95.44 978 ILE A O 1
ATOM 7534 N N . LEU A 1 979 ? -31.674 6.274 -22.030 1.00 93.81 979 LEU A N 1
ATOM 7535 C CA . LEU A 1 979 ? -33.016 6.371 -21.447 1.00 93.81 979 LEU A CA 1
ATOM 7536 C C . LEU A 1 979 ? -32.949 6.577 -19.929 1.00 93.81 979 LEU A C 1
ATOM 7538 O O . LEU A 1 979 ? -33.681 7.411 -19.396 1.00 93.81 979 LEU A O 1
ATOM 7542 N N . ASP A 1 980 ? -32.034 5.865 -19.269 1.00 93.06 980 ASP A N 1
ATOM 7543 C CA . ASP A 1 980 ? -31.792 5.960 -17.829 1.00 93.06 980 ASP A CA 1
ATOM 7544 C C . ASP A 1 980 ? -30.694 6.987 -17.492 1.00 93.06 980 ASP A C 1
ATOM 7546 O O . ASP A 1 980 ? -30.777 7.680 -16.478 1.00 93.06 980 ASP A O 1
ATOM 7550 N N . THR A 1 981 ? -29.678 7.142 -18.355 1.00 91.06 981 THR A N 1
ATOM 7551 C CA . THR A 1 981 ? -28.548 8.067 -18.151 1.00 91.06 981 THR A CA 1
ATOM 7552 C C . THR A 1 981 ? -28.301 8.955 -19.387 1.00 91.06 981 THR A C 1
ATOM 7554 O O . THR A 1 981 ? -27.542 8.575 -20.283 1.00 91.06 981 THR A O 1
ATOM 7557 N N . PRO A 1 982 ? -28.844 10.188 -19.458 1.00 93.31 982 PRO A N 1
ATOM 7558 C CA . PRO A 1 982 ? -28.788 11.013 -20.675 1.00 93.31 982 PRO A CA 1
ATOM 7559 C C . PRO A 1 982 ? -27.371 11.452 -21.097 1.00 93.31 982 PRO A C 1
ATOM 7561 O O . PRO A 1 982 ? -27.145 11.754 -22.268 1.00 93.31 982 PRO A O 1
ATOM 7564 N N . GLU A 1 983 ? -26.403 11.458 -20.174 1.00 93.06 983 GLU A N 1
ATOM 7565 C CA . GLU A 1 983 ? -24.986 11.766 -20.444 1.00 93.06 983 GLU A CA 1
ATOM 7566 C C . GLU A 1 983 ? -24.126 10.514 -20.729 1.00 93.06 983 GLU A C 1
ATOM 7568 O O . GLU A 1 983 ? -22.894 10.593 -20.803 1.00 93.06 983 GLU A O 1
ATOM 7573 N N . ALA A 1 984 ? -24.753 9.345 -20.921 1.00 94.62 984 ALA A N 1
ATOM 7574 C CA . ALA A 1 984 ? -24.061 8.091 -21.222 1.00 94.62 984 ALA A CA 1
ATOM 7575 C C . ALA A 1 984 ? -23.068 8.169 -22.405 1.00 94.62 984 ALA A C 1
ATOM 7577 O O . ALA A 1 984 ? -21.994 7.582 -22.278 1.00 94.62 984 ALA A O 1
ATOM 7578 N N . PRO A 1 985 ? -23.309 8.901 -23.518 1.00 95.25 985 PRO A N 1
ATOM 7579 C CA . PRO A 1 985 ? -22.315 9.048 -24.587 1.00 95.25 985 PRO A CA 1
ATOM 7580 C C . PRO A 1 985 ? -21.030 9.742 -24.118 1.00 95.25 985 PRO A C 1
ATOM 7582 O O . PRO A 1 985 ? -19.922 9.290 -24.408 1.00 95.25 985 PRO A O 1
ATOM 7585 N N . GLN A 1 986 ? -21.166 10.835 -23.369 1.00 94.94 986 GLN A N 1
ATOM 7586 C CA . GLN A 1 986 ? -20.057 11.641 -22.868 1.00 94.94 986 GLN A CA 1
ATOM 7587 C C . GLN A 1 986 ? -19.238 10.844 -21.847 1.00 94.94 986 GLN A C 1
ATOM 7589 O O . GLN A 1 986 ? -18.006 10.806 -21.941 1.00 94.94 986 GLN A O 1
ATOM 7594 N N . MET A 1 987 ? -19.926 10.154 -20.933 1.00 95.38 987 MET A N 1
ATOM 7595 C CA . MET A 1 987 ? -19.301 9.315 -19.916 1.00 95.38 987 MET A CA 1
ATOM 7596 C C . MET A 1 987 ? -18.684 8.041 -20.507 1.00 95.38 987 MET A C 1
ATOM 7598 O O . MET A 1 987 ? -17.547 7.718 -20.177 1.00 95.38 987 MET A O 1
ATOM 7602 N N . LEU A 1 988 ? -19.328 7.350 -21.452 1.00 96.62 988 LEU A N 1
ATOM 7603 C CA . LEU A 1 988 ? -18.704 6.200 -22.117 1.00 96.62 988 LEU A CA 1
ATOM 7604 C C . LEU A 1 988 ? -17.450 6.625 -22.902 1.00 96.62 988 LEU A C 1
ATOM 7606 O O . LEU A 1 988 ? -16.443 5.921 -22.879 1.00 96.62 988 LEU A O 1
ATOM 7610 N N . GLY A 1 989 ? -17.450 7.819 -23.505 1.00 95.19 989 GLY A N 1
ATOM 7611 C CA . GLY A 1 989 ? -16.249 8.418 -24.099 1.00 95.19 989 GLY A CA 1
ATOM 7612 C C . GLY A 1 989 ? -15.133 8.728 -23.088 1.00 95.19 989 GLY A C 1
ATOM 7613 O O . GLY A 1 989 ? -13.952 8.578 -23.408 1.00 95.19 989 GLY A O 1
ATOM 7614 N N . GLN A 1 990 ? -15.480 9.110 -21.855 1.00 94.81 990 GLN A N 1
ATOM 7615 C CA . GLN A 1 990 ? -14.525 9.254 -20.746 1.00 94.81 990 GLN A CA 1
ATOM 7616 C C . GLN A 1 990 ? -13.958 7.897 -20.302 1.00 94.81 990 GLN A C 1
ATOM 7618 O O . GLN A 1 990 ? -12.739 7.776 -20.181 1.00 94.81 990 GLN A O 1
ATOM 7623 N N . PHE A 1 991 ? -14.798 6.866 -20.156 1.00 96.19 991 PHE A N 1
ATOM 7624 C CA . PHE A 1 991 ? -14.354 5.498 -19.866 1.00 96.19 991 PHE A CA 1
ATOM 7625 C C . PHE A 1 991 ? -13.423 4.943 -20.951 1.00 96.19 991 PHE A C 1
ATOM 7627 O O . PHE A 1 991 ? -12.389 4.377 -20.614 1.00 96.19 991 PHE A O 1
ATOM 7634 N N . ILE A 1 992 ? -13.731 5.138 -22.240 1.00 95.12 992 ILE A N 1
ATOM 7635 C CA . ILE A 1 992 ? -12.871 4.678 -23.345 1.00 95.12 992 ILE A CA 1
ATOM 7636 C C . ILE A 1 992 ? -11.510 5.392 -23.307 1.00 95.12 992 ILE A C 1
ATOM 7638 O O . ILE A 1 992 ? -10.477 4.734 -23.412 1.00 95.12 992 ILE A O 1
ATOM 7642 N N . ALA A 1 993 ? -11.476 6.716 -23.109 1.00 92.31 993 ALA A N 1
ATOM 7643 C CA . ALA A 1 993 ? -10.211 7.450 -22.986 1.00 92.31 993 ALA A CA 1
ATOM 7644 C C . ALA A 1 993 ? -9.376 6.989 -21.780 1.00 92.31 993 ALA A C 1
ATOM 7646 O O . ALA A 1 993 ? -8.166 6.808 -21.909 1.00 92.31 993 ALA A O 1
ATOM 7647 N N . ARG A 1 994 ? -10.020 6.770 -20.626 1.00 91.81 994 ARG A N 1
ATOM 7648 C CA . ARG A 1 994 ? -9.371 6.274 -19.407 1.00 91.81 994 ARG A CA 1
ATOM 7649 C C . ARG A 1 994 ? -8.833 4.856 -19.602 1.00 91.81 994 ARG A C 1
ATOM 7651 O O . ARG A 1 994 ? -7.654 4.628 -19.386 1.00 91.81 994 ARG A O 1
ATOM 7658 N N . ALA A 1 995 ? -9.638 3.936 -20.127 1.00 93.19 995 ALA A N 1
ATOM 7659 C CA . ALA A 1 995 ? -9.230 2.553 -20.362 1.00 93.19 995 ALA A CA 1
ATOM 7660 C C . ALA A 1 995 ? -8.111 2.408 -21.415 1.00 93.19 995 ALA A C 1
ATOM 7662 O O . ALA A 1 995 ? -7.283 1.510 -21.288 1.00 93.19 995 ALA A O 1
ATOM 7663 N N . VAL A 1 996 ? -8.034 3.281 -22.429 1.00 91.31 996 VAL A N 1
ATOM 7664 C CA . VAL A 1 996 ? -6.895 3.317 -23.375 1.00 91.31 996 VAL A CA 1
ATOM 7665 C C . VAL A 1 996 ? -5.613 3.823 -22.694 1.00 91.31 996 VAL A C 1
ATOM 7667 O O . VAL A 1 996 ? -4.529 3.283 -22.929 1.00 91.31 996 VAL A O 1
ATOM 7670 N N . ALA A 1 997 ? -5.726 4.834 -21.829 1.00 87.62 997 ALA A N 1
ATOM 7671 C CA . ALA A 1 997 ? -4.603 5.376 -21.066 1.00 87.62 997 ALA A CA 1
ATOM 7672 C C . ALA A 1 997 ? -4.068 4.379 -20.024 1.00 87.62 997 ALA A C 1
ATOM 7674 O O . ALA A 1 997 ? -2.863 4.160 -19.953 1.00 87.62 997 ALA A O 1
ATOM 7675 N N . ASP A 1 998 ? -4.969 3.702 -19.312 1.00 88.75 998 ASP A N 1
ATOM 7676 C CA . ASP A 1 998 ? -4.677 2.702 -18.275 1.00 88.75 998 ASP A CA 1
ATOM 7677 C C . ASP A 1 998 ? -4.333 1.314 -18.862 1.00 88.75 998 ASP A C 1
ATOM 7679 O O . ASP A 1 998 ? -4.305 0.313 -18.144 1.00 88.75 998 ASP A O 1
ATOM 7683 N N . HIS A 1 999 ? -4.130 1.246 -20.184 1.00 88.38 999 HIS A N 1
ATOM 7684 C CA . HIS A 1 999 ? -3.802 0.057 -20.985 1.00 88.38 999 HIS A CA 1
ATOM 7685 C C . HIS A 1 999 ? -4.789 -1.124 -20.865 1.00 88.38 999 HIS A C 1
ATOM 7687 O O . HIS A 1 999 ? -4.485 -2.245 -21.280 1.00 88.38 999 HIS A O 1
ATOM 7693 N N . ALA A 1 1000 ? -6.002 -0.872 -20.369 1.00 91.62 1000 ALA A N 1
ATOM 7694 C CA . ALA A 1 1000 ? -7.094 -1.839 -20.358 1.00 91.62 1000 ALA A CA 1
ATOM 7695 C C . ALA A 1 1000 ? -7.681 -2.066 -21.766 1.00 91.62 1000 ALA A C 1
ATOM 7697 O O . ALA A 1 1000 ? -8.067 -3.188 -22.103 1.00 91.62 1000 ALA A O 1
ATOM 7698 N N . LEU A 1 1001 ? -7.698 -1.025 -22.609 1.00 93.19 1001 LEU A N 1
ATOM 7699 C CA . LEU A 1 1001 ? -8.037 -1.089 -24.036 1.00 93.19 1001 LEU A CA 1
ATOM 7700 C C . LEU A 1 1001 ? -6.795 -0.925 -24.934 1.00 93.19 1001 LEU A C 1
ATOM 7702 O O . LEU A 1 1001 ? -5.873 -0.186 -24.577 1.00 93.19 1001 LEU A O 1
ATOM 7706 N N . PRO A 1 1002 ? -6.787 -1.526 -26.140 1.00 89.50 1002 PRO A N 1
ATOM 7707 C CA . PRO A 1 1002 ? -5.731 -1.314 -27.128 1.00 89.50 1002 PRO A CA 1
ATOM 7708 C C . PRO A 1 1002 ? -5.629 0.146 -27.598 1.00 89.50 1002 PRO A C 1
ATOM 7710 O O . PRO A 1 1002 ? -6.640 0.818 -27.806 1.00 89.50 1002 PRO A O 1
ATOM 7713 N N . LEU A 1 1003 ? -4.407 0.622 -27.865 1.00 86.94 1003 LEU A N 1
ATOM 7714 C CA . LEU A 1 1003 ? -4.162 1.983 -28.374 1.00 86.94 1003 LEU A CA 1
ATOM 7715 C C . LEU A 1 1003 ? -4.806 2.246 -29.752 1.00 86.94 1003 LEU A C 1
ATOM 7717 O O . LEU A 1 1003 ? -5.079 3.394 -30.094 1.00 86.94 1003 LEU A O 1
ATOM 7721 N N . ASP A 1 1004 ? -5.065 1.195 -30.536 1.00 89.19 1004 ASP A N 1
ATOM 7722 C CA . ASP A 1 1004 ? -5.735 1.252 -31.841 1.00 89.19 1004 ASP A CA 1
ATOM 7723 C C . ASP A 1 1004 ? -7.268 1.102 -31.755 1.00 89.19 1004 ASP A C 1
ATOM 7725 O O . ASP A 1 1004 ? -7.941 1.106 -32.786 1.00 89.19 1004 ASP A O 1
ATOM 7729 N N . PHE A 1 1005 ? -7.852 0.996 -30.553 1.00 93.12 1005 PHE A N 1
ATOM 7730 C CA . PHE A 1 1005 ? -9.285 0.732 -30.366 1.00 93.12 1005 PHE A CA 1
ATOM 7731 C C . PHE A 1 1005 ? -10.185 1.725 -31.122 1.00 93.12 1005 PHE A C 1
ATOM 7733 O O . PHE A 1 1005 ? -11.111 1.315 -31.820 1.00 93.12 1005 PHE A O 1
ATOM 7740 N N . LEU A 1 1006 ? -9.874 3.026 -31.072 1.00 91.75 1006 LEU A N 1
ATOM 7741 C CA . LEU A 1 1006 ? -10.623 4.060 -31.803 1.00 91.75 1006 LEU A CA 1
ATOM 7742 C C . LEU A 1 1006 ? -10.479 3.942 -33.333 1.00 91.75 1006 LEU A C 1
ATOM 7744 O O . LEU A 1 1006 ? -11.375 4.343 -34.078 1.00 91.75 1006 LEU A O 1
ATOM 7748 N N . ASP A 1 1007 ? -9.383 3.361 -33.821 1.00 90.38 1007 ASP A N 1
ATOM 7749 C CA . ASP A 1 1007 ? -9.115 3.200 -35.252 1.00 90.38 1007 ASP A CA 1
ATOM 7750 C C . ASP A 1 1007 ? -9.949 2.068 -35.861 1.00 90.38 1007 ASP A C 1
ATOM 7752 O O . ASP A 1 1007 ? -10.332 2.154 -37.032 1.00 90.38 1007 ASP A O 1
ATOM 7756 N N . ARG A 1 1008 ? -10.353 1.080 -35.046 1.00 90.69 1008 ARG A N 1
ATOM 7757 C CA . ARG A 1 1008 ? -11.316 0.028 -35.423 1.00 90.69 1008 ARG A CA 1
ATOM 7758 C C . ARG A 1 1008 ? -12.650 0.605 -35.924 1.00 90.69 1008 ARG A C 1
ATOM 7760 O O . ARG A 1 1008 ? -13.300 -0.023 -36.762 1.00 90.69 1008 ARG A O 1
ATOM 7767 N N . TYR A 1 1009 ? -13.021 1.804 -35.467 1.00 90.50 1009 TYR A N 1
ATOM 7768 C CA . TYR A 1 1009 ? -14.313 2.456 -35.709 1.00 90.50 1009 TYR A CA 1
ATOM 7769 C C . TYR A 1 1009 ? -14.306 3.575 -36.767 1.00 90.50 1009 TYR A C 1
ATOM 7771 O O . TYR A 1 1009 ? -15.375 4.006 -37.213 1.00 90.50 1009 TYR A O 1
ATOM 7779 N N . LYS A 1 1010 ? -13.133 4.049 -37.211 1.00 84.81 1010 LYS A N 1
ATOM 7780 C CA . LYS A 1 1010 ? -13.021 5.164 -38.172 1.00 84.81 1010 LYS A CA 1
ATOM 7781 C C . LYS A 1 1010 ? -13.775 4.865 -39.476 1.00 84.81 1010 LYS A C 1
ATOM 7783 O O . LYS A 1 1010 ? -13.423 3.949 -40.215 1.00 84.81 1010 LYS A O 1
ATOM 7788 N N . GLY A 1 1011 ? -14.806 5.664 -39.764 1.00 82.88 1011 GLY A N 1
ATOM 7789 C CA . GLY A 1 1011 ? -15.636 5.526 -40.969 1.00 82.88 1011 GLY A CA 1
ATOM 7790 C C . GLY A 1 1011 ? -16.586 4.320 -40.976 1.00 82.88 1011 GLY A C 1
ATOM 7791 O O . GLY A 1 1011 ? -17.016 3.919 -42.053 1.00 82.88 1011 GLY A O 1
ATOM 7792 N N . ARG A 1 1012 ? -16.889 3.725 -39.810 1.00 85.62 1012 ARG A N 1
ATOM 7793 C CA . ARG A 1 1012 ? -17.734 2.517 -39.670 1.00 85.62 1012 ARG A CA 1
ATOM 7794 C C . ARG A 1 1012 ? -18.876 2.650 -38.648 1.00 85.62 1012 ARG A C 1
ATOM 7796 O O . ARG A 1 1012 ? -19.486 1.650 -38.288 1.00 85.62 1012 ARG A O 1
ATOM 7803 N N . VAL A 1 1013 ? -19.121 3.854 -38.130 1.00 88.56 1013 VAL A N 1
ATOM 7804 C CA . VAL A 1 1013 ? -20.103 4.108 -37.061 1.00 88.56 1013 VAL A CA 1
ATOM 7805 C C . VAL A 1 1013 ? -21.247 4.951 -37.595 1.00 88.56 1013 VAL A C 1
ATOM 7807 O O . VAL A 1 1013 ? -21.070 6.147 -37.841 1.00 88.56 1013 VAL A O 1
ATOM 7810 N N . ASP A 1 1014 ? -22.419 4.333 -37.717 1.00 86.62 1014 ASP A N 1
ATOM 7811 C CA . ASP A 1 1014 ? -23.643 4.984 -38.196 1.00 86.62 1014 ASP A CA 1
ATOM 7812 C C . ASP A 1 1014 ? -24.454 5.635 -37.059 1.00 86.62 1014 ASP A C 1
ATOM 7814 O O . ASP A 1 1014 ? -25.111 6.648 -37.280 1.00 86.62 1014 ASP A O 1
ATOM 7818 N N . CYS A 1 1015 ? -24.357 5.110 -35.830 1.00 91.06 1015 CYS A N 1
ATOM 7819 C CA . CYS A 1 1015 ? -25.028 5.658 -34.646 1.00 91.06 1015 CYS A CA 1
ATOM 7820 C C . CYS A 1 1015 ? -24.375 6.970 -34.173 1.00 91.06 1015 CYS A C 1
ATOM 7822 O O . CYS A 1 1015 ? -23.185 7.006 -33.850 1.00 91.06 1015 CYS A O 1
ATOM 7824 N N . GLU A 1 1016 ? -25.162 8.045 -34.075 1.00 92.00 1016 GLU A N 1
ATOM 7825 C CA . GLU A 1 1016 ? -24.675 9.369 -33.665 1.00 92.00 1016 GLU A CA 1
ATOM 7826 C C . GLU A 1 1016 ? -24.180 9.393 -32.211 1.00 92.00 1016 GLU A C 1
ATOM 7828 O O . GLU A 1 1016 ? -23.146 9.995 -31.927 1.00 92.00 1016 GLU A O 1
ATOM 7833 N N . HIS A 1 1017 ? -24.846 8.673 -31.303 1.00 93.25 1017 HIS A N 1
ATOM 7834 C CA . HIS A 1 1017 ? -24.441 8.574 -29.897 1.00 93.25 1017 HIS A CA 1
ATOM 7835 C C . HIS A 1 1017 ? -23.098 7.846 -29.732 1.00 93.25 1017 HIS A C 1
ATOM 7837 O O . HIS A 1 1017 ? -22.216 8.320 -29.016 1.00 93.25 1017 HIS A O 1
ATOM 7843 N N . ALA A 1 1018 ? -22.906 6.734 -30.449 1.00 93.44 1018 ALA A N 1
ATOM 7844 C CA . ALA A 1 1018 ? -21.636 6.009 -30.466 1.00 93.44 1018 ALA A CA 1
ATOM 7845 C C . ALA A 1 1018 ? -20.507 6.860 -31.063 1.00 93.44 1018 ALA A C 1
ATOM 7847 O O . ALA A 1 1018 ? -19.388 6.862 -30.548 1.00 93.44 1018 ALA A O 1
ATOM 7848 N N . ARG A 1 1019 ? -20.806 7.644 -32.109 1.00 93.88 1019 ARG A N 1
ATOM 7849 C CA . ARG A 1 1019 ? -19.859 8.603 -32.690 1.00 93.88 1019 ARG A CA 1
ATOM 7850 C C . ARG A 1 1019 ? -19.471 9.686 -31.677 1.00 93.88 1019 ARG A C 1
ATOM 7852 O O . ARG A 1 1019 ? -18.283 9.912 -31.485 1.00 93.88 1019 ARG A O 1
ATOM 7859 N N . ALA A 1 1020 ? -20.437 10.267 -30.962 1.00 93.25 1020 ALA A N 1
ATOM 7860 C CA . ALA A 1 1020 ? -20.184 11.271 -29.925 1.00 93.25 1020 ALA A CA 1
ATOM 7861 C C . ALA A 1 1020 ? -19.298 10.742 -28.778 1.00 93.25 1020 ALA A C 1
ATOM 7863 O O . ALA A 1 1020 ? -18.401 11.454 -28.323 1.00 93.25 1020 ALA A O 1
ATOM 7864 N N . ALA A 1 1021 ? -19.492 9.488 -28.351 1.00 95.94 1021 ALA A N 1
ATOM 7865 C CA . ALA A 1 1021 ? -18.634 8.838 -27.357 1.00 95.94 1021 ALA A CA 1
ATOM 7866 C C . ALA A 1 1021 ? -17.187 8.662 -27.859 1.00 95.94 1021 ALA A C 1
ATOM 7868 O O . ALA A 1 1021 ? -16.230 9.004 -27.161 1.00 95.94 1021 ALA A O 1
ATOM 7869 N N . LEU A 1 1022 ? -17.015 8.185 -29.094 1.00 95.38 1022 LEU A N 1
ATOM 7870 C CA . LEU A 1 1022 ? -15.700 7.988 -29.712 1.00 95.38 1022 LEU A CA 1
ATOM 7871 C C . LEU A 1 1022 ? -14.977 9.320 -29.988 1.00 95.38 1022 LEU A C 1
ATOM 7873 O O . LEU A 1 1022 ? -13.773 9.420 -29.749 1.00 95.38 1022 LEU A O 1
ATOM 7877 N N . ASP A 1 1023 ? -15.698 10.360 -30.414 1.00 92.62 1023 ASP A N 1
ATOM 7878 C CA . ASP A 1 1023 ? -15.155 11.710 -30.598 1.00 92.62 1023 ASP A CA 1
ATOM 7879 C C . ASP A 1 1023 ? -14.740 12.333 -29.254 1.00 92.62 1023 ASP A C 1
ATOM 7881 O O . ASP A 1 1023 ? -13.651 12.905 -29.147 1.00 92.62 1023 ASP A O 1
ATOM 7885 N N . ARG A 1 1024 ? -15.541 12.161 -28.189 1.00 92.88 1024 ARG A N 1
ATOM 7886 C CA . ARG A 1 1024 ? -15.179 12.568 -26.818 1.00 92.88 1024 ARG A CA 1
ATOM 7887 C C . ARG A 1 1024 ? -13.900 11.872 -26.349 1.00 92.88 1024 ARG A C 1
ATOM 7889 O O . ARG A 1 1024 ? -13.014 12.549 -25.821 1.00 92.88 1024 ARG A O 1
ATOM 7896 N N . ALA A 1 1025 ? -13.768 10.568 -26.593 1.00 93.25 1025 ALA A N 1
ATOM 7897 C CA . ALA A 1 1025 ? -12.558 9.817 -26.265 1.00 93.25 1025 ALA A CA 1
ATOM 7898 C C . ALA A 1 1025 ? -11.332 10.328 -27.046 1.00 93.25 1025 ALA A C 1
ATOM 7900 O O . ALA A 1 1025 ? -10.282 10.609 -26.462 1.00 93.25 1025 ALA A O 1
ATOM 7901 N N . ALA A 1 1026 ? -11.483 10.533 -28.359 1.00 91.12 1026 ALA A N 1
ATOM 7902 C CA . ALA A 1 1026 ? -10.433 11.050 -29.232 1.00 91.12 1026 ALA A CA 1
ATOM 7903 C C . ALA A 1 1026 ? -9.982 12.474 -28.855 1.00 91.12 1026 ALA A C 1
ATOM 7905 O O . ALA A 1 1026 ? -8.803 12.801 -28.996 1.00 91.12 1026 ALA A O 1
ATOM 7906 N N . VAL A 1 1027 ? -10.887 13.328 -28.366 1.00 90.25 1027 VAL A N 1
ATOM 7907 C CA . VAL A 1 1027 ? -10.553 14.672 -27.866 1.00 90.25 1027 VAL A CA 1
ATOM 7908 C C . VAL A 1 1027 ? -9.750 14.599 -26.565 1.00 90.25 1027 VAL A C 1
ATOM 7910 O O . VAL A 1 1027 ? -8.719 15.265 -26.459 1.00 90.25 1027 VAL A O 1
ATOM 7913 N N . LEU A 1 1028 ? -10.160 13.765 -25.602 1.00 87.94 1028 LEU A N 1
ATOM 7914 C CA . LEU A 1 1028 ? -9.454 13.611 -24.322 1.00 87.94 1028 LEU A CA 1
ATOM 7915 C C . LEU A 1 1028 ? -8.008 13.127 -24.523 1.00 87.94 1028 LEU A C 1
ATOM 7917 O O . LEU A 1 1028 ? -7.079 13.767 -24.026 1.00 87.94 1028 LEU A O 1
ATOM 7921 N N . LEU A 1 1029 ? -7.817 12.080 -25.334 1.00 86.44 1029 LEU A N 1
ATOM 7922 C CA . LEU A 1 1029 ? -6.501 11.516 -25.674 1.00 86.44 1029 LEU A CA 1
ATOM 7923 C C . LEU A 1 1029 ? -5.616 12.462 -26.514 1.00 86.44 1029 LEU A C 1
ATOM 7925 O O . LEU A 1 1029 ? -4.399 12.300 -26.556 1.00 86.44 1029 LEU A O 1
ATOM 7929 N N . ARG A 1 1030 ? -6.196 13.463 -27.193 1.00 82.69 1030 ARG A N 1
ATOM 7930 C CA . ARG A 1 1030 ? -5.437 14.492 -27.933 1.00 82.69 1030 ARG A CA 1
ATOM 7931 C C . ARG A 1 1030 ? -4.973 15.648 -27.054 1.00 82.69 1030 ARG A C 1
ATOM 7933 O O . ARG A 1 1030 ? -3.890 16.180 -27.296 1.00 82.69 1030 ARG A O 1
ATOM 7940 N N . ILE A 1 1031 ? -5.799 16.063 -26.092 1.00 70.50 1031 ILE A N 1
ATOM 7941 C CA . ILE A 1 1031 ? -5.513 17.196 -25.201 1.00 70.50 1031 ILE A CA 1
ATOM 7942 C C . ILE A 1 1031 ? -4.504 16.787 -24.121 1.00 70.50 1031 ILE A C 1
ATOM 7944 O O . ILE A 1 1031 ? -3.541 17.512 -23.876 1.00 70.50 1031 ILE A O 1
ATOM 7948 N N . LYS A 1 1032 ? -4.689 15.615 -23.502 1.00 62.16 1032 LYS A N 1
ATOM 7949 C CA . LYS A 1 1032 ? -3.835 15.114 -22.418 1.00 62.16 1032 LYS A CA 1
ATOM 7950 C C . LYS A 1 1032 ? -2.802 14.126 -22.963 1.00 62.16 1032 LYS A C 1
ATOM 7952 O O . LYS A 1 1032 ? -3.053 12.930 -23.034 1.00 62.16 1032 LYS A O 1
ATOM 7957 N N . ARG A 1 1033 ? -1.638 14.650 -23.369 1.00 56.12 1033 ARG A N 1
ATOM 7958 C CA . ARG A 1 1033 ? -0.504 13.842 -23.868 1.00 56.12 1033 ARG A CA 1
ATOM 7959 C C . ARG A 1 1033 ? 0.263 13.093 -22.771 1.00 56.12 1033 ARG A C 1
ATOM 7961 O O . ARG A 1 1033 ? 0.938 12.121 -23.088 1.00 56.12 1033 ARG A O 1
ATOM 7968 N N . ASP A 1 1034 ? 0.148 13.523 -21.515 1.00 54.28 1034 ASP A N 1
ATOM 7969 C CA . ASP A 1 1034 ? 0.620 12.758 -20.358 1.00 54.28 1034 ASP A CA 1
ATOM 7970 C C . ASP A 1 1034 ? -0.485 11.812 -19.876 1.00 54.28 1034 ASP A C 1
ATOM 7972 O O . ASP A 1 1034 ? -1.562 12.266 -19.478 1.00 54.28 1034 ASP A O 1
ATOM 7976 N N . VAL A 1 1035 ? -0.189 10.511 -19.848 1.00 50.94 1035 VAL A N 1
ATOM 7977 C CA . VAL A 1 1035 ? -1.095 9.443 -19.378 1.00 50.94 1035 VAL A CA 1
ATOM 7978 C C . VAL A 1 1035 ? -1.637 9.755 -17.972 1.00 50.94 1035 VAL A C 1
ATOM 7980 O O . VAL A 1 1035 ? -2.843 9.710 -17.734 1.00 50.94 1035 VAL A O 1
ATOM 7983 N N . ASN A 1 1036 ? -0.753 10.208 -17.078 1.00 47.69 1036 ASN A N 1
ATOM 7984 C CA . ASN A 1 1036 ? -1.032 10.519 -15.671 1.00 47.69 1036 ASN A CA 1
ATOM 7985 C C . ASN A 1 1036 ? -2.029 11.682 -15.456 1.00 47.69 1036 ASN A C 1
ATOM 7987 O O . ASN A 1 1036 ? -2.407 11.966 -14.325 1.00 47.69 1036 ASN A O 1
ATOM 7991 N N . GLN A 1 1037 ? -2.452 12.405 -16.501 1.00 53.44 1037 GLN A N 1
ATOM 7992 C CA . GLN A 1 1037 ? -3.441 13.482 -16.357 1.00 53.44 1037 GLN A CA 1
ATOM 7993 C C . GLN A 1 1037 ? -4.897 12.992 -16.436 1.00 53.44 1037 GLN A C 1
ATOM 7995 O O . GLN A 1 1037 ? -5.820 13.806 -16.301 1.00 53.44 1037 GLN A O 1
ATOM 8000 N N . LEU A 1 1038 ? -5.142 11.698 -16.669 1.00 71.06 1038 LEU A N 1
ATOM 8001 C CA . LEU A 1 1038 ? -6.495 11.136 -16.763 1.00 71.06 1038 LEU A CA 1
ATOM 8002 C C . LEU A 1 1038 ? -7.045 10.593 -15.421 1.00 71.06 1038 LEU A C 1
ATOM 8004 O O . LEU A 1 1038 ? -8.242 10.336 -15.331 1.00 71.06 1038 LEU A O 1
ATOM 8008 N N . ASP A 1 1039 ? -6.242 10.591 -14.348 1.00 65.69 1039 ASP A N 1
ATOM 8009 C CA . ASP A 1 1039 ? -6.622 10.167 -12.979 1.00 65.69 1039 ASP A CA 1
ATOM 8010 C C . ASP A 1 1039 ? -7.758 10.975 -12.315 1.00 65.69 1039 ASP A C 1
ATOM 8012 O O . ASP A 1 1039 ? -8.355 10.546 -11.326 1.00 65.69 1039 ASP A O 1
ATOM 8016 N N . ASN A 1 1040 ? -8.071 12.147 -12.874 1.00 71.06 1040 ASN A N 1
ATOM 8017 C CA . ASN A 1 1040 ? -9.144 13.035 -12.422 1.00 71.06 1040 ASN A CA 1
ATOM 8018 C C . ASN A 1 1040 ? -10.228 13.238 -13.504 1.00 71.06 1040 ASN A C 1
ATOM 8020 O O . ASN A 1 1040 ? -10.942 14.235 -13.476 1.00 71.06 1040 ASN A O 1
ATOM 8024 N N . VAL A 1 1041 ? -10.363 12.329 -14.485 1.00 85.06 1041 VAL A N 1
ATOM 8025 C CA . VAL A 1 1041 ? -11.415 12.395 -15.534 1.00 85.06 1041 VAL A CA 1
ATOM 8026 C C . VAL A 1 1041 ? -12.834 12.389 -14.962 1.00 85.06 1041 VAL A C 1
ATOM 8028 O O . VAL A 1 1041 ? -13.744 12.927 -15.595 1.00 85.06 1041 VAL A O 1
ATOM 8031 N N . TRP A 1 1042 ? -12.999 11.807 -13.777 1.00 85.31 1042 TRP A N 1
ATOM 8032 C CA . TRP A 1 1042 ? -14.262 11.708 -13.052 1.00 85.31 1042 TRP A CA 1
ATOM 8033 C C . TRP A 1 1042 ? -14.410 12.731 -11.923 1.00 85.31 1042 TRP A C 1
ATOM 8035 O O . TRP A 1 1042 ? -15.424 12.715 -11.249 1.00 85.31 1042 TRP A O 1
ATOM 8045 N N . GLY A 1 1043 ? -13.432 13.612 -11.702 1.00 77.62 1043 GLY A N 1
ATOM 8046 C CA . GLY A 1 1043 ? -13.441 14.555 -10.580 1.00 77.62 1043 GLY A CA 1
ATOM 8047 C C . GLY A 1 1043 ? -12.613 14.103 -9.371 1.00 77.62 1043 GLY A C 1
ATOM 8048 O O . GLY A 1 1043 ? -12.019 13.020 -9.339 1.00 77.62 1043 GLY A O 1
ATOM 8049 N N . VAL A 1 1044 ? -12.522 14.991 -8.380 1.00 72.25 1044 VAL A N 1
ATOM 8050 C CA . VAL A 1 1044 ? -11.534 14.934 -7.283 1.00 72.25 1044 VAL A CA 1
ATOM 8051 C C . VAL A 1 1044 ? -12.042 14.303 -5.980 1.00 72.25 1044 VAL A C 1
ATOM 8053 O O . VAL A 1 1044 ? -11.239 14.043 -5.082 1.00 72.25 1044 VAL A O 1
ATOM 8056 N N . GLY A 1 1045 ? -13.348 14.046 -5.875 1.00 72.06 1045 GLY A N 1
ATOM 8057 C CA . GLY A 1 1045 ? -14.017 13.566 -4.664 1.00 72.06 1045 GLY A CA 1
ATOM 8058 C C . GLY A 1 1045 ? -14.089 12.050 -4.473 1.00 72.06 1045 GLY A C 1
ATOM 8059 O O . GLY A 1 1045 ? -13.398 11.271 -5.141 1.00 72.06 1045 GLY A O 1
ATOM 8060 N N . GLY A 1 1046 ? -14.950 11.661 -3.527 1.00 80.62 1046 GLY A N 1
ATOM 8061 C CA . GLY A 1 1046 ? -15.201 10.291 -3.080 1.00 80.62 1046 GLY A CA 1
ATOM 8062 C C . GLY A 1 1046 ? -14.546 9.980 -1.729 1.00 80.62 1046 GLY A C 1
ATOM 8063 O O . GLY A 1 1046 ? -13.383 10.307 -1.500 1.00 80.62 1046 GLY A O 1
ATOM 8064 N N . GLY A 1 1047 ? -15.266 9.283 -0.840 1.00 77.38 1047 GLY A N 1
ATOM 8065 C CA . GLY A 1 1047 ? -14.782 8.930 0.508 1.00 77.38 1047 GLY A CA 1
ATOM 8066 C C . GLY A 1 1047 ? -13.535 8.034 0.551 1.00 77.38 1047 GLY A C 1
ATOM 8067 O O . GLY A 1 1047 ? -12.853 7.991 1.568 1.00 77.38 1047 GLY A O 1
ATOM 8068 N N . GLN A 1 1048 ? -13.203 7.379 -0.566 1.00 78.62 1048 GLN A N 1
ATOM 8069 C CA . GLN A 1 1048 ? -11.985 6.579 -0.749 1.00 78.62 1048 GLN A CA 1
ATOM 8070 C C . GLN A 1 1048 ? -10.755 7.423 -1.170 1.00 78.62 1048 GLN A C 1
ATOM 8072 O O . GLN A 1 1048 ? -9.678 6.879 -1.422 1.00 78.62 1048 GLN A O 1
ATOM 8077 N N . ARG A 1 1049 ? -10.873 8.757 -1.289 1.00 82.12 1049 ARG A N 1
ATOM 8078 C CA . ARG A 1 1049 ? -9.723 9.657 -1.508 1.00 82.12 1049 ARG A CA 1
ATOM 8079 C C . ARG A 1 1049 ? -8.990 9.908 -0.175 1.00 82.12 1049 ARG A C 1
ATOM 8081 O O . ARG A 1 1049 ? -9.640 10.034 0.861 1.00 82.12 1049 ARG A O 1
ATOM 8088 N N . PRO A 1 1050 ? -7.648 10.047 -0.160 1.00 85.62 1050 PRO A N 1
ATOM 8089 C CA . PRO A 1 1050 ? -6.908 10.320 1.073 1.00 85.62 1050 PRO A CA 1
ATOM 8090 C C . PRO A 1 1050 ? -7.385 11.601 1.769 1.00 85.62 1050 PRO A C 1
ATOM 8092 O O . PRO A 1 1050 ? -7.543 12.631 1.120 1.00 85.62 1050 PRO A O 1
ATOM 8095 N N . VAL A 1 1051 ? -7.515 11.585 3.100 1.00 90.44 1051 VAL A N 1
ATOM 8096 C CA . VAL A 1 1051 ? -8.025 12.732 3.886 1.00 90.44 1051 VAL A CA 1
ATOM 8097 C C . VAL A 1 1051 ? -7.258 14.034 3.600 1.00 90.44 1051 VAL A C 1
ATOM 8099 O O . VAL A 1 1051 ? -7.865 15.085 3.428 1.00 90.44 1051 VAL A O 1
ATOM 8102 N N . LYS A 1 1052 ? -5.929 13.966 3.427 1.00 89.69 1052 LYS A N 1
ATOM 8103 C CA . LYS A 1 1052 ? -5.092 15.124 3.045 1.00 89.69 1052 LYS A CA 1
ATOM 8104 C C . LYS A 1 1052 ? -5.444 15.725 1.675 1.00 89.69 1052 LYS A C 1
ATOM 8106 O O . LYS A 1 1052 ? -5.205 16.907 1.458 1.00 89.69 1052 LYS A O 1
ATOM 8111 N N . HIS A 1 1053 ? -5.986 14.925 0.756 1.00 87.56 1053 HIS A N 1
ATOM 8112 C CA . HIS A 1 1053 ? -6.498 15.394 -0.532 1.00 87.56 1053 HIS A CA 1
ATOM 8113 C C . HIS A 1 1053 ? -7.833 16.117 -0.339 1.00 87.56 1053 HIS A C 1
ATOM 8115 O O . HIS A 1 1053 ? -7.986 17.237 -0.805 1.00 87.56 1053 HIS A O 1
ATOM 8121 N N . LEU A 1 1054 ? -8.762 15.532 0.425 1.00 91.00 1054 LEU A N 1
ATOM 8122 C CA . LEU A 1 1054 ? -10.055 16.155 0.734 1.00 91.00 1054 LEU A CA 1
ATOM 8123 C C . LEU A 1 1054 ? -9.883 17.512 1.444 1.00 91.00 1054 LEU A C 1
ATOM 8125 O O . LEU A 1 1054 ? -10.494 18.490 1.027 1.00 91.00 1054 LEU A O 1
ATOM 8129 N N . ILE A 1 1055 ? -8.981 17.600 2.431 1.00 93.62 1055 ILE A N 1
ATOM 8130 C CA . ILE A 1 1055 ? -8.602 18.860 3.101 1.00 93.62 1055 ILE A CA 1
ATOM 8131 C C . ILE A 1 1055 ? -8.062 19.890 2.095 1.00 93.62 1055 ILE A C 1
ATOM 8133 O O . ILE A 1 1055 ? -8.437 21.061 2.149 1.00 93.62 1055 ILE A O 1
ATOM 8137 N N . LYS A 1 1056 ? -7.201 19.466 1.156 1.00 92.88 1056 LYS A N 1
ATOM 8138 C CA . LYS A 1 1056 ? -6.642 20.339 0.111 1.00 92.88 1056 LYS A CA 1
ATOM 8139 C C . LYS A 1 1056 ? -7.730 20.872 -0.824 1.00 92.88 1056 LYS A C 1
ATOM 8141 O O . LYS A 1 1056 ? -7.728 22.067 -1.106 1.00 92.88 1056 LYS A O 1
ATOM 8146 N N . GLU A 1 1057 ? -8.654 20.033 -1.285 1.00 92.12 1057 GLU A N 1
ATOM 8147 C CA . GLU A 1 1057 ? -9.714 20.480 -2.195 1.00 92.12 1057 GLU A CA 1
ATOM 8148 C C . GLU A 1 1057 ? -10.745 21.366 -1.474 1.00 92.12 1057 GLU A C 1
ATOM 8150 O O . GLU A 1 1057 ? -11.154 22.382 -2.027 1.00 92.12 1057 GLU A O 1
ATOM 8155 N N . MET A 1 1058 ? -11.077 21.078 -0.207 1.00 94.88 1058 MET A N 1
ATOM 8156 C CA . MET A 1 1058 ? -11.861 21.991 0.643 1.00 94.88 1058 MET A CA 1
ATOM 8157 C C . MET A 1 1058 ? -11.145 23.338 0.845 1.00 94.88 1058 MET A C 1
ATOM 8159 O O . MET A 1 1058 ? -11.776 24.390 0.763 1.00 94.88 1058 MET A O 1
ATOM 8163 N N . ASN A 1 1059 ? -9.821 23.330 1.037 1.00 95.25 1059 ASN A N 1
ATOM 8164 C CA . ASN A 1 1059 ? -9.010 24.548 1.096 1.00 95.25 1059 ASN A CA 1
ATOM 8165 C C . ASN A 1 1059 ? -9.068 25.355 -0.208 1.00 95.25 1059 ASN A C 1
ATOM 8167 O O . ASN A 1 1059 ? -9.150 26.580 -0.160 1.00 95.25 1059 ASN A O 1
ATOM 8171 N N . LEU A 1 1060 ? -8.987 24.687 -1.362 1.00 94.19 1060 LEU A N 1
ATOM 8172 C CA . LEU A 1 1060 ? -9.053 25.338 -2.671 1.00 94.19 1060 LEU A CA 1
ATOM 8173 C C . LEU A 1 1060 ? -10.435 25.956 -2.903 1.00 94.19 1060 LEU A C 1
ATOM 8175 O O . LEU A 1 1060 ? -10.502 27.146 -3.188 1.00 94.19 1060 LEU A O 1
ATOM 8179 N N . LEU A 1 1061 ? -11.509 25.201 -2.653 1.00 95.44 1061 LEU A N 1
ATOM 8180 C CA . LEU A 1 1061 ? -12.905 25.651 -2.712 1.00 95.44 1061 LEU A CA 1
ATOM 8181 C C . LEU A 1 1061 ? -13.133 26.921 -1.875 1.00 95.44 1061 LEU A C 1
ATOM 8183 O O . LEU A 1 1061 ? -13.657 27.915 -2.376 1.00 95.44 1061 LEU A O 1
ATOM 8187 N N . LEU A 1 1062 ? -12.704 26.923 -0.608 1.00 97.00 1062 LEU A N 1
ATOM 8188 C CA . LEU A 1 1062 ? -12.871 28.073 0.288 1.00 97.00 1062 LEU A CA 1
ATOM 8189 C C . LEU A 1 1062 ? -12.060 29.296 -0.170 1.00 97.00 1062 LEU A C 1
ATOM 8191 O O . LEU A 1 1062 ? -12.550 30.425 -0.100 1.00 97.00 1062 LEU A O 1
ATOM 8195 N N . ARG A 1 1063 ? -10.835 29.089 -0.670 1.00 95.06 1063 ARG A N 1
ATOM 8196 C CA . ARG A 1 1063 ? -9.972 30.167 -1.186 1.00 95.06 1063 ARG A CA 1
ATOM 8197 C C . ARG A 1 1063 ? -10.492 30.733 -2.507 1.00 95.06 1063 ARG A C 1
ATOM 8199 O O . ARG A 1 1063 ? -10.432 31.942 -2.700 1.00 95.06 1063 ARG A O 1
ATOM 8206 N N . GLU A 1 1064 ? -11.035 29.893 -3.382 1.00 95.25 1064 GLU A N 1
ATOM 8207 C CA . GLU A 1 1064 ? -11.688 30.303 -4.625 1.00 95.25 1064 GLU A CA 1
ATOM 8208 C C . GLU A 1 1064 ? -12.970 31.090 -4.344 1.00 95.25 1064 GLU A C 1
ATOM 8210 O O . GLU A 1 1064 ? -13.134 32.188 -4.872 1.00 95.25 1064 GLU A O 1
ATOM 8215 N N . TYR A 1 1065 ? -13.817 30.624 -3.423 1.00 97.19 1065 TYR A N 1
ATOM 8216 C CA . TYR A 1 1065 ? -14.997 31.369 -2.982 1.00 97.19 1065 TYR A CA 1
ATOM 8217 C C . TYR A 1 1065 ? -14.650 32.745 -2.384 1.00 97.19 1065 TYR A C 1
ATOM 8219 O O . TYR A 1 1065 ? -15.348 33.724 -2.649 1.00 97.19 1065 TYR A O 1
ATOM 8227 N N . LEU A 1 1066 ? -13.556 32.862 -1.622 1.00 94.00 1066 LEU A N 1
ATOM 8228 C CA . LEU A 1 1066 ? -13.072 34.152 -1.109 1.00 94.00 1066 LEU A CA 1
ATOM 8229 C C . LEU A 1 1066 ? -12.549 35.101 -2.208 1.00 94.00 1066 LEU A C 1
ATOM 8231 O O . LEU A 1 1066 ? -12.403 36.296 -1.947 1.00 94.00 1066 LEU A O 1
ATOM 8235 N N . LEU A 1 1067 ? -12.294 34.603 -3.424 1.00 93.62 1067 LEU A N 1
ATOM 8236 C CA . LEU A 1 1067 ? -11.882 35.395 -4.590 1.00 93.62 1067 LEU A CA 1
ATOM 8237 C C . LEU A 1 1067 ? -13.044 35.694 -5.556 1.00 93.62 1067 LEU A C 1
ATOM 8239 O O . LEU A 1 1067 ? -13.092 36.792 -6.108 1.00 93.62 1067 LEU A O 1
ATOM 8243 N N . SER A 1 1068 ? -13.973 34.752 -5.759 1.00 93.94 1068 SER A N 1
ATOM 8244 C CA . SER A 1 1068 ? -15.110 34.883 -6.688 1.00 93.94 1068 SER A CA 1
ATOM 8245 C C . SER A 1 1068 ? -16.379 35.442 -6.031 1.00 93.94 1068 SER A C 1
ATOM 8247 O O . SER A 1 1068 ? -17.121 36.206 -6.645 1.00 93.94 1068 SER A O 1
ATOM 8249 N N . GLY A 1 1069 ? -16.647 35.069 -4.776 1.00 91.88 1069 GLY A N 1
ATOM 8250 C CA . GLY A 1 1069 ? -17.915 35.314 -4.083 1.00 91.88 1069 GLY A CA 1
ATOM 8251 C C . GLY A 1 1069 ? -19.094 34.451 -4.562 1.00 91.88 1069 GLY A C 1
ATOM 8252 O O . GLY A 1 1069 ? -20.228 34.663 -4.103 1.00 91.88 1069 GLY A O 1
ATOM 8253 N N . GLU A 1 1070 ? -18.851 33.488 -5.458 1.00 95.25 1070 GLU A N 1
ATOM 8254 C CA . GLU A 1 1070 ? -19.878 32.649 -6.083 1.00 95.25 1070 GLU A CA 1
ATOM 8255 C C . GLU A 1 1070 ? -20.242 31.445 -5.202 1.00 95.25 1070 GLU A C 1
ATOM 8257 O O . GLU A 1 1070 ? -19.553 30.428 -5.155 1.00 95.25 1070 GLU A O 1
ATOM 8262 N N . VAL A 1 1071 ? -21.360 31.570 -4.479 1.00 94.88 1071 VAL A N 1
ATOM 8263 C CA . VAL A 1 1071 ? -21.847 30.534 -3.547 1.00 94.88 1071 VAL A CA 1
ATOM 8264 C C . VAL A 1 1071 ? -22.264 29.257 -4.285 1.00 94.88 1071 VAL A C 1
ATOM 8266 O O . VAL A 1 1071 ? -22.000 28.166 -3.794 1.00 94.88 1071 VAL A O 1
ATOM 8269 N N . SER A 1 1072 ? -22.870 29.380 -5.470 1.00 92.19 1072 SER A N 1
ATOM 8270 C CA . SER A 1 1072 ? -23.336 28.235 -6.265 1.00 92.19 1072 SER A CA 1
ATOM 8271 C C . SER A 1 1072 ? -22.199 27.281 -6.641 1.00 92.19 1072 SER A C 1
ATOM 8273 O O . SER A 1 1072 ? -22.379 26.068 -6.578 1.00 92.19 1072 SER A O 1
ATOM 8275 N N . GLU A 1 1073 ? -21.026 27.824 -6.977 1.00 93.62 1073 GLU A N 1
ATOM 8276 C CA . GLU A 1 1073 ? -19.839 27.032 -7.310 1.00 93.62 1073 GLU A CA 1
ATOM 8277 C C . GLU A 1 1073 ? -19.240 26.383 -6.056 1.00 93.62 1073 GLU A C 1
ATOM 8279 O O . GLU A 1 1073 ? -18.925 25.196 -6.051 1.00 93.62 1073 GLU A O 1
ATOM 8284 N N . ALA A 1 1074 ? -19.194 27.115 -4.937 1.00 94.31 1074 ALA A N 1
ATOM 8285 C CA . ALA A 1 1074 ? -18.786 26.558 -3.647 1.00 94.31 1074 ALA A CA 1
ATOM 8286 C C . ALA A 1 1074 ? -19.694 25.392 -3.193 1.00 94.31 1074 ALA A C 1
ATOM 8288 O O . ALA A 1 1074 ? -19.203 24.396 -2.661 1.00 94.31 1074 ALA A O 1
ATOM 8289 N N . GLU A 1 1075 ? -21.009 25.468 -3.436 1.00 94.62 1075 GLU A N 1
ATOM 8290 C CA . GLU A 1 1075 ? -21.917 24.333 -3.233 1.00 94.62 1075 GLU A CA 1
ATOM 8291 C C . GLU A 1 1075 ? -21.667 23.184 -4.225 1.00 94.62 1075 GLU A C 1
ATOM 8293 O O . GLU A 1 1075 ? -21.755 22.017 -3.837 1.00 94.62 1075 GLU A O 1
ATOM 8298 N N . HIS A 1 1076 ? -21.406 23.488 -5.502 1.00 91.19 1076 HIS A N 1
ATOM 8299 C CA . HIS A 1 1076 ? -21.169 22.489 -6.546 1.00 91.19 1076 HIS A CA 1
ATOM 8300 C C . HIS A 1 1076 ? -19.920 21.663 -6.234 1.00 91.19 1076 HIS A C 1
ATOM 8302 O O . HIS A 1 1076 ? -20.024 20.441 -6.107 1.00 91.19 1076 HIS A O 1
ATOM 8308 N N . CYS A 1 1077 ? -18.787 22.326 -6.001 1.00 91.44 1077 CYS A N 1
ATOM 8309 C CA . CYS A 1 1077 ? -17.530 21.698 -5.609 1.00 91.44 1077 CYS A CA 1
ATOM 8310 C C . CYS A 1 1077 ? -17.679 20.879 -4.317 1.00 91.44 1077 CYS A C 1
ATOM 8312 O O . CYS A 1 1077 ? -17.148 19.774 -4.227 1.00 91.44 1077 CYS A O 1
ATOM 8314 N N . LEU A 1 1078 ? -18.452 21.352 -3.329 1.00 93.69 1078 LEU A N 1
ATOM 8315 C CA . LEU A 1 1078 ? -18.691 20.583 -2.101 1.00 93.69 1078 LEU A CA 1
ATOM 8316 C C . LEU A 1 1078 ? -19.518 19.312 -2.357 1.00 93.69 1078 LEU A C 1
ATOM 8318 O O . LEU A 1 1078 ? -19.243 18.274 -1.754 1.00 93.69 1078 LEU A O 1
ATOM 8322 N N . ARG A 1 1079 ? -20.505 19.364 -3.262 1.00 91.56 1079 ARG A N 1
ATOM 8323 C CA . ARG A 1 1079 ? -21.267 18.177 -3.687 1.00 91.56 1079 ARG A CA 1
ATOM 8324 C C . ARG A 1 1079 ? -20.376 17.176 -4.427 1.00 91.56 1079 ARG A C 1
ATOM 8326 O O . ARG A 1 1079 ? -20.473 15.985 -4.140 1.00 91.56 1079 ARG A O 1
ATOM 8333 N N . GLU A 1 1080 ? -19.476 17.642 -5.297 1.00 89.44 1080 GLU A N 1
ATOM 8334 C CA . GLU A 1 1080 ? -18.520 16.782 -6.017 1.00 89.44 1080 GLU A CA 1
ATOM 8335 C C . GLU A 1 1080 ? -17.504 16.076 -5.107 1.00 89.44 1080 GLU A C 1
ATOM 8337 O O . GLU A 1 1080 ? -16.972 15.032 -5.482 1.00 89.44 1080 GLU A O 1
ATOM 8342 N N . LEU A 1 1081 ? -17.237 16.592 -3.900 1.00 90.56 1081 LEU A N 1
ATOM 8343 C CA . LEU A 1 1081 ? -16.368 15.904 -2.939 1.00 90.56 1081 LEU A CA 1
ATOM 8344 C C . LEU A 1 1081 ? -17.001 14.626 -2.358 1.00 90.56 1081 LEU A C 1
ATOM 8346 O O . LEU A 1 1081 ? -16.264 13.747 -1.913 1.00 90.56 1081 LEU A O 1
ATOM 8350 N N . GLU A 1 1082 ? -18.331 14.489 -2.396 1.00 90.88 1082 GLU A N 1
ATOM 8351 C CA . GLU A 1 1082 ? -19.096 13.300 -1.975 1.00 90.88 1082 GLU A CA 1
ATOM 8352 C C . GLU A 1 1082 ? -18.868 12.823 -0.513 1.00 90.88 1082 GLU A C 1
ATOM 8354 O O . GLU A 1 1082 ? -19.119 11.659 -0.193 1.00 90.88 1082 GLU A O 1
ATOM 8359 N N . VAL A 1 1083 ? -18.431 13.698 0.409 1.00 92.50 1083 VAL A N 1
ATOM 8360 C CA . VAL A 1 1083 ? -18.059 13.335 1.802 1.00 92.50 1083 VAL A CA 1
ATOM 8361 C C . VAL A 1 1083 ? -18.896 14.030 2.901 1.00 92.50 1083 VAL A C 1
ATOM 8363 O O . VAL A 1 1083 ? -18.345 14.712 3.769 1.00 92.50 1083 VAL A O 1
ATOM 8366 N N . PRO A 1 1084 ? -20.228 13.811 2.964 1.00 91.75 1084 PRO A N 1
ATOM 8367 C CA . PRO A 1 1084 ? -21.142 14.532 3.867 1.00 91.75 1084 PRO A CA 1
ATOM 8368 C C . PRO A 1 1084 ? -20.878 14.338 5.370 1.00 91.75 1084 PRO A C 1
ATOM 8370 O O . PRO A 1 1084 ? -21.333 15.140 6.185 1.00 91.75 1084 PRO A O 1
ATOM 8373 N N . HIS A 1 1085 ? -20.144 13.293 5.762 1.00 92.19 1085 HIS A N 1
ATOM 8374 C CA . HIS A 1 1085 ? -19.735 13.049 7.153 1.00 92.19 1085 HIS A CA 1
ATOM 8375 C C . HIS A 1 1085 ? -18.414 13.729 7.549 1.00 92.19 1085 HIS A C 1
ATOM 8377 O O . HIS A 1 1085 ? -18.037 13.657 8.718 1.00 92.19 1085 HIS A O 1
ATOM 8383 N N . PHE A 1 1086 ? -17.743 14.384 6.595 1.00 96.00 1086 PHE A N 1
ATOM 8384 C CA . PHE A 1 1086 ? -16.497 15.135 6.771 1.00 96.00 1086 PHE A CA 1
ATOM 8385 C C . PHE A 1 1086 ? -16.685 16.645 6.513 1.00 96.00 1086 PHE A C 1
ATOM 8387 O O . PHE A 1 1086 ? -15.728 17.411 6.510 1.00 96.00 1086 PHE A O 1
ATOM 8394 N N . HIS A 1 1087 ? -17.925 17.119 6.334 1.00 97.19 1087 HIS A N 1
ATOM 8395 C CA . HIS A 1 1087 ? -18.226 18.547 6.161 1.00 97.19 1087 HIS A CA 1
ATOM 8396 C C . HIS A 1 1087 ? -17.862 19.391 7.403 1.00 97.19 1087 HIS A C 1
ATOM 8398 O O . HIS A 1 1087 ? -17.675 20.600 7.286 1.00 97.19 1087 HIS A O 1
ATOM 8404 N N . HIS A 1 1088 ? -17.671 18.771 8.574 1.00 97.31 1088 HIS A N 1
ATOM 8405 C CA . HIS A 1 1088 ? -17.067 19.420 9.746 1.00 97.31 1088 HIS A CA 1
ATOM 8406 C C . HIS A 1 1088 ? -15.612 19.882 9.525 1.00 97.31 1088 HIS A C 1
ATOM 8408 O O . HIS A 1 1088 ? -15.104 20.677 10.315 1.00 97.31 1088 HIS A O 1
ATOM 8414 N N . GLU A 1 1089 ? -14.922 19.376 8.497 1.00 97.81 1089 GLU A N 1
ATOM 8415 C CA . GLU A 1 1089 ? -13.598 19.852 8.085 1.00 97.81 1089 GLU A CA 1
ATOM 8416 C C . GLU A 1 1089 ? -13.706 21.175 7.335 1.00 97.81 1089 GLU A C 1
ATOM 8418 O O . GLU A 1 1089 ? -13.053 22.138 7.718 1.00 97.81 1089 GLU A O 1
ATOM 8423 N N . LEU A 1 1090 ? -14.611 21.261 6.353 1.00 97.56 1090 LEU A N 1
ATOM 8424 C CA . LEU A 1 1090 ? -14.908 22.504 5.641 1.00 97.56 1090 LEU A CA 1
ATOM 8425 C C . LEU A 1 1090 ? -15.296 23.622 6.618 1.00 97.56 1090 LEU A C 1
ATOM 8427 O O . LEU A 1 1090 ? -14.822 24.740 6.476 1.00 97.56 1090 LEU A O 1
ATOM 8431 N N . VAL A 1 1091 ? -16.132 23.327 7.620 1.00 97.75 1091 VAL A N 1
ATOM 8432 C CA . VAL A 1 1091 ? -16.550 24.313 8.634 1.00 97.75 1091 VAL A CA 1
ATOM 8433 C C . VAL A 1 1091 ? -15.384 24.725 9.541 1.00 97.75 1091 VAL A C 1
ATOM 8435 O O . VAL A 1 1091 ? -15.259 25.904 9.859 1.00 97.75 1091 VAL A O 1
ATOM 8438 N N . TYR A 1 1092 ? -14.516 23.786 9.931 1.00 97.94 1092 TYR A N 1
ATOM 8439 C CA . TYR A 1 1092 ? -13.302 24.081 10.700 1.00 97.94 1092 TYR A CA 1
ATOM 8440 C C . TYR A 1 1092 ? -12.344 24.984 9.898 1.00 97.94 1092 TYR A C 1
ATOM 8442 O O . TYR A 1 1092 ? -12.016 26.078 10.351 1.00 97.94 1092 TYR A O 1
ATOM 8450 N N . GLU A 1 1093 ? -11.987 24.588 8.673 1.00 97.62 1093 GLU A N 1
ATOM 8451 C CA . GLU A 1 1093 ? -11.100 25.345 7.775 1.00 97.62 1093 GLU A CA 1
ATOM 8452 C C . GLU A 1 1093 ? -11.678 26.722 7.421 1.00 97.62 1093 GLU A C 1
ATOM 8454 O O . GLU A 1 1093 ? -10.971 27.727 7.451 1.00 97.62 1093 GLU A O 1
ATOM 8459 N N . ALA A 1 1094 ? -12.986 26.807 7.158 1.00 96.75 1094 ALA A N 1
ATOM 8460 C CA . ALA A 1 1094 ? -13.687 28.064 6.906 1.00 96.75 1094 ALA A CA 1
ATOM 8461 C C . ALA A 1 1094 ? -13.541 29.051 8.073 1.00 96.75 1094 ALA A C 1
ATOM 8463 O O . ALA A 1 1094 ? -13.296 30.239 7.858 1.00 96.75 1094 ALA A O 1
ATOM 8464 N N . VAL A 1 1095 ? -13.666 28.567 9.312 1.00 96.25 1095 VAL A N 1
ATOM 8465 C CA . VAL A 1 1095 ? -13.484 29.392 10.509 1.00 96.25 1095 VAL A CA 1
ATOM 8466 C C . VAL A 1 1095 ? -12.008 29.756 10.702 1.00 96.25 1095 VAL A C 1
ATOM 8468 O O . VAL A 1 1095 ? -11.717 30.933 10.908 1.00 96.25 1095 VAL A O 1
ATOM 8471 N N . VAL A 1 1096 ? -11.072 28.806 10.585 1.00 95.19 1096 VAL A N 1
ATOM 8472 C CA . VAL A 1 1096 ? -9.626 29.065 10.742 1.00 95.19 1096 VAL A CA 1
ATOM 8473 C C . VAL A 1 1096 ? -9.127 30.092 9.723 1.00 95.19 1096 VAL A C 1
ATOM 8475 O O . VAL A 1 1096 ? -8.490 31.067 10.121 1.00 95.19 1096 VAL A O 1
ATOM 8478 N N . MET A 1 1097 ? -9.514 29.978 8.446 1.00 94.38 1097 MET A N 1
ATOM 8479 C CA . MET A 1 1097 ? -9.199 30.987 7.425 1.00 94.38 1097 MET A CA 1
ATOM 8480 C C . MET A 1 1097 ? -9.692 32.387 7.806 1.00 94.38 1097 MET A C 1
ATOM 8482 O O . MET A 1 1097 ? -9.016 33.369 7.512 1.00 94.38 1097 MET A O 1
ATOM 8486 N N . VAL A 1 1098 ? -10.850 32.508 8.467 1.00 95.00 1098 VAL A N 1
ATOM 8487 C CA . VAL A 1 1098 ? -11.341 33.803 8.959 1.00 95.00 1098 VAL A CA 1
ATOM 8488 C C . VAL A 1 1098 ? -10.491 34.318 10.126 1.00 95.00 1098 VAL A C 1
ATOM 8490 O O . VAL A 1 1098 ? -10.200 35.514 10.154 1.00 95.00 1098 VAL A O 1
ATOM 8493 N N . LEU A 1 1099 ? -10.047 33.452 11.045 1.00 93.12 1099 LEU A N 1
ATOM 8494 C CA . LEU A 1 1099 ? -9.169 33.837 12.161 1.00 93.12 1099 LEU A CA 1
ATOM 8495 C C . LEU A 1 1099 ? -7.791 34.323 11.683 1.00 93.12 1099 LEU A C 1
ATOM 8497 O O . LEU A 1 1099 ? -7.294 35.317 12.206 1.00 93.12 1099 LEU A O 1
ATOM 8501 N N . GLU A 1 1100 ? -7.202 33.662 10.684 1.00 91.50 1100 GLU A N 1
ATOM 8502 C CA . GLU A 1 1100 ? -5.928 34.062 10.060 1.00 91.50 1100 GLU A CA 1
ATOM 8503 C C . GLU A 1 1100 ? -6.044 35.324 9.183 1.00 91.50 1100 GLU A C 1
ATOM 8505 O O . GLU A 1 1100 ? -5.044 35.989 8.898 1.00 91.50 1100 GLU A O 1
ATOM 8510 N N . SER A 1 1101 ? -7.252 35.654 8.716 1.00 88.69 1101 SER A N 1
ATOM 8511 C CA . SER A 1 1101 ? -7.471 36.741 7.759 1.00 88.69 1101 SER A CA 1
ATOM 8512 C C . SER A 1 1101 ? -7.336 38.149 8.355 1.00 88.69 1101 SER A C 1
ATOM 8514 O O . SER A 1 1101 ? -7.327 38.365 9.568 1.00 88.69 1101 SER A O 1
ATOM 8516 N N . THR A 1 1102 ? -7.264 39.155 7.476 1.00 82.25 1102 THR A N 1
ATOM 8517 C CA . THR A 1 1102 ? -7.253 40.570 7.873 1.00 82.25 1102 THR A CA 1
ATOM 8518 C C . THR A 1 1102 ? -8.413 41.339 7.236 1.00 82.25 1102 THR A C 1
ATOM 8520 O O . THR A 1 1102 ? -8.598 41.331 6.021 1.00 82.25 1102 THR A O 1
ATOM 8523 N N . GLY A 1 1103 ? -9.187 42.036 8.075 1.00 81.62 1103 GLY A N 1
ATOM 8524 C CA . GLY A 1 1103 ? -10.374 42.803 7.677 1.00 81.62 1103 GLY A CA 1
ATOM 8525 C C . GLY A 1 1103 ? -11.696 42.043 7.848 1.00 81.62 1103 GLY A C 1
ATOM 8526 O O . GLY A 1 1103 ? -11.719 40.845 8.097 1.00 81.62 1103 GLY A O 1
ATOM 8527 N N . GLU A 1 1104 ? -12.819 42.757 7.726 1.00 86.94 1104 GLU A N 1
ATOM 8528 C CA . GLU A 1 1104 ? -14.165 42.194 7.953 1.00 86.94 1104 GLU A CA 1
ATOM 8529 C C . GLU A 1 1104 ? -14.710 41.412 6.736 1.00 86.94 1104 GLU A C 1
ATOM 8531 O O . GLU A 1 1104 ? -15.640 40.620 6.879 1.00 86.94 1104 GLU A O 1
ATOM 8536 N N . THR A 1 1105 ? -14.161 41.611 5.529 1.00 90.62 1105 THR A N 1
ATOM 8537 C CA . THR A 1 1105 ? -14.695 41.007 4.291 1.00 90.62 1105 THR A CA 1
ATOM 8538 C C . THR A 1 1105 ? -14.729 39.471 4.329 1.00 90.62 1105 THR A C 1
ATOM 8540 O O . THR A 1 1105 ? -15.789 38.919 4.026 1.00 90.62 1105 THR A O 1
ATOM 8543 N N . PRO A 1 1106 ? -13.659 38.759 4.747 1.00 92.25 1106 PRO A N 1
ATOM 8544 C CA . PRO A 1 1106 ? -13.684 37.298 4.838 1.00 92.25 1106 PRO A CA 1
ATOM 8545 C C . PRO A 1 1106 ? -14.691 36.800 5.878 1.00 92.25 1106 PRO A C 1
ATOM 8547 O O . PRO A 1 1106 ? -15.381 35.820 5.617 1.00 92.25 1106 PRO A O 1
ATOM 8550 N N . VAL A 1 1107 ? -14.848 37.515 7.003 1.00 92.00 1107 VAL A N 1
ATOM 8551 C CA . VAL A 1 1107 ? -15.858 37.218 8.036 1.00 92.00 1107 VAL A CA 1
ATOM 8552 C C . VAL A 1 1107 ? -17.253 37.192 7.404 1.00 92.00 1107 VAL A C 1
ATOM 8554 O O . VAL A 1 1107 ? -17.948 36.182 7.468 1.00 92.00 1107 VAL A O 1
ATOM 8557 N N . VAL A 1 1108 ? -17.648 38.279 6.731 1.00 93.38 1108 VAL A N 1
ATOM 8558 C CA . VAL A 1 1108 ? -18.986 38.417 6.129 1.00 93.38 1108 VAL A CA 1
ATOM 8559 C C . VAL A 1 1108 ? -19.200 37.423 4.982 1.00 93.38 1108 VAL A C 1
ATOM 8561 O O . VAL A 1 1108 ? -20.271 36.823 4.880 1.00 93.38 1108 VAL A O 1
ATOM 8564 N N . MET A 1 1109 ? -18.188 37.202 4.136 1.00 94.75 1109 MET A N 1
ATOM 8565 C CA . MET A 1 1109 ? -18.274 36.219 3.051 1.00 94.75 1109 MET A CA 1
ATOM 8566 C C . MET A 1 1109 ? -18.436 34.793 3.583 1.00 94.75 1109 MET A C 1
ATOM 8568 O O . MET A 1 1109 ? -19.250 34.043 3.042 1.00 94.75 1109 MET A O 1
ATOM 8572 N N . MET A 1 1110 ? -17.711 34.420 4.640 1.00 95.00 1110 MET A N 1
ATOM 8573 C CA . MET A 1 1110 ? -17.768 33.067 5.191 1.00 95.00 1110 MET A CA 1
ATOM 8574 C C . MET A 1 1110 ? -19.063 32.809 5.968 1.00 95.00 1110 MET A C 1
ATOM 8576 O O . MET A 1 1110 ? -19.654 31.745 5.803 1.00 95.00 1110 MET A O 1
ATOM 8580 N N . VAL A 1 1111 ? -19.579 33.794 6.719 1.00 96.06 1111 VAL A N 1
ATOM 8581 C CA . VAL A 1 1111 ? -20.924 33.716 7.329 1.00 96.06 1111 VAL A CA 1
ATOM 8582 C C . VAL A 1 1111 ? -21.987 33.489 6.249 1.00 96.06 1111 VAL A C 1
ATOM 8584 O O . VAL A 1 1111 ? -22.815 32.593 6.390 1.00 96.06 1111 VAL A O 1
ATOM 8587 N N . LYS A 1 1112 ? -21.928 34.234 5.133 1.00 95.88 1112 LYS A N 1
ATOM 8588 C CA . LYS A 1 1112 ? -22.838 34.057 3.987 1.00 95.88 1112 LYS A CA 1
ATOM 8589 C C . LYS A 1 1112 ? -22.759 32.640 3.397 1.00 95.88 1112 LYS A C 1
ATOM 8591 O O . LYS A 1 1112 ? -23.803 32.063 3.105 1.00 95.88 1112 LYS A O 1
ATOM 8596 N N . LEU A 1 1113 ? -21.558 32.076 3.232 1.00 97.12 1113 LEU A N 1
ATOM 8597 C CA . LEU A 1 1113 ? -21.392 30.709 2.721 1.00 97.12 1113 LEU A CA 1
ATOM 8598 C C . LEU A 1 1113 ? -21.959 29.675 3.700 1.00 97.12 1113 LEU A C 1
ATOM 8600 O O . LEU A 1 1113 ? -22.811 28.878 3.318 1.00 97.12 1113 LEU A O 1
ATOM 8604 N N . LEU A 1 1114 ? -21.535 29.714 4.967 1.00 97.19 1114 LEU A N 1
ATOM 8605 C CA . LEU A 1 1114 ? -21.984 28.773 5.998 1.00 97.19 1114 LEU A CA 1
ATOM 8606 C C . LEU A 1 1114 ? -23.506 28.827 6.200 1.00 97.19 1114 LEU A C 1
ATOM 8608 O O . LEU A 1 1114 ? -24.125 27.782 6.396 1.00 97.19 1114 LEU A O 1
ATOM 8612 N N . LYS A 1 1115 ? -24.119 30.014 6.074 1.00 95.38 1115 LYS A N 1
ATOM 8613 C CA . LYS A 1 1115 ? -25.576 30.185 6.073 1.00 95.38 1115 LYS A CA 1
ATOM 8614 C C . LYS A 1 1115 ? -26.245 29.414 4.938 1.00 95.38 1115 LYS A C 1
ATOM 8616 O O . LYS A 1 1115 ? -27.111 28.592 5.209 1.00 95.38 1115 LYS A O 1
ATOM 8621 N N . VAL A 1 1116 ? -25.834 29.632 3.688 1.00 95.75 1116 VAL A N 1
ATOM 8622 C CA . VAL A 1 1116 ? -26.465 28.968 2.532 1.00 95.75 1116 VAL A CA 1
ATOM 8623 C C . VAL A 1 1116 ? -26.208 27.456 2.549 1.00 95.75 1116 VAL A C 1
ATOM 8625 O O . VAL A 1 1116 ? -27.113 26.671 2.269 1.00 95.75 1116 VAL A O 1
ATOM 8628 N N . LEU A 1 1117 ? -25.019 27.017 2.971 1.00 96.19 1117 LEU A N 1
ATOM 8629 C CA . LEU A 1 1117 ? -24.702 25.598 3.170 1.00 96.19 1117 LEU A CA 1
ATOM 8630 C C . LEU A 1 1117 ? -25.592 24.922 4.231 1.00 96.19 1117 LEU A C 1
ATOM 8632 O O . LEU A 1 1117 ? -25.891 23.733 4.110 1.00 96.19 1117 LEU A O 1
ATOM 8636 N N . TRP A 1 1118 ? -26.031 25.667 5.248 1.00 93.88 1118 TRP A N 1
ATOM 8637 C CA . TRP A 1 1118 ? -26.993 25.214 6.255 1.00 93.88 1118 TRP A CA 1
ATOM 8638 C C . TRP A 1 1118 ? -28.443 25.260 5.742 1.00 93.88 1118 TRP A C 1
ATOM 8640 O O . TRP A 1 1118 ? -29.155 24.263 5.849 1.00 93.88 1118 TRP A O 1
ATOM 8650 N N . GLU A 1 1119 ? -28.872 26.364 5.123 1.00 94.19 1119 GLU A N 1
ATOM 8651 C CA . GLU A 1 1119 ? -30.235 26.548 4.594 1.00 94.19 1119 GLU A CA 1
ATOM 8652 C C . GLU A 1 1119 ? -30.576 25.561 3.462 1.00 94.19 1119 GLU A C 1
ATOM 8654 O O . GLU A 1 1119 ? -31.712 25.100 3.364 1.00 94.19 1119 GLU A O 1
ATOM 8659 N N . THR A 1 1120 ? -29.591 25.173 2.644 1.00 93.06 1120 THR A N 1
ATOM 8660 C CA . THR A 1 1120 ? -29.727 24.110 1.626 1.00 93.06 1120 THR A CA 1
ATOM 8661 C C . THR A 1 1120 ? -29.649 22.690 2.201 1.00 93.06 1120 THR A C 1
ATOM 8663 O O . THR A 1 1120 ? -29.848 21.720 1.469 1.00 93.06 1120 THR A O 1
ATOM 8666 N N . GLY A 1 1121 ? -29.335 22.537 3.492 1.00 91.88 1121 GLY A N 1
ATOM 8667 C CA . GLY A 1 1121 ? -29.130 21.247 4.156 1.00 91.88 1121 GLY A CA 1
ATOM 8668 C C . GLY A 1 1121 ? -27.854 20.498 3.744 1.00 91.88 1121 GLY A C 1
ATOM 8669 O O . GLY A 1 1121 ? -27.655 19.365 4.184 1.00 91.88 1121 GLY A O 1
ATOM 8670 N N . LEU A 1 1122 ? -26.987 21.104 2.921 1.00 93.69 1122 LEU A N 1
ATOM 8671 C CA . LEU A 1 1122 ? -25.758 20.485 2.411 1.00 93.69 1122 LEU A CA 1
ATOM 8672 C C . LEU A 1 1122 ? -24.707 20.277 3.517 1.00 93.69 1122 LEU A C 1
ATOM 8674 O O . LEU A 1 1122 ? -23.970 19.290 3.507 1.00 93.69 1122 LEU A O 1
ATOM 8678 N N . VAL A 1 1123 ? -24.670 21.161 4.515 1.00 96.69 1123 VAL A N 1
ATOM 8679 C CA . VAL A 1 1123 ? -23.951 20.963 5.780 1.00 96.69 1123 VAL A CA 1
ATOM 8680 C C . VAL A 1 1123 ? -24.981 20.768 6.887 1.00 96.69 1123 VAL A C 1
ATOM 8682 O O . VAL A 1 1123 ? -25.738 21.674 7.225 1.00 96.69 1123 VAL A O 1
ATOM 8685 N N . THR A 1 1124 ? -25.025 19.565 7.463 1.00 94.94 1124 THR A N 1
ATOM 8686 C CA . THR A 1 1124 ? -25.994 19.241 8.520 1.00 94.94 1124 THR A CA 1
ATOM 8687 C C . THR A 1 1124 ? -25.628 19.905 9.851 1.00 94.94 1124 THR A C 1
ATOM 8689 O O . THR A 1 1124 ? -24.464 20.210 10.111 1.00 94.94 1124 THR A O 1
ATOM 8692 N N . LEU A 1 1125 ? -26.612 20.067 10.742 1.00 92.88 1125 LEU A N 1
ATOM 8693 C CA . LEU A 1 1125 ? -26.416 20.705 12.051 1.00 92.88 1125 LEU A CA 1
ATOM 8694 C C . LEU A 1 1125 ? -25.346 20.007 12.913 1.00 92.88 1125 LEU A C 1
ATOM 8696 O O . LEU A 1 1125 ? -24.626 20.664 13.658 1.00 92.88 1125 LEU A O 1
ATOM 8700 N N . ASP A 1 1126 ? -25.223 18.682 12.798 1.00 94.31 1126 ASP A N 1
ATOM 8701 C CA . ASP A 1 1126 ? -24.159 17.897 13.437 1.00 94.31 1126 ASP A CA 1
ATOM 8702 C C . ASP A 1 1126 ? -22.770 18.304 12.923 1.00 94.31 1126 ASP A C 1
ATOM 8704 O O . ASP A 1 1126 ? -21.873 18.580 13.716 1.00 94.31 1126 ASP A O 1
ATOM 8708 N N . GLN A 1 1127 ? -22.610 18.409 11.603 1.00 96.75 1127 GLN A N 1
ATOM 8709 C CA . GLN A 1 1127 ? -21.347 18.782 10.965 1.00 96.75 1127 GLN A CA 1
ATOM 8710 C C . GLN A 1 1127 ? -20.972 20.241 11.257 1.00 96.75 1127 GLN A C 1
ATOM 8712 O O . GLN A 1 1127 ? -19.818 20.519 11.583 1.00 96.75 1127 GLN A O 1
ATOM 8717 N N . MET A 1 1128 ? -21.955 21.149 11.229 1.00 96.56 1128 MET A N 1
ATOM 8718 C CA . MET A 1 1128 ? -21.778 22.555 11.601 1.00 96.56 1128 MET A CA 1
ATOM 8719 C C . MET A 1 1128 ? -21.320 22.687 13.062 1.00 96.56 1128 MET A C 1
ATOM 8721 O O . MET A 1 1128 ? -20.286 23.292 13.334 1.00 96.56 1128 MET A O 1
ATOM 8725 N N . ASN A 1 1129 ? -22.030 22.050 14.005 1.00 94.75 1129 ASN A N 1
ATOM 8726 C CA . ASN A 1 1129 ? -21.666 22.079 15.425 1.00 94.75 1129 ASN A CA 1
ATOM 8727 C C . ASN A 1 1129 ? -20.254 21.513 15.672 1.00 94.75 1129 ASN A C 1
ATOM 8729 O O . ASN A 1 1129 ? -19.487 22.122 16.414 1.00 94.75 1129 ASN A O 1
ATOM 8733 N N . ARG A 1 1130 ? -19.892 20.384 15.041 1.00 96.69 1130 ARG A N 1
ATOM 8734 C CA . ARG A 1 1130 ? -18.562 19.758 15.189 1.00 96.69 1130 ARG A CA 1
ATOM 8735 C C . ARG A 1 1130 ? -17.424 20.633 14.666 1.00 96.69 1130 ARG A C 1
ATOM 8737 O O . ARG A 1 1130 ? -16.368 20.666 15.290 1.00 96.69 1130 ARG A O 1
ATOM 8744 N N . GLY A 1 1131 ? -17.626 21.331 13.545 1.00 97.38 1131 GLY A N 1
ATOM 8745 C CA . GLY A 1 1131 ? -16.611 22.221 12.975 1.00 97.38 1131 GLY A CA 1
ATOM 8746 C C . GLY A 1 1131 ? -16.244 23.359 13.929 1.00 97.38 1131 GLY A C 1
ATOM 8747 O O . GLY A 1 1131 ? -15.073 23.534 14.255 1.00 97.38 1131 GLY A O 1
ATOM 8748 N N . PHE A 1 1132 ? -17.249 24.060 14.464 1.00 97.00 1132 PHE A N 1
ATOM 8749 C CA . PHE A 1 1132 ? -17.037 25.096 15.483 1.00 97.00 1132 PHE A CA 1
ATOM 8750 C C . PHE A 1 1132 ? -16.474 24.534 16.799 1.00 97.00 1132 PHE A C 1
ATOM 8752 O O . PHE A 1 1132 ? -15.580 25.148 17.372 1.00 97.00 1132 PHE A O 1
ATOM 8759 N N . GLN A 1 1133 ? -16.944 23.369 17.267 1.00 96.38 1133 GLN A N 1
ATOM 8760 C CA . GLN A 1 1133 ? -16.440 22.747 18.503 1.00 96.38 1133 GLN A CA 1
ATOM 8761 C C . GLN A 1 1133 ? -14.937 22.453 18.442 1.00 96.38 1133 GLN A C 1
ATOM 8763 O O . GLN A 1 1133 ? -14.228 22.796 19.381 1.00 96.38 1133 GLN A O 1
ATOM 8768 N N . ARG A 1 1134 ? -14.430 21.931 17.318 1.00 97.50 1134 ARG A N 1
ATOM 8769 C CA . ARG A 1 1134 ? -12.983 21.736 17.126 1.00 97.50 1134 ARG A CA 1
ATOM 8770 C C . ARG A 1 1134 ? -12.198 23.037 17.232 1.00 97.50 1134 ARG A C 1
ATOM 8772 O O . ARG A 1 1134 ? -11.200 23.085 17.936 1.00 97.50 1134 ARG A O 1
ATOM 8779 N N . VAL A 1 1135 ? -12.679 24.112 16.601 1.00 96.69 1135 VAL A N 1
ATOM 8780 C CA . VAL A 1 1135 ? -12.035 25.429 16.732 1.00 96.69 1135 VAL A CA 1
ATOM 8781 C C . VAL A 1 1135 ? -12.070 25.923 18.178 1.00 96.69 1135 VAL A C 1
ATOM 8783 O O . VAL A 1 1135 ? -11.119 26.562 18.607 1.00 96.69 1135 VAL A O 1
ATOM 8786 N N . TYR A 1 1136 ? -13.126 25.636 18.947 1.00 96.06 1136 TYR A N 1
ATOM 8787 C CA . TYR A 1 1136 ? -13.194 26.007 20.365 1.00 96.06 1136 TYR A CA 1
ATOM 8788 C C . TYR A 1 1136 ? -12.175 25.234 21.215 1.00 96.06 1136 TYR A C 1
ATOM 8790 O O . TYR A 1 1136 ? -11.528 25.839 22.070 1.00 96.06 1136 TYR A O 1
ATOM 8798 N N . ASP A 1 1137 ? -12.021 23.931 20.970 1.00 95.12 1137 ASP A N 1
ATOM 8799 C CA . ASP A 1 1137 ? -11.066 23.067 21.674 1.00 95.12 1137 ASP A CA 1
ATOM 8800 C C . ASP A 1 1137 ? -9.606 23.432 21.318 1.00 95.12 1137 ASP A C 1
ATOM 8802 O O . ASP A 1 1137 ? -8.746 23.501 22.196 1.00 95.12 1137 ASP A O 1
ATOM 8806 N N . GLU A 1 1138 ? -9.336 23.741 20.045 1.00 95.38 1138 GLU A N 1
ATOM 8807 C CA . GLU A 1 1138 ? -8.003 24.066 19.505 1.00 95.38 1138 GLU A CA 1
ATOM 8808 C C . GLU A 1 1138 ? -7.647 25.573 19.610 1.00 95.38 1138 GLU A C 1
ATOM 8810 O O . GLU A 1 1138 ? -6.509 25.972 19.347 1.00 95.38 1138 GLU A O 1
ATOM 8815 N N . LEU A 1 1139 ? -8.574 26.435 20.066 1.00 93.00 1139 LEU A N 1
ATOM 8816 C CA . LEU A 1 1139 ? -8.396 27.900 20.150 1.00 93.00 1139 LEU A CA 1
ATOM 8817 C C . LEU A 1 1139 ? -7.180 28.329 20.982 1.00 93.00 1139 LEU A C 1
ATOM 8819 O O . LEU A 1 1139 ? -6.614 29.401 20.749 1.00 93.00 1139 LEU A O 1
ATOM 8823 N N . GLY A 1 1140 ? -6.794 27.517 21.970 1.00 88.94 1140 GLY A N 1
ATOM 8824 C CA . GLY A 1 1140 ? -5.603 27.749 22.784 1.00 88.94 1140 GLY A CA 1
ATOM 8825 C C . GLY A 1 1140 ? -4.346 27.843 21.921 1.00 88.94 1140 GLY A C 1
ATOM 8826 O O . GLY A 1 1140 ? -3.645 28.856 21.983 1.00 88.94 1140 GLY A O 1
ATOM 8827 N N . ASP A 1 1141 ? -4.135 26.846 21.064 1.00 91.38 1141 ASP A N 1
ATOM 8828 C CA . ASP A 1 1141 ? -2.959 26.739 20.202 1.00 91.38 1141 ASP A CA 1
ATOM 8829 C C . ASP A 1 1141 ? -3.055 27.704 19.011 1.00 91.38 1141 ASP A C 1
ATOM 8831 O O . ASP A 1 1141 ? -2.110 28.449 18.759 1.00 91.38 1141 ASP A O 1
ATOM 8835 N N . ILE A 1 1142 ? -4.233 27.837 18.382 1.00 91.19 1142 ILE A N 1
ATOM 8836 C CA . ILE A 1 1142 ? -4.487 28.842 17.324 1.00 91.19 1142 ILE A CA 1
ATOM 8837 C C . ILE A 1 1142 ? -4.164 30.269 17.819 1.00 91.19 1142 ILE A C 1
ATOM 8839 O O . ILE A 1 1142 ? -3.710 31.124 17.056 1.00 91.19 1142 ILE A O 1
ATOM 8843 N N . SER A 1 1143 ? -4.355 30.553 19.114 1.00 91.06 1143 SER A N 1
ATOM 8844 C CA . SER A 1 1143 ? -4.049 31.870 19.690 1.00 91.06 1143 SER A CA 1
ATOM 8845 C C . SER A 1 1143 ? -2.558 32.164 19.913 1.00 91.06 1143 SER A C 1
ATOM 8847 O O . SER A 1 1143 ? -2.220 33.309 20.233 1.00 91.06 1143 SER A O 1
ATOM 8849 N N . LEU A 1 1144 ? -1.676 31.171 19.735 1.00 90.62 1144 LEU A N 1
ATOM 8850 C CA . LEU A 1 1144 ? -0.221 31.350 19.735 1.00 90.62 1144 LEU A CA 1
ATOM 8851 C C . LEU A 1 1144 ? 0.238 32.024 18.435 1.00 90.62 1144 LEU A C 1
ATOM 8853 O O . LEU A 1 1144 ? 0.983 33.004 18.489 1.00 90.62 1144 LEU A O 1
ATOM 8857 N N . ASP A 1 1145 ? -0.267 31.546 17.295 1.00 90.25 1145 ASP A N 1
ATOM 8858 C CA . ASP A 1 1145 ? 0.036 32.086 15.964 1.00 90.25 1145 ASP A CA 1
ATOM 8859 C C . ASP A 1 1145 ? -0.815 33.323 15.626 1.00 90.25 1145 ASP A C 1
ATOM 8861 O O . ASP A 1 1145 ? -0.334 34.260 14.985 1.00 90.25 1145 ASP A O 1
ATOM 8865 N N . VAL A 1 1146 ? -2.061 33.384 16.119 1.00 90.31 1146 VAL A N 1
ATOM 8866 C CA . VAL A 1 1146 ? -2.993 34.504 15.903 1.00 90.31 1146 VAL A CA 1
ATOM 8867 C C . VAL A 1 1146 ? -3.394 35.157 17.245 1.00 90.31 1146 VAL A C 1
ATOM 8869 O O . VAL A 1 1146 ? -4.432 34.825 17.829 1.00 90.31 1146 VAL A O 1
ATOM 8872 N N . PRO A 1 1147 ? -2.658 36.179 17.740 1.00 87.81 1147 PRO A N 1
ATOM 8873 C CA . PRO A 1 1147 ? -2.897 36.801 19.057 1.00 87.81 1147 PRO A CA 1
ATOM 8874 C C . PRO A 1 1147 ? -4.267 37.479 19.265 1.00 87.81 1147 PRO A C 1
ATOM 8876 O O . PRO A 1 1147 ? -4.605 37.880 20.389 1.00 87.81 1147 PRO A O 1
ATOM 8879 N N . LEU A 1 1148 ? -5.045 37.647 18.189 1.00 88.50 1148 LEU A N 1
ATOM 8880 C CA . LEU A 1 1148 ? -6.405 38.196 18.191 1.00 88.50 1148 LEU A CA 1
ATOM 8881 C C . LEU A 1 1148 ? -7.505 37.135 17.998 1.00 88.50 1148 LEU A C 1
ATOM 8883 O O . LEU A 1 1148 ? -8.675 37.506 18.084 1.00 88.50 1148 LEU A O 1
ATOM 8887 N N . ALA A 1 1149 ? -7.163 35.851 17.809 1.00 91.06 1149 ALA A N 1
ATOM 8888 C CA . ALA A 1 1149 ? -8.089 34.775 17.432 1.00 91.06 1149 ALA A CA 1
ATOM 8889 C C . ALA A 1 1149 ? -9.382 34.767 18.256 1.00 91.06 1149 ALA A C 1
ATOM 8891 O O . ALA A 1 1149 ? -10.465 34.815 17.688 1.00 91.06 1149 ALA A O 1
ATOM 8892 N N . HIS A 1 1150 ? -9.281 34.829 19.588 1.00 90.81 1150 HIS A N 1
ATOM 8893 C CA . HIS A 1 1150 ? -10.444 34.850 20.484 1.00 90.81 1150 HIS A CA 1
ATOM 8894 C C . HIS A 1 1150 ? -11.443 35.976 20.145 1.00 90.81 1150 HIS A C 1
ATOM 8896 O O . HIS A 1 1150 ? -12.644 35.746 20.139 1.00 90.81 1150 HIS A O 1
ATOM 8902 N N . ARG A 1 1151 ? -10.965 37.187 19.816 1.00 89.56 1151 ARG A N 1
ATOM 8903 C CA . ARG A 1 1151 ? -11.831 38.335 19.486 1.00 89.56 1151 ARG A CA 1
ATOM 8904 C C . ARG A 1 1151 ? -12.470 38.190 18.102 1.00 89.56 1151 ARG A C 1
ATOM 8906 O O . ARG A 1 1151 ? -13.601 38.629 17.908 1.00 89.56 1151 ARG A O 1
ATOM 8913 N N . ILE A 1 1152 ? -11.736 37.627 17.140 1.00 91.56 1152 ILE A N 1
ATOM 8914 C CA . ILE A 1 1152 ? -12.244 37.388 15.782 1.00 91.56 1152 ILE A CA 1
ATOM 8915 C C . ILE A 1 1152 ? -13.282 36.255 15.823 1.00 91.56 1152 ILE A C 1
ATOM 8917 O O . ILE A 1 1152 ? -14.343 36.386 15.220 1.00 91.56 1152 ILE A O 1
ATOM 8921 N N . LEU A 1 1153 ? -13.033 35.210 16.620 1.00 93.88 1153 LEU A N 1
ATOM 8922 C CA . LEU A 1 1153 ? -13.966 34.113 16.863 1.00 93.88 1153 LEU A CA 1
ATOM 8923 C C . LEU A 1 1153 ? -15.237 34.589 17.575 1.00 93.88 1153 LEU A C 1
ATOM 8925 O O . LEU A 1 1153 ? -16.318 34.341 17.059 1.00 93.88 1153 LEU A O 1
ATOM 8929 N N . GLU A 1 1154 ? -15.124 35.319 18.695 1.00 92.19 1154 GLU A N 1
ATOM 8930 C CA . GLU A 1 1154 ? -16.271 35.928 19.397 1.00 92.19 1154 GLU A CA 1
ATOM 8931 C C . GLU A 1 1154 ? -17.157 36.714 18.404 1.00 92.19 1154 GLU A C 1
ATOM 8933 O O . GLU A 1 1154 ? -18.375 36.533 18.369 1.00 92.19 1154 GLU A O 1
ATOM 8938 N N . ARG A 1 1155 ? -16.543 37.521 17.522 1.00 91.19 1155 ARG A N 1
ATOM 8939 C CA . ARG A 1 1155 ? -17.249 38.303 16.493 1.00 91.19 1155 ARG A CA 1
ATOM 8940 C C . ARG A 1 1155 ? -17.895 37.441 15.402 1.00 91.19 1155 ARG A C 1
ATOM 8942 O O . ARG A 1 1155 ? -19.029 37.721 15.018 1.00 91.19 1155 ARG A O 1
ATOM 8949 N N . LEU A 1 1156 ? -17.195 36.427 14.895 1.00 94.44 1156 LEU A N 1
ATOM 8950 C CA . LEU A 1 1156 ? -17.700 35.507 13.871 1.00 94.44 1156 LEU A CA 1
ATOM 8951 C C . LEU A 1 1156 ? -18.865 34.659 14.398 1.00 94.44 1156 LEU A C 1
ATOM 8953 O O . LEU A 1 1156 ? -19.850 34.464 13.691 1.00 94.44 1156 LEU A O 1
ATOM 8957 N N . VAL A 1 1157 ? -18.763 34.179 15.637 1.00 95.62 1157 VAL A N 1
ATOM 8958 C CA . VAL A 1 1157 ? -19.772 33.346 16.299 1.00 95.62 1157 VAL A CA 1
ATOM 8959 C C . VAL A 1 1157 ? -21.040 34.151 16.594 1.00 95.62 1157 VAL A C 1
ATOM 8961 O O . VAL A 1 1157 ? -22.133 33.660 16.313 1.00 95.62 1157 VAL A O 1
ATOM 8964 N N . ASP A 1 1158 ? -20.927 35.396 17.074 1.00 94.00 1158 ASP A N 1
ATOM 8965 C CA . ASP A 1 1158 ? -22.097 36.272 17.229 1.00 94.00 1158 ASP A CA 1
ATOM 8966 C C . ASP A 1 1158 ? -22.769 36.568 15.873 1.00 94.00 1158 ASP A C 1
ATOM 8968 O O . ASP A 1 1158 ? -23.986 36.443 15.772 1.00 94.00 1158 ASP A O 1
ATOM 8972 N N . LEU A 1 1159 ? -22.007 36.841 14.802 1.00 94.25 1159 LEU A N 1
ATOM 8973 C CA . LEU A 1 1159 ? -22.567 37.027 13.451 1.00 94.25 1159 LEU A CA 1
ATOM 8974 C C . LEU A 1 1159 ? -23.245 35.755 12.904 1.00 94.25 1159 LEU A C 1
ATOM 8976 O O . LEU A 1 1159 ? -24.332 35.831 12.336 1.00 94.25 1159 LEU A O 1
ATOM 8980 N N . CYS A 1 1160 ? -22.647 34.576 13.103 1.00 95.62 1160 CYS A N 1
ATOM 8981 C CA . CYS A 1 1160 ? -23.264 33.295 12.736 1.00 95.62 1160 CYS A CA 1
ATOM 8982 C C . CYS A 1 1160 ? -24.563 33.030 13.513 1.00 95.62 1160 CYS A C 1
ATOM 8984 O O . CYS A 1 1160 ? -25.454 32.347 13.006 1.00 95.62 1160 CYS A O 1
ATOM 8986 N N . PHE A 1 1161 ? -24.683 33.541 14.740 1.00 95.44 1161 PHE A N 1
ATOM 8987 C CA . PHE A 1 1161 ? -25.900 33.432 15.539 1.00 95.44 1161 PHE A CA 1
ATOM 8988 C C . PHE A 1 1161 ? -26.969 34.454 15.115 1.00 95.44 1161 PHE A C 1
ATOM 8990 O O . PHE A 1 1161 ? -28.133 34.079 14.985 1.00 95.44 1161 PHE A O 1
ATOM 8997 N N . GLU A 1 1162 ? -26.582 35.702 14.828 1.00 94.44 1162 GLU A N 1
ATOM 8998 C CA . GLU A 1 1162 ? -27.462 36.742 14.264 1.00 94.44 1162 GLU A CA 1
ATOM 8999 C C . GLU A 1 1162 ? -28.069 36.307 12.914 1.00 94.44 1162 GLU A C 1
ATOM 9001 O O . GLU A 1 1162 ? -29.264 36.490 12.686 1.00 94.44 1162 GLU A O 1
ATOM 9006 N N . GLU A 1 1163 ? -27.278 35.657 12.055 1.00 92.12 1163 GLU A N 1
ATOM 9007 C CA . GLU A 1 1163 ? -27.706 35.131 10.749 1.00 92.12 1163 GLU A CA 1
ATOM 9008 C C . GLU A 1 1163 ? -28.382 33.741 10.806 1.00 92.12 1163 GLU A C 1
ATOM 9010 O O . GLU A 1 1163 ? -28.779 33.206 9.769 1.00 92.12 1163 GLU A O 1
ATOM 9015 N N . GLY A 1 1164 ? -28.547 33.148 11.997 1.00 89.88 1164 GLY A N 1
ATOM 9016 C CA . GLY A 1 1164 ? -29.272 31.881 12.199 1.00 89.88 1164 GLY A CA 1
ATOM 9017 C C . GLY A 1 1164 ? -28.532 30.602 11.775 1.00 89.88 1164 GLY A C 1
ATOM 9018 O O . GLY A 1 1164 ? -29.148 29.538 11.682 1.00 89.88 1164 GLY A O 1
ATOM 9019 N N . VAL A 1 1165 ? -27.221 30.689 11.534 1.00 92.00 1165 VAL A N 1
ATOM 9020 C CA . VAL A 1 1165 ? -26.347 29.588 11.081 1.00 92.00 1165 VAL A CA 1
ATOM 9021 C C . VAL A 1 1165 ? -26.065 28.578 12.197 1.00 92.00 1165 VAL A C 1
ATOM 9023 O O . VAL A 1 1165 ? -25.913 27.385 11.941 1.00 92.00 1165 VAL A O 1
ATOM 9026 N N . ILE A 1 1166 ? -25.990 29.046 13.447 1.00 93.69 1166 ILE A N 1
ATOM 9027 C CA . ILE A 1 1166 ? -25.636 28.224 14.612 1.00 93.69 1166 ILE A CA 1
ATOM 9028 C C . ILE A 1 1166 ? -26.664 28.326 15.740 1.00 93.69 1166 ILE A C 1
ATOM 9030 O O . ILE A 1 1166 ? -27.373 29.319 15.896 1.00 93.69 1166 ILE A O 1
ATOM 9034 N N . THR A 1 1167 ? -26.729 27.289 16.579 1.00 92.56 1167 THR A N 1
ATOM 9035 C CA . THR A 1 1167 ? -27.627 27.291 17.742 1.00 92.56 1167 THR A CA 1
ATOM 9036 C C . THR A 1 1167 ? -27.137 28.235 18.840 1.00 92.56 1167 THR A C 1
ATOM 9038 O O . THR A 1 1167 ? -25.932 28.390 19.053 1.00 92.56 1167 THR A O 1
ATOM 9041 N N . LYS A 1 1168 ? -28.073 28.775 19.637 1.00 91.38 1168 LYS A N 1
ATOM 9042 C CA . LYS A 1 1168 ? -27.740 29.527 20.859 1.00 91.38 1168 LYS A CA 1
ATOM 9043 C C . LYS A 1 1168 ? -26.798 28.742 21.782 1.00 91.38 1168 LYS A C 1
ATOM 9045 O O . LYS A 1 1168 ? -25.888 29.326 22.353 1.00 91.38 1168 LYS A O 1
ATOM 9050 N N . GLN A 1 1169 ? -26.995 27.426 21.909 1.00 91.56 1169 GLN A N 1
ATOM 9051 C CA . GLN A 1 1169 ? -26.146 26.578 22.747 1.00 91.56 1169 GLN A CA 1
ATOM 9052 C C . GLN A 1 1169 ? -24.689 26.574 22.262 1.00 91.56 1169 GLN A C 1
ATOM 9054 O O . GLN A 1 1169 ? -23.794 26.708 23.087 1.00 91.56 1169 GLN A O 1
ATOM 9059 N N . LEU A 1 1170 ? -24.454 26.465 20.949 1.00 92.19 1170 LEU A N 1
ATOM 9060 C CA . LEU A 1 1170 ? -23.107 26.503 20.366 1.00 92.19 1170 LEU A CA 1
ATOM 9061 C C . LEU A 1 1170 ? -22.451 27.883 20.530 1.00 92.19 1170 LEU A C 1
ATOM 9063 O O . LEU A 1 1170 ? -21.258 27.978 20.821 1.00 92.19 1170 LEU A O 1
ATOM 9067 N N . ARG A 1 1171 ? -23.240 28.953 20.385 1.00 94.38 1171 ARG A N 1
ATOM 9068 C CA . ARG A 1 1171 ? -22.799 30.336 20.602 1.00 94.38 1171 ARG A CA 1
ATOM 9069 C C . ARG A 1 1171 ? -22.405 30.585 22.061 1.00 94.38 1171 ARG A C 1
ATOM 9071 O O . ARG A 1 1171 ? -21.319 31.088 22.324 1.00 94.38 1171 ARG A O 1
ATOM 9078 N N . ASP A 1 1172 ? -23.242 30.173 23.012 1.00 91.88 1172 ASP A N 1
ATOM 9079 C CA . ASP A 1 1172 ? -22.997 30.357 24.449 1.00 91.88 1172 ASP A CA 1
ATOM 9080 C C . ASP A 1 1172 ? -21.863 29.451 24.995 1.00 91.88 1172 ASP A C 1
ATOM 9082 O O . ASP A 1 1172 ? -21.398 29.669 26.113 1.00 91.88 1172 ASP A O 1
ATOM 9086 N N . THR A 1 1173 ? -21.375 28.472 24.215 1.00 92.94 1173 THR A N 1
ATOM 9087 C CA . THR A 1 1173 ? -20.158 27.683 24.520 1.00 92.94 1173 THR A CA 1
ATOM 9088 C C . THR A 1 1173 ? -18.846 28.261 23.968 1.00 92.94 1173 THR A C 1
ATOM 9090 O O . THR A 1 1173 ? -17.796 27.671 24.206 1.00 92.94 1173 THR A O 1
ATOM 9093 N N . CYS A 1 1174 ? -18.865 29.390 23.249 1.00 92.50 1174 CYS A N 1
ATOM 9094 C CA . CYS A 1 1174 ? -17.650 29.992 22.684 1.00 92.50 1174 CYS A CA 1
ATOM 9095 C C . CYS A 1 1174 ? -16.638 30.399 23.787 1.00 92.50 1174 CYS A C 1
ATOM 9097 O O . CYS A 1 1174 ? -17.019 31.136 24.705 1.00 92.50 1174 CYS A O 1
ATOM 9099 N N . PRO A 1 1175 ? -15.352 29.988 23.725 1.00 88.81 1175 PRO A N 1
ATOM 9100 C CA . PRO A 1 1175 ? -14.384 30.298 24.780 1.00 88.81 1175 PRO A CA 1
ATOM 9101 C C . PRO A 1 1175 ? -13.980 31.783 24.800 1.00 88.81 1175 PRO A C 1
ATOM 9103 O O . PRO A 1 1175 ? -13.155 32.245 24.013 1.00 88.81 1175 PRO A O 1
ATOM 9106 N N . ALA A 1 1176 ? -14.541 32.543 25.741 1.00 77.75 1176 ALA A N 1
ATOM 9107 C CA . ALA A 1 1176 ? -14.201 33.952 25.928 1.00 77.75 1176 ALA A CA 1
ATOM 9108 C C . ALA A 1 1176 ? -12.801 34.130 26.543 1.00 77.75 1176 ALA A C 1
ATOM 9110 O O . ALA A 1 1176 ? -12.433 33.439 27.501 1.00 77.75 1176 ALA A O 1
ATOM 9111 N N . ARG A 1 1177 ? -12.020 35.113 26.065 1.00 70.50 1177 ARG A N 1
ATOM 9112 C CA . ARG A 1 1177 ? -10.653 35.343 26.580 1.00 70.50 1177 ARG A CA 1
ATOM 9113 C C . ARG A 1 1177 ? -10.673 35.774 28.050 1.00 70.50 1177 ARG A C 1
ATOM 9115 O O . ARG A 1 1177 ? -10.939 36.935 28.374 1.00 70.50 1177 ARG A O 1
ATOM 9122 N N . GLY A 1 1178 ? -10.299 34.858 28.944 1.00 55.00 1178 GLY A N 1
ATOM 9123 C CA . GLY A 1 1178 ? -10.223 35.097 30.385 1.00 55.00 1178 GLY A CA 1
ATOM 9124 C C . GLY A 1 1178 ? -9.374 36.325 30.731 1.00 55.00 1178 GLY A C 1
ATOM 9125 O O . GLY A 1 1178 ? -8.144 36.299 30.639 1.00 55.00 1178 GLY A O 1
ATOM 9126 N N . ARG A 1 1179 ? -10.026 37.416 31.160 1.00 48.44 1179 ARG A N 1
ATOM 9127 C CA . ARG A 1 1179 ? -9.346 38.637 31.614 1.00 48.44 1179 ARG A CA 1
ATOM 9128 C C . ARG A 1 1179 ? -8.562 38.337 32.893 1.00 48.44 1179 ARG A C 1
ATOM 9130 O O . ARG A 1 1179 ? -9.111 38.443 33.989 1.00 48.44 1179 ARG A O 1
ATOM 9137 N N . LYS A 1 1180 ? -7.266 38.024 32.762 1.00 42.03 1180 LYS A N 1
ATOM 9138 C CA . LYS A 1 1180 ? -6.317 38.054 33.884 1.00 42.03 1180 LYS A CA 1
ATOM 9139 C C . LYS A 1 1180 ? -6.355 39.452 34.505 1.00 42.03 1180 LYS A C 1
ATOM 9141 O O . LYS A 1 1180 ? -5.740 40.384 33.990 1.00 42.03 1180 LYS A O 1
ATOM 9146 N N . ARG A 1 1181 ? -7.087 39.600 35.613 1.00 41.56 1181 ARG A N 1
ATOM 9147 C CA . ARG A 1 1181 ? -6.922 40.744 36.509 1.00 41.56 1181 ARG A CA 1
ATOM 9148 C C . ARG A 1 1181 ? -5.492 40.671 37.028 1.00 41.56 1181 ARG A C 1
ATOM 9150 O O . ARG A 1 1181 ? -5.181 39.787 37.821 1.00 41.56 1181 ARG A O 1
ATOM 9157 N N . PHE A 1 1182 ? -4.638 41.587 36.584 1.00 36.09 1182 PHE A N 1
ATOM 9158 C CA . PHE A 1 1182 ? -3.429 41.898 37.333 1.00 36.09 1182 PHE A CA 1
ATOM 9159 C C . PHE A 1 1182 ? -3.885 42.461 38.678 1.00 36.09 1182 PHE A C 1
ATOM 9161 O O . PHE A 1 1182 ? -4.332 43.603 38.762 1.00 36.09 1182 PHE A O 1
ATOM 9168 N N . VAL A 1 1183 ? -3.843 41.624 39.712 1.00 37.59 1183 VAL A N 1
ATOM 9169 C CA . VAL A 1 1183 ? -3.946 42.083 41.093 1.00 37.59 1183 VAL A CA 1
ATOM 9170 C C . VAL A 1 1183 ? -2.600 42.715 41.411 1.00 37.59 1183 VAL A C 1
ATOM 9172 O O . VAL A 1 1183 ? -1.638 42.019 41.720 1.00 37.59 1183 VAL A O 1
ATOM 9175 N N . SER A 1 1184 ? -2.518 44.033 41.258 1.00 41.72 1184 SER A N 1
ATOM 9176 C CA . SER A 1 1184 ? -1.423 44.808 41.825 1.00 41.72 1184 SER A CA 1
ATOM 9177 C C . SER A 1 1184 ? -1.517 44.717 43.344 1.00 41.72 1184 SER A C 1
ATOM 9179 O O . SER A 1 1184 ? -2.494 45.188 43.933 1.00 41.72 1184 SER A O 1
ATOM 9181 N N . GLU A 1 1185 ? -0.520 44.106 43.980 1.00 45.59 1185 GLU A N 1
ATOM 9182 C CA . GLU A 1 1185 ? -0.347 44.232 45.423 1.00 45.59 1185 GLU A CA 1
ATOM 9183 C C . GLU A 1 1185 ? -0.151 45.715 45.762 1.00 45.59 1185 GLU A C 1
ATOM 9185 O O . GLU A 1 1185 ? 0.721 46.375 45.200 1.00 45.59 1185 GLU A O 1
ATOM 9190 N N . GLY A 1 1186 ? -0.988 46.238 46.659 1.00 48.22 1186 GLY A N 1
ATOM 9191 C CA . GLY A 1 1186 ? -0.980 47.650 47.031 1.00 48.22 1186 GLY A CA 1
ATOM 9192 C C . GLY A 1 1186 ? -1.828 48.549 46.126 1.00 48.22 1186 GLY A C 1
ATOM 9193 O O . GLY A 1 1186 ? -1.299 49.311 45.327 1.00 48.22 1186 GLY A O 1
ATOM 9194 N N . ASP A 1 1187 ? -3.136 48.584 46.385 1.00 39.00 1187 ASP A N 1
ATOM 9195 C CA . ASP A 1 1187 ? -3.638 49.773 47.085 1.00 39.00 1187 ASP A CA 1
ATOM 9196 C C . ASP A 1 1187 ? -4.799 49.425 48.038 1.00 39.00 1187 ASP A C 1
ATOM 9198 O O . ASP A 1 1187 ? -5.436 48.373 47.920 1.00 39.00 1187 ASP A O 1
ATOM 9202 N N . GLY A 1 1188 ? -5.027 50.276 49.038 1.00 47.28 1188 GLY A N 1
ATOM 9203 C CA . GLY A 1 1188 ? -5.993 50.050 50.113 1.00 47.28 1188 GLY A CA 1
ATOM 9204 C C . GLY A 1 1188 ? -7.446 50.105 49.634 1.00 47.28 1188 GLY A C 1
ATOM 9205 O O . GLY A 1 1188 ? -7.843 51.003 48.895 1.00 47.28 1188 GLY A O 1
ATOM 9206 N N . GLY A 1 1189 ? -8.271 49.157 50.087 1.00 46.72 1189 GLY A N 1
ATOM 9207 C CA . GLY A 1 1189 ? -9.647 49.009 49.612 1.00 46.72 1189 GLY A CA 1
ATOM 9208 C C . GLY A 1 1189 ? -10.555 50.210 49.904 1.00 46.72 1189 GLY A C 1
ATOM 9209 O O . GLY A 1 1189 ? -11.078 50.343 51.009 1.00 46.72 1189 GLY A O 1
ATOM 9210 N N . GLN A 1 1190 ? -10.844 51.011 48.876 1.00 37.62 1190 GLN A N 1
ATOM 9211 C CA . GLN A 1 1190 ? -12.055 51.828 48.795 1.00 37.62 1190 GLN A CA 1
ATOM 9212 C C . GLN A 1 1190 ? -12.764 51.592 47.462 1.00 37.62 1190 GLN A C 1
ATOM 9214 O O . GLN A 1 1190 ? -12.192 51.776 46.389 1.00 37.62 1190 GLN A O 1
ATOM 9219 N N . ILE A 1 1191 ? -14.040 51.213 47.539 1.00 42.34 1191 ILE A N 1
ATOM 9220 C CA . ILE A 1 1191 ? -14.933 51.177 46.381 1.00 42.34 1191 ILE A CA 1
ATOM 9221 C C . ILE A 1 1191 ? -15.252 52.625 45.997 1.00 42.34 1191 ILE A C 1
ATOM 9223 O O . ILE A 1 1191 ? -15.670 53.411 46.848 1.00 42.34 1191 ILE A O 1
ATOM 9227 N N . LYS A 1 1192 ? -15.095 52.967 44.716 1.00 37.44 1192 LYS A N 1
ATOM 9228 C CA . LYS A 1 1192 ? -15.736 54.145 44.119 1.00 37.44 1192 LYS A CA 1
ATOM 9229 C C . LYS A 1 1192 ? -16.874 53.706 43.200 1.00 37.44 1192 LYS A C 1
ATOM 9231 O O . LYS A 1 1192 ? -16.862 52.582 42.700 1.00 37.44 1192 LYS A O 1
ATOM 9236 N N . GLN A 1 1193 ? -17.870 54.584 43.131 1.00 36.00 1193 GLN A N 1
ATOM 9237 C CA . GLN A 1 1193 ? -19.204 54.378 42.561 1.00 36.00 1193 GLN A CA 1
ATOM 9238 C C . GLN A 1 1193 ? -19.179 54.332 41.031 1.00 36.00 1193 GLN A C 1
ATOM 9240 O O . GLN A 1 1193 ? -18.333 55.050 40.453 1.00 36.00 1193 GLN A O 1
#

Foldseek 3Di:
DVPDPVVVVVVVCVVVVVVVVVVVVVVVVQVVLVVVLVVLLVVLLVLLVDFLVVDDLVVLLVSLVVLVVSQVVVVVVVVVVVVPDDDDDPPDPPPDPDDPDDDRDHDDLVNSLLSSLLNLLLVLLVVLLVVLVVVLPDPDFDDDPLLPDDQLQPDDPPPPPDDDDDDDDDDDDDDDASLVSLVVSQVSVCSSLLSSLLSSLQSDPCVLCVLVVPDDDDDDDDDDDDDDDDDDDDDDDDDPDDDDDDDDDDDDGDSDDVSSSVSSVSSVVVSLLSNLLSNLVSNCVLQVLDDDDDDPDDDDPHCALRSLQVSLNSLSVSLSVHPHDVSNSQSSLLSSLSSLLVSLCVQLVVLVVVLVVCLVVWPLDFDDDDPDFTGTPSLVSLLSNQSSLLSSLVNLQDPPPPLPDPDRDRDLVSLLVSLVSLLVSLVCLLVSLVVQLVVCLVVVVQLSNCNSLFPSLVSSLVSLVVSLVSLCRSPPDDPDDDPVRDDDDNDPSSVVSSVSSVVSSVSSVVCSVCSLVVVLVSLLVVLLVLCVVQPDQPCLQVDDDDPDFPPAADPSLLVSCCSQVVSNLVSLLRGDPVSNQSNLLSNVLSNLVSVLCNCLVSLRAHELNSLRNVVNSVCVNLCSLVDPVSNDDPVSSVSSCPHVSVVVVVLLSVLQNPADDDDDDDDDDDDPVPPPDDPPDDDDDDDDDDDDDDDDPPPPPVVVPPPDDDDDDDDPPPPDDDDDDDDDDDDDPSSVSSNSNYDDDDDDDDDDDDDDDDDDDDDDDDDDDDDDDDDDPVRVVVVVVVVVVVVVVVVPPDDDDDDDDDDDDDDDDDDDDDDDDDDDDDDDDDDDDDDDPDDDPPDDDDPPDDGDPPDDDDDDDDDPPPPPDDPVPDDPPDPDDDDDADDDVRCCVQLVVVLVVCLVPLDLVVVLVSLVVHRNDPNLLVNLLSQVLCCLLHALSSLLSSLVSLLVCDPRPDHLVSPLVNLVVCLVCVVVSCVNHVCSLLSSLLSLLSCCLSVSHPVCSLVVPVPPDPDPSSVSSSVNNVVSCVVCVDSVVSSQSSHQADPPHDPVSLLVLLLVLLVVCLVPVDLVVSLVSLVSNVCQVQLLSSLLSLLLCQLPDDDCSSLVSSLVNLLVCVVVCVHPLVSNLSNLVVCQVCVVVSCVVRVCSLVSNLVSLVSNVVSVSHDPVSNVSRDHDDPPPPPDDDDDDDDDD

Secondary structure (DSSP, 8-state):
-TT-HHHHHHHHTHHHHHHHHHHHHHHHHHHHHHHHHHHHHHHHHHHHHS-GGG--HHHHHHHHHHHHHHHHHHHHHHHHHHTS-TT--TT-----------------HHHHHHHHHHHHHHHHHHHHHHHHHHHHT-S------GGGPPPTT---TTS-------PPP---SS---HHHHHHHHHHHHHHHHHHHHHHHHHT-TTHHHHHTTPPPPPPPPPPP-------------S-----PPPPP-PPPP----HHHHHHHHHHHHHHHHHHHHHHHHHHHHHTT----S---S-PPS---HHHHHHHHHHHHHHHHHS---HHHHHHHHHHHHHHHHHHHHHHHHHHHHHHHHHHHH----PPS--SS----HHHHHHHHTHHHHHHHHHHHSPPGGGTT-S-----HHHHHHHHHHHHHHHHHHHHHHHHHHHHHHHTT-HHHHHIIIIIIHHHHHHHHHHHHHHHHHHS----S--TTSPPS---HHHHHHHHHHHHHHHHHHHHHHHHHHHHHHHHHHHHHHHHHHHS--SSGGGPPP-SSPP-S--HHHHHHHIIIIIHHHHHHTTS-HHHHHHHHHHHHHHHHHHHHHHHHHTT--B-HHHHHHHHHHHHHHHHHHHSSTT---HHHHHHHHT-HHHHHHHHHHHHHHSPPP----------GGGG-SS-SS--PPP------S--SSSSSTTTGGGS------S-TT---------------HHHHHHHHTB-------------------------------PPPHHHHHHHHHHHHHHHHHHTTS-----------------------------------S----PPPTT----TT-PPPTT-PPPP----TT-TT--TTS---------PPPPPHHHHHHHHHHHHHHHHHH--HHHHHHHHHHS--GGGTTHHHHHHHHHHHSS-HHHHHHHHHHHHHHBTTTB-HHHHHHHHHHHHHHHHHHHHH-TTHHHHHHHHHHHHHHTTSS-TTGGGGGTT----HHHHHHHHHHHHHHHH--SGGG-TTTT-S--TTS-HHHHHHHHHHHHHHHHHH--HHHHHHHHHHT--TTSHHHHHHHHHHHHHH--SSHHHHHHHHHHHHHHHTTSS-HHHHHHHHHHHHHHHHHHHHH-TTHHHHHHHHHHHHHHTTSS-HHHHHTS----------S--------

Sequence (1193 aa):
MRSDPWLRVLLLQHHESVTHMKRALGLLALHAIRLVERYVEVLLQCLAQASPAAVSPAQLADLFQGLEIYNHVLSDQALERASSEPGADPATPLRHKGEVGGGAQAYPIGRVLGVLAAERGRLAAHRLHQLLLQRAQGDGLEQVHWENAVVPWAMDRSSSETDVGSPGPPTVEGLPSLPEELQVLCREDKELLDLVLGVLVASTDTLWHHVLKRPKQEKPPAEEGQEPPVVPAASPGLDERLSSASLPSWKSVRWLDASYSEAAEVLYAQYRPLFWEAVATWLAHHLELRQDQAQPCGGLPQCTERAAAALAQELSQALSQARVPPECEAALRRLGLCLISQAVFQSWDRGFCQALGSSLSDKCVPGPRTAGTAHSRTAQLLRELHPPLAFALKCLEPPLAARTASGDHVSPSLRLELLTRCLATGQASCSWLMAKAYQHLAAWSLCPFLLVTQGDLQLLKAETTRLAELVSGAFPEGGDSPRWVRPALGSHQERQLCLQIHSTAASIQSFSQDVLRMFSTDCKRMSAEIFGQTMPLGKHWRAGLRADLPSTPSEYALAAAQSVLGQVLQGIQLLPRESQVPALTHVMTAFVEAWMDHILTQKIKFSLQGALQLKQDFDTVRQLVQSADCGLSPEIKQAVLSLRIFQQMDNAILCLLQQPSSKAYLPSHTWESFRKCCSHNGVRTQDFPTGSLESLESLDVQALRNSTALESQSSDLLSQLQGSCTPESYLPSTQQEWLSLRLHGTRRWKATGQASSEDEALEEELMDGDESRSWTPQEKALHEAQLKAKAKRRLRRTSSRDSTREPAPEGGEPSPDPSSPKGKTNDRKSRMGKGRGLPKKGGAGGKGVWGAPGLVYGYQEPDARDPNYDESSQGDTVYATVTPELEEGELEKNVHPMVLEYFEHGDTLEVMELLKELNLGSRKHAVPSLAVALALEGKASHRELTSRLLSDLVGKVMTSEDIARAFDKMLKDLPDLILDTPEAPQMLGQFIARAVADHALPLDFLDRYKGRVDCEHARAALDRAAVLLRIKRDVNQLDNVWGVGGGQRPVKHLIKEMNLLLREYLLSGEVSEAEHCLRELEVPHFHHELVYEAVVMVLESTGETPVVMMVKLLKVLWETGLVTLDQMNRGFQRVYDELGDISLDVPLAHRILERLVDLCFEEGVITKQLRDTCPARGRKRFVSEGDGGQIKQ

=== Feature glossary ===
A reading guide for the features in this record.

Start from the sequence.

  · This is the polypeptide sequence — one letter per residue, N-terminus first. Length ranges from a few dozen residues for small domains to over a thousand for large multi-domain proteins.

Fold it, and you get atomic coordinates and the backbone conformation that goes with them.

  · Structure coordinates are given as an mmCIF _atom_site loop: one row per atom with element, residue name, chain id, sequence number, and x/y/z position in Å. Only the four main-chain atoms per residue are included here; side chains are omitted to keep the record compact.

  · Backbone dihedral angles. Every residue except chain termini has a φ (preceding-C → N → Cα → C) and a ψ (N → Cα → C → next-N). They are reported in degrees following the IUPAC sign convention. Secondary structure is essentially a statement about which (φ, ψ) basin each residue occupies.

  · The SS8 string is DSSP's per-residue secondary-structure call. α-helix (H) means an i→i+4 H-bond ladder; β-strand (E) means the residue participates in a β-sheet; 3₁₀ (G) and π (I) are tighter and wider helices; T/S are turns/bends; '-' is loop.

  · SS3 is a coarse helix/strand/coil call (letters a/b/c) made by the P-SEA algorithm from inter-Cα distances and dihedrals. It is less detailed than DSSP but needs only Cα positions.

Summarize the fold with a handful of shape descriptors and a per-residue structural alphabet.

  · Radius of gyration (Rg) is the root-mean-square distance of Cα atoms from their centroid — a single number for overall size and compactness. A globular domain of N residues has Rg ≈ 2.2·N^0.38 Å; an extended or disordered chain has a much larger Rg. The Cα contact count is the number of residue pairs whose Cα atoms are within 8 Å and are more than four positions apart in sequence — a standard proxy for tertiary packing density. The bounding box is the smallest axis-aligned box enclosing all Cα atoms.

  · The Foldseek 3Di string encodes local tertiary geometry as a 20-letter alphabet — one character per residue — derived from the relative positions of nearby Cα atoms. Unlike the amino-acid sequence, 3Di is a direct function of the 3D structure, so two proteins with the same fold have similar 3Di strings even at low sequence identity.

  · Solvent-accessible surface area (SASA) is the area in Å² traced out by the centre of a 1.4 Å probe sphere (a water molecule) rolled over the protein's van der Waals surface (Shrake–Rupley / Lee–Richards construction). Buried residues have near-zero SASA; fully exposed residues can exceed 200 Å². The total SASA scales roughly with the number of surface residues.

Ask how reliable the model is.

  · pLDDT (predicted Local Distance Difference Test) is AlphaFold's per-residue confidence score, ranging from 0 to 100. Values above 90 indicate high confidence (typically well-packed cores); 70–90 is confident; 50–70 low confidence; below 50 usually means the region is disordered or the prediction is unreliable there. AlphaFold stores pLDDT in the mmCIF B-factor column.

  · B-factor (Debye–Waller factor) reflects atomic displacement in the crystal lattice. It is an experimental observable (units Å²), not a prediction; low values mean the atom is pinned down, high values mean it moves or is heterogeneous across the crystal.

  · Predicted Aligned Error (PAE) is an AlphaFold confidence matrix: entry (i, j) is the expected error in the position of residue j, in ångströms, when the prediction is superimposed on the true structure at residue i. Low PAE within a block of residues means that block is internally rigid and well-predicted; high PAE between two blocks means their relative placement is uncertain even if each block individually is confident.

Place it in context: what it resembles, what it is annotated as, and how it looks.

  · Nearest PDB neighbors are the top structural matches found by Foldseek when searching this structure against the entire Protein Data Bank. Each hit reports a TM-score (0 to 1; >0.5 almost always implies the same fold) and an E-value. These are *structural* homologs — they may share no detectable sequence similarity.

  · Functional annotations link the protein to curated databases. InterPro entries identify conserved domains and families by matching the sequence against member-database signatures (Pfam, PROSITE, CDD, …). Gene Ontology (GO) terms describe molecular function, biological process, and cellular component in a controlled vocabulary. CATH places the structure in a hierarchical fold classification (Class/Architecture/Topology/Homologous-superfamily). The organism is the source species.

  · Three diagnostic plots accompany the record. The Cα contact map visualizes the tertiary structure as a 2D adjacency matrix (8 Å cutoff, sequence-local contacts suppressed). The Ramachandran plot shows the distribution of backbone (φ, ψ) torsions, with points in the α and β basins reflecting secondary structure content. The PAE plot shows AlphaFold's inter-residue confidence as a color matrix.

  · Six rendered views show the 3D structure from the faces of a cube — i.e. along ±x, ±y, ±z. Rendering representation is drawn randomly per protein from cartoon (secondary-structure ribbons), sticks (backbone bonds), or molecular surface; coloring is either N→C rainbow (blue at the N-terminus through red at the C-terminus) or one color per chain.